Protein AF-A0AAD9ZQZ2-F1 (afdb_monomer_lite)

InterPro domains:
  IPR019378 GDP-fucose protein O-fucosyltransferase [PF10250] (195-555)
  IPR019378 GDP-fucose protein O-fucosyltransferase [PF10250] (705-1054)
  IPR024709 Putative O-fucosyltransferase, plant [cd11299] (195-559)
  IPR024709 Putative O-fucosyltransferase, plant [cd11299] (705-1061)
  IPR052272 GT106 glycosyltransferase [PTHR31933] (65-616)

Structure (mmCIF, N/CA/C/O backbone):
data_AF-A0AAD9ZQZ2-F1
#
_entry.id   AF-A0AAD9ZQZ2-F1
#
loop_
_atom_site.group_PDB
_atom_site.id
_atom_site.type_symbol
_atom_site.label_atom_id
_atom_site.label_alt_id
_atom_site.label_comp_id
_atom_site.label_asym_id
_atom_site.label_entity_id
_atom_site.label_seq_id
_atom_site.pdbx_PDB_ins_code
_atom_site.Cartn_x
_atom_site.Cartn_y
_atom_site.Cartn_z
_atom_site.occupancy
_atom_site.B_iso_or_equiv
_atom_site.auth_seq_id
_atom_site.auth_comp_id
_atom_site.auth_asym_id
_atom_site.auth_atom_id
_atom_site.pdbx_PDB_model_num
ATOM 1 N N . MET A 1 1 ? 61.329 -40.066 44.832 1.00 34.12 1 MET A N 1
ATOM 2 C CA . MET A 1 1 ? 60.398 -40.749 43.909 1.00 34.12 1 MET A CA 1
ATOM 3 C C . MET A 1 1 ? 59.632 -39.647 43.185 1.00 34.12 1 MET A C 1
ATOM 5 O O . MET A 1 1 ? 58.594 -39.233 43.673 1.00 34.12 1 MET A O 1
ATOM 9 N N . SER A 1 2 ? 60.208 -38.944 42.203 1.00 28.30 2 SER A N 1
ATOM 10 C CA . SER A 1 2 ? 60.973 -39.410 41.018 1.00 28.30 2 SER A CA 1
ATOM 11 C C . SER A 1 2 ? 60.037 -40.097 40.006 1.00 28.30 2 SER A C 1
ATOM 13 O O . SER A 1 2 ? 59.220 -40.906 40.431 1.00 28.30 2 SER A O 1
ATOM 15 N N . SER A 1 3 ? 60.076 -39.819 38.698 1.00 29.39 3 SER A N 1
ATOM 16 C CA . SER A 1 3 ? 61.114 -39.132 37.895 1.00 29.39 3 SER A CA 1
ATOM 17 C C . SER A 1 3 ? 60.445 -38.390 36.709 1.00 29.39 3 SER A C 1
ATOM 19 O O . SER A 1 3 ? 59.543 -38.956 36.106 1.00 29.39 3 SER A O 1
ATOM 21 N N . ASN A 1 4 ? 60.742 -37.106 36.445 1.00 32.22 4 ASN A N 1
ATOM 22 C CA . ASN A 1 4 ? 61.741 -36.606 35.461 1.00 32.22 4 ASN A CA 1
ATOM 23 C C . ASN A 1 4 ? 61.178 -36.503 34.022 1.00 32.22 4 ASN A C 1
ATOM 25 O O . ASN A 1 4 ? 60.430 -37.379 33.616 1.00 32.22 4 ASN A O 1
ATOM 29 N N . HIS A 1 5 ? 61.478 -35.517 33.164 1.00 34.75 5 HIS A N 1
ATOM 30 C CA . HIS A 1 5 ? 62.334 -34.301 33.133 1.00 34.75 5 HIS A CA 1
ATOM 31 C C . HIS A 1 5 ? 61.826 -33.436 31.925 1.00 34.75 5 HIS A C 1
ATOM 33 O O . HIS A 1 5 ? 61.109 -33.998 31.101 1.00 34.75 5 HIS A O 1
ATOM 39 N N . LEU A 1 6 ? 62.124 -32.156 31.623 1.00 33.81 6 LEU A N 1
ATOM 40 C CA . LEU A 1 6 ? 62.736 -30.920 32.192 1.00 33.81 6 LEU A CA 1
ATOM 41 C C . LEU A 1 6 ? 62.444 -29.778 31.130 1.00 33.81 6 LEU A C 1
ATOM 43 O O . LEU A 1 6 ? 62.037 -30.127 30.021 1.00 33.81 6 LEU A O 1
ATOM 47 N N . PRO A 1 7 ? 62.725 -28.463 31.325 1.00 47.75 7 PRO A N 1
ATOM 48 C CA . PRO A 1 7 ? 62.319 -27.621 32.467 1.00 47.75 7 PRO A CA 1
ATOM 49 C C . PRO A 1 7 ? 62.131 -26.096 32.152 1.00 47.75 7 PRO A C 1
ATOM 51 O O . PRO A 1 7 ? 62.176 -25.694 30.996 1.00 47.75 7 PRO A O 1
ATOM 54 N N . LEU A 1 8 ? 62.062 -25.283 33.228 1.00 26.80 8 LEU A N 1
ATOM 55 C CA . LEU A 1 8 ? 62.346 -23.828 33.361 1.00 26.80 8 LEU A CA 1
ATOM 56 C C . LEU A 1 8 ? 61.416 -22.853 32.586 1.00 26.80 8 LEU A C 1
ATOM 58 O O . LEU A 1 8 ? 61.123 -23.049 31.415 1.00 26.80 8 LEU A O 1
ATOM 62 N N . GLU A 1 9 ? 60.766 -21.854 33.203 1.00 25.69 9 GLU A N 1
ATOM 63 C CA . GLU A 1 9 ? 61.244 -20.732 34.058 1.00 25.69 9 GLU A CA 1
ATOM 64 C C . GLU A 1 9 ? 61.963 -19.620 33.253 1.00 25.69 9 GLU A C 1
ATOM 66 O O . GLU A 1 9 ? 62.616 -19.907 32.257 1.00 25.69 9 GLU A O 1
ATOM 71 N N . SER A 1 10 ? 61.855 -18.325 33.591 1.00 25.22 10 SER A N 1
ATOM 72 C CA . SER A 1 10 ? 61.369 -17.704 34.838 1.00 25.22 10 SER A CA 1
ATOM 73 C C . SER A 1 10 ? 60.560 -16.399 34.637 1.00 25.22 10 SER A C 1
ATOM 75 O O . SER A 1 10 ? 60.456 -15.828 33.554 1.00 25.22 10 SER A O 1
ATOM 77 N N . SER A 1 11 ? 59.969 -15.931 35.737 1.00 27.77 11 SER A N 1
ATOM 78 C CA . SER A 1 11 ? 59.621 -14.531 36.058 1.00 27.77 11 SER A CA 1
ATOM 79 C C . SER A 1 11 ? 60.379 -14.182 37.364 1.00 27.77 11 SER A C 1
ATOM 81 O O . SER A 1 11 ? 60.859 -15.136 37.986 1.00 27.77 11 SER A O 1
ATOM 83 N N . PRO A 1 12 ? 60.491 -12.921 37.845 1.00 47.12 12 PRO A N 1
ATOM 84 C CA . PRO A 1 12 ? 59.706 -11.719 37.520 1.00 47.12 12 PRO A CA 1
ATOM 85 C C . PRO A 1 12 ? 60.603 -10.498 37.150 1.00 47.12 12 PRO A C 1
ATOM 87 O O . PRO A 1 12 ? 61.749 -10.695 36.771 1.00 47.12 12 PRO A O 1
ATOM 90 N N . ASP A 1 13 ? 60.128 -9.245 37.082 1.00 26.45 13 ASP A N 1
ATOM 91 C CA . ASP A 1 13 ? 60.013 -8.392 38.280 1.00 26.45 13 ASP A CA 1
ATOM 92 C C . ASP A 1 13 ? 59.158 -7.103 38.127 1.00 26.45 13 ASP A C 1
ATOM 94 O O . ASP A 1 13 ? 58.831 -6.668 37.026 1.00 26.45 13 ASP A O 1
ATOM 98 N N . GLN A 1 14 ? 58.800 -6.562 39.300 1.00 26.56 14 GLN A N 1
ATOM 99 C CA . GLN A 1 14 ? 58.614 -5.161 39.758 1.00 26.56 14 GLN A CA 1
ATOM 100 C C . GLN A 1 14 ? 58.779 -3.946 38.794 1.00 26.56 14 GLN A C 1
ATOM 102 O O . GLN A 1 14 ? 59.517 -4.007 37.821 1.00 26.56 14 GLN A O 1
ATOM 107 N N . SER A 1 15 ? 58.265 -2.734 39.084 1.00 24.12 15 SER A N 1
ATOM 108 C CA . SER A 1 15 ? 57.199 -2.217 39.984 1.00 24.12 15 SER A CA 1
ATOM 109 C C . SER A 1 15 ? 57.035 -0.687 39.758 1.00 24.12 15 SER A C 1
ATOM 111 O O . SER A 1 15 ? 57.898 -0.076 39.136 1.00 24.12 15 SER A O 1
ATOM 113 N N . HIS A 1 16 ? 55.961 -0.074 40.292 1.00 27.14 16 HIS A N 1
ATOM 114 C CA . HIS A 1 16 ? 55.648 1.380 40.289 1.00 27.14 16 HIS A CA 1
ATOM 115 C C . HIS A 1 16 ? 55.463 2.050 38.895 1.00 27.14 16 HIS A C 1
ATOM 117 O O . HIS A 1 16 ? 56.051 1.646 37.904 1.00 27.14 16 HIS A O 1
ATOM 123 N N . GLU A 1 17 ? 54.543 2.987 38.621 1.00 25.11 17 GLU A N 1
ATOM 124 C CA . GLU A 1 17 ? 53.794 4.022 39.369 1.00 25.11 17 GLU A CA 1
ATOM 125 C C . GLU A 1 17 ? 54.383 5.440 39.210 1.00 25.11 17 GLU A C 1
ATOM 127 O O . GLU A 1 17 ? 55.496 5.705 39.644 1.00 25.11 17 GLU A O 1
ATOM 132 N N . LYS A 1 18 ? 53.534 6.361 38.707 1.00 23.91 18 LYS A N 1
ATOM 133 C CA . LYS A 1 18 ? 53.696 7.835 38.671 1.00 23.91 18 LYS A CA 1
ATOM 134 C C . LYS A 1 18 ? 54.887 8.381 37.846 1.00 23.91 18 LYS A C 1
ATOM 136 O O . LYS A 1 18 ? 55.774 7.644 37.455 1.00 23.91 18 LYS A O 1
ATOM 141 N N . GLN A 1 19 ? 54.982 9.679 37.533 1.00 23.23 19 GLN A N 1
ATOM 142 C CA . GLN A 1 19 ? 53.982 10.698 37.143 1.00 23.23 19 GLN A CA 1
ATOM 143 C C . GLN A 1 19 ? 54.762 11.957 36.704 1.00 23.23 19 GLN A C 1
ATOM 145 O O . GLN A 1 19 ? 55.605 12.419 37.458 1.00 23.23 19 GLN A O 1
ATOM 150 N N . THR A 1 20 ? 54.408 12.555 35.558 1.00 22.75 20 THR A N 1
ATOM 151 C CA . THR A 1 20 ? 54.687 13.962 35.154 1.00 22.75 20 THR A CA 1
ATOM 152 C C . THR A 1 20 ? 56.120 14.527 35.039 1.00 22.75 20 THR A C 1
ATOM 154 O O . THR A 1 20 ? 56.933 14.428 35.942 1.00 22.75 20 THR A O 1
ATOM 157 N N . LEU A 1 21 ? 56.269 15.338 33.979 1.00 23.25 21 LEU A N 1
ATOM 158 C CA . LEU A 1 21 ? 57.196 16.464 33.762 1.00 23.25 21 LEU A CA 1
ATOM 159 C C . LEU A 1 21 ? 58.704 16.200 33.553 1.00 23.25 21 LEU A C 1
ATOM 161 O O . LEU A 1 21 ? 59.443 15.807 34.443 1.00 23.25 21 LEU A O 1
ATOM 165 N N . ASP A 1 22 ? 59.133 16.588 32.349 1.00 23.69 22 ASP A N 1
ATOM 166 C CA . ASP A 1 22 ? 60.203 17.549 32.059 1.00 23.69 22 ASP A CA 1
ATOM 167 C C . ASP A 1 22 ? 61.509 17.506 32.877 1.00 23.69 22 ASP A C 1
ATOM 169 O O . ASP A 1 22 ? 61.558 17.960 34.020 1.00 23.69 22 ASP A O 1
ATOM 173 N N . ARG A 1 23 ? 62.633 17.308 32.167 1.00 22.66 23 ARG A N 1
ATOM 174 C CA . ARG A 1 23 ? 63.454 18.470 31.761 1.00 22.66 23 ARG A CA 1
ATOM 175 C C . ARG A 1 23 ? 64.512 18.183 30.685 1.00 22.66 23 ARG A C 1
ATOM 177 O O . ARG A 1 23 ? 65.115 17.125 30.651 1.00 22.66 23 ARG A O 1
ATOM 184 N N . CYS A 1 24 ? 64.715 19.224 29.875 1.00 20.33 24 CYS A N 1
ATOM 185 C CA . CYS A 1 24 ? 65.956 19.758 29.300 1.00 20.33 24 CYS A CA 1
ATOM 186 C C . CYS A 1 24 ? 67.068 18.871 28.693 1.00 20.33 24 CYS A C 1
ATOM 188 O O . CYS A 1 24 ? 67.605 17.965 29.311 1.00 20.33 24 CYS A O 1
ATOM 190 N N . SER A 1 25 ? 67.583 19.431 27.590 1.00 22.70 25 SER A N 1
ATOM 191 C CA . SER A 1 25 ? 69.012 19.592 27.270 1.00 22.70 25 SER A CA 1
ATOM 192 C C . SER A 1 25 ? 69.789 18.483 26.548 1.00 22.70 25 SER A C 1
ATOM 194 O O . SER A 1 25 ? 70.311 17.556 27.151 1.00 22.70 25 SER A O 1
ATOM 196 N N . SER A 1 26 ? 70.048 18.813 25.276 1.00 25.28 26 SER A N 1
ATOM 197 C CA . SER A 1 26 ? 71.403 19.072 24.753 1.00 25.28 26 SER A CA 1
ATOM 198 C C . SER A 1 26 ? 72.218 17.916 24.157 1.00 25.28 26 SER A C 1
ATOM 200 O O . SER A 1 26 ? 72.540 16.952 24.832 1.00 25.28 26 SER A O 1
ATOM 202 N N . ASP A 1 27 ? 72.674 18.187 22.923 1.00 25.98 27 ASP A N 1
ATOM 203 C CA . ASP A 1 27 ? 74.031 17.927 22.412 1.00 25.98 27 ASP A CA 1
ATOM 204 C C . ASP A 1 27 ? 74.423 16.444 22.115 1.00 25.98 27 ASP A C 1
ATOM 206 O O . ASP A 1 27 ? 74.100 15.534 22.861 1.00 25.98 27 ASP A O 1
ATOM 210 N N . ASN A 1 28 ? 75.144 16.089 21.032 1.00 27.09 28 ASN A N 1
ATOM 211 C CA . ASN A 1 28 ? 75.878 16.913 20.059 1.00 27.09 28 ASN A CA 1
ATOM 212 C C . ASN A 1 28 ? 76.267 16.168 18.740 1.00 27.09 28 ASN A C 1
ATOM 214 O O . ASN A 1 28 ? 76.233 14.945 18.679 1.00 27.09 28 ASN A O 1
ATOM 218 N N . PHE A 1 29 ? 76.769 16.942 17.758 1.00 25.50 29 PHE A N 1
ATOM 219 C CA . PHE A 1 29 ? 77.785 16.605 16.718 1.00 25.50 29 PHE A CA 1
ATOM 220 C C . PHE A 1 29 ? 77.509 15.764 15.428 1.00 25.50 29 PHE A C 1
ATOM 222 O O . PHE A 1 29 ? 77.285 14.564 15.474 1.00 25.50 29 PHE A O 1
ATOM 229 N N . SER A 1 30 ? 77.759 16.432 14.273 1.00 26.67 30 SER A N 1
ATOM 230 C CA . SER A 1 30 ? 78.495 16.014 13.031 1.00 26.67 30 SER A CA 1
ATOM 231 C C . SER A 1 30 ? 78.144 14.725 12.244 1.00 26.67 30 SER A C 1
ATOM 233 O O . SER A 1 30 ? 77.916 13.689 12.846 1.00 26.67 30 SER A O 1
ATOM 235 N N . SER A 1 31 ? 78.234 14.635 10.901 1.00 28.33 31 SER A N 1
ATOM 236 C CA . SER A 1 31 ? 78.484 15.562 9.753 1.00 28.33 31 SER A CA 1
ATOM 237 C C . SER A 1 31 ? 78.291 14.766 8.420 1.00 28.33 31 SER A C 1
ATOM 239 O O . SER A 1 31 ? 78.042 13.568 8.480 1.00 28.33 31 SER A O 1
ATOM 241 N N . GLY A 1 32 ? 78.373 15.283 7.177 1.00 26.11 32 GLY A N 1
ATOM 242 C CA . GLY A 1 32 ? 78.420 16.652 6.625 1.00 26.11 32 GLY A CA 1
ATOM 243 C C . GLY A 1 32 ? 78.948 16.696 5.162 1.00 26.11 32 GLY A C 1
ATOM 244 O O . GLY A 1 32 ? 79.725 15.833 4.774 1.00 26.11 32 GLY A O 1
ATOM 245 N N . SER A 1 33 ? 78.613 17.754 4.395 1.00 30.22 33 SER A N 1
ATOM 246 C CA . SER A 1 33 ? 79.147 18.096 3.040 1.00 30.22 33 SER A CA 1
ATOM 247 C C . SER A 1 33 ? 78.666 17.241 1.831 1.00 30.22 33 SER A C 1
ATOM 249 O O . SER A 1 33 ? 78.209 16.123 2.024 1.00 30.22 33 SER A O 1
ATOM 251 N N . LEU A 1 34 ? 78.668 17.697 0.559 1.00 28.38 34 LEU A N 1
ATOM 252 C CA . LEU A 1 34 ? 79.242 18.904 -0.087 1.00 28.38 34 LEU A CA 1
ATOM 253 C C . LEU A 1 34 ? 78.231 19.614 -1.043 1.00 28.38 34 LEU A C 1
ATOM 255 O O . LEU A 1 34 ? 77.578 18.934 -1.822 1.00 28.38 34 LEU A O 1
ATOM 259 N N . THR A 1 35 ? 78.187 20.965 -1.004 1.00 29.59 35 THR A N 1
ATOM 260 C CA . THR A 1 35 ? 78.058 21.974 -2.118 1.00 29.59 35 THR A CA 1
ATOM 261 C C . THR A 1 35 ? 77.042 21.829 -3.283 1.00 29.59 35 THR A C 1
ATOM 263 O O . THR A 1 35 ? 76.790 20.728 -3.741 1.00 29.59 35 THR A O 1
ATOM 266 N N . THR A 1 36 ? 76.515 22.858 -3.977 1.00 31.66 36 THR A N 1
ATOM 267 C CA . THR A 1 36 ? 76.368 24.353 -3.933 1.00 31.66 36 THR A CA 1
ATOM 268 C C . THR A 1 36 ? 75.446 24.714 -5.130 1.00 31.66 36 THR A C 1
ATOM 270 O O . THR A 1 36 ? 75.250 23.878 -6.005 1.00 31.66 36 THR A O 1
ATOM 273 N N . ALA A 1 37 ? 74.876 25.903 -5.359 1.00 32.19 37 ALA A N 1
ATOM 274 C CA . ALA A 1 37 ? 74.403 27.069 -4.589 1.00 32.19 37 ALA A CA 1
ATOM 275 C C . ALA A 1 37 ? 73.347 27.734 -5.524 1.00 32.19 37 ALA A C 1
ATOM 277 O O . ALA A 1 37 ? 73.442 27.579 -6.735 1.00 32.19 37 ALA A O 1
ATOM 278 N N . GLY A 1 38 ? 72.263 28.383 -5.095 1.00 29.00 38 GLY A N 1
ATOM 279 C CA . GLY A 1 38 ? 72.160 29.595 -4.270 1.00 29.00 38 GLY A CA 1
ATOM 280 C C . GLY A 1 38 ? 71.277 30.605 -5.047 1.00 29.00 38 GLY A C 1
ATOM 281 O O . GLY A 1 38 ? 71.149 30.476 -6.256 1.00 29.00 38 GLY A O 1
ATOM 282 N N . SER A 1 39 ? 70.603 31.593 -4.459 1.00 28.22 39 SER A N 1
ATOM 283 C CA . SER A 1 39 ? 70.467 32.008 -3.056 1.00 28.22 39 SER A CA 1
ATOM 284 C C . SER A 1 39 ? 69.000 32.474 -2.816 1.00 28.22 39 SER A C 1
ATOM 286 O O . SER A 1 39 ? 68.289 32.777 -3.767 1.00 28.22 39 SER A O 1
ATOM 288 N N . ARG A 1 40 ? 68.398 32.205 -1.643 1.00 30.41 40 ARG A N 1
ATOM 289 C CA . ARG A 1 40 ? 68.158 33.134 -0.500 1.00 30.41 40 ARG A CA 1
ATOM 290 C C . ARG A 1 40 ? 67.336 34.401 -0.828 1.00 30.41 40 ARG A C 1
ATOM 292 O O . ARG A 1 40 ? 67.550 34.995 -1.867 1.00 30.41 40 ARG A O 1
ATOM 299 N N . GLN A 1 41 ? 66.478 34.959 0.036 1.00 30.78 41 GLN A N 1
ATOM 300 C CA . GLN A 1 41 ? 65.790 34.586 1.301 1.00 30.78 41 GLN A CA 1
ATOM 301 C C . GLN A 1 41 ? 64.754 35.721 1.561 1.00 30.78 41 GLN A C 1
ATOM 303 O O . GLN A 1 41 ? 64.980 36.836 1.109 1.00 30.78 41 GLN A O 1
ATOM 308 N N . GLY A 1 42 ? 63.634 35.563 2.274 1.00 24.70 42 GLY A N 1
ATOM 309 C CA . GLY A 1 42 ? 63.008 34.368 2.842 1.00 24.70 42 GLY A CA 1
ATOM 310 C C . GLY A 1 42 ? 61.681 34.701 3.565 1.00 24.70 42 GLY A C 1
ATOM 311 O O . GLY A 1 42 ? 61.499 35.812 4.042 1.00 24.70 42 GLY A O 1
ATOM 312 N N . SER A 1 43 ? 60.755 33.734 3.576 1.00 24.77 43 SER A N 1
ATOM 313 C CA . SER A 1 43 ? 60.195 33.037 4.760 1.00 24.77 43 SER A CA 1
ATOM 314 C C . SER A 1 43 ? 60.037 33.750 6.128 1.00 24.77 43 SER A C 1
ATOM 316 O O . SER A 1 43 ? 60.903 34.533 6.501 1.00 24.77 43 SER A O 1
ATOM 318 N N . PRO A 1 44 ? 59.176 33.228 7.042 1.00 60.84 44 PRO A N 1
ATOM 319 C CA . PRO A 1 44 ? 57.849 32.595 6.853 1.00 60.84 44 PRO A CA 1
ATOM 320 C C . PRO A 1 44 ? 56.820 32.949 7.976 1.00 60.84 44 PRO A C 1
ATOM 322 O O . PRO A 1 44 ? 57.174 33.570 8.974 1.00 60.84 44 PRO A O 1
ATOM 325 N N . GLY A 1 45 ? 55.563 32.460 7.917 1.00 25.47 45 GLY A N 1
ATOM 326 C CA . GLY A 1 45 ? 54.655 32.579 9.080 1.00 25.47 45 GLY A CA 1
ATOM 327 C C . GLY A 1 45 ? 53.274 31.889 9.049 1.00 25.47 45 GLY A C 1
ATOM 328 O O . GLY A 1 45 ? 52.350 32.381 8.422 1.00 25.47 45 GLY A O 1
ATOM 329 N N . ARG A 1 46 ? 53.132 30.822 9.858 1.00 26.16 46 ARG A N 1
ATOM 330 C CA . ARG A 1 46 ? 51.936 30.387 10.635 1.00 26.16 46 ARG A CA 1
ATOM 331 C C . ARG A 1 46 ? 50.573 30.095 9.943 1.00 26.16 46 ARG A C 1
ATOM 333 O O . ARG A 1 46 ? 49.698 30.940 9.852 1.00 26.16 46 ARG A O 1
ATOM 340 N N . LEU A 1 47 ? 50.382 28.805 9.641 1.00 24.56 47 LEU A N 1
ATOM 341 C CA . LEU A 1 47 ? 49.270 27.899 10.034 1.00 24.56 47 LEU A CA 1
ATOM 342 C C . LEU A 1 47 ? 47.870 28.414 10.485 1.00 24.56 47 LEU A C 1
ATOM 344 O O . LEU A 1 47 ? 47.754 29.191 11.426 1.00 24.56 47 LEU A O 1
ATOM 348 N N . LEU A 1 48 ? 46.870 27.642 10.012 1.00 25.17 48 LEU A N 1
ATOM 349 C CA . LEU A 1 48 ? 45.579 27.239 10.623 1.00 25.17 48 LEU A CA 1
ATOM 350 C C . LEU A 1 48 ? 44.318 28.133 10.534 1.00 25.17 48 LEU A C 1
ATOM 352 O O . LEU A 1 48 ? 44.351 29.343 10.695 1.00 25.17 48 LEU A O 1
ATOM 356 N N . ASN A 1 49 ? 43.200 27.422 10.309 1.00 26.14 49 ASN A N 1
ATOM 357 C CA . ASN A 1 49 ? 41.770 27.728 10.482 1.00 26.14 49 ASN A CA 1
ATOM 358 C C . ASN A 1 49 ? 41.318 29.174 10.765 1.00 26.14 49 ASN A C 1
ATOM 360 O O . ASN A 1 49 ? 41.601 29.727 11.823 1.00 26.14 49 ASN A O 1
ATOM 364 N N . ILE A 1 50 ? 40.359 29.643 9.957 1.00 24.97 50 ILE A N 1
ATOM 365 C CA . ILE A 1 50 ? 39.294 30.544 10.425 1.00 24.97 50 ILE A CA 1
ATOM 366 C C . ILE A 1 50 ? 37.938 29.860 10.214 1.00 24.97 50 ILE A C 1
ATOM 368 O O . ILE A 1 50 ? 37.720 29.171 9.217 1.00 24.97 50 ILE A O 1
ATOM 372 N N . ASN A 1 51 ? 37.060 30.012 11.205 1.00 24.12 51 ASN A N 1
ATOM 373 C CA . ASN A 1 51 ? 35.726 29.421 11.270 1.00 24.12 51 ASN A CA 1
ATOM 374 C C . ASN A 1 51 ? 34.644 30.485 10.983 1.00 24.12 51 ASN A C 1
ATOM 376 O O . ASN A 1 51 ? 34.933 31.675 10.891 1.00 24.12 51 ASN A O 1
ATOM 380 N N . VAL A 1 52 ? 33.397 30.040 10.847 1.00 31.58 52 VAL A N 1
ATOM 381 C CA . VAL A 1 52 ? 32.192 30.849 10.607 1.00 31.58 52 VAL A CA 1
ATOM 382 C C . VAL A 1 52 ? 32.028 31.993 11.620 1.00 31.58 52 VAL A C 1
ATOM 384 O O . VAL A 1 52 ? 31.932 31.709 12.808 1.00 31.58 52 VAL A O 1
ATOM 387 N N . GLU A 1 53 ? 31.854 33.239 11.148 1.00 24.27 53 GLU A N 1
ATOM 388 C CA . GLU A 1 53 ? 30.700 34.083 11.526 1.00 24.27 53 GLU A CA 1
ATOM 389 C C . GLU A 1 53 ? 30.533 35.379 10.694 1.00 24.27 53 GLU A C 1
ATOM 391 O O . GLU A 1 53 ? 31.406 35.761 9.920 1.00 24.27 53 GLU A O 1
ATOM 396 N N . LYS A 1 54 ? 29.379 36.045 10.886 1.00 24.05 54 LYS A N 1
ATOM 397 C CA . LYS A 1 54 ? 28.998 37.403 10.429 1.00 24.05 54 LYS A CA 1
ATOM 398 C C . LYS A 1 54 ? 29.054 37.699 8.921 1.00 24.05 54 LYS A C 1
ATOM 400 O O . LYS A 1 54 ? 29.885 38.466 8.446 1.00 24.05 54 LYS A O 1
ATOM 405 N N . LEU A 1 55 ? 28.009 37.257 8.213 1.00 26.78 55 LEU A N 1
ATOM 406 C CA . LEU A 1 55 ? 27.537 37.921 6.990 1.00 26.78 55 LEU A CA 1
ATOM 407 C C . LEU A 1 55 ? 26.299 38.792 7.297 1.00 26.78 55 LEU A C 1
ATOM 409 O O . LEU A 1 55 ? 25.161 38.396 7.064 1.00 26.78 55 LEU A O 1
ATOM 413 N N . MET A 1 56 ? 26.549 39.981 7.847 1.00 24.53 56 MET A N 1
ATOM 414 C CA . MET A 1 56 ? 25.601 41.097 8.001 1.00 24.53 56 MET A CA 1
ATOM 415 C C . MET A 1 56 ? 26.267 42.330 7.359 1.00 24.53 56 MET A C 1
ATOM 417 O O . MET A 1 56 ? 27.482 42.458 7.447 1.00 24.53 56 MET A O 1
ATOM 421 N N . GLY A 1 57 ? 25.589 43.269 6.700 1.00 25.95 57 GLY A N 1
ATOM 422 C CA . GLY A 1 57 ? 24.146 43.453 6.544 1.00 25.95 57 GLY A CA 1
ATOM 423 C C . GLY A 1 57 ? 23.712 44.833 7.054 1.00 25.95 57 GLY A C 1
ATOM 424 O O . GLY A 1 57 ? 24.050 45.185 8.175 1.00 25.95 57 GLY A O 1
ATOM 425 N N . PHE A 1 58 ? 22.902 45.533 6.247 1.00 25.02 58 PHE A N 1
ATOM 426 C CA . PHE A 1 58 ? 22.120 46.752 6.545 1.00 25.02 58 PHE A CA 1
ATOM 427 C C . PHE A 1 58 ? 22.761 48.167 6.422 1.00 25.02 58 PHE A C 1
ATOM 429 O O . PHE A 1 58 ? 23.517 48.614 7.271 1.00 25.02 58 PHE A O 1
ATOM 436 N N . PHE A 1 59 ? 22.216 48.899 5.431 1.00 23.69 59 PHE A N 1
ATOM 437 C CA . PHE A 1 59 ? 21.659 50.274 5.487 1.00 23.69 59 PHE A CA 1
ATOM 438 C C . PHE A 1 59 ? 22.487 51.563 5.256 1.00 23.69 59 PHE A C 1
ATOM 440 O O . PHE A 1 59 ? 23.699 51.609 5.409 1.00 23.69 59 PHE A O 1
ATOM 447 N N . TRP A 1 60 ? 21.708 52.570 4.808 1.00 21.64 60 TRP A N 1
ATOM 448 C CA . TRP A 1 60 ? 21.899 54.019 4.575 1.00 21.64 60 TRP A CA 1
ATOM 449 C C . TRP A 1 60 ? 23.284 54.661 4.801 1.00 21.64 60 TRP A C 1
ATOM 451 O O . TRP A 1 60 ? 23.908 54.499 5.838 1.00 21.64 60 TRP A O 1
ATOM 461 N N . GLU A 1 61 ? 23.843 55.408 3.839 1.00 26.80 61 GLU A N 1
ATOM 462 C CA . GLU A 1 61 ? 23.363 56.682 3.244 1.00 26.80 61 GLU A CA 1
ATOM 463 C C . GLU A 1 61 ? 23.451 57.889 4.196 1.00 26.80 61 GLU A C 1
ATOM 465 O O . GLU A 1 61 ? 22.579 58.118 5.033 1.00 26.80 61 GLU A O 1
ATOM 470 N N . THR A 1 62 ? 24.447 58.757 3.978 1.00 23.03 62 THR A N 1
ATOM 471 C CA . THR A 1 62 ? 24.287 60.202 4.212 1.00 23.03 62 THR A CA 1
ATOM 472 C C . THR A 1 62 ? 25.292 61.046 3.414 1.00 23.03 62 THR A C 1
ATOM 474 O O . THR A 1 62 ? 26.295 60.559 2.900 1.00 23.03 62 THR A O 1
ATOM 477 N N . LYS A 1 63 ? 24.961 62.337 3.301 1.00 25.02 63 LYS A N 1
ATOM 478 C CA . LYS A 1 63 ? 25.720 63.471 2.729 1.00 25.02 63 LYS A CA 1
ATOM 479 C C . LYS A 1 63 ? 27.146 63.584 3.349 1.00 25.02 63 LYS A C 1
ATOM 481 O O . LYS A 1 63 ? 27.376 63.026 4.412 1.00 25.02 63 LYS A O 1
ATOM 486 N N . ARG A 1 64 ? 28.109 64.361 2.816 1.00 23.03 64 ARG A N 1
ATOM 487 C CA . ARG A 1 64 ? 27.969 65.781 2.409 1.00 23.03 64 ARG A CA 1
ATOM 488 C C . ARG A 1 64 ? 29.225 66.368 1.712 1.00 23.03 64 ARG A C 1
ATOM 490 O O . ARG A 1 64 ? 30.311 65.886 1.974 1.00 23.03 64 ARG A O 1
ATOM 497 N N . GLU A 1 65 ? 29.024 67.437 0.917 1.00 24.89 65 GLU A N 1
ATOM 498 C CA . GLU A 1 65 ? 29.977 68.486 0.435 1.00 24.89 65 GLU A CA 1
ATOM 499 C C . GLU A 1 65 ? 31.325 68.072 -0.236 1.00 24.89 65 GLU A C 1
ATOM 501 O O . GLU A 1 65 ? 32.065 67.231 0.240 1.00 24.89 65 GLU A O 1
ATOM 506 N N . SER A 1 66 ? 31.640 68.526 -1.464 1.00 25.34 66 SER A N 1
ATOM 507 C CA . SER A 1 66 ? 32.238 69.834 -1.860 1.00 25.34 66 SER A CA 1
ATOM 508 C C . SER A 1 66 ? 33.685 70.031 -1.348 1.00 25.34 66 SER A C 1
ATOM 510 O O . SER A 1 66 ? 33.924 69.861 -0.163 1.00 25.34 66 SER A O 1
ATOM 512 N N . LYS A 1 67 ? 34.689 70.448 -2.145 1.00 28.86 67 LYS A N 1
ATOM 513 C CA . LYS A 1 67 ? 34.692 71.471 -3.226 1.00 28.86 67 LYS A CA 1
ATOM 514 C C . LYS A 1 67 ? 35.997 71.409 -4.069 1.00 28.86 67 LYS A C 1
ATOM 516 O O . LYS A 1 67 ? 36.961 70.805 -3.626 1.00 28.86 67 LYS A O 1
ATOM 521 N N . SER A 1 68 ? 36.073 72.218 -5.146 1.00 26.83 68 SER A N 1
ATOM 522 C CA . SER A 1 68 ? 37.321 72.796 -5.736 1.00 26.83 68 SER A CA 1
ATOM 523 C C . SER A 1 68 ? 38.247 71.887 -6.594 1.00 26.83 68 SER A C 1
ATOM 525 O O . SER A 1 68 ? 38.448 70.736 -6.245 1.00 26.83 68 SER A O 1
ATOM 527 N N . LEU A 1 69 ? 38.946 72.334 -7.662 1.00 32.75 69 LEU A N 1
ATOM 528 C CA . LEU A 1 69 ? 38.616 73.239 -8.797 1.00 32.75 69 LEU A CA 1
ATOM 529 C C . LEU A 1 69 ? 39.752 73.253 -9.864 1.00 32.75 69 LEU A C 1
ATOM 531 O O . LEU A 1 69 ? 40.893 72.931 -9.554 1.00 32.75 69 LEU A O 1
ATOM 535 N N . LYS A 1 70 ? 39.436 73.821 -11.049 1.00 27.66 70 LYS A N 1
ATOM 536 C CA . LYS A 1 70 ? 40.265 74.176 -12.245 1.00 27.66 70 LYS A CA 1
ATOM 537 C C . LYS A 1 70 ? 40.239 73.115 -13.372 1.00 27.66 70 LYS A C 1
ATOM 539 O O . LYS A 1 70 ? 40.411 71.941 -13.096 1.00 27.66 70 LYS A O 1
ATOM 544 N N . ARG A 1 71 ? 39.834 73.409 -14.629 1.00 30.88 71 ARG A N 1
ATOM 545 C CA . ARG A 1 71 ? 40.147 74.496 -15.619 1.00 30.88 71 ARG A CA 1
ATOM 546 C C . ARG A 1 71 ? 41.512 74.285 -16.295 1.00 30.88 71 ARG A C 1
ATOM 548 O O . ARG A 1 71 ? 42.462 74.020 -15.578 1.00 30.88 71 ARG A O 1
ATOM 555 N N . LYS A 1 72 ? 41.699 74.450 -17.617 1.00 32.59 72 LYS A N 1
ATOM 556 C CA . LYS A 1 72 ? 40.870 74.901 -18.782 1.00 32.59 72 LYS A CA 1
ATOM 557 C C . LYS A 1 72 ? 41.330 74.066 -20.013 1.00 32.59 72 LYS A C 1
ATOM 559 O O . LYS A 1 72 ? 42.463 73.620 -20.002 1.00 32.59 72 LYS A O 1
ATOM 564 N N . GLY A 1 73 ? 40.500 73.730 -21.010 1.00 27.48 73 GLY A N 1
ATOM 565 C CA . GLY A 1 73 ? 40.197 74.561 -22.200 1.00 27.48 73 GLY A CA 1
ATOM 566 C C . GLY A 1 73 ? 41.144 74.235 -23.386 1.00 27.48 73 GLY A C 1
ATOM 567 O O . GLY A 1 73 ? 42.270 73.840 -23.143 1.00 27.48 73 GLY A O 1
ATOM 568 N N . GLY A 1 74 ? 40.777 74.355 -24.670 1.00 27.80 74 GLY A N 1
ATOM 569 C CA . GLY A 1 74 ? 39.466 74.637 -25.268 1.00 27.80 74 GLY A CA 1
ATOM 570 C C . GLY A 1 74 ? 39.528 74.831 -26.801 1.00 27.80 74 GLY A C 1
ATOM 571 O O . GLY A 1 74 ? 40.566 75.204 -27.335 1.00 27.80 74 GLY A O 1
ATOM 572 N N . GLY A 1 75 ? 38.393 74.637 -27.491 1.00 29.55 75 GLY A N 1
ATOM 573 C CA . GLY A 1 75 ? 38.228 74.869 -28.941 1.00 29.55 75 GLY A CA 1
ATOM 574 C C . GLY A 1 75 ? 38.756 73.749 -29.860 1.00 29.55 75 GLY A C 1
ATOM 575 O O . GLY A 1 75 ? 39.460 72.858 -29.405 1.00 29.55 75 GLY A O 1
ATOM 576 N N . LYS A 1 76 ? 38.450 73.726 -31.167 1.00 28.55 76 LYS A N 1
ATOM 577 C CA . LYS A 1 76 ? 37.337 74.314 -31.957 1.00 28.55 76 LYS A CA 1
ATOM 578 C C . LYS A 1 76 ? 37.452 73.736 -33.390 1.00 28.55 76 LYS A C 1
ATOM 580 O O . LYS A 1 76 ? 38.577 73.553 -33.833 1.00 28.55 76 LYS A O 1
ATOM 585 N N . VAL A 1 77 ? 36.344 73.569 -34.139 1.00 34.69 77 VAL A N 1
ATOM 586 C CA . VAL A 1 77 ? 36.340 73.181 -35.588 1.00 34.69 77 VAL A CA 1
ATOM 587 C C . VAL A 1 77 ? 36.793 71.696 -35.796 1.00 34.69 77 VAL A C 1
ATOM 589 O O . VAL A 1 77 ? 37.556 71.168 -35.004 1.00 34.69 77 VAL A O 1
ATOM 592 N N . TRP A 1 78 ? 36.291 70.859 -36.720 1.00 31.38 78 TRP A N 1
ATOM 593 C CA . TRP A 1 78 ? 35.702 71.081 -38.049 1.00 31.38 78 TRP A CA 1
ATOM 594 C C . TRP A 1 78 ? 34.540 70.123 -38.407 1.00 31.38 78 TRP A C 1
ATOM 596 O O . TRP A 1 78 ? 34.469 68.979 -37.955 1.00 31.38 78 TRP A O 1
ATOM 606 N N . TYR A 1 79 ? 33.643 70.579 -39.284 1.00 38.91 79 TYR A N 1
ATOM 607 C CA . TYR A 1 79 ? 32.367 69.941 -39.635 1.00 38.91 79 TYR A CA 1
ATOM 608 C C . TYR A 1 79 ? 32.414 69.282 -41.033 1.00 38.91 79 TYR A C 1
ATOM 610 O O . TYR A 1 79 ? 31.810 69.785 -41.969 1.00 38.91 79 TYR A O 1
ATOM 618 N N . GLN A 1 80 ? 33.120 68.149 -41.204 1.00 41.22 80 GLN A N 1
ATOM 619 C CA . GLN A 1 80 ? 33.057 67.386 -42.479 1.00 41.22 80 GLN A CA 1
ATOM 620 C C . GLN A 1 80 ? 33.091 65.838 -42.411 1.00 41.22 80 GLN A C 1
ATOM 622 O O . GLN A 1 80 ? 32.739 65.190 -43.392 1.00 41.22 80 GLN A O 1
ATOM 627 N N . LYS A 1 81 ? 33.398 65.180 -41.280 1.00 42.56 81 LYS A N 1
ATOM 628 C CA . LYS A 1 81 ? 33.532 63.696 -41.223 1.00 42.56 81 LYS A CA 1
ATOM 629 C C . LYS A 1 81 ? 32.278 62.902 -40.779 1.00 42.56 81 LYS A C 1
ATOM 631 O O . LYS A 1 81 ? 32.409 61.806 -40.237 1.00 42.56 81 LYS A O 1
ATOM 636 N N . LYS A 1 82 ? 31.051 63.412 -41.004 1.00 44.62 82 LYS A N 1
ATOM 637 C CA . LYS A 1 82 ? 29.790 62.762 -40.541 1.00 44.62 82 LYS A CA 1
ATOM 638 C C . LYS A 1 82 ? 28.811 62.229 -41.606 1.00 44.62 82 LYS A C 1
ATOM 640 O O . LYS A 1 82 ? 27.928 61.464 -41.225 1.00 44.62 82 LYS A O 1
ATOM 645 N N . LYS A 1 83 ? 28.949 62.542 -42.905 1.00 47.59 83 LYS A N 1
ATOM 646 C CA . LYS A 1 83 ? 28.018 62.026 -43.943 1.00 47.59 83 LYS A CA 1
ATOM 647 C C . LYS A 1 83 ? 28.356 60.588 -44.379 1.00 47.59 83 LYS A C 1
ATOM 649 O O . LYS A 1 83 ? 27.498 59.711 -44.307 1.00 47.59 83 LYS A O 1
ATOM 654 N N . THR A 1 84 ? 29.619 60.305 -44.712 1.00 52.12 84 THR A N 1
ATOM 655 C CA . THR A 1 84 ? 30.069 59.007 -45.262 1.00 52.12 84 THR A CA 1
ATOM 656 C C . THR A 1 84 ? 29.801 57.819 -44.331 1.00 52.12 84 THR A C 1
ATOM 658 O O . THR A 1 84 ? 29.304 56.787 -44.775 1.00 52.12 84 THR A O 1
ATOM 661 N N . LYS A 1 85 ? 30.044 57.969 -43.017 1.00 52.34 85 LYS A N 1
ATOM 662 C CA . LYS A 1 85 ? 29.812 56.887 -42.038 1.00 52.34 85 LYS A CA 1
ATOM 663 C C . LYS A 1 85 ? 28.333 56.512 -41.861 1.00 52.34 85 LYS A C 1
ATOM 665 O O . LYS A 1 85 ? 28.062 55.376 -41.493 1.00 52.34 85 LYS A O 1
ATOM 670 N N . ARG A 1 86 ? 27.378 57.415 -42.139 1.00 53.38 86 ARG A N 1
ATOM 671 C CA . ARG A 1 86 ? 25.942 57.072 -42.120 1.00 53.38 86 ARG A CA 1
ATOM 672 C C . ARG A 1 86 ? 25.518 56.308 -43.374 1.00 53.38 86 ARG A C 1
ATOM 674 O O . ARG A 1 86 ? 24.786 55.337 -43.242 1.00 53.38 86 ARG A O 1
ATOM 681 N N . VAL A 1 87 ? 26.016 56.688 -44.554 1.00 62.69 87 VAL A N 1
ATOM 682 C CA . VAL A 1 87 ? 25.703 55.978 -45.810 1.00 62.69 87 VAL A CA 1
ATOM 683 C C . VAL A 1 87 ? 26.223 54.539 -45.767 1.00 62.69 87 VAL A C 1
ATOM 685 O O . VAL A 1 87 ? 25.448 53.618 -45.991 1.00 62.69 87 VAL A O 1
ATOM 688 N N . VAL A 1 88 ? 27.486 54.325 -45.377 1.00 67.38 88 VAL A N 1
ATOM 689 C CA . VAL A 1 88 ? 28.066 52.970 -45.259 1.00 67.38 88 VAL A CA 1
ATOM 690 C C . VAL A 1 88 ? 27.305 52.103 -44.244 1.00 67.38 88 VAL A C 1
ATOM 692 O O . VAL A 1 88 ? 27.080 50.924 -44.498 1.00 67.38 88 VAL A O 1
ATOM 695 N N . PHE A 1 89 ? 26.848 52.678 -43.126 1.00 69.88 89 PHE A N 1
ATOM 696 C CA . PHE A 1 89 ? 26.059 51.951 -42.125 1.00 69.88 89 PHE A CA 1
ATOM 697 C C . PHE A 1 89 ? 24.660 51.560 -42.636 1.00 69.88 89 PHE A C 1
ATOM 699 O O . PHE A 1 89 ? 24.220 50.435 -42.415 1.00 69.88 89 PHE A O 1
ATOM 706 N N . VAL A 1 90 ? 23.978 52.452 -43.364 1.00 74.38 90 VAL A N 1
ATOM 707 C CA . VAL A 1 90 ? 22.658 52.168 -43.958 1.00 74.38 90 VAL A CA 1
ATOM 708 C C . VAL A 1 90 ? 22.764 51.160 -45.107 1.00 74.38 90 VAL A C 1
ATOM 710 O O . VAL A 1 90 ? 21.980 50.218 -45.148 1.00 74.38 90 VAL A O 1
ATOM 713 N N . VAL A 1 91 ? 23.763 51.285 -45.987 1.00 76.38 91 VAL A N 1
ATOM 714 C CA . VAL A 1 91 ? 24.029 50.294 -47.048 1.00 76.38 91 VAL A CA 1
ATOM 715 C C . VAL A 1 91 ? 24.388 48.931 -46.446 1.00 76.38 91 VAL A C 1
ATOM 717 O O . VAL A 1 91 ? 23.892 47.913 -46.919 1.00 76.38 91 VAL A O 1
ATOM 720 N N . GLY A 1 92 ? 25.164 48.898 -45.356 1.00 78.44 92 GLY A N 1
ATOM 721 C CA . GLY A 1 92 ? 25.451 47.671 -44.607 1.00 78.44 92 GLY A CA 1
ATOM 722 C C . GLY A 1 92 ? 24.199 47.017 -44.011 1.00 78.44 92 GLY A C 1
ATOM 723 O O . GLY A 1 92 ? 24.028 45.808 -44.139 1.00 78.44 92 GLY A O 1
ATOM 724 N N . LEU A 1 93 ? 23.291 47.801 -43.418 1.00 75.44 93 LEU A N 1
ATOM 725 C CA . LEU A 1 93 ? 22.013 47.299 -42.892 1.00 75.44 93 LEU A CA 1
ATOM 726 C C . LEU A 1 93 ? 21.073 46.792 -43.995 1.00 75.44 93 LEU A C 1
ATOM 728 O O . LEU A 1 93 ? 20.450 45.749 -43.821 1.00 75.44 93 LEU A O 1
ATOM 732 N N . ILE A 1 94 ? 20.994 47.487 -45.133 1.00 78.19 94 ILE A N 1
ATOM 733 C CA . ILE A 1 94 ? 20.183 47.065 -46.284 1.00 78.19 94 ILE A CA 1
ATOM 734 C C . ILE A 1 94 ? 20.762 45.784 -46.905 1.00 78.19 94 ILE A C 1
ATOM 736 O O . ILE A 1 94 ? 20.021 44.833 -47.147 1.00 78.19 94 ILE A O 1
ATOM 740 N N . GLY A 1 95 ? 22.084 45.708 -47.086 1.00 81.62 95 GLY A N 1
ATOM 741 C CA . GLY A 1 95 ? 22.767 44.498 -47.548 1.00 81.62 95 GLY A CA 1
ATOM 742 C C . GLY A 1 95 ? 22.570 43.313 -46.599 1.00 81.62 95 GLY A C 1
ATOM 743 O O . GLY A 1 95 ? 22.283 42.208 -47.052 1.00 81.62 95 GLY A O 1
ATOM 744 N N . PHE A 1 96 ? 22.635 43.541 -45.283 1.00 78.50 96 PHE A N 1
ATOM 745 C CA . PHE A 1 96 ? 22.332 42.523 -44.275 1.00 78.50 96 PHE A CA 1
ATOM 746 C C . PHE A 1 96 ? 20.865 42.071 -44.332 1.00 78.50 96 PHE A C 1
ATOM 748 O O . PHE A 1 96 ? 20.600 40.873 -44.292 1.00 78.50 96 PHE A O 1
ATOM 755 N N . PHE A 1 97 ? 19.914 42.998 -44.491 1.00 78.31 97 PHE A N 1
ATOM 756 C CA . PHE A 1 97 ? 18.489 42.681 -44.629 1.00 78.31 97 PHE A CA 1
ATOM 757 C C . PHE A 1 97 ? 18.204 41.831 -45.875 1.00 78.31 97 PHE A C 1
ATOM 759 O O . PHE A 1 97 ? 17.498 40.827 -45.778 1.00 78.31 97 PHE A O 1
ATOM 766 N N . PHE A 1 98 ? 18.792 42.169 -47.028 1.00 75.56 98 PHE A N 1
ATOM 767 C CA . PHE A 1 98 ? 18.639 41.375 -48.250 1.00 75.56 98 PHE A CA 1
ATOM 768 C C . PHE A 1 98 ? 19.370 40.030 -48.191 1.00 75.56 98 PHE A C 1
ATOM 770 O O . PHE A 1 98 ? 18.795 39.038 -48.624 1.00 75.56 98 PHE A O 1
ATOM 777 N N . LEU A 1 99 ? 2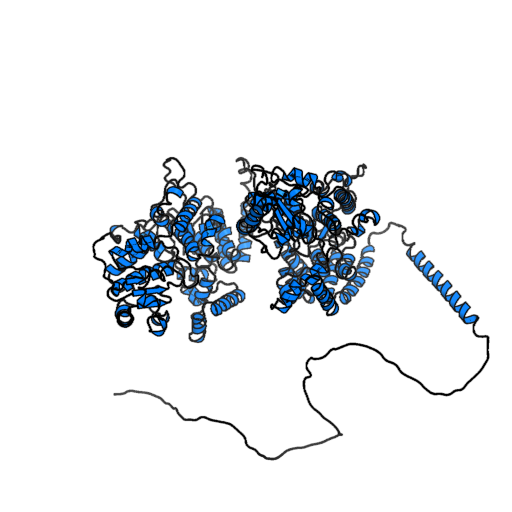0.568 39.943 -47.600 1.00 72.88 99 LEU A N 1
ATOM 778 C CA . LEU A 1 99 ? 21.242 38.657 -47.365 1.00 72.88 99 LEU A CA 1
ATOM 779 C C . LEU A 1 99 ? 20.442 37.753 -46.417 1.00 72.88 99 LEU A C 1
ATOM 781 O O . LEU A 1 99 ? 20.336 36.553 -46.660 1.00 72.88 99 LEU A O 1
ATOM 785 N N . PHE A 1 100 ? 19.846 38.320 -45.365 1.00 73.00 100 PHE A N 1
ATOM 786 C CA . PHE A 1 100 ? 19.016 37.573 -44.423 1.00 73.00 100 PHE A CA 1
ATOM 787 C C . PHE A 1 100 ? 17.708 37.099 -45.075 1.00 73.00 100 PHE A C 1
ATOM 789 O O . PHE A 1 100 ? 17.360 35.928 -44.946 1.00 73.00 100 PHE A O 1
ATOM 796 N N . ASN A 1 101 ? 17.023 37.950 -45.849 1.00 62.88 101 ASN A N 1
ATOM 797 C CA . ASN A 1 101 ? 15.839 37.537 -46.612 1.00 62.88 101 ASN A CA 1
ATOM 798 C C . ASN A 1 101 ? 16.170 36.515 -47.709 1.00 62.88 101 ASN A C 1
ATOM 800 O O . ASN A 1 101 ? 15.436 35.546 -47.863 1.00 62.88 101 ASN A O 1
ATOM 804 N N . TRP A 1 102 ? 17.286 36.668 -48.427 1.00 64.06 102 TRP A N 1
ATOM 805 C CA . TRP A 1 102 ? 17.748 35.679 -49.406 1.00 64.06 102 TRP A CA 1
ATOM 806 C C . TRP A 1 102 ? 18.005 34.322 -48.743 1.00 64.06 102 TRP A C 1
ATOM 808 O O . TRP A 1 102 ? 17.507 33.301 -49.210 1.00 64.06 102 TRP A O 1
ATOM 818 N N . PHE A 1 103 ? 18.698 34.306 -47.600 1.00 56.53 103 PHE A N 1
ATOM 819 C CA . PHE A 1 103 ? 18.916 33.090 -46.816 1.00 56.53 103 PHE A CA 1
ATOM 820 C C . PHE A 1 103 ? 17.599 32.458 -46.333 1.00 56.53 103 PHE A C 1
ATOM 822 O O . PHE A 1 103 ? 17.446 31.239 -46.407 1.00 56.53 103 PHE A O 1
ATOM 829 N N . MET A 1 104 ? 16.626 33.264 -45.896 1.00 63.03 104 MET A N 1
ATOM 830 C CA . MET A 1 104 ? 15.292 32.789 -45.505 1.00 63.03 104 MET A CA 1
ATOM 831 C C . MET A 1 104 ? 14.486 32.231 -46.692 1.00 63.03 104 MET A C 1
ATOM 833 O O . MET A 1 104 ? 13.829 31.208 -46.533 1.00 63.03 104 MET A O 1
ATOM 837 N N . ILE A 1 105 ? 14.564 32.840 -47.880 1.00 52.16 105 ILE A N 1
ATOM 838 C CA . ILE A 1 105 ? 13.862 32.380 -49.094 1.00 52.16 105 ILE A CA 1
ATOM 839 C C . ILE A 1 105 ? 14.479 31.081 -49.630 1.00 52.16 105 ILE A C 1
ATOM 841 O O . ILE A 1 105 ? 13.750 30.130 -49.909 1.00 52.16 105 ILE A O 1
ATOM 845 N N . VAL A 1 106 ? 15.812 30.987 -49.690 1.00 47.06 106 VAL A N 1
ATOM 846 C CA . VAL A 1 106 ? 16.516 29.740 -50.047 1.00 47.06 106 VAL A CA 1
ATOM 847 C C . VAL A 1 106 ? 16.211 28.630 -49.030 1.00 47.06 106 VAL A C 1
ATOM 849 O O . VAL A 1 106 ? 16.016 27.480 -49.414 1.00 47.06 106 VAL A O 1
ATOM 852 N N . SER A 1 107 ? 16.050 28.972 -47.746 1.00 46.78 107 SER A N 1
ATOM 853 C CA . SER A 1 107 ? 15.617 28.033 -46.695 1.00 46.78 107 SER A CA 1
ATOM 854 C C . SER A 1 107 ? 14.142 27.595 -46.794 1.00 46.78 107 SER A C 1
ATOM 856 O O . SER A 1 107 ? 13.699 26.801 -45.964 1.00 46.78 107 SER A O 1
ATOM 858 N N . LEU A 1 108 ? 13.372 28.097 -47.769 1.00 45.09 108 LEU A N 1
ATOM 859 C CA . LEU A 1 108 ? 11.938 27.820 -47.941 1.00 45.09 108 LEU A CA 1
ATOM 860 C C . LEU A 1 108 ? 11.569 27.156 -49.283 1.00 45.09 108 LEU A C 1
ATOM 862 O O . LEU A 1 108 ? 10.390 26.868 -49.485 1.00 45.09 108 LEU A O 1
ATOM 866 N N . GLN A 1 109 ? 12.525 26.885 -50.185 1.00 39.62 109 GLN A N 1
ATOM 867 C CA . GLN A 1 109 ? 12.230 26.317 -51.517 1.00 39.62 109 GLN A CA 1
ATOM 868 C C . GLN A 1 109 ? 12.661 24.856 -51.752 1.00 39.62 109 GLN A C 1
ATOM 870 O O . GLN A 1 109 ? 12.150 24.239 -52.687 1.00 39.62 109 GLN A O 1
ATOM 875 N N . ASP A 1 110 ? 13.480 24.246 -50.887 1.00 36.00 110 ASP A N 1
ATOM 876 C CA . ASP A 1 110 ? 13.788 22.801 -50.948 1.00 36.00 110 ASP A CA 1
ATOM 877 C C . ASP A 1 110 ? 12.626 21.951 -50.379 1.00 36.00 110 ASP A C 1
ATOM 879 O O . ASP A 1 110 ? 12.694 21.355 -49.301 1.00 36.00 110 ASP A O 1
ATOM 883 N N . GLY A 1 111 ? 11.510 21.936 -51.116 1.00 34.12 111 GLY A N 1
ATOM 884 C CA . GLY A 1 111 ? 10.253 21.277 -50.738 1.00 34.12 111 GLY A CA 1
ATOM 885 C C . GLY A 1 111 ? 9.478 20.624 -51.892 1.00 34.12 111 GLY A C 1
ATOM 886 O O . GLY A 1 111 ? 8.322 20.254 -51.703 1.00 34.12 111 GLY A O 1
ATOM 887 N N . GLY A 1 112 ? 10.079 20.490 -53.079 1.00 30.31 112 GLY A N 1
ATOM 888 C CA . GLY A 1 112 ? 9.467 19.827 -54.237 1.00 30.31 112 GLY A CA 1
ATOM 889 C C . GLY A 1 112 ? 9.814 18.337 -54.320 1.00 30.31 112 GLY A C 1
ATOM 890 O O . GLY A 1 112 ? 10.988 17.973 -54.352 1.00 30.31 112 GLY A O 1
ATOM 891 N N . GLU A 1 113 ? 8.811 17.458 -54.395 1.00 34.53 113 GLU A N 1
ATOM 892 C CA . GLU A 1 113 ? 9.047 16.021 -54.581 1.00 34.53 113 GLU A CA 1
ATOM 893 C C . GLU A 1 113 ? 9.522 15.695 -56.010 1.00 34.53 113 GLU A C 1
ATOM 895 O O . GLU A 1 113 ? 8.817 15.938 -56.989 1.00 34.53 113 GLU A O 1
ATOM 900 N N . LYS A 1 114 ? 10.673 15.021 -56.125 1.00 27.98 114 LYS A N 1
ATOM 901 C CA . LYS A 1 114 ? 10.952 14.089 -57.228 1.00 27.98 114 LYS A CA 1
ATOM 902 C C . LYS A 1 114 ? 11.283 12.712 -56.661 1.00 27.98 114 LYS A C 1
ATOM 904 O O . LYS A 1 114 ? 12.122 12.574 -55.774 1.00 27.98 114 LYS A O 1
ATOM 909 N N . ILE A 1 115 ? 10.591 11.696 -57.167 1.00 39.41 115 ILE A N 1
ATOM 910 C CA . ILE A 1 115 ? 10.699 10.310 -56.708 1.00 39.41 115 ILE A CA 1
ATOM 911 C C . ILE A 1 115 ? 11.793 9.600 -57.510 1.00 39.41 115 ILE A C 1
ATOM 913 O O . ILE A 1 115 ? 11.532 9.225 -58.646 1.00 39.41 115 ILE A O 1
ATOM 917 N N . GLU A 1 116 ? 12.970 9.339 -56.923 1.00 26.66 116 GLU A N 1
ATOM 918 C CA . GLU A 1 116 ? 13.859 8.285 -57.445 1.00 26.66 116 GLU A CA 1
ATOM 919 C C . GLU A 1 116 ? 14.908 7.741 -56.448 1.00 26.66 116 GLU A C 1
ATOM 921 O O . GLU A 1 116 ? 15.568 8.474 -55.715 1.00 26.66 116 GLU A O 1
ATOM 926 N N . SER A 1 117 ? 15.098 6.415 -56.476 1.00 26.03 117 SER A N 1
ATOM 927 C CA . SER A 1 117 ? 16.097 5.608 -55.740 1.00 26.03 117 SER A CA 1
ATOM 928 C C . SER A 1 117 ? 16.052 5.608 -54.187 1.00 26.03 117 SER A C 1
ATOM 930 O O . SER A 1 117 ? 16.304 6.584 -53.484 1.00 26.03 117 SER A O 1
ATOM 932 N N . PHE A 1 118 ? 15.820 4.429 -53.598 1.00 30.77 118 PHE A N 1
ATOM 933 C CA . PHE A 1 118 ? 15.561 4.249 -52.154 1.00 30.77 118 PHE A CA 1
ATOM 934 C C . PHE A 1 118 ? 16.815 4.142 -51.243 1.00 30.77 118 PHE A C 1
ATOM 936 O O . PHE A 1 118 ? 16.737 3.605 -50.136 1.00 30.77 118 PHE A O 1
ATOM 943 N N . ALA A 1 119 ? 17.986 4.623 -51.680 1.00 32.53 119 ALA A N 1
ATOM 944 C CA . ALA A 1 119 ? 19.279 4.281 -51.062 1.00 32.53 119 ALA A CA 1
ATOM 945 C C . ALA A 1 119 ? 19.841 5.310 -50.048 1.00 32.53 119 ALA A C 1
ATOM 947 O O . ALA A 1 119 ? 20.314 4.936 -48.968 1.00 32.53 119 ALA A O 1
ATOM 948 N N . ASN A 1 120 ? 19.825 6.610 -50.370 1.00 32.19 120 ASN A N 1
ATOM 949 C CA . ASN A 1 120 ? 20.710 7.587 -49.705 1.00 32.19 120 ASN A CA 1
ATOM 950 C C . ASN A 1 120 ? 20.182 8.220 -48.399 1.00 32.19 120 ASN A C 1
ATOM 952 O O . ASN A 1 120 ? 20.983 8.743 -47.622 1.00 32.19 120 ASN A O 1
ATOM 956 N N . SER A 1 121 ? 18.881 8.117 -48.092 1.00 32.47 121 SER A N 1
ATOM 957 C CA . SER A 1 121 ? 18.259 8.708 -46.883 1.00 32.47 121 SER A CA 1
ATOM 958 C C . SER A 1 121 ? 18.942 8.296 -45.560 1.00 32.47 121 SER A C 1
ATOM 960 O O . SER A 1 121 ? 19.001 9.066 -44.598 1.00 32.47 121 SER A O 1
ATOM 962 N N . SER A 1 122 ? 19.530 7.096 -45.524 1.00 42.44 122 SER A N 1
ATOM 963 C CA . SER A 1 122 ? 20.247 6.551 -44.364 1.00 42.44 122 SER A CA 1
ATOM 964 C C . SER A 1 122 ? 21.470 7.381 -43.936 1.00 42.44 122 SER A C 1
ATOM 966 O O . SER A 1 122 ? 21.702 7.555 -42.737 1.00 42.44 122 SER A O 1
ATOM 968 N N . LYS A 1 123 ? 22.243 7.923 -44.889 1.00 37.03 123 LYS A N 1
ATOM 969 C CA . LYS A 1 123 ? 23.514 8.620 -44.615 1.00 37.03 123 LYS A CA 1
ATOM 970 C C . LYS A 1 123 ? 23.294 9.971 -43.930 1.00 37.03 123 LYS A C 1
ATOM 972 O O . LYS A 1 123 ? 23.940 10.253 -42.920 1.00 37.03 123 LYS A O 1
ATOM 977 N N . ILE A 1 124 ? 22.343 10.762 -44.433 1.00 40.53 124 ILE A N 1
ATOM 978 C CA . ILE A 1 124 ? 22.011 12.099 -43.908 1.00 40.53 124 ILE A CA 1
ATOM 979 C C . ILE A 1 124 ? 21.532 11.991 -42.454 1.00 40.53 124 ILE A C 1
ATOM 981 O O . ILE A 1 124 ? 22.056 12.673 -41.572 1.00 40.53 124 ILE A O 1
ATOM 985 N N . ALA A 1 125 ? 20.621 11.050 -42.176 1.00 47.12 125 ALA A N 1
ATOM 986 C CA . ALA A 1 125 ? 20.152 10.780 -40.820 1.00 47.12 125 ALA A CA 1
ATOM 987 C C . ALA A 1 125 ? 21.307 10.403 -39.872 1.00 47.12 125 ALA A C 1
ATOM 989 O O . ALA A 1 125 ? 21.411 10.953 -38.778 1.00 47.12 125 ALA A O 1
ATOM 990 N N . VAL A 1 126 ? 22.217 9.511 -40.281 1.00 49.91 126 VAL A N 1
ATOM 991 C CA . VAL A 1 126 ? 23.380 9.122 -39.457 1.00 49.91 126 VAL A CA 1
ATOM 992 C C . VAL A 1 126 ? 24.303 10.312 -39.154 1.00 49.91 126 VAL A C 1
ATOM 994 O O . VAL A 1 126 ? 24.868 10.380 -38.060 1.00 49.91 126 VAL A O 1
ATOM 997 N N . GLN A 1 127 ? 24.450 11.269 -40.072 1.00 47.88 127 GLN A N 1
ATOM 998 C CA . GLN A 1 127 ? 25.293 12.453 -39.872 1.00 47.88 127 GLN A CA 1
ATOM 999 C C . GLN A 1 127 ? 24.660 13.461 -38.892 1.00 47.88 127 GLN A C 1
ATOM 1001 O O . GLN A 1 127 ? 25.345 13.942 -37.985 1.00 47.88 127 GLN A O 1
ATOM 1006 N N . GLU A 1 128 ? 23.348 13.687 -38.990 1.00 55.16 128 GLU A N 1
ATOM 1007 C CA . GLU A 1 128 ? 22.532 14.393 -37.987 1.00 55.16 128 GLU A CA 1
ATOM 1008 C C . GLU A 1 128 ? 22.633 13.733 -36.598 1.00 55.16 128 GLU A C 1
ATOM 1010 O O . GLU A 1 128 ? 22.968 14.382 -35.602 1.00 55.16 128 GLU A O 1
ATOM 1015 N N . PHE A 1 129 ? 22.442 12.411 -36.516 1.00 56.91 129 PHE A N 1
ATOM 1016 C CA . PHE A 1 129 ? 22.540 11.670 -35.254 1.00 56.91 129 PHE A CA 1
ATOM 1017 C C . PHE A 1 129 ? 23.948 11.703 -34.641 1.00 56.91 129 PHE A C 1
ATOM 1019 O O . PHE A 1 129 ? 24.069 11.739 -33.415 1.00 56.91 129 PHE A O 1
ATOM 1026 N N . LYS A 1 130 ? 25.018 11.763 -35.448 1.00 59.12 130 LYS A N 1
ATOM 1027 C CA . LYS A 1 130 ? 26.389 11.985 -34.949 1.00 59.12 130 LYS A CA 1
ATOM 1028 C C . LYS A 1 130 ? 26.545 13.372 -34.307 1.00 59.12 130 LYS A C 1
ATOM 1030 O O . LYS A 1 130 ? 27.118 13.452 -33.217 1.00 59.12 130 LYS A O 1
ATOM 1035 N N . LYS A 1 131 ? 25.992 14.438 -34.908 1.00 63.22 131 LYS A N 1
ATOM 1036 C CA . LYS A 1 131 ? 25.956 15.786 -34.297 1.00 63.22 131 LYS A CA 1
ATOM 1037 C C . LYS A 1 131 ? 25.172 15.774 -32.977 1.00 63.22 131 LYS A C 1
ATOM 1039 O O . LYS A 1 131 ? 25.686 16.236 -31.957 1.00 63.22 131 LYS A O 1
ATOM 1044 N N . LEU A 1 132 ? 23.977 15.175 -32.965 1.00 61.69 132 LEU A N 1
ATOM 1045 C CA . LEU A 1 132 ? 23.128 15.070 -31.771 1.00 61.69 132 LEU A CA 1
ATOM 1046 C C . LEU A 1 132 ? 23.807 14.279 -30.639 1.00 61.69 132 LEU A C 1
ATOM 1048 O O . LEU A 1 132 ? 23.811 14.724 -29.494 1.00 61.69 132 LEU A O 1
ATOM 1052 N N . SER A 1 133 ? 24.453 13.154 -30.964 1.00 58.06 133 SER A N 1
ATOM 1053 C CA . SER A 1 133 ? 25.266 12.360 -30.030 1.00 58.06 133 SER A CA 1
ATOM 1054 C C . SER A 1 133 ? 26.418 13.176 -29.430 1.00 58.06 133 SER A C 1
ATOM 1056 O O . SER A 1 133 ? 26.673 13.070 -28.231 1.00 58.06 133 SER A O 1
ATOM 1058 N N . LYS A 1 134 ? 27.103 14.017 -30.224 1.00 60.16 134 LYS A N 1
ATOM 1059 C CA . LYS A 1 134 ? 28.165 14.900 -29.710 1.00 60.16 134 LYS A CA 1
ATOM 1060 C C . LYS A 1 134 ? 27.596 15.944 -28.737 1.00 60.16 134 LYS A C 1
ATOM 1062 O O . LYS A 1 134 ? 28.138 16.081 -27.645 1.00 60.16 134 LYS A O 1
ATOM 1067 N N . ARG A 1 135 ? 26.467 16.589 -29.073 1.00 60.75 135 ARG A N 1
ATOM 1068 C CA . ARG A 1 135 ? 25.767 17.551 -28.191 1.00 60.75 135 ARG A CA 1
ATOM 1069 C C . ARG A 1 135 ? 25.290 16.911 -26.882 1.00 60.75 135 ARG A C 1
ATOM 1071 O O . ARG A 1 135 ? 25.477 17.479 -25.812 1.00 60.75 135 ARG A O 1
ATOM 1078 N N . MET A 1 136 ? 24.735 15.699 -26.941 1.00 59.78 136 MET A N 1
ATOM 1079 C CA . MET A 1 136 ? 24.265 14.983 -25.747 1.00 59.78 136 MET A CA 1
ATOM 1080 C C . MET A 1 136 ? 25.387 14.645 -24.756 1.00 59.78 136 MET A C 1
ATOM 1082 O O . MET A 1 136 ? 25.118 14.555 -23.561 1.00 59.78 136 MET A O 1
ATOM 1086 N N . ARG A 1 137 ? 26.640 14.489 -25.203 1.00 58.75 137 ARG A N 1
ATOM 1087 C CA . ARG A 1 137 ? 27.764 14.210 -24.293 1.00 58.75 137 ARG A CA 1
ATOM 1088 C C . ARG A 1 137 ? 28.196 15.420 -23.464 1.00 58.75 137 ARG A C 1
ATOM 1090 O O . ARG A 1 137 ? 28.598 15.210 -22.328 1.00 58.75 137 ARG A O 1
ATOM 1097 N N . SER A 1 138 ? 28.105 16.642 -23.993 1.00 55.66 138 SER A N 1
ATOM 1098 C CA . SER A 1 138 ? 28.465 17.857 -23.245 1.00 55.66 138 SER A CA 1
ATOM 1099 C C . SER A 1 138 ? 27.309 18.427 -22.416 1.00 55.66 138 SER A C 1
ATOM 1101 O O . SER A 1 138 ? 27.556 19.037 -21.385 1.00 55.66 138 SER A O 1
ATOM 1103 N N . GLN A 1 139 ? 26.056 18.232 -22.842 1.00 60.16 139 GLN A N 1
ATOM 1104 C CA . GLN A 1 139 ? 24.907 18.953 -22.277 1.00 60.16 139 GLN A CA 1
ATOM 1105 C C . GLN A 1 139 ? 24.282 18.325 -21.013 1.00 60.16 139 GLN A C 1
ATOM 1107 O O . GLN A 1 139 ? 23.703 19.052 -20.215 1.00 60.16 139 GLN A O 1
ATOM 1112 N N . TYR A 1 140 ? 24.370 17.003 -20.812 1.00 63.31 140 TYR A N 1
ATOM 1113 C CA . TYR A 1 140 ? 23.617 16.298 -19.749 1.00 63.31 140 TYR A CA 1
ATOM 1114 C C . TYR A 1 140 ? 24.504 15.605 -18.700 1.00 63.31 140 TYR A C 1
ATOM 1116 O O . TYR A 1 140 ? 24.075 14.630 -18.074 1.00 63.31 140 TYR A O 1
ATOM 1124 N N . GLY A 1 141 ? 25.754 16.061 -18.552 1.00 70.94 141 GLY A N 1
ATOM 1125 C CA . GLY A 1 141 ? 26.716 15.589 -17.548 1.00 70.94 141 GLY A CA 1
ATOM 1126 C C . GLY A 1 141 ? 26.723 14.066 -17.371 1.00 70.94 141 GLY A C 1
ATOM 1127 O O . GLY A 1 141 ? 26.984 13.312 -18.311 1.00 70.94 141 GLY A O 1
ATOM 1128 N N . VAL A 1 142 ? 26.359 13.621 -16.165 1.00 70.62 142 VAL A N 1
ATOM 1129 C CA . VAL A 1 142 ? 26.274 12.210 -15.742 1.00 70.62 142 VAL A CA 1
ATOM 1130 C C . VAL A 1 142 ? 25.507 11.315 -16.733 1.00 70.62 142 VAL A C 1
ATOM 1132 O O . VAL A 1 142 ? 25.900 10.168 -16.940 1.00 70.62 142 VAL A O 1
ATOM 1135 N N . TYR A 1 143 ? 24.451 11.802 -17.395 1.00 83.62 143 TYR A N 1
ATOM 1136 C CA . TYR A 1 143 ? 23.654 10.997 -18.334 1.00 83.62 143 TYR A CA 1
ATOM 1137 C C . TYR A 1 143 ? 24.133 11.049 -19.791 1.00 83.62 143 TYR A C 1
ATOM 1139 O O . TYR A 1 143 ? 23.705 10.213 -20.594 1.00 83.62 143 TYR A O 1
ATOM 1147 N N . GLY A 1 144 ? 25.031 11.971 -20.154 1.00 84.19 144 GLY A N 1
ATOM 1148 C CA . GLY A 1 144 ? 25.348 12.288 -21.552 1.00 84.19 144 GLY A CA 1
ATOM 1149 C C . GLY A 1 144 ? 25.837 11.099 -22.390 1.00 84.19 144 GLY A C 1
ATOM 1150 O O . GLY A 1 144 ? 25.405 10.916 -23.532 1.00 84.19 144 GLY A O 1
ATOM 1151 N N . ARG A 1 145 ? 26.661 10.214 -21.805 1.00 86.44 145 ARG A N 1
ATOM 1152 C CA . ARG A 1 145 ? 27.100 8.955 -22.446 1.00 86.44 145 ARG A CA 1
ATOM 1153 C C . ARG A 1 145 ? 25.921 8.035 -22.778 1.00 86.44 145 ARG A C 1
ATOM 1155 O O . ARG A 1 145 ? 25.846 7.510 -23.886 1.00 86.44 145 ARG A O 1
ATOM 1162 N N . MET A 1 146 ? 25.006 7.834 -21.830 1.00 89.19 146 MET A N 1
ATOM 1163 C CA . MET A 1 146 ? 23.869 6.928 -22.011 1.00 89.19 146 MET A CA 1
ATOM 1164 C C . MET A 1 146 ? 22.800 7.508 -22.935 1.00 89.19 146 MET A C 1
ATOM 1166 O O . MET A 1 146 ? 22.191 6.750 -23.685 1.00 89.19 146 MET A O 1
ATOM 1170 N N . LEU A 1 147 ? 22.604 8.830 -22.937 1.00 89.69 147 LEU A N 1
ATOM 1171 C CA . LEU A 1 147 ? 21.706 9.505 -23.879 1.00 89.69 147 LEU A CA 1
ATOM 1172 C C . LEU A 1 147 ? 22.227 9.402 -25.319 1.00 89.69 147 LEU A C 1
ATOM 1174 O O . LEU A 1 147 ? 21.456 9.081 -26.220 1.00 89.69 147 LEU A O 1
ATOM 1178 N N . ALA A 1 148 ? 23.539 9.548 -25.534 1.00 88.44 148 ALA A N 1
ATOM 1179 C CA . ALA A 1 148 ? 24.158 9.303 -26.839 1.00 88.44 148 ALA A CA 1
ATOM 1180 C C . ALA A 1 148 ? 24.014 7.835 -27.302 1.00 88.44 148 ALA A C 1
ATOM 1182 O O . ALA A 1 148 ? 23.738 7.583 -28.476 1.00 88.44 148 ALA A O 1
ATOM 1183 N N . LEU A 1 149 ? 24.137 6.860 -26.390 1.00 90.19 149 LEU A N 1
ATOM 1184 C CA . LEU A 1 149 ? 23.880 5.444 -26.692 1.00 90.19 149 LEU A CA 1
ATOM 1185 C C . LEU A 1 149 ? 22.396 5.169 -27.006 1.00 90.19 149 LEU A C 1
ATOM 1187 O O . LEU A 1 149 ? 22.101 4.423 -27.938 1.00 90.19 149 LEU A O 1
ATOM 1191 N N . ALA A 1 150 ? 21.466 5.808 -26.290 1.00 91.38 150 ALA A N 1
ATOM 1192 C CA . ALA A 1 150 ? 20.035 5.732 -26.580 1.00 91.38 150 ALA A CA 1
ATOM 1193 C C . ALA A 1 150 ? 19.695 6.342 -27.951 1.00 91.38 150 ALA A C 1
ATOM 1195 O O . ALA A 1 150 ? 18.908 5.761 -28.696 1.00 91.38 150 ALA A O 1
ATOM 1196 N N . ALA A 1 151 ? 20.319 7.470 -28.313 1.00 90.88 151 ALA A N 1
ATOM 1197 C CA . ALA A 1 151 ? 20.180 8.090 -29.630 1.00 90.88 151 ALA A CA 1
ATOM 1198 C C . ALA A 1 151 ? 20.611 7.137 -30.755 1.00 90.88 151 ALA A C 1
ATOM 1200 O O . ALA A 1 151 ? 19.869 6.951 -31.719 1.00 90.88 151 ALA A O 1
ATOM 1201 N N . HIS A 1 152 ? 21.768 6.482 -30.597 1.00 88.94 152 HIS A N 1
ATOM 1202 C CA . HIS A 1 152 ? 22.273 5.491 -31.549 1.00 88.94 152 HIS A CA 1
ATOM 1203 C C . HIS A 1 152 ? 21.308 4.306 -31.699 1.00 88.94 152 HIS A C 1
ATOM 1205 O O . HIS A 1 152 ? 20.868 3.994 -32.805 1.00 88.94 152 HIS A O 1
ATOM 1211 N N . ALA A 1 153 ? 20.893 3.706 -30.579 1.00 89.25 153 ALA A N 1
ATOM 1212 C CA . ALA A 1 153 ? 19.988 2.560 -30.573 1.00 89.25 153 ALA A CA 1
ATOM 1213 C C . ALA A 1 153 ? 18.590 2.883 -31.139 1.00 89.25 153 ALA A C 1
ATOM 1215 O O . ALA A 1 153 ? 17.959 2.020 -31.752 1.00 89.25 153 ALA A O 1
ATOM 1216 N N . LEU A 1 154 ? 18.103 4.119 -30.969 1.00 89.06 154 LEU A N 1
ATOM 1217 C CA . LEU A 1 154 ? 16.852 4.595 -31.568 1.00 89.06 154 LEU A CA 1
ATOM 1218 C C . LEU A 1 154 ? 16.980 4.860 -33.076 1.00 89.06 154 LEU A C 1
ATOM 1220 O O . LEU A 1 154 ? 16.017 4.604 -33.799 1.00 89.06 154 LEU A O 1
ATOM 1224 N N . ALA A 1 155 ? 18.145 5.305 -33.560 1.00 86.88 155 ALA A N 1
ATOM 1225 C CA . ALA A 1 155 ? 18.431 5.455 -34.989 1.00 86.88 155 ALA A CA 1
ATOM 1226 C C . ALA A 1 155 ? 18.535 4.081 -35.681 1.00 86.88 155 ALA A C 1
ATOM 1228 O O . ALA A 1 155 ? 17.763 3.783 -36.592 1.00 86.88 155 ALA A O 1
ATOM 1229 N N . GLU A 1 156 ? 19.374 3.175 -35.163 1.00 82.06 156 GLU A N 1
ATOM 1230 C CA . GLU A 1 156 ? 19.431 1.763 -35.587 1.00 82.06 156 GLU A CA 1
ATOM 1231 C C . GLU A 1 156 ? 18.087 1.033 -35.406 1.00 82.06 156 GLU A C 1
ATOM 1233 O O . GLU A 1 156 ? 17.845 -0.031 -35.986 1.00 82.06 156 GLU A O 1
ATOM 1238 N N . GLY A 1 157 ? 17.231 1.545 -34.522 1.00 75.81 157 GLY A N 1
ATOM 1239 C CA . GLY A 1 157 ? 15.911 1.024 -34.190 1.00 75.81 157 GLY A CA 1
ATOM 1240 C C . GLY A 1 157 ? 14.757 1.620 -34.996 1.00 75.81 157 GLY A C 1
ATOM 1241 O O . GLY A 1 157 ? 13.643 1.115 -34.886 1.00 75.81 157 GLY A O 1
ATOM 1242 N N . GLN A 1 158 ? 14.981 2.643 -35.827 1.00 76.31 158 GLN A N 1
ATOM 1243 C CA . GLN A 1 158 ? 13.918 3.480 -36.411 1.00 76.31 158 GLN A CA 1
ATOM 1244 C C . GLN A 1 158 ? 12.921 2.727 -37.317 1.00 76.31 158 GLN A C 1
ATOM 1246 O O . GLN A 1 158 ? 11.780 3.170 -37.498 1.00 76.31 158 GLN A O 1
ATOM 1251 N N . ASN A 1 159 ? 13.331 1.579 -37.865 1.00 78.50 159 ASN A N 1
ATOM 1252 C CA . ASN A 1 159 ? 12.487 0.675 -38.656 1.00 78.50 159 ASN A CA 1
ATOM 1253 C C . ASN A 1 159 ? 12.239 -0.687 -37.972 1.00 78.50 159 ASN A C 1
ATOM 1255 O O . ASN A 1 159 ? 11.540 -1.537 -38.524 1.00 78.50 159 ASN A O 1
ATOM 1259 N N . LYS A 1 160 ? 12.761 -0.909 -36.756 1.00 81.69 160 LYS A N 1
ATOM 1260 C CA . LYS A 1 160 ? 12.495 -2.128 -35.979 1.00 81.69 160 LYS A CA 1
ATOM 1261 C C . LYS A 1 160 ? 11.083 -2.052 -35.383 1.00 81.69 160 LYS A C 1
ATOM 1263 O O . LYS A 1 160 ? 10.677 -1.040 -34.809 1.00 81.69 160 LYS A O 1
ATOM 1268 N N . ARG A 1 161 ? 10.316 -3.140 -35.521 1.00 84.44 161 ARG A N 1
ATOM 1269 C CA . ARG A 1 161 ? 8.984 -3.268 -34.907 1.00 84.44 161 ARG A CA 1
ATOM 1270 C C . ARG A 1 161 ? 9.128 -3.344 -33.388 1.00 84.44 161 ARG A C 1
ATOM 1272 O O . ARG A 1 161 ? 9.940 -4.113 -32.879 1.00 84.44 161 ARG A O 1
ATOM 1279 N N . GLU A 1 162 ? 8.316 -2.570 -32.682 1.00 90.31 162 GLU A N 1
ATOM 1280 C CA . GLU A 1 162 ? 8.365 -2.477 -31.223 1.00 90.31 162 GLU A CA 1
ATOM 1281 C C . GLU A 1 162 ? 7.953 -3.799 -30.549 1.00 90.31 162 GLU A C 1
ATOM 1283 O O . GLU A 1 162 ? 7.131 -4.547 -31.102 1.00 90.31 162 GLU A O 1
ATOM 1288 N N . PRO A 1 163 ? 8.472 -4.110 -29.345 1.00 89.00 163 PRO A N 1
ATOM 1289 C CA . PRO A 1 163 ? 8.100 -5.325 -28.633 1.00 89.00 163 PRO A CA 1
ATOM 1290 C C . PRO A 1 163 ? 6.590 -5.389 -28.364 1.00 89.00 163 PRO A C 1
ATOM 1292 O O . PRO A 1 163 ? 5.994 -4.497 -27.756 1.00 89.00 163 PRO A O 1
ATOM 1295 N N . LYS A 1 164 ? 5.953 -6.488 -28.791 1.00 84.44 164 LYS A N 1
ATOM 1296 C CA . LYS A 1 164 ? 4.501 -6.707 -28.632 1.00 84.44 164 LYS A CA 1
ATOM 1297 C C . LYS A 1 164 ? 4.050 -6.684 -27.163 1.00 84.44 164 LYS A C 1
ATOM 1299 O O . LYS A 1 164 ? 2.877 -6.425 -26.909 1.00 84.44 164 LYS A O 1
ATOM 1304 N N . ASP A 1 165 ? 4.958 -6.945 -26.220 1.00 82.19 165 ASP A N 1
ATOM 1305 C CA . ASP A 1 165 ? 4.726 -6.885 -24.775 1.00 82.19 165 ASP A CA 1
ATOM 1306 C C . ASP A 1 165 ? 4.822 -5.470 -24.177 1.00 82.19 165 ASP A C 1
ATOM 1308 O O . ASP A 1 165 ? 4.586 -5.319 -22.982 1.00 82.19 165 ASP A O 1
ATOM 1312 N N . LEU A 1 166 ? 5.089 -4.419 -24.965 1.00 86.38 166 LEU A N 1
ATOM 1313 C CA . LEU A 1 166 ? 4.804 -3.035 -24.555 1.00 86.38 166 LEU A CA 1
ATOM 1314 C C . LEU A 1 166 ? 3.297 -2.763 -24.664 1.00 86.38 166 LEU A C 1
ATOM 1316 O O . LEU A 1 166 ? 2.643 -2.480 -23.660 1.00 86.38 166 LEU A O 1
ATOM 1320 N N . TRP A 1 167 ? 2.749 -2.961 -25.866 1.00 88.38 167 TRP A N 1
ATOM 1321 C CA . TRP A 1 167 ? 1.382 -2.606 -26.278 1.00 88.38 167 TRP A CA 1
ATOM 1322 C C . TRP A 1 167 ? 0.288 -3.634 -25.950 1.00 88.38 167 TRP A C 1
ATOM 1324 O O . TRP A 1 167 ? -0.855 -3.474 -26.383 1.00 88.38 167 TRP A O 1
ATOM 1334 N N . LYS A 1 168 ? 0.623 -4.709 -25.231 1.00 82.44 168 LYS A N 1
ATOM 1335 C CA . LYS A 1 168 ? -0.321 -5.711 -24.718 1.00 82.44 168 LYS A CA 1
ATOM 1336 C C . LYS A 1 168 ? 0.105 -6.152 -23.323 1.00 82.44 168 LYS A C 1
ATOM 1338 O O . LYS A 1 168 ? 1.301 -6.295 -23.067 1.00 82.44 168 LYS A O 1
ATOM 1343 N N . GLU A 1 169 ? -0.857 -6.407 -22.443 1.00 71.38 169 GLU A N 1
ATOM 1344 C CA . GLU A 1 169 ? -0.585 -7.114 -21.190 1.00 71.38 169 GLU A CA 1
ATOM 1345 C C . GLU A 1 169 ? -0.466 -8.632 -21.462 1.00 71.38 169 GLU A C 1
ATOM 1347 O O . GLU A 1 169 ? -1.289 -9.177 -22.208 1.00 71.38 169 GLU A O 1
ATOM 1352 N N . PRO A 1 170 ? 0.549 -9.343 -20.926 1.00 59.19 170 PRO A N 1
ATOM 1353 C CA . PRO A 1 170 ? 0.661 -10.797 -21.053 1.00 59.19 170 PRO A CA 1
ATOM 1354 C C . PRO A 1 170 ? -0.511 -11.530 -20.377 1.00 59.19 170 PRO A C 1
ATOM 1356 O O . PRO A 1 170 ? -0.545 -11.734 -19.164 1.00 59.19 170 PRO A O 1
ATOM 1359 N N . VAL A 1 171 ? -1.465 -11.955 -21.205 1.00 52.31 171 VAL A N 1
ATOM 1360 C CA . VAL A 1 171 ? -2.642 -12.751 -20.831 1.00 52.31 171 VAL A CA 1
ATOM 1361 C C . VAL A 1 171 ? -2.231 -14.083 -20.190 1.00 52.31 171 VAL A C 1
ATOM 1363 O O . VAL A 1 171 ? -1.331 -14.744 -20.702 1.00 52.31 171 VAL A O 1
ATOM 1366 N N . ILE A 1 172 ? -2.930 -14.479 -19.114 1.00 48.81 172 ILE A N 1
ATOM 1367 C CA . ILE A 1 172 ? -3.406 -15.858 -18.836 1.00 48.81 172 ILE A CA 1
ATOM 1368 C C . ILE A 1 172 ? -4.295 -15.921 -17.569 1.00 48.81 172 ILE A C 1
ATOM 1370 O O . ILE A 1 172 ? -5.331 -16.570 -17.642 1.00 48.81 172 ILE A O 1
ATOM 1374 N N . PRO A 1 173 ? -4.013 -15.203 -16.454 1.00 47.16 173 PRO A N 1
ATOM 1375 C CA . PRO A 1 173 ? -4.933 -15.143 -15.303 1.00 47.16 173 PRO A CA 1
ATOM 1376 C C . PRO A 1 173 ? -5.793 -13.867 -15.260 1.00 47.16 173 PRO A C 1
ATOM 1378 O O . PRO A 1 173 ? -6.853 -13.835 -14.640 1.00 47.16 173 PRO A O 1
ATOM 1381 N N . ALA A 1 174 ? -5.326 -12.777 -15.878 1.00 43.53 174 ALA A N 1
ATOM 1382 C CA . ALA A 1 174 ? -5.859 -11.437 -15.627 1.00 43.53 174 ALA A CA 1
ATOM 1383 C C . ALA A 1 174 ? -7.274 -11.184 -16.183 1.00 43.53 174 ALA A C 1
ATOM 1385 O O . ALA A 1 174 ? -7.913 -10.231 -15.738 1.00 43.53 174 ALA A O 1
ATOM 1386 N N . SER A 1 175 ? -7.747 -12.012 -17.115 1.00 45.97 175 SER A N 1
ATOM 1387 C CA . SER A 1 175 ? -9.011 -11.867 -17.852 1.00 45.97 175 SER A CA 1
ATOM 1388 C C . SER A 1 175 ? -10.239 -12.483 -17.170 1.00 45.97 175 SER A C 1
ATOM 1390 O O . SER A 1 175 ? -11.337 -12.341 -17.696 1.00 45.97 175 SER A O 1
ATOM 1392 N N . VAL A 1 176 ? -10.067 -13.173 -16.036 1.00 51.88 176 VAL A N 1
ATOM 1393 C CA . VAL A 1 176 ? -11.165 -13.840 -15.301 1.00 51.88 176 VAL A CA 1
ATOM 1394 C C . VAL A 1 176 ? -11.776 -12.931 -14.222 1.00 51.88 176 VAL A C 1
ATOM 1396 O O . VAL A 1 176 ? -12.940 -13.089 -13.867 1.00 51.88 176 VAL A O 1
ATOM 1399 N N . TRP A 1 177 ? -11.018 -11.946 -13.723 1.00 65.75 177 TRP A N 1
ATOM 1400 C CA . TRP A 1 177 ? -11.521 -10.954 -12.766 1.00 65.75 177 TRP A CA 1
ATOM 1401 C C . TRP A 1 177 ? -12.499 -9.987 -13.446 1.00 65.75 177 TRP A C 1
ATOM 1403 O O . TRP A 1 177 ? -12.160 -9.394 -14.474 1.00 65.75 177 TRP A O 1
ATOM 1413 N N . ARG A 1 178 ? -13.670 -9.784 -12.835 1.00 68.69 178 ARG A N 1
ATOM 1414 C CA . ARG A 1 178 ? -14.666 -8.782 -13.237 1.00 68.69 178 ARG A CA 1
ATOM 1415 C C . ARG A 1 178 ? -14.734 -7.649 -12.203 1.00 68.69 178 ARG A C 1
ATOM 1417 O O . ARG A 1 178 ? -14.626 -7.933 -11.010 1.00 68.69 178 ARG A O 1
ATOM 1424 N N . PRO A 1 179 ? -14.962 -6.393 -12.623 1.00 78.19 179 PRO A N 1
ATOM 1425 C CA . PRO A 1 179 ? -15.448 -5.351 -11.725 1.00 78.19 179 PRO A CA 1
ATOM 1426 C C . PRO A 1 179 ? -16.759 -5.771 -11.048 1.00 78.19 179 PRO A C 1
ATOM 1428 O O . PRO A 1 179 ? -17.535 -6.528 -11.628 1.00 78.19 179 PRO A O 1
ATOM 1431 N N . CYS A 1 180 ? -16.991 -5.288 -9.827 1.00 75.69 180 CYS A N 1
ATOM 1432 C CA . CYS A 1 180 ? -18.237 -5.528 -9.087 1.00 75.69 180 CYS A CA 1
ATOM 1433 C C . CYS A 1 180 ? -18.539 -4.440 -8.029 1.00 75.69 180 CYS A C 1
ATOM 1435 O O . CYS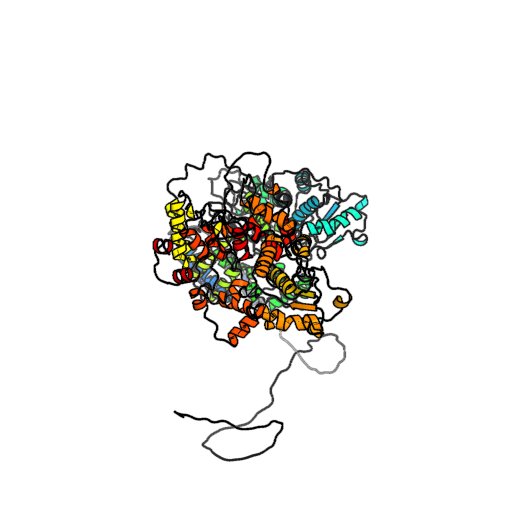 A 1 180 ? -19.143 -4.727 -6.993 1.00 75.69 180 CYS A O 1
ATOM 1437 N N . ALA A 1 181 ? -18.067 -3.197 -8.229 1.00 86.06 181 ALA A N 1
ATOM 1438 C CA . ALA A 1 181 ? -18.422 -2.073 -7.347 1.00 86.06 181 ALA A CA 1
ATOM 1439 C C . ALA A 1 181 ? -19.707 -1.344 -7.782 1.00 86.06 181 ALA A C 1
ATOM 1441 O O . ALA A 1 181 ? -20.288 -0.621 -6.987 1.00 86.06 181 ALA A O 1
ATOM 1442 N N . ASP A 1 182 ? -20.173 -1.577 -9.007 1.00 78.81 182 ASP A N 1
ATOM 1443 C CA . ASP A 1 182 ? -21.546 -1.329 -9.467 1.00 78.81 182 ASP A CA 1
ATOM 1444 C C . ASP A 1 182 ? -22.589 -2.019 -8.566 1.00 78.81 182 ASP A C 1
ATOM 1446 O O . ASP A 1 182 ? -23.511 -1.375 -8.074 1.00 78.81 182 ASP A O 1
ATOM 1450 N N . GLN A 1 183 ? -22.392 -3.306 -8.268 1.00 78.75 183 GLN A N 1
ATOM 1451 C CA . GLN A 1 183 ? -23.258 -4.086 -7.384 1.00 78.75 183 GLN A CA 1
ATOM 1452 C C . GLN A 1 183 ? -23.466 -3.408 -6.012 1.00 78.75 183 GLN A C 1
ATOM 1454 O O . GLN A 1 183 ? -22.500 -3.091 -5.306 1.00 78.75 183 GLN A O 1
ATOM 1459 N N . ARG A 1 184 ? -24.725 -3.286 -5.574 1.00 82.31 184 ARG A N 1
ATOM 1460 C CA . ARG A 1 184 ? -25.128 -2.932 -4.197 1.00 82.31 184 ARG A CA 1
ATOM 1461 C C . ARG A 1 184 ? -25.636 -4.187 -3.463 1.00 82.31 184 ARG A C 1
ATOM 1463 O O . ARG A 1 184 ? -26.047 -5.144 -4.108 1.00 82.31 184 ARG A O 1
ATOM 1470 N N . ASN A 1 185 ? -25.534 -4.234 -2.131 1.00 73.62 185 ASN A N 1
ATOM 1471 C CA . ASN A 1 185 ? -26.090 -5.324 -1.297 1.00 73.62 185 ASN A CA 1
ATOM 1472 C C . ASN A 1 185 ? -26.366 -4.891 0.160 1.00 73.62 185 ASN A C 1
ATOM 1474 O O . ASN A 1 185 ? -26.224 -5.679 1.094 1.00 73.62 185 ASN A O 1
ATOM 1478 N N . TRP A 1 186 ? -26.704 -3.620 0.351 1.00 78.19 186 TRP A N 1
ATOM 1479 C CA . TRP A 1 186 ? -27.101 -3.045 1.632 1.00 78.19 186 TRP A CA 1
ATOM 1480 C C . TRP A 1 186 ? -28.293 -2.114 1.413 1.00 78.19 186 TRP A C 1
ATOM 1482 O O . TRP A 1 186 ? -28.569 -1.722 0.277 1.00 78.19 186 TRP A O 1
ATOM 1492 N N . ASN A 1 187 ? -28.971 -1.739 2.491 1.00 79.69 187 ASN A N 1
ATOM 1493 C CA . ASN A 1 187 ? -30.024 -0.730 2.433 1.00 79.69 187 ASN A CA 1
ATOM 1494 C C . ASN A 1 187 ? -29.386 0.677 2.395 1.00 79.69 187 ASN A C 1
ATOM 1496 O O . ASN A 1 187 ? -28.267 0.837 2.912 1.00 79.69 187 ASN A O 1
ATOM 1500 N N . PRO A 1 188 ? -30.055 1.697 1.822 1.00 80.94 188 PRO A N 1
ATOM 1501 C CA . PRO A 1 188 ? -29.596 3.087 1.865 1.00 80.94 188 PRO A CA 1
ATOM 1502 C C . PRO A 1 188 ? -29.325 3.584 3.293 1.00 80.94 188 PRO A C 1
ATOM 1504 O O . PRO A 1 188 ? -29.861 3.056 4.266 1.00 80.94 188 PRO A O 1
ATOM 1507 N N . SER A 1 189 ? -28.463 4.592 3.424 1.00 83.12 189 SER A N 1
ATOM 1508 C CA . SER A 1 189 ? -28.131 5.232 4.704 1.00 83.12 189 SER A CA 1
ATOM 1509 C C . SER A 1 189 ? -28.844 6.574 4.790 1.00 83.12 189 SER A C 1
ATOM 1511 O O . SER A 1 189 ? -28.428 7.514 4.113 1.00 83.12 189 SER A O 1
ATOM 1513 N N . GLY A 1 190 ? -29.880 6.665 5.633 1.00 76.56 190 GLY A N 1
ATOM 1514 C CA . GLY A 1 190 ? -30.693 7.879 5.800 1.00 76.56 190 GLY A CA 1
ATOM 1515 C C . GLY A 1 190 ? -29.896 9.112 6.240 1.00 76.56 190 GLY A C 1
ATOM 1516 O O . GLY A 1 190 ? -30.288 10.235 5.936 1.00 76.56 190 GLY A O 1
ATOM 1517 N N . GLY A 1 191 ? -28.734 8.912 6.873 1.00 83.31 191 GLY A N 1
ATOM 1518 C CA . GLY A 1 191 ? -27.839 10.003 7.262 1.00 83.31 191 GLY A CA 1
ATOM 1519 C C . GLY A 1 191 ? -28.254 10.695 8.563 1.00 83.31 191 GLY A C 1
ATOM 1520 O O . GLY A 1 191 ? -27.956 11.873 8.750 1.00 83.31 191 GLY A O 1
ATOM 1521 N N . ASN A 1 192 ? -28.965 9.964 9.428 1.00 87.88 192 ASN A N 1
ATOM 1522 C CA . ASN A 1 192 ? -29.665 10.458 10.614 1.00 87.88 192 ASN A CA 1
ATOM 1523 C C . ASN A 1 192 ? -28.735 11.031 11.698 1.00 87.88 192 ASN A C 1
ATOM 1525 O O . ASN A 1 192 ? -29.190 11.817 12.523 1.00 87.88 192 ASN A O 1
ATOM 1529 N N . ASN A 1 193 ? -27.457 10.636 11.729 1.00 93.25 193 ASN A N 1
ATOM 1530 C CA . ASN A 1 193 ? -26.553 10.975 12.832 1.00 93.25 193 ASN A CA 1
ATOM 1531 C C . ASN A 1 193 ? -25.993 12.409 12.756 1.00 93.25 193 ASN A C 1
ATOM 1533 O O . ASN A 1 193 ? -25.321 12.829 13.691 1.00 93.25 193 ASN A O 1
ATOM 1537 N N . GLY A 1 194 ? -26.236 13.142 11.663 1.00 95.44 194 GLY A N 1
ATOM 1538 C CA . GLY A 1 194 ? -25.755 14.512 11.457 1.00 95.44 194 GLY A CA 1
ATOM 1539 C C . GLY A 1 194 ? -25.195 14.752 10.054 1.00 95.44 194 GLY A C 1
ATOM 1540 O O . GLY A 1 194 ? -25.349 13.920 9.157 1.00 95.44 194 GLY A O 1
ATOM 1541 N N . TYR A 1 195 ? -24.526 15.889 9.872 1.00 97.81 195 TYR A N 1
ATOM 1542 C CA . TYR A 1 195 ? -23.935 16.334 8.609 1.00 97.81 195 TYR A CA 1
ATOM 1543 C C . TYR A 1 195 ? -22.407 16.317 8.657 1.00 97.81 195 TYR A C 1
ATOM 1545 O O . TYR A 1 195 ? -21.793 16.898 9.547 1.00 97.81 195 TYR A O 1
ATOM 1553 N N . ILE A 1 196 ? -21.769 15.692 7.671 1.00 98.00 196 ILE A N 1
ATOM 1554 C CA . ILE A 1 196 ? -20.320 15.783 7.484 1.00 98.00 196 ILE A CA 1
ATOM 1555 C C . ILE A 1 196 ? -20.044 16.760 6.349 1.00 98.00 196 ILE A C 1
ATOM 1557 O O . ILE A 1 196 ? -20.376 16.491 5.194 1.00 98.00 196 ILE A O 1
ATOM 1561 N N . MET A 1 197 ? -19.394 17.871 6.682 1.00 97.50 197 MET A N 1
ATOM 1562 C CA . MET A 1 197 ? -18.757 18.758 5.717 1.00 97.50 197 MET A CA 1
ATOM 1563 C C . MET A 1 197 ? -17.305 18.334 5.513 1.00 97.50 197 MET A C 1
ATOM 1565 O O . MET A 1 197 ? -16.608 17.939 6.450 1.00 97.50 197 MET A O 1
ATOM 1569 N N . VAL A 1 198 ? -16.819 18.466 4.283 1.00 96.81 198 VAL A N 1
ATOM 1570 C CA . VAL A 1 198 ? -15.416 18.230 3.941 1.00 96.81 198 VAL A CA 1
ATOM 1571 C C . VAL A 1 198 ? -14.918 19.373 3.078 1.00 96.81 198 VAL A C 1
ATOM 1573 O O . VAL A 1 198 ? -15.446 19.586 1.991 1.00 96.81 198 VAL A O 1
ATOM 1576 N N . THR A 1 199 ? -13.862 20.046 3.532 1.00 95.38 199 THR A N 1
ATOM 1577 C CA . THR A 1 199 ? -13.027 20.892 2.675 1.00 95.38 199 THR A CA 1
ATOM 1578 C C . THR A 1 199 ? -11.759 20.105 2.353 1.00 95.38 199 THR A C 1
ATOM 1580 O O . THR A 1 199 ? -10.862 19.993 3.188 1.00 95.38 199 THR A O 1
ATOM 1583 N N . ALA A 1 200 ? -11.704 19.484 1.174 1.00 93.31 200 ALA A N 1
ATOM 1584 C CA . ALA A 1 200 ? -10.607 18.596 0.784 1.00 93.31 200 ALA A CA 1
ATOM 1585 C C . ALA A 1 200 ? -9.360 19.377 0.333 1.00 93.31 200 ALA A C 1
ATOM 1587 O O . ALA A 1 200 ? -9.486 20.393 -0.351 1.00 93.31 200 ALA A O 1
ATOM 1588 N N . ASN A 1 201 ? -8.161 18.886 0.673 1.00 87.56 201 ASN A N 1
ATOM 1589 C CA . ASN A 1 201 ? -6.888 19.524 0.310 1.00 87.56 201 ASN A CA 1
ATOM 1590 C C . ASN A 1 201 ? -6.097 18.789 -0.794 1.00 87.56 201 ASN A C 1
ATOM 1592 O O . ASN A 1 201 ? -6.442 17.693 -1.250 1.00 87.56 201 ASN A O 1
ATOM 1596 N N . GLY A 1 202 ? -5.022 19.448 -1.244 1.00 86.00 202 GLY A N 1
ATOM 1597 C CA . GLY A 1 202 ? -4.234 19.057 -2.415 1.00 86.00 202 GLY A CA 1
ATOM 1598 C C . GLY A 1 202 ? -4.964 19.330 -3.737 1.00 86.00 202 GLY A C 1
ATOM 1599 O O . GLY A 1 202 ? -6.106 19.770 -3.743 1.00 86.00 202 GLY A O 1
ATOM 1600 N N . GLY A 1 203 ? -4.307 19.074 -4.873 1.00 87.00 203 GLY A N 1
ATOM 1601 C CA . GLY A 1 203 ? -4.942 19.187 -6.196 1.00 87.00 203 GLY A CA 1
ATOM 1602 C C . GLY A 1 203 ? -5.868 18.005 -6.529 1.00 87.00 203 GLY A C 1
ATOM 1603 O O . GLY A 1 203 ? -5.839 16.983 -5.838 1.00 87.00 203 GLY A O 1
ATOM 1604 N N . MET A 1 204 ? -6.624 18.103 -7.632 1.00 91.19 204 MET A N 1
ATOM 1605 C CA . MET A 1 204 ? -7.668 17.163 -8.107 1.00 91.19 204 MET A CA 1
ATOM 1606 C C . MET A 1 204 ? -7.531 15.684 -7.688 1.00 91.19 204 MET A C 1
ATOM 1608 O O . MET A 1 204 ? -8.471 15.069 -7.190 1.00 91.19 204 MET A O 1
ATOM 1612 N N . ASN A 1 205 ? -6.366 15.067 -7.911 1.00 93.00 205 ASN A N 1
ATOM 1613 C CA . ASN A 1 205 ? -6.143 13.637 -7.660 1.00 93.00 205 ASN A CA 1
ATOM 1614 C C . ASN A 1 205 ? -6.049 13.272 -6.163 1.00 93.00 205 ASN A C 1
ATOM 1616 O O . ASN A 1 205 ? -6.216 12.108 -5.795 1.00 93.00 205 ASN A O 1
ATOM 1620 N N . GLN A 1 206 ? -5.764 14.245 -5.298 1.00 91.00 206 GLN A N 1
ATOM 1621 C CA . GLN A 1 206 ? -5.821 14.113 -3.841 1.00 91.00 206 GLN A CA 1
ATOM 1622 C C . GLN A 1 206 ? -7.257 14.339 -3.357 1.00 91.00 206 GLN A C 1
ATOM 1624 O O . GLN A 1 206 ? -7.801 13.465 -2.681 1.00 91.00 206 GLN A O 1
ATOM 1629 N N . GLN A 1 207 ? -7.907 15.408 -3.832 1.00 93.38 207 GLN A N 1
ATOM 1630 C CA . GLN A 1 207 ? -9.323 15.713 -3.585 1.00 93.38 207 GLN A CA 1
ATOM 1631 C C . GLN A 1 207 ? -10.238 14.533 -3.951 1.00 93.38 207 GLN A C 1
ATOM 1633 O O . GLN A 1 207 ? -11.036 14.098 -3.128 1.00 93.38 207 GLN A O 1
ATOM 1638 N N . ARG A 1 208 ? -10.061 13.915 -5.132 1.00 94.94 208 ARG A N 1
ATOM 1639 C CA . ARG A 1 208 ? -10.816 12.722 -5.574 1.00 94.94 208 ARG A CA 1
ATOM 1640 C C . ARG A 1 208 ? -10.764 11.585 -4.548 1.00 94.94 208 ARG A C 1
ATOM 1642 O O . ARG A 1 208 ? -11.768 10.925 -4.289 1.00 94.94 208 ARG A O 1
ATOM 1649 N N . VAL A 1 209 ? -9.597 11.369 -3.940 1.00 94.69 209 VAL A N 1
ATOM 1650 C CA . VAL A 1 209 ? -9.382 10.351 -2.902 1.00 94.69 209 VAL A CA 1
ATOM 1651 C C . VAL A 1 209 ? -9.947 10.785 -1.546 1.00 94.69 209 VAL A C 1
ATOM 1653 O O . VAL A 1 209 ? -10.490 9.942 -0.832 1.00 94.69 209 VAL A O 1
ATOM 1656 N N . ALA A 1 210 ? -9.878 12.073 -1.205 1.00 94.69 210 ALA A N 1
ATOM 1657 C CA . ALA A 1 210 ? -10.525 12.629 -0.020 1.00 94.69 210 ALA A CA 1
ATOM 1658 C C . ALA A 1 210 ? -12.055 12.489 -0.091 1.00 94.69 210 ALA A C 1
ATOM 1660 O O . ALA A 1 210 ? -12.636 11.959 0.849 1.00 94.69 210 ALA A O 1
ATOM 1661 N N . ILE A 1 211 ? -12.689 12.827 -1.223 1.00 97.50 211 ILE A N 1
ATOM 1662 C CA . ILE A 1 211 ? -14.127 12.615 -1.481 1.00 97.50 211 ILE A CA 1
ATOM 1663 C C . ILE A 1 211 ? -14.493 11.133 -1.326 1.00 97.50 211 ILE A C 1
ATOM 1665 O O . ILE A 1 211 ? -15.403 10.783 -0.577 1.00 97.50 211 ILE A O 1
ATOM 1669 N N . CYS A 1 212 ? -13.754 10.233 -1.983 1.00 97.06 212 CYS A N 1
ATOM 1670 C CA . CYS A 1 212 ? -14.024 8.794 -1.904 1.00 97.06 212 CYS A CA 1
ATOM 1671 C C . CYS A 1 212 ? -13.821 8.220 -0.490 1.00 97.06 212 CYS A C 1
ATOM 1673 O O . CYS A 1 212 ? -14.461 7.231 -0.130 1.00 97.06 212 CYS A O 1
ATOM 1675 N N . ASN A 1 213 ? -12.956 8.828 0.326 1.00 96.19 213 ASN A N 1
ATOM 1676 C CA . ASN A 1 213 ? -12.845 8.513 1.747 1.00 96.19 213 ASN A CA 1
ATOM 1677 C C . ASN A 1 213 ? -14.007 9.132 2.551 1.00 96.19 213 ASN A C 1
ATOM 1679 O O . ASN A 1 213 ? -14.557 8.447 3.405 1.00 96.19 213 ASN A O 1
ATOM 1683 N N . ALA A 1 214 ? -14.419 10.369 2.259 1.00 97.19 214 ALA A N 1
ATOM 1684 C CA . ALA A 1 214 ? -15.513 11.086 2.920 1.00 97.19 214 ALA A CA 1
ATOM 1685 C C . ALA A 1 214 ? -16.863 10.378 2.757 1.00 97.19 214 ALA A C 1
ATOM 1687 O O . ALA A 1 214 ? -17.540 10.132 3.749 1.00 97.19 214 ALA A O 1
ATOM 1688 N N . VAL A 1 215 ? -17.196 9.933 1.541 1.00 97.62 215 VAL A N 1
ATOM 1689 C CA . VAL A 1 215 ? -18.369 9.087 1.243 1.00 97.62 215 VAL A CA 1
ATOM 1690 C C . VAL A 1 215 ? -18.383 7.816 2.107 1.00 97.62 215 VAL A C 1
ATOM 1692 O O . VAL A 1 215 ? -19.432 7.366 2.568 1.00 97.62 215 VAL A O 1
ATOM 1695 N N . VAL A 1 216 ? -17.207 7.251 2.392 1.00 96.69 216 VAL A N 1
ATOM 1696 C CA . VAL A 1 216 ? -17.067 6.074 3.260 1.00 96.69 216 VAL A CA 1
ATOM 1697 C C . VAL A 1 216 ? -17.143 6.427 4.748 1.00 96.69 216 VAL A C 1
ATOM 1699 O O . VAL A 1 216 ? -17.689 5.629 5.504 1.00 96.69 216 VAL A O 1
ATOM 1702 N N . VAL A 1 217 ? -16.647 7.592 5.180 1.00 97.19 217 VAL A N 1
ATOM 1703 C CA . VAL A 1 217 ? -16.823 8.081 6.561 1.00 97.19 217 VAL A CA 1
ATOM 1704 C C . VAL A 1 217 ? -18.295 8.407 6.829 1.00 97.19 217 VAL A C 1
ATOM 1706 O O . VAL A 1 217 ? -18.824 7.956 7.838 1.00 97.19 217 VAL A O 1
ATOM 1709 N N . ALA A 1 218 ? -18.991 9.077 5.907 1.00 97.44 218 ALA A N 1
ATOM 1710 C CA . ALA A 1 218 ? -20.426 9.342 6.001 1.00 97.44 218 ALA A CA 1
ATOM 1711 C C . ALA A 1 218 ? -21.235 8.042 6.147 1.00 97.44 218 ALA A C 1
ATOM 1713 O O . ALA A 1 218 ? -22.023 7.911 7.082 1.00 97.44 218 ALA A O 1
ATOM 1714 N N . ARG A 1 219 ? -20.956 7.019 5.320 1.00 95.69 219 ARG A N 1
ATOM 1715 C CA . ARG A 1 219 ? -21.586 5.694 5.471 1.00 95.69 219 ARG A CA 1
ATOM 1716 C C . ARG A 1 219 ? -21.218 4.993 6.783 1.00 95.69 219 ARG A C 1
ATOM 1718 O O . ARG A 1 219 ? -22.068 4.326 7.365 1.00 95.69 219 ARG A O 1
ATOM 1725 N N . LEU A 1 220 ? -19.965 5.099 7.228 1.00 95.69 220 LEU A N 1
ATOM 1726 C CA . LEU A 1 220 ? -19.478 4.499 8.477 1.00 95.69 220 LEU A CA 1
ATOM 1727 C C . LEU A 1 220 ? -20.136 5.125 9.716 1.00 95.69 220 LEU A C 1
ATOM 1729 O O . LEU A 1 220 ? -20.361 4.420 10.694 1.00 95.69 220 LEU A O 1
ATOM 1733 N N . LEU A 1 221 ? -20.423 6.428 9.669 1.00 96.25 221 LEU A N 1
ATOM 1734 C CA . LEU A 1 221 ? -20.998 7.199 10.772 1.00 96.25 221 LEU A CA 1
ATOM 1735 C C . LEU A 1 221 ? -22.521 7.405 10.654 1.00 96.25 221 LEU A C 1
ATOM 1737 O O . LEU A 1 221 ? -23.077 8.103 11.493 1.00 96.25 221 LEU A O 1
ATOM 1741 N N . ASN A 1 222 ? -23.189 6.813 9.650 1.00 95.25 222 ASN A N 1
ATOM 1742 C CA . ASN A 1 222 ? -24.611 7.033 9.322 1.00 95.25 222 ASN A CA 1
ATOM 1743 C C . ASN A 1 222 ? -24.976 8.531 9.223 1.00 95.25 222 ASN A C 1
ATOM 1745 O O . ASN A 1 222 ? -25.991 8.985 9.749 1.00 95.25 222 ASN A O 1
ATOM 1749 N N . ALA A 1 223 ? -24.121 9.305 8.558 1.00 97.00 223 ALA A N 1
ATOM 1750 C CA . ALA A 1 223 ? -24.246 10.751 8.408 1.00 97.00 223 ALA A CA 1
ATOM 1751 C C . ALA A 1 223 ? -24.643 11.140 6.977 1.00 97.00 223 ALA A C 1
ATOM 1753 O O . ALA A 1 223 ? -24.333 10.427 6.019 1.00 97.00 223 ALA A O 1
ATOM 1754 N N . SER A 1 224 ? -25.297 12.291 6.836 1.00 97.81 224 SER A N 1
ATOM 1755 C CA . SER A 1 224 ? -25.484 12.957 5.546 1.00 97.81 224 SER A CA 1
ATOM 1756 C C . SER A 1 224 ? -24.160 13.602 5.116 1.00 97.81 224 SER A C 1
ATOM 1758 O O . SER A 1 224 ? -23.506 14.260 5.924 1.00 97.81 224 SER A O 1
ATOM 1760 N N . LEU A 1 225 ? -23.749 13.437 3.858 1.00 98.19 225 LEU A N 1
ATOM 1761 C CA . LEU A 1 225 ? -22.573 14.119 3.305 1.00 98.19 225 LEU A CA 1
ATOM 1762 C C . LEU A 1 225 ? -23.002 15.439 2.654 1.00 98.19 225 LEU A C 1
ATOM 1764 O O . LEU A 1 225 ? -23.830 15.421 1.748 1.00 98.19 225 LEU A O 1
ATOM 1768 N N . VAL A 1 226 ? -22.423 16.565 3.068 1.00 98.12 226 VAL A N 1
ATOM 1769 C CA . VAL A 1 226 ? -22.524 17.822 2.305 1.00 98.12 226 VAL A CA 1
ATOM 1770 C C . VAL A 1 226 ? -21.566 17.740 1.112 1.00 98.12 226 VAL A C 1
ATOM 1772 O O . VAL A 1 226 ? -20.471 17.187 1.265 1.00 98.12 226 VAL A O 1
ATOM 1775 N N . VAL A 1 227 ? -21.951 18.257 -0.063 1.00 98.00 227 VAL A N 1
ATOM 1776 C CA . VAL A 1 227 ? -21.090 18.279 -1.262 1.00 98.00 227 VAL A CA 1
ATOM 1777 C C . VAL A 1 227 ? -19.703 18.842 -0.887 1.00 98.00 227 VAL A C 1
ATOM 1779 O O . VAL A 1 227 ? -19.615 19.955 -0.362 1.00 98.00 227 VAL A O 1
ATOM 1782 N N . PRO A 1 228 ? -18.607 18.076 -1.078 1.00 97.38 228 PRO A N 1
ATOM 1783 C CA . PRO A 1 228 ? -17.295 18.482 -0.577 1.00 97.38 228 PRO A CA 1
ATOM 1784 C C . PRO A 1 228 ? -16.755 19.742 -1.256 1.00 97.38 228 PRO A C 1
ATOM 1786 O O . PRO A 1 228 ? -16.604 19.769 -2.473 1.00 97.38 228 PRO A O 1
ATOM 1789 N N . LYS A 1 229 ? -16.368 20.746 -0.468 1.00 95.56 229 LYS A N 1
ATOM 1790 C CA . LYS A 1 229 ? -15.684 21.953 -0.956 1.00 95.56 229 LYS A CA 1
ATOM 1791 C C . LYS A 1 229 ? -14.186 21.681 -1.137 1.00 95.56 229 LYS A C 1
ATOM 1793 O O . LYS A 1 229 ? -13.638 20.737 -0.556 1.00 95.56 229 LYS A O 1
ATOM 1798 N N . PHE A 1 230 ? -13.500 22.494 -1.935 1.00 94.25 230 PHE A N 1
ATOM 1799 C CA . PHE A 1 230 ? -12.063 22.356 -2.195 1.00 94.25 230 PHE A CA 1
ATOM 1800 C C . PHE A 1 230 ? -11.268 23.514 -1.592 1.00 94.25 230 PHE A C 1
ATOM 1802 O O . PHE A 1 230 ? -11.613 24.684 -1.748 1.00 94.25 230 PHE A O 1
ATOM 1809 N N . MET A 1 231 ? -10.196 23.164 -0.878 1.00 86.38 231 MET A N 1
ATOM 1810 C CA . MET A 1 231 ? -9.294 24.114 -0.233 1.00 86.38 231 MET A CA 1
ATOM 1811 C C . MET A 1 231 ? -8.422 24.814 -1.279 1.00 86.38 231 MET A C 1
ATOM 1813 O O . MET A 1 231 ? -7.677 24.144 -2.001 1.00 86.38 231 MET A O 1
ATOM 1817 N N . TYR A 1 232 ? -8.452 26.149 -1.309 1.00 84.38 232 TYR A N 1
ATOM 1818 C CA . TYR A 1 232 ? -7.474 26.928 -2.069 1.00 84.38 232 TYR A CA 1
ATOM 1819 C C . TYR A 1 232 ? -6.047 26.601 -1.601 1.00 84.38 232 TYR A C 1
ATOM 1821 O O . TYR A 1 232 ? -5.797 26.367 -0.418 1.00 84.38 232 TYR A O 1
ATOM 1829 N N . SER A 1 233 ? -5.087 26.585 -2.525 1.00 75.31 233 SER A N 1
ATOM 1830 C CA . SER A 1 233 ? -3.702 26.216 -2.228 1.00 75.31 233 SER A CA 1
ATOM 1831 C C . SER A 1 233 ? -2.723 27.136 -2.942 1.00 75.31 233 SER A C 1
ATOM 1833 O O . SER A 1 233 ? -2.788 27.282 -4.161 1.00 75.31 233 SER A O 1
ATOM 1835 N N . SER A 1 234 ? -1.753 27.682 -2.204 1.00 70.38 234 SER A N 1
ATOM 1836 C CA . SER A 1 234 ? -0.695 28.555 -2.739 1.00 70.38 234 SER A CA 1
ATOM 1837 C C . SER A 1 234 ? 0.178 27.897 -3.820 1.00 70.38 234 SER A C 1
ATOM 1839 O O . SER A 1 234 ? 0.783 28.607 -4.625 1.00 70.38 234 SER A O 1
ATOM 1841 N N . VAL A 1 235 ? 0.216 26.557 -3.852 1.00 68.62 235 VAL A N 1
ATOM 1842 C CA . VAL A 1 235 ? 0.926 25.736 -4.850 1.00 68.62 235 VAL A CA 1
ATOM 1843 C C . VAL A 1 235 ? 0.121 25.593 -6.146 1.00 68.62 235 VAL A C 1
ATOM 1845 O O . VAL A 1 235 ? 0.676 25.749 -7.228 1.00 68.62 235 VAL A O 1
ATOM 1848 N N . TRP A 1 236 ? -1.181 25.296 -6.050 1.00 73.25 236 TRP A N 1
ATOM 1849 C CA . TRP A 1 236 ? -2.028 24.982 -7.215 1.00 73.25 236 TRP A CA 1
ATOM 1850 C C . TRP A 1 236 ? -2.764 26.198 -7.792 1.00 73.25 236 TRP A C 1
ATOM 1852 O O . TRP A 1 236 ? -3.177 26.146 -8.950 1.00 73.25 236 TRP A O 1
ATOM 1862 N N . ARG A 1 237 ? -2.917 27.259 -6.981 1.00 80.31 237 ARG A N 1
ATOM 1863 C CA . ARG A 1 237 ? -3.569 28.553 -7.274 1.00 80.31 237 ARG A CA 1
ATOM 1864 C C . ARG A 1 237 ? -4.926 28.435 -7.976 1.00 80.31 237 ARG A C 1
ATOM 1866 O O . ARG A 1 237 ? -5.286 29.265 -8.799 1.00 80.31 237 ARG A O 1
ATOM 1873 N N . ASP A 1 238 ? -5.662 27.388 -7.628 1.00 84.38 238 ASP A N 1
ATOM 1874 C CA . ASP A 1 238 ? -6.926 27.007 -8.247 1.00 84.38 238 ASP A CA 1
ATOM 1875 C C . ASP A 1 238 ? -8.084 27.287 -7.288 1.00 84.38 238 ASP A C 1
ATOM 1877 O O . ASP A 1 238 ? -8.007 26.949 -6.104 1.00 84.38 238 ASP A O 1
ATOM 1881 N N . VAL A 1 239 ? -9.139 27.908 -7.811 1.00 89.12 239 VAL A N 1
ATOM 1882 C CA . VAL A 1 239 ? -10.362 28.255 -7.072 1.00 89.12 239 VAL A CA 1
ATOM 1883 C C . VAL A 1 239 ? -11.522 27.291 -7.347 1.00 89.12 239 VAL A C 1
ATOM 1885 O O . VAL A 1 239 ? -12.528 27.362 -6.640 1.00 89.12 239 VAL A O 1
ATOM 1888 N N . SER A 1 240 ? -11.369 26.377 -8.322 1.00 92.75 240 SER A N 1
ATOM 1889 C CA . SER A 1 240 ? -12.383 25.382 -8.710 1.00 92.75 240 SER A CA 1
ATOM 1890 C C . SER A 1 240 ? -12.967 24.669 -7.490 1.00 92.75 240 SER A C 1
ATOM 1892 O O . SER A 1 240 ? -12.218 24.161 -6.652 1.00 92.75 240 SER A O 1
ATOM 1894 N N . GLN A 1 241 ? -14.291 24.579 -7.418 1.00 94.56 241 GLN A N 1
ATOM 1895 C CA . GLN A 1 241 ? -15.031 23.785 -6.440 1.00 94.56 241 GLN A CA 1
ATOM 1896 C C . GLN A 1 241 ? -15.503 22.457 -7.055 1.00 94.56 241 GLN A C 1
ATOM 1898 O O . GLN A 1 241 ? -15.061 22.054 -8.134 1.00 94.56 241 GLN A O 1
ATOM 1903 N N . PHE A 1 242 ? -16.358 21.718 -6.340 1.00 96.44 242 PHE A N 1
ATOM 1904 C CA . PHE A 1 242 ? -16.813 20.390 -6.757 1.00 96.44 242 PHE A CA 1
ATOM 1905 C C . PHE A 1 242 ? -17.469 20.402 -8.140 1.00 96.44 242 PHE A C 1
ATOM 1907 O O . PHE A 1 242 ? -17.062 19.638 -9.015 1.00 96.44 242 PHE A O 1
ATOM 1914 N N . SER A 1 243 ? -18.434 21.301 -8.325 1.00 96.25 243 SER A N 1
ATOM 1915 C CA . SER A 1 243 ? -19.258 21.467 -9.522 1.00 96.25 243 SER A CA 1
ATOM 1916 C C . SER A 1 243 ? -18.509 22.022 -10.740 1.00 96.25 243 SER A C 1
ATOM 1918 O O . SER A 1 243 ? -18.988 21.860 -11.856 1.00 96.25 243 SER A O 1
ATOM 1920 N N . ASP A 1 244 ? -17.308 22.589 -10.573 1.00 95.69 244 ASP A N 1
ATOM 1921 C CA . ASP A 1 244 ? -16.427 22.980 -11.689 1.00 95.69 244 ASP A CA 1
ATOM 1922 C C . ASP A 1 244 ? -15.695 21.784 -12.324 1.00 95.69 244 ASP A C 1
ATOM 1924 O O . ASP A 1 244 ? -15.197 21.859 -13.451 1.00 95.69 244 ASP A O 1
ATOM 1928 N N . ILE A 1 245 ? -15.574 20.678 -11.580 1.00 97.00 245 ILE A N 1
ATOM 1929 C CA . ILE A 1 245 ? -14.781 19.504 -11.965 1.00 97.00 245 ILE A CA 1
ATOM 1930 C C . ILE A 1 245 ? -15.678 18.289 -12.190 1.00 97.00 245 ILE A C 1
ATOM 1932 O O . ILE A 1 245 ? -15.487 17.565 -13.170 1.00 97.00 245 ILE A O 1
ATOM 1936 N N . TYR A 1 246 ? -16.647 18.061 -11.304 1.00 98.06 246 TYR A N 1
ATOM 1937 C CA . TYR A 1 246 ? -17.507 16.884 -11.266 1.00 98.06 246 TYR A CA 1
ATOM 1938 C C . TYR A 1 246 ? -18.988 17.244 -11.417 1.00 98.06 246 TYR A C 1
ATOM 1940 O O . TYR A 1 246 ? -19.439 18.275 -10.933 1.00 98.06 246 TYR A O 1
ATOM 1948 N N . GLN A 1 247 ? -19.756 16.364 -12.061 1.00 97.81 247 GLN A N 1
ATOM 1949 C CA . GLN A 1 247 ? -21.208 16.514 -12.194 1.00 97.81 247 GLN A CA 1
ATOM 1950 C C . GLN A 1 247 ? -21.876 16.306 -10.825 1.00 97.81 247 GLN A C 1
ATOM 1952 O O . GLN A 1 247 ? -21.852 15.195 -10.290 1.00 97.81 247 GLN A O 1
ATOM 1957 N N . GLU A 1 248 ? -22.433 17.370 -10.247 1.00 97.56 248 GLU A N 1
ATOM 1958 C CA . GLU A 1 248 ? -22.926 17.385 -8.865 1.00 97.56 248 GLU A CA 1
ATOM 1959 C C . GLU A 1 248 ? -24.221 16.581 -8.698 1.00 97.56 248 GLU A C 1
ATOM 1961 O O . GLU A 1 248 ? -24.290 15.701 -7.840 1.00 97.56 248 GLU A O 1
ATOM 1966 N N . GLU A 1 249 ? -25.201 16.812 -9.571 1.00 97.69 249 GLU A N 1
ATOM 1967 C CA . GLU A 1 249 ? -26.486 16.105 -9.620 1.00 97.69 249 GLU A CA 1
ATOM 1968 C C . GLU A 1 249 ? -26.250 14.600 -9.769 1.00 97.69 249 GLU A C 1
ATOM 1970 O O . GLU A 1 249 ? -26.655 13.806 -8.924 1.00 97.69 249 GLU A O 1
ATOM 1975 N N . TYR A 1 250 ? -25.468 14.211 -10.780 1.00 97.75 250 TYR A N 1
ATOM 1976 C CA . TYR A 1 250 ? -25.118 12.813 -11.016 1.00 97.75 250 TYR A CA 1
ATOM 1977 C C . TYR A 1 250 ? -24.367 12.188 -9.822 1.00 97.75 250 TYR A C 1
ATOM 1979 O O . TYR A 1 250 ? -24.578 11.014 -9.512 1.00 97.75 250 TYR A O 1
ATOM 1987 N N . PHE A 1 251 ? -23.499 12.934 -9.127 1.00 98.31 251 PHE A N 1
ATOM 1988 C CA . PHE A 1 251 ? -22.817 12.436 -7.927 1.00 98.31 251 PHE A CA 1
ATOM 1989 C C . PHE A 1 251 ? -23.794 12.185 -6.768 1.00 98.31 251 PHE A C 1
ATOM 1991 O O . PHE A 1 251 ? -23.671 11.157 -6.095 1.00 98.31 251 PHE A O 1
ATOM 1998 N N . ILE A 1 252 ? -24.766 13.081 -6.561 1.00 98.06 252 ILE A N 1
ATOM 1999 C CA . ILE A 1 252 ? -25.846 12.919 -5.579 1.00 98.06 252 ILE A CA 1
ATOM 2000 C C . ILE A 1 252 ? -26.705 11.699 -5.947 1.00 98.06 252 ILE A C 1
ATOM 2002 O O . ILE A 1 252 ? -26.791 10.756 -5.158 1.00 98.06 252 ILE A O 1
ATOM 2006 N N . ASP A 1 253 ? -27.256 11.656 -7.160 1.00 97.25 253 ASP A N 1
ATOM 2007 C CA . ASP A 1 253 ? -28.183 10.611 -7.616 1.00 97.25 253 ASP A CA 1
ATOM 2008 C C . ASP A 1 253 ? -27.532 9.220 -7.639 1.00 97.25 253 ASP A C 1
ATOM 2010 O O . ASP A 1 253 ? -28.112 8.224 -7.193 1.00 97.25 253 ASP A O 1
ATOM 2014 N N . HIS A 1 254 ? -26.280 9.130 -8.101 1.00 96.00 254 HIS A N 1
ATOM 2015 C CA . HIS A 1 254 ? -25.543 7.868 -8.129 1.00 96.00 254 HIS A CA 1
ATOM 2016 C C . HIS A 1 254 ? -25.216 7.350 -6.718 1.00 96.00 254 HIS A C 1
ATOM 2018 O O . HIS A 1 254 ? -25.059 6.137 -6.531 1.00 96.00 254 HIS A O 1
ATOM 2024 N N . LEU A 1 255 ? -25.105 8.226 -5.714 1.00 96.00 255 LEU A N 1
ATOM 2025 C CA . LEU A 1 255 ? -24.810 7.834 -4.334 1.00 96.00 255 LEU A CA 1
ATOM 2026 C C . LEU A 1 255 ? -26.037 7.755 -3.422 1.00 96.00 255 LEU A C 1
ATOM 2028 O O . LEU A 1 255 ? -25.926 7.085 -2.399 1.00 96.00 255 LEU A O 1
ATOM 2032 N N . ALA A 1 256 ? -27.196 8.309 -3.785 1.00 94.50 256 ALA A N 1
ATOM 2033 C CA . ALA A 1 256 ? -28.406 8.291 -2.953 1.00 94.50 256 ALA A CA 1
ATOM 2034 C C . ALA A 1 256 ? -28.814 6.888 -2.425 1.00 94.50 256 ALA A C 1
ATOM 2036 O O . ALA A 1 256 ? -29.145 6.772 -1.242 1.00 94.50 256 ALA A O 1
ATOM 2037 N N . PRO A 1 257 ? -28.707 5.778 -3.196 1.00 93.38 257 PRO A N 1
ATOM 2038 C CA . PRO A 1 257 ? -28.991 4.430 -2.682 1.00 93.38 257 PRO A CA 1
ATOM 2039 C C . PRO A 1 257 ? -27.904 3.857 -1.748 1.00 93.38 257 PRO A C 1
ATOM 2041 O O . PRO A 1 257 ? -28.016 2.725 -1.276 1.00 93.38 257 PRO A O 1
ATOM 2044 N N . ASP A 1 258 ? -26.827 4.605 -1.505 1.00 93.81 258 ASP A N 1
ATOM 2045 C CA . ASP A 1 258 ? -25.694 4.243 -0.658 1.00 93.81 258 ASP A CA 1
ATOM 2046 C C . ASP A 1 258 ? -25.550 5.186 0.550 1.00 93.81 258 ASP A C 1
ATOM 2048 O O . ASP A 1 258 ? -25.405 4.695 1.670 1.00 93.81 258 ASP A O 1
ATOM 2052 N N . ILE A 1 259 ? -25.627 6.506 0.356 1.00 95.62 259 ILE A N 1
ATOM 2053 C CA . ILE A 1 259 ? -25.658 7.547 1.398 1.00 95.62 259 ILE A CA 1
ATOM 2054 C C . ILE A 1 259 ? -26.536 8.727 0.971 1.00 95.62 259 ILE A C 1
ATOM 2056 O O . ILE A 1 259 ? -26.583 9.075 -0.205 1.00 95.62 259 ILE A O 1
ATOM 2060 N N . ARG A 1 260 ? -27.153 9.413 1.938 1.00 96.44 260 ARG A N 1
ATOM 2061 C CA . ARG A 1 260 ? -27.719 10.746 1.707 1.00 96.44 260 ARG A CA 1
ATOM 2062 C C . ARG A 1 260 ? -26.596 11.756 1.435 1.00 96.44 260 ARG A C 1
ATOM 2064 O O . ARG A 1 260 ? -25.709 11.936 2.272 1.00 96.44 260 ARG A O 1
ATOM 2071 N N . VAL A 1 261 ? -26.655 12.418 0.282 1.00 97.38 261 VAL A N 1
ATOM 2072 C CA . VAL A 1 261 ? -25.807 13.565 -0.082 1.00 97.38 261 VAL A CA 1
ATOM 2073 C C . VAL A 1 261 ? -26.704 14.799 -0.200 1.00 97.38 261 VAL A C 1
ATOM 2075 O O . VAL A 1 261 ? -27.829 14.686 -0.682 1.00 97.38 261 VAL A O 1
ATOM 2078 N N . VAL A 1 262 ? -26.238 15.958 0.262 1.00 95.88 262 VAL A N 1
ATOM 2079 C CA . VAL A 1 262 ? -26.951 17.246 0.184 1.00 95.88 262 VAL A CA 1
ATOM 2080 C C . VAL A 1 262 ? -26.028 18.326 -0.377 1.00 95.88 262 VAL A C 1
ATOM 2082 O O . VAL A 1 262 ? -24.831 18.306 -0.091 1.00 95.88 262 VAL A O 1
ATOM 2085 N N . LYS A 1 263 ? -26.564 19.269 -1.164 1.00 96.06 263 LYS A N 1
ATOM 2086 C CA . LYS A 1 263 ? -25.779 20.386 -1.724 1.00 96.06 263 LYS A CA 1
ATOM 2087 C C . LYS A 1 263 ? -25.190 21.265 -0.613 1.00 96.06 263 LYS A C 1
ATOM 2089 O O . LYS A 1 263 ? -23.989 21.509 -0.587 1.00 96.06 263 LYS A O 1
ATOM 2094 N N . GLU A 1 264 ? -26.025 21.646 0.352 1.00 94.50 264 GLU A N 1
ATOM 2095 C CA . GLU A 1 264 ? -25.673 22.548 1.454 1.00 94.50 264 GLU A CA 1
ATOM 2096 C C . GLU A 1 264 ? -26.130 22.006 2.819 1.00 94.50 264 GLU A C 1
ATOM 2098 O O . GLU A 1 264 ? -26.810 20.979 2.907 1.00 94.50 264 GLU A O 1
ATOM 2103 N N . LEU A 1 265 ? -25.739 22.692 3.898 1.00 95.12 265 LEU A N 1
ATOM 2104 C CA . LEU A 1 265 ? -26.313 22.465 5.225 1.00 95.12 265 LEU A CA 1
ATOM 2105 C C . LEU A 1 265 ? -27.760 22.995 5.297 1.00 95.12 265 LEU A C 1
ATOM 2107 O O . LEU A 1 265 ? -28.071 23.978 4.623 1.00 95.12 265 LEU A O 1
ATOM 2111 N N . PRO A 1 266 ? -28.615 22.424 6.167 1.00 92.81 266 PRO A N 1
ATOM 2112 C CA . PRO A 1 266 ? -29.852 23.072 6.609 1.00 92.81 266 PRO A CA 1
ATOM 2113 C C . PRO A 1 266 ? -29.588 24.474 7.172 1.00 92.81 266 PRO A C 1
ATOM 2115 O O . PRO A 1 266 ? -28.555 24.690 7.813 1.00 92.81 266 PRO A O 1
ATOM 2118 N N . ASN A 1 267 ? -30.522 25.403 6.957 1.00 92.06 267 ASN A N 1
ATOM 2119 C CA . ASN A 1 267 ? -30.371 26.825 7.286 1.00 92.06 267 ASN A CA 1
ATOM 2120 C C . ASN A 1 267 ? -29.974 27.060 8.754 1.00 92.06 267 ASN A C 1
ATOM 2122 O O . ASN A 1 267 ? -29.144 27.919 9.034 1.00 92.06 267 ASN A O 1
ATOM 2126 N N . GLU A 1 268 ? -30.494 26.249 9.681 1.00 90.69 268 GLU A N 1
ATOM 2127 C CA . GLU A 1 268 ? -30.240 26.358 11.125 1.00 90.69 268 GLU A CA 1
ATOM 2128 C C . GLU A 1 268 ? -28.797 25.992 11.514 1.00 90.69 268 GLU A C 1
ATOM 2130 O O . GLU A 1 268 ? -28.369 26.250 12.637 1.00 90.69 268 GLU A O 1
ATOM 2135 N N . LEU A 1 269 ? -28.048 25.365 10.599 1.00 91.25 269 LEU A N 1
ATOM 2136 C CA . LEU A 1 269 ? -26.637 25.015 10.765 1.00 91.25 269 LEU A CA 1
ATOM 2137 C C . LEU A 1 269 ? -25.701 25.890 9.911 1.00 91.25 269 LEU A C 1
ATOM 2139 O O . LEU A 1 269 ? -24.489 25.815 10.101 1.00 91.25 269 LEU A O 1
ATOM 2143 N N . GLN A 1 270 ? -26.222 26.706 8.981 1.00 89.50 270 GLN A N 1
ATOM 2144 C CA . GLN A 1 270 ? -25.394 27.555 8.109 1.00 89.50 270 GLN A CA 1
ATOM 2145 C C . GLN A 1 270 ? -24.771 28.748 8.849 1.00 89.50 270 GLN A C 1
ATOM 2147 O O . GLN A 1 270 ? -23.659 29.152 8.521 1.00 89.50 270 GLN A O 1
ATOM 2152 N N . SER A 1 271 ? -25.464 29.297 9.851 1.00 87.75 271 SER A N 1
ATOM 2153 C CA . SER A 1 271 ? -25.035 30.479 10.616 1.00 87.75 271 SER A CA 1
ATOM 2154 C C . SER A 1 271 ? -24.229 30.157 11.883 1.00 87.75 271 SER A C 1
ATOM 2156 O O . SER A 1 271 ? -24.039 31.035 12.723 1.00 87.75 271 SER A O 1
ATOM 2158 N N . LEU A 1 272 ? -23.805 28.903 12.075 1.00 89.31 272 LEU A N 1
ATOM 2159 C CA . LEU A 1 272 ? -23.053 28.483 13.259 1.00 89.31 272 LEU A CA 1
ATOM 2160 C C . LEU A 1 272 ? -21.550 28.707 13.078 1.00 89.31 272 LEU A C 1
ATOM 2162 O O . LEU A 1 272 ? -20.964 28.255 12.094 1.00 89.31 272 LEU A O 1
ATOM 2166 N N . ASP A 1 273 ? -20.906 29.297 14.086 1.00 89.94 273 ASP A N 1
ATOM 2167 C CA . ASP A 1 273 ? -19.449 29.247 14.214 1.00 89.94 273 ASP A CA 1
ATOM 2168 C C . ASP A 1 273 ? -19.022 27.811 14.558 1.00 89.94 273 ASP A C 1
ATOM 2170 O O . ASP A 1 273 ? -19.144 27.341 15.694 1.00 89.94 273 ASP A O 1
ATOM 2174 N N . LEU A 1 274 ? -18.552 27.089 13.539 1.00 91.75 274 LEU A N 1
ATOM 2175 C CA . LEU A 1 274 ? -18.124 25.699 13.666 1.00 91.75 274 LEU A CA 1
ATOM 2176 C C . LEU A 1 274 ? -16.803 25.552 14.437 1.00 91.75 274 LEU A C 1
ATOM 2178 O O . LEU A 1 274 ? -16.521 24.460 14.936 1.00 91.75 274 LEU A O 1
ATOM 2182 N N . GLU A 1 275 ? -15.989 26.602 14.540 1.00 89.62 275 GLU A N 1
ATOM 2183 C CA . GLU A 1 275 ? -14.722 26.562 15.270 1.00 89.62 275 GLU A CA 1
ATOM 2184 C C . GLU A 1 275 ? -14.977 26.759 16.769 1.00 89.62 275 GLU A C 1
ATOM 2186 O O . GLU A 1 275 ? -14.598 25.898 17.566 1.00 89.62 275 GLU A O 1
ATOM 2191 N N . ALA A 1 276 ? -15.752 27.782 17.145 1.00 88.69 276 ALA A N 1
ATOM 2192 C CA . ALA A 1 276 ? -16.113 28.067 18.537 1.00 88.69 276 ALA A CA 1
ATOM 2193 C C . ALA A 1 276 ? -16.847 26.905 19.240 1.00 88.69 276 ALA A C 1
ATOM 2195 O O . ALA A 1 276 ? -16.641 26.671 20.431 1.00 88.69 276 ALA A O 1
ATOM 2196 N N . ILE A 1 277 ? -17.671 26.128 18.520 1.00 90.31 277 ILE A N 1
ATOM 2197 C CA . ILE A 1 277 ? -18.362 24.947 19.087 1.00 90.31 277 ILE A CA 1
ATOM 2198 C C . ILE A 1 277 ? -17.514 23.658 19.077 1.00 90.31 277 ILE A C 1
ATOM 2200 O O . ILE A 1 277 ? -17.980 22.610 19.547 1.00 90.31 277 ILE A O 1
ATOM 2204 N N . GLY A 1 278 ? -16.295 23.693 18.526 1.00 90.88 278 GLY A N 1
ATOM 2205 C CA . GLY A 1 278 ? -15.424 22.522 18.367 1.00 90.88 278 GLY A CA 1
ATOM 2206 C C . GLY A 1 278 ? -15.932 21.507 17.332 1.00 90.88 278 GLY A C 1
ATOM 2207 O O . GLY A 1 278 ? -15.818 20.301 17.540 1.00 90.88 278 GLY A O 1
ATOM 2208 N N . SER A 1 279 ? -16.563 21.980 16.251 1.00 95.19 279 SER A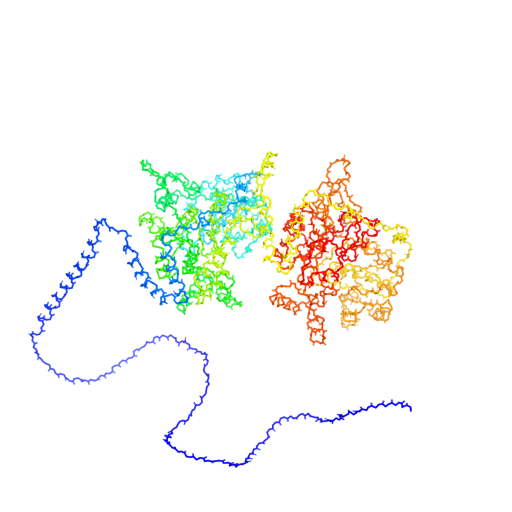 N 1
ATOM 2209 C CA . SER A 1 279 ? -17.040 21.174 15.111 1.00 95.19 279 SER A CA 1
ATOM 2210 C C . SER A 1 279 ? -16.007 21.064 13.975 1.00 95.19 279 SER A C 1
ATOM 2212 O O . SER A 1 279 ? -16.057 20.118 13.181 1.00 95.19 279 SER A O 1
ATOM 2214 N N . VAL A 1 280 ? -15.042 21.986 13.904 1.00 95.69 280 VAL A N 1
ATOM 2215 C CA . VAL A 1 280 ? -13.903 21.893 12.979 1.00 95.69 280 VAL A CA 1
ATOM 2216 C C . VAL A 1 280 ? -12.923 20.813 13.448 1.00 95.69 280 VAL A C 1
ATOM 2218 O O . VAL A 1 280 ? -12.510 20.778 14.603 1.00 95.69 280 VAL A O 1
ATOM 2221 N N . VAL A 1 281 ? -12.532 19.933 12.526 1.00 94.00 281 VAL A N 1
ATOM 2222 C CA . VAL A 1 281 ? -11.508 18.899 12.722 1.00 94.00 281 VAL A CA 1
ATOM 2223 C C . VAL A 1 281 ? -10.482 19.029 11.604 1.00 94.00 281 VAL A C 1
ATOM 2225 O O . VAL A 1 281 ? -10.809 18.858 10.426 1.00 94.00 281 VAL A O 1
ATOM 2228 N N . THR A 1 282 ? -9.236 19.328 11.953 1.00 90.56 282 THR A N 1
ATOM 2229 C CA . THR A 1 282 ? -8.170 19.574 10.979 1.00 90.56 282 THR A CA 1
ATOM 2230 C C . THR A 1 282 ? -7.519 18.279 10.494 1.00 90.56 282 THR A C 1
ATOM 2232 O O . THR A 1 282 ? -7.771 17.169 10.977 1.00 90.56 282 THR A O 1
ATOM 2235 N N . ASP A 1 283 ? -6.610 18.408 9.530 1.00 80.88 283 ASP A N 1
ATOM 2236 C CA . ASP A 1 283 ? -5.764 17.305 9.089 1.00 80.88 283 ASP A CA 1
ATOM 2237 C C . ASP A 1 283 ? -4.557 17.038 10.022 1.00 80.88 283 ASP A C 1
ATOM 2239 O O . ASP A 1 283 ? -3.860 16.035 9.850 1.00 80.88 283 ASP A O 1
ATOM 2243 N N . VAL A 1 284 ? -4.351 17.832 11.076 1.00 81.81 284 VAL A N 1
ATOM 2244 C CA . VAL A 1 284 ? -3.455 17.467 12.189 1.00 81.81 284 VAL A CA 1
ATOM 2245 C C . VAL A 1 284 ? -4.147 16.447 13.100 1.00 81.81 284 VAL A C 1
ATOM 2247 O O . VAL A 1 284 ? -3.559 15.413 13.422 1.00 81.81 284 VAL A O 1
ATOM 2250 N N . ASP A 1 285 ? -5.426 16.678 13.408 1.00 88.31 285 ASP A N 1
ATOM 2251 C CA . ASP A 1 285 ? -6.214 15.907 14.383 1.00 88.31 285 ASP A CA 1
ATOM 2252 C C . ASP A 1 285 ? -6.515 14.468 13.947 1.00 88.31 285 ASP A C 1
ATOM 2254 O O . ASP A 1 285 ? -6.745 13.594 14.783 1.00 88.31 285 ASP A O 1
ATOM 2258 N N . VAL A 1 286 ? -6.514 14.196 12.637 1.00 89.12 286 VAL A N 1
ATOM 2259 C CA . VAL A 1 286 ? -6.796 12.867 12.074 1.00 89.12 286 VAL A CA 1
ATOM 2260 C C . VAL A 1 286 ? -5.497 12.194 11.612 1.00 89.12 286 VAL A C 1
ATOM 2262 O O . VAL A 1 286 ? -4.997 12.523 10.529 1.00 89.12 286 VAL A O 1
ATOM 2265 N N . PRO A 1 287 ? -4.955 11.194 12.337 1.00 87.00 287 PRO A N 1
ATOM 2266 C CA . PRO A 1 287 ? -3.748 10.473 11.938 1.00 87.00 287 PRO A CA 1
ATOM 2267 C C . PRO A 1 287 ? -3.832 9.894 10.518 1.00 87.00 287 PRO A C 1
ATOM 2269 O O . PRO A 1 287 ? -4.897 9.479 10.047 1.00 87.00 287 PRO A O 1
ATOM 2272 N N . LYS A 1 288 ? -2.692 9.843 9.819 1.00 81.81 288 LYS A N 1
ATOM 2273 C CA . LYS A 1 288 ? -2.599 9.246 8.475 1.00 81.81 288 LYS A CA 1
ATOM 2274 C C . LYS A 1 288 ? -2.916 7.746 8.541 1.00 81.81 288 LYS A C 1
ATOM 2276 O O . LYS A 1 288 ? -2.431 7.044 9.420 1.00 81.81 288 LYS A O 1
ATOM 2281 N N . GLU A 1 289 ? -3.729 7.275 7.595 1.00 81.56 289 GLU A N 1
ATOM 2282 C CA . GLU A 1 289 ? -4.288 5.912 7.558 1.00 81.56 289 GLU A CA 1
ATOM 2283 C C . GLU A 1 289 ? -5.041 5.493 8.845 1.00 81.56 289 GLU A C 1
ATOM 2285 O O . GLU A 1 289 ? -4.967 4.348 9.292 1.00 81.56 289 GLU A O 1
ATOM 2290 N N . SER A 1 290 ? -5.832 6.408 9.415 1.00 91.81 290 SER A N 1
ATOM 2291 C CA . SER A 1 290 ? -6.731 6.146 10.545 1.00 91.81 290 SER A CA 1
ATOM 2292 C C . SER A 1 290 ? -7.726 5.017 10.249 1.00 91.81 290 SER A C 1
ATOM 2294 O O . SER A 1 290 ? -8.428 5.028 9.234 1.00 91.81 290 SER A O 1
ATOM 2296 N N . LYS A 1 291 ? -7.823 4.041 11.161 1.00 91.56 291 LYS A N 1
ATOM 2297 C CA . LYS A 1 291 ? -8.813 2.947 11.122 1.00 91.56 291 LYS A CA 1
ATOM 2298 C C . LYS A 1 291 ? -10.253 3.480 11.275 1.00 91.56 291 LYS A C 1
ATOM 2300 O O . LYS A 1 291 ? -10.440 4.520 11.901 1.00 91.56 291 LYS A O 1
ATOM 2305 N N . PRO A 1 292 ? -11.291 2.725 10.857 1.00 92.69 292 PRO A N 1
ATOM 2306 C CA . PRO A 1 292 ? -12.694 3.038 11.162 1.00 92.69 292 PRO A CA 1
ATOM 2307 C C . PRO A 1 292 ? -12.975 3.321 12.648 1.00 92.69 292 PRO A C 1
ATOM 2309 O O . PRO A 1 292 ? -13.778 4.192 12.966 1.00 92.69 292 PRO A O 1
ATOM 2312 N N . SER A 1 293 ? -12.268 2.643 13.559 1.00 92.00 293 SER A N 1
ATOM 2313 C CA . SER A 1 293 ? -12.384 2.857 15.006 1.00 92.00 293 SER A CA 1
ATOM 2314 C C . SER A 1 293 ? -11.950 4.251 15.475 1.00 92.00 293 SER A C 1
ATOM 2316 O O . SER A 1 293 ? -12.457 4.709 16.490 1.00 92.00 293 SER A O 1
ATOM 2318 N N . PHE A 1 294 ? -11.072 4.954 14.746 1.00 95.38 294 PHE A N 1
ATOM 2319 C CA . PHE A 1 294 ? -10.745 6.355 15.043 1.00 95.38 294 PHE A CA 1
ATOM 2320 C C . PHE A 1 294 ? -11.974 7.248 14.831 1.00 95.38 294 PHE A C 1
ATOM 2322 O O . PHE A 1 294 ? -12.346 8.012 15.713 1.00 95.38 294 PHE A O 1
ATOM 2329 N N . TYR A 1 295 ? -12.640 7.105 13.682 1.00 95.44 295 TYR A N 1
ATOM 2330 C CA . TYR A 1 295 ? -13.821 7.899 13.337 1.00 95.44 295 TYR A CA 1
ATOM 2331 C C . TYR A 1 295 ? -14.987 7.607 14.292 1.00 95.44 295 TYR A C 1
ATOM 2333 O O . TYR A 1 295 ? -15.632 8.533 14.775 1.00 95.44 295 TYR A O 1
ATOM 2341 N N . LEU A 1 296 ? -15.202 6.332 14.633 1.00 95.00 296 LEU A N 1
ATOM 2342 C CA . LEU A 1 296 ? -16.220 5.927 15.606 1.00 95.00 296 LEU A CA 1
ATOM 2343 C C . LEU A 1 296 ? -15.926 6.425 17.033 1.00 95.00 296 LEU A C 1
ATOM 2345 O O . LEU A 1 296 ? -16.866 6.760 17.742 1.00 95.00 296 LEU A O 1
ATOM 2349 N N . LYS A 1 297 ? -14.654 6.491 17.459 1.00 95.19 297 LYS A N 1
ATOM 2350 C CA . LYS A 1 297 ? -14.292 6.964 18.807 1.00 95.19 297 LYS A CA 1
ATOM 2351 C C . LYS A 1 297 ? -14.275 8.491 18.922 1.00 95.19 297 LYS A C 1
ATOM 2353 O O . LYS A 1 297 ? -14.732 9.016 19.928 1.00 95.19 297 LYS A O 1
ATOM 2358 N N . ASN A 1 298 ? -13.723 9.187 17.929 1.00 95.00 298 ASN A N 1
ATOM 2359 C CA . ASN A 1 298 ? -13.323 10.591 18.073 1.00 95.00 298 ASN A CA 1
ATOM 2360 C C . ASN A 1 298 ? -14.192 11.568 17.268 1.00 95.00 298 ASN A C 1
ATOM 2362 O O . ASN A 1 298 ? -14.276 12.729 17.635 1.00 95.00 298 ASN A O 1
ATOM 2366 N N . ILE A 1 299 ? -14.837 11.120 16.183 1.00 96.88 299 ILE A N 1
ATOM 2367 C CA . ILE A 1 299 ? -15.638 11.992 15.304 1.00 96.88 299 ILE A CA 1
ATOM 2368 C C . ILE A 1 299 ? -17.133 11.835 15.580 1.00 96.88 299 ILE A C 1
ATOM 2370 O O . ILE A 1 299 ? -17.855 12.826 15.645 1.00 96.88 299 ILE A O 1
ATOM 2374 N N . LEU A 1 300 ? -17.603 10.599 15.777 1.00 96.38 300 LEU A N 1
ATOM 2375 C CA . LEU A 1 300 ? -19.013 10.327 16.060 1.00 96.38 300 LEU A CA 1
ATOM 2376 C C . LEU A 1 300 ? -19.558 11.083 17.296 1.00 96.38 300 LEU A C 1
ATOM 2378 O O . LEU A 1 300 ? -20.680 11.575 17.201 1.00 96.38 300 LEU A O 1
ATOM 2382 N N . PRO A 1 301 ? -18.808 11.266 18.408 1.00 95.81 301 PRO A N 1
ATOM 2383 C CA . PRO A 1 301 ? -19.292 12.071 19.533 1.00 95.81 301 PRO A CA 1
ATOM 2384 C C . PRO A 1 301 ? -19.454 13.558 19.197 1.00 95.81 301 PRO A C 1
ATOM 2386 O O . PRO A 1 301 ? -20.430 14.166 19.625 1.00 95.81 301 PRO A O 1
ATOM 2389 N N . ILE A 1 302 ? -18.543 14.135 18.399 1.00 95.44 302 ILE A N 1
ATOM 2390 C CA . ILE A 1 302 ? -18.652 15.531 17.940 1.00 95.44 302 ILE A CA 1
ATOM 2391 C C . ILE A 1 302 ? -19.892 15.675 17.052 1.00 95.44 302 ILE A C 1
ATOM 2393 O O . ILE A 1 302 ? -20.684 16.593 17.243 1.00 95.44 302 ILE A O 1
ATOM 2397 N N . LEU A 1 303 ? -20.109 14.719 16.141 1.00 95.00 303 LEU A N 1
ATOM 2398 C CA . LEU A 1 303 ? -21.267 14.704 15.250 1.00 95.00 303 LEU A CA 1
ATOM 2399 C C . LEU A 1 303 ? -22.594 14.593 16.018 1.00 95.00 303 LEU A C 1
ATOM 2401 O O . LEU A 1 303 ? -23.536 15.307 15.689 1.00 95.00 303 LEU A O 1
ATOM 2405 N N . PHE A 1 304 ? -22.667 13.763 17.064 1.00 95.00 304 PHE A N 1
ATOM 2406 C CA . PHE A 1 304 ? -23.854 13.695 17.924 1.00 95.00 304 PHE A CA 1
ATOM 2407 C C . PHE A 1 304 ? -24.062 14.967 18.759 1.00 95.00 304 PHE A C 1
ATOM 2409 O O . PHE A 1 304 ? -25.201 15.405 18.895 1.00 95.00 304 PHE A O 1
ATOM 2416 N N . LYS A 1 305 ? -22.993 15.577 19.293 1.00 94.56 305 LYS A N 1
ATOM 2417 C CA . LYS A 1 305 ? -23.081 16.804 20.105 1.00 94.56 305 LYS A CA 1
ATOM 2418 C C . LYS A 1 305 ? -23.498 18.020 19.269 1.00 94.56 305 LYS A C 1
ATOM 2420 O O . LYS A 1 305 ? -24.413 18.742 19.645 1.00 94.56 305 LYS A O 1
ATOM 2425 N N . ASN A 1 306 ? -22.820 18.241 18.144 1.00 94.75 306 ASN A N 1
ATOM 2426 C CA . ASN A 1 306 ? -22.904 19.479 17.367 1.00 94.75 306 ASN A CA 1
ATOM 2427 C C . ASN A 1 306 ? -23.800 19.352 16.118 1.00 94.75 306 ASN A C 1
ATOM 2429 O O . ASN A 1 306 ? -23.976 20.330 15.397 1.00 94.75 306 ASN A O 1
ATOM 2433 N N . ARG A 1 307 ? -24.335 18.157 15.814 1.00 95.12 307 ARG A N 1
ATOM 2434 C CA . ARG A 1 307 ? -25.095 17.780 14.591 1.00 95.12 307 ARG A CA 1
ATOM 2435 C C . ARG A 1 307 ? -24.357 17.947 13.256 1.00 95.12 307 ARG A C 1
ATOM 2437 O O . ARG A 1 307 ? -24.812 17.409 12.245 1.00 95.12 307 ARG A O 1
ATOM 2444 N N . VAL A 1 308 ? -23.220 18.631 13.240 1.00 96.94 308 VAL A N 1
ATOM 2445 C CA . VAL A 1 308 ? -22.303 18.789 12.110 1.00 96.94 308 VAL A CA 1
ATOM 2446 C C . VAL A 1 308 ? -20.865 18.515 12.564 1.00 96.94 308 VAL A C 1
ATOM 2448 O O . VAL A 1 308 ? -20.532 18.718 13.730 1.00 96.94 308 VAL A O 1
ATOM 2451 N N . VAL A 1 309 ? -20.024 18.032 11.645 1.00 97.44 309 VAL A N 1
ATOM 2452 C CA . VAL A 1 309 ? -18.555 18.054 11.750 1.00 97.44 309 VAL A CA 1
ATOM 2453 C C . VAL A 1 309 ? -17.985 18.565 10.434 1.00 97.44 309 VAL A C 1
ATOM 2455 O O . VAL A 1 309 ? -18.374 18.084 9.365 1.00 97.44 309 VAL A O 1
ATOM 2458 N N . HIS A 1 310 ? -17.025 19.486 10.502 1.00 97.38 310 HIS A N 1
ATOM 2459 C CA . HIS A 1 310 ? -16.302 19.985 9.337 1.00 97.38 310 HIS A CA 1
ATOM 2460 C C . HIS A 1 310 ? -14.857 19.493 9.324 1.00 97.38 310 HIS A C 1
ATOM 2462 O O . HIS A 1 310 ? -14.020 19.953 10.094 1.00 97.38 310 HIS A O 1
ATOM 2468 N N . PHE A 1 311 ? -14.537 18.576 8.408 1.00 96.75 311 PHE A N 1
ATOM 2469 C CA . PHE A 1 311 ? -13.146 18.203 8.165 1.00 96.75 311 PHE A CA 1
ATOM 2470 C C . PHE A 1 311 ? -12.451 19.257 7.295 1.00 96.75 311 PHE A C 1
ATOM 2472 O O . PHE A 1 311 ? -12.593 19.258 6.064 1.00 96.75 311 PHE A O 1
ATOM 2479 N N . LEU A 1 312 ? -11.672 20.126 7.933 1.00 93.69 312 LEU A N 1
ATOM 2480 C CA . LEU A 1 312 ? -10.892 21.168 7.279 1.00 93.69 312 LEU A CA 1
ATOM 2481 C C . LEU A 1 312 ? -9.531 20.606 6.840 1.00 93.69 312 LEU A C 1
ATOM 2483 O O . LEU A 1 312 ? -8.693 20.223 7.652 1.00 93.69 312 LEU A O 1
ATOM 2487 N N . GLY A 1 313 ? -9.312 20.529 5.526 1.00 88.56 313 GLY A N 1
ATOM 2488 C CA . GLY A 1 313 ? -8.097 19.958 4.943 1.00 88.56 313 GLY A CA 1
ATOM 2489 C C . GLY A 1 313 ? -8.132 18.432 4.800 1.00 88.56 313 GLY A C 1
ATOM 2490 O O . GLY A 1 313 ? -7.094 17.777 4.861 1.00 88.56 313 GLY A O 1
ATOM 2491 N N . PHE A 1 314 ? -9.308 17.820 4.626 1.00 90.12 314 PHE A N 1
ATOM 2492 C CA . PHE A 1 314 ? -9.403 16.359 4.588 1.00 90.12 314 PHE A CA 1
ATOM 2493 C C . PHE A 1 314 ? -8.608 15.759 3.415 1.00 90.12 314 PHE A C 1
ATOM 2495 O O . PHE A 1 314 ? -8.851 16.071 2.249 1.00 90.12 314 PHE A O 1
ATOM 2502 N N . ALA A 1 315 ? -7.680 14.858 3.741 1.00 87.00 315 ALA A N 1
ATOM 2503 C CA . ALA A 1 315 ? -6.751 14.231 2.800 1.00 87.00 315 ALA A CA 1
ATOM 2504 C C . ALA A 1 315 ? -7.022 12.715 2.648 1.00 87.00 315 ALA A C 1
ATOM 2506 O O . ALA A 1 315 ? -8.096 12.199 2.973 1.00 87.00 315 ALA A O 1
ATOM 2507 N N . ASN A 1 316 ? -6.013 11.934 2.239 1.00 85.69 316 ASN A N 1
ATOM 2508 C CA . ASN A 1 316 ? -6.050 10.470 2.368 1.00 85.69 316 ASN A CA 1
ATOM 2509 C C . ASN A 1 316 ? -5.870 10.018 3.837 1.00 85.69 316 ASN A C 1
ATOM 2511 O O . ASN A 1 316 ? -4.859 9.412 4.194 1.00 85.69 316 ASN A O 1
ATOM 2515 N N . ARG A 1 317 ? -6.833 10.361 4.703 1.00 88.69 317 ARG A N 1
ATOM 2516 C CA . ARG A 1 317 ? -6.767 10.112 6.151 1.00 88.69 317 ARG A CA 1
ATOM 2517 C C . ARG A 1 317 ? -7.367 8.771 6.587 1.00 88.69 317 ARG A C 1
ATOM 2519 O O . ARG A 1 317 ? -6.825 8.160 7.497 1.00 88.69 317 ARG A O 1
ATOM 2526 N N . LEU A 1 318 ? -8.385 8.250 5.898 1.00 92.00 318 LEU A N 1
ATOM 2527 C CA . LEU A 1 318 ? -8.979 6.938 6.198 1.00 92.00 318 LEU A CA 1
ATOM 2528 C C . LEU A 1 318 ? -8.134 5.782 5.621 1.00 92.00 318 LEU A C 1
ATOM 2530 O O . LEU A 1 318 ? -7.794 5.783 4.436 1.00 92.00 318 LEU A O 1
ATOM 2534 N N . ALA A 1 319 ? -7.854 4.765 6.443 1.00 89.94 319 ALA A N 1
ATOM 2535 C CA . ALA A 1 319 ? -7.040 3.586 6.118 1.00 89.94 319 ALA A CA 1
ATOM 2536 C C . ALA A 1 319 ? -7.470 2.831 4.844 1.00 89.94 319 ALA A C 1
ATOM 2538 O O . ALA A 1 319 ? -8.583 2.993 4.332 1.00 89.94 319 ALA A O 1
ATOM 2539 N N . PHE A 1 320 ? -6.615 1.913 4.376 1.00 85.00 320 PHE A N 1
ATOM 2540 C CA . PHE A 1 320 ? -7.006 0.880 3.406 1.00 85.00 320 PHE A CA 1
ATOM 2541 C C . PHE A 1 320 ? -7.348 -0.470 4.054 1.00 85.00 320 PHE A C 1
ATOM 2543 O O . PHE A 1 320 ? -8.254 -1.147 3.573 1.00 85.00 320 PHE A O 1
ATOM 2550 N N . ASP A 1 321 ? -6.703 -0.850 5.161 1.00 81.88 321 ASP A N 1
ATOM 2551 C CA . ASP A 1 321 ? -7.031 -2.062 5.922 1.00 81.88 321 ASP A CA 1
ATOM 2552 C C . ASP A 1 321 ? -6.742 -1.875 7.425 1.00 81.88 321 ASP A C 1
ATOM 2554 O O . ASP A 1 321 ? -5.794 -1.168 7.762 1.00 81.88 321 ASP A O 1
ATOM 2558 N N . PRO A 1 322 ? -7.485 -2.542 8.330 1.00 81.94 322 PRO A N 1
ATOM 2559 C CA . PRO A 1 322 ? -8.706 -3.302 8.069 1.00 81.94 322 PRO A CA 1
ATOM 2560 C C . PRO A 1 322 ? -9.908 -2.366 7.882 1.00 81.94 322 PRO A C 1
ATOM 2562 O O . PRO A 1 322 ? -10.153 -1.486 8.704 1.00 81.94 322 PRO A O 1
ATOM 2565 N N . ILE A 1 323 ? -10.679 -2.577 6.812 1.00 83.06 323 ILE A N 1
ATOM 2566 C CA . ILE A 1 323 ? -11.962 -1.901 6.569 1.00 83.06 323 ILE A CA 1
ATOM 2567 C C . ILE A 1 323 ? -12.968 -2.932 6.037 1.00 83.06 323 ILE A C 1
ATOM 2569 O O . ILE A 1 323 ? -12.588 -3.739 5.184 1.00 83.06 323 ILE A O 1
ATOM 2573 N N . PRO A 1 324 ? -14.235 -2.920 6.503 1.00 86.94 324 PRO A N 1
ATOM 2574 C CA . PRO A 1 324 ? -15.293 -3.783 5.986 1.00 86.94 324 PRO A CA 1
ATOM 2575 C C . PRO A 1 324 ? -15.395 -3.766 4.459 1.00 86.94 324 PRO A C 1
ATOM 2577 O O . PRO A 1 324 ? -15.344 -2.710 3.826 1.00 86.94 324 PRO A O 1
ATOM 2580 N N . PHE A 1 325 ? -15.596 -4.944 3.865 1.00 84.12 325 PHE A N 1
ATOM 2581 C CA . PHE A 1 325 ? -15.587 -5.116 2.412 1.00 84.12 325 PHE A CA 1
ATOM 2582 C C . PHE A 1 325 ? -16.551 -4.163 1.682 1.00 84.12 325 PHE A C 1
ATOM 2584 O O . PHE A 1 325 ? -16.155 -3.539 0.699 1.00 84.12 325 PHE A O 1
ATOM 2591 N N . GLN A 1 326 ? -17.771 -3.970 2.195 1.00 86.62 326 GLN A N 1
ATOM 2592 C CA . GLN A 1 326 ? -18.754 -3.083 1.556 1.00 86.62 326 GLN A CA 1
ATOM 2593 C C . GLN A 1 326 ? -18.341 -1.607 1.578 1.00 86.62 326 GLN A C 1
ATOM 2595 O O . GLN A 1 326 ? -18.565 -0.898 0.603 1.00 86.62 326 GLN A O 1
ATOM 2600 N N . LEU A 1 327 ? -17.641 -1.159 2.624 1.00 91.19 327 LEU A N 1
ATOM 2601 C CA . LEU A 1 327 ? -17.090 0.196 2.694 1.00 91.19 327 LEU A CA 1
ATOM 2602 C C . LEU A 1 327 ? -15.937 0.393 1.691 1.00 91.19 327 LEU A C 1
ATOM 2604 O O . LEU A 1 327 ? -15.849 1.445 1.062 1.00 91.19 327 LEU A O 1
ATOM 2608 N N . GLN A 1 328 ? -15.102 -0.627 1.446 1.00 90.06 328 GLN A N 1
ATOM 2609 C CA . GLN A 1 328 ? -14.127 -0.573 0.343 1.00 90.06 328 GLN A CA 1
ATOM 2610 C C . GLN A 1 328 ? -14.781 -0.667 -1.044 1.00 90.06 328 GLN A C 1
ATOM 2612 O O . GLN A 1 328 ? -14.283 -0.079 -2.006 1.00 90.06 328 GLN A O 1
ATOM 2617 N N . ARG A 1 329 ? -15.916 -1.364 -1.161 1.00 90.50 329 ARG A N 1
ATOM 2618 C CA . ARG A 1 329 ? -16.689 -1.447 -2.405 1.00 90.50 329 ARG A CA 1
ATOM 2619 C C . ARG A 1 329 ? -17.364 -0.116 -2.742 1.00 90.50 329 ARG A C 1
ATOM 2621 O O . ARG A 1 329 ? -17.244 0.334 -3.877 1.00 90.50 329 ARG A O 1
ATOM 2628 N N . LEU A 1 330 ? -17.934 0.573 -1.751 1.00 93.44 330 LEU A N 1
ATOM 2629 C CA . LEU A 1 330 ? -18.414 1.954 -1.871 1.00 93.44 330 LEU A CA 1
ATOM 2630 C C . LEU A 1 330 ? -17.287 2.922 -2.259 1.00 93.44 330 LEU A C 1
ATOM 2632 O O . LEU A 1 330 ? -17.468 3.717 -3.179 1.00 93.44 330 LEU A O 1
ATOM 2636 N N . ARG A 1 331 ? -16.098 2.808 -1.645 1.00 93.25 331 ARG A N 1
ATOM 2637 C CA . ARG A 1 331 ? -14.912 3.598 -2.038 1.00 93.25 331 ARG A CA 1
ATOM 2638 C C . ARG A 1 331 ? -14.588 3.448 -3.526 1.00 93.25 331 ARG A C 1
ATOM 2640 O O . ARG A 1 331 ? -14.274 4.424 -4.204 1.00 93.25 331 ARG A O 1
ATOM 2647 N N . CYS A 1 332 ? -14.685 2.220 -4.037 1.00 92.94 332 CYS A N 1
ATOM 2648 C CA . CYS A 1 332 ? -14.507 1.931 -5.455 1.00 92.94 332 CYS A CA 1
ATOM 2649 C C . CYS A 1 332 ? -15.656 2.499 -6.306 1.00 92.94 332 CYS A C 1
ATOM 2651 O O . CYS A 1 332 ? -15.372 3.102 -7.335 1.00 92.94 332 CYS A O 1
ATOM 2653 N N . ARG A 1 333 ? -16.925 2.374 -5.885 1.00 94.50 333 ARG A N 1
ATOM 2654 C CA . ARG A 1 333 ? -18.083 2.932 -6.614 1.00 94.50 333 ARG A CA 1
ATOM 2655 C C . ARG A 1 333 ? -17.988 4.450 -6.754 1.00 94.50 333 ARG A C 1
ATOM 2657 O O . ARG A 1 333 ? -18.101 4.965 -7.862 1.00 94.50 333 ARG A O 1
ATOM 2664 N N . CYS A 1 334 ? -17.676 5.148 -5.662 1.00 96.38 334 CYS A N 1
ATOM 2665 C CA . CYS A 1 334 ? -17.443 6.590 -5.673 1.00 96.38 334 CYS A CA 1
ATOM 2666 C C . CYS A 1 334 ? -16.348 6.974 -6.686 1.00 96.38 334 CYS A C 1
ATOM 2668 O O . CYS A 1 334 ? -16.540 7.859 -7.516 1.00 96.38 334 CYS A O 1
ATOM 2670 N N . ASN A 1 335 ? -15.215 6.263 -6.671 1.00 95.94 335 ASN A N 1
ATOM 2671 C CA . ASN A 1 335 ? -14.086 6.586 -7.538 1.00 95.94 335 ASN A CA 1
ATOM 2672 C C . ASN A 1 335 ? -14.307 6.259 -9.025 1.00 95.94 335 ASN A C 1
ATOM 2674 O O . ASN A 1 335 ? -13.862 7.027 -9.880 1.00 95.94 335 ASN A O 1
ATOM 2678 N N . PHE A 1 336 ? -14.905 5.104 -9.332 1.00 94.31 336 PHE A N 1
ATOM 2679 C CA . PHE A 1 336 ? -15.003 4.567 -10.697 1.00 94.31 336 PHE A CA 1
ATOM 2680 C C . PHE A 1 336 ? -16.319 4.901 -11.408 1.00 94.31 336 PHE A C 1
ATOM 2682 O O . PHE A 1 336 ? -16.352 4.875 -12.633 1.00 94.31 336 PHE A O 1
ATOM 2689 N N . HIS A 1 337 ? -17.387 5.213 -10.665 1.00 94.38 337 HIS A N 1
ATOM 2690 C CA . HIS A 1 337 ? -18.721 5.403 -11.242 1.00 94.38 337 HIS A CA 1
ATOM 2691 C C . HIS A 1 337 ? -19.369 6.746 -10.897 1.00 94.38 337 HIS A C 1
ATOM 2693 O O . HIS A 1 337 ? -19.932 7.351 -11.805 1.00 94.38 337 HIS A O 1
ATOM 2699 N N . ALA A 1 338 ? -19.282 7.219 -9.644 1.00 96.44 338 ALA A N 1
ATOM 2700 C CA . ALA A 1 338 ? -19.967 8.447 -9.201 1.00 96.44 338 ALA A CA 1
ATOM 2701 C C . ALA A 1 338 ? -19.261 9.748 -9.638 1.00 96.44 338 ALA A C 1
ATOM 2703 O O . ALA A 1 338 ? -19.914 10.711 -10.017 1.00 96.44 338 ALA A O 1
ATOM 2704 N N . LEU A 1 339 ? -17.924 9.790 -9.600 1.00 97.06 339 LEU A N 1
ATOM 2705 C CA . LEU A 1 339 ? -17.146 10.996 -9.921 1.00 97.06 339 LEU A CA 1
ATOM 2706 C C . LEU A 1 339 ? -16.891 11.146 -11.433 1.00 97.06 339 LEU A C 1
ATOM 2708 O O . LEU A 1 339 ? -15.778 10.900 -11.916 1.00 97.06 339 LEU A O 1
ATOM 2712 N N . GLN A 1 340 ? -17.941 11.546 -12.156 1.00 96.19 340 GLN A N 1
ATOM 2713 C CA . GLN A 1 340 ? -17.925 11.921 -13.577 1.00 96.19 340 GLN A CA 1
ATOM 2714 C C . GLN A 1 340 ? -17.505 13.379 -13.761 1.00 96.19 340 GLN A C 1
ATOM 2716 O O . GLN A 1 340 ? -17.964 14.237 -13.014 1.00 96.19 340 GLN A O 1
ATOM 2721 N N . PHE A 1 341 ? -16.661 13.670 -14.755 1.00 97.94 341 PHE A N 1
ATOM 2722 C CA . PHE A 1 341 ? -16.252 15.047 -15.060 1.00 97.94 341 PHE A CA 1
ATOM 2723 C C . PHE A 1 341 ? -17.380 15.866 -15.705 1.00 97.94 341 PHE A C 1
ATOM 2725 O O . PHE A 1 341 ? -18.207 15.306 -16.426 1.00 97.94 341 PHE A O 1
ATOM 2732 N N . VAL A 1 342 ? -17.396 17.186 -15.501 1.00 97.62 342 VAL A N 1
ATOM 2733 C CA . VAL A 1 342 ? -18.372 18.091 -16.146 1.00 97.62 342 VAL A CA 1
ATOM 2734 C C . VAL A 1 342 ? -18.308 18.053 -17.685 1.00 97.62 342 VAL A C 1
ATOM 2736 O O . VAL A 1 342 ? -17.227 17.812 -18.235 1.00 97.62 342 VAL A O 1
ATOM 2739 N N . PRO A 1 343 ? -19.419 18.334 -18.404 1.00 96.69 343 PRO A N 1
ATOM 2740 C CA . PRO A 1 343 ? -19.484 18.259 -19.870 1.00 96.69 343 PRO A CA 1
ATOM 2741 C C . PRO A 1 343 ? -18.349 18.999 -20.593 1.00 96.69 343 PRO A C 1
ATOM 2743 O O . PRO A 1 343 ? -17.680 18.406 -21.430 1.00 96.69 343 PRO A O 1
ATOM 2746 N N . LYS A 1 344 ? -18.033 20.230 -20.174 1.00 96.00 344 LYS A N 1
ATOM 2747 C CA . LYS A 1 344 ? -16.909 21.055 -20.664 1.00 96.00 344 LYS A CA 1
ATOM 2748 C C . LYS A 1 344 ? -15.558 20.310 -20.680 1.00 96.00 344 LYS A C 1
ATOM 2750 O O . LYS A 1 344 ? -14.798 20.393 -21.648 1.00 96.00 344 LYS A O 1
ATOM 2755 N N . ILE A 1 345 ? -15.253 19.559 -19.616 1.00 97.94 345 ILE A N 1
ATOM 2756 C CA . ILE A 1 345 ? -14.027 18.746 -19.504 1.00 97.94 345 ILE A CA 1
ATOM 2757 C C . ILE A 1 345 ? -14.143 17.483 -20.368 1.00 97.94 345 ILE A C 1
ATOM 2759 O O . ILE A 1 345 ? -13.167 17.083 -21.003 1.00 97.94 345 ILE A O 1
ATOM 2763 N N . GLN A 1 346 ? -15.322 16.857 -20.411 1.00 97.69 346 GLN A N 1
ATOM 2764 C CA . GLN A 1 346 ? -15.571 15.657 -21.213 1.00 97.69 346 GLN A CA 1
ATOM 2765 C C . GLN A 1 346 ? -15.442 15.923 -22.722 1.00 97.69 346 GLN A C 1
ATOM 2767 O O . GLN A 1 346 ? -14.755 15.172 -23.410 1.00 97.69 346 GLN A O 1
ATOM 2772 N N . GLU A 1 347 ? -16.039 17.001 -23.227 1.00 96.50 347 GLU A N 1
ATOM 2773 C CA . GLU A 1 347 ? -15.963 17.439 -24.623 1.00 96.50 347 GLU A CA 1
ATOM 2774 C C . GLU A 1 347 ? -14.519 17.762 -25.035 1.00 96.50 347 GLU A C 1
ATOM 2776 O O . GLU A 1 347 ? -13.993 17.192 -25.995 1.00 96.50 347 GLU A O 1
ATOM 2781 N N . THR A 1 348 ? -13.830 18.598 -24.251 1.00 96.94 348 THR A N 1
ATOM 2782 C CA . THR A 1 348 ? -12.415 18.934 -24.480 1.00 96.94 348 THR A CA 1
ATOM 2783 C C . THR A 1 348 ? -11.527 17.684 -24.410 1.00 96.94 348 THR A C 1
ATOM 2785 O O . THR A 1 348 ? -10.605 17.509 -25.212 1.00 96.94 348 THR A O 1
ATOM 2788 N N . GLY A 1 349 ? -11.839 16.754 -23.501 1.00 96.44 349 GLY A N 1
ATOM 2789 C CA . GLY A 1 349 ? -11.218 15.435 -23.426 1.00 96.44 349 GLY A CA 1
ATOM 2790 C C . GLY A 1 349 ? -11.447 14.599 -24.689 1.00 96.44 349 GLY A C 1
ATOM 2791 O O . GLY A 1 349 ? -10.499 14.015 -25.210 1.00 96.44 349 GLY A O 1
ATOM 2792 N N . ALA A 1 350 ? -12.665 14.572 -25.234 1.00 95.06 350 ALA A N 1
ATOM 2793 C CA . ALA A 1 350 ? -12.984 13.860 -26.472 1.00 95.06 350 ALA A CA 1
ATOM 2794 C C . ALA A 1 350 ? -12.218 14.442 -27.673 1.00 95.06 350 ALA A C 1
ATOM 2796 O O . ALA A 1 350 ? -11.616 13.692 -28.449 1.00 95.06 350 ALA A O 1
ATOM 2797 N N . LEU A 1 351 ? -12.147 15.773 -27.780 1.00 94.31 351 LEU A N 1
ATOM 2798 C CA . LEU A 1 351 ? -11.359 16.476 -28.796 1.00 94.31 351 LEU A CA 1
ATOM 2799 C C . LEU A 1 351 ? -9.860 16.139 -28.695 1.00 94.31 351 LEU A C 1
ATOM 2801 O O . LEU A 1 351 ? -9.225 15.803 -29.702 1.00 94.31 351 LEU A O 1
ATOM 2805 N N . LEU A 1 352 ? -9.308 16.140 -27.476 1.00 94.94 352 LEU A N 1
ATOM 2806 C CA . LEU A 1 352 ? -7.933 15.721 -27.200 1.00 94.94 352 LEU A CA 1
ATOM 2807 C C . LEU A 1 352 ? -7.694 14.262 -27.632 1.00 94.94 352 LEU A C 1
ATOM 2809 O O . LEU A 1 352 ? -6.716 13.985 -28.330 1.00 94.94 352 LEU A O 1
ATOM 2813 N N . LEU A 1 353 ? -8.598 13.329 -27.305 1.00 94.06 353 LEU A N 1
ATOM 2814 C CA . LEU A 1 353 ? -8.485 11.917 -27.702 1.00 94.06 353 LEU A CA 1
ATOM 2815 C C . LEU A 1 353 ? -8.585 11.707 -29.225 1.00 94.06 353 LEU A C 1
ATOM 2817 O O . LEU A 1 353 ? -7.796 10.930 -29.778 1.00 94.06 353 LEU A O 1
ATOM 2821 N N . ARG A 1 354 ? -9.486 12.421 -29.918 1.00 90.31 354 ARG A N 1
ATOM 2822 C CA . ARG A 1 354 ? -9.615 12.404 -31.391 1.00 90.31 354 ARG A CA 1
ATOM 2823 C C . ARG A 1 354 ? -8.289 12.754 -32.064 1.00 90.31 354 ARG A C 1
ATOM 2825 O O . ARG A 1 354 ? -7.819 12.030 -32.948 1.00 90.31 354 ARG A O 1
ATOM 2832 N N . ARG A 1 355 ? -7.667 13.853 -31.622 1.00 90.88 355 ARG A N 1
ATOM 2833 C CA . ARG A 1 355 ? -6.399 14.348 -32.172 1.00 90.88 355 ARG A CA 1
ATOM 2834 C C . ARG A 1 355 ? -5.225 13.450 -31.773 1.00 90.88 355 ARG A C 1
ATOM 2836 O O . ARG A 1 355 ? -4.427 13.083 -32.637 1.00 90.88 355 ARG A O 1
ATOM 2843 N N . LEU A 1 356 ? -5.151 12.999 -30.514 1.00 91.19 356 LEU A N 1
ATOM 2844 C CA . LEU A 1 356 ? -4.100 12.086 -30.036 1.00 91.19 356 LEU A CA 1
ATOM 2845 C C . LEU A 1 356 ? -4.047 10.778 -30.832 1.00 91.19 356 LEU A C 1
ATOM 2847 O O . LEU A 1 356 ? -2.955 10.287 -31.124 1.00 91.19 356 LEU A O 1
ATOM 2851 N N . ARG A 1 357 ? -5.196 10.235 -31.250 1.00 88.31 357 ARG A N 1
ATOM 2852 C CA . ARG A 1 357 ? -5.268 9.009 -32.065 1.00 88.31 357 ARG A CA 1
ATOM 2853 C C . ARG A 1 357 ? -5.217 9.250 -33.581 1.00 88.31 357 ARG A C 1
ATOM 2855 O O . ARG A 1 357 ? -5.151 8.273 -34.327 1.00 88.31 357 ARG A O 1
ATOM 2862 N N . LYS A 1 358 ? -5.171 10.514 -34.032 1.00 78.94 358 LYS A N 1
ATOM 2863 C CA . LYS A 1 358 ? -5.329 10.944 -35.437 1.00 78.94 358 LYS A CA 1
ATOM 2864 C C . LYS A 1 358 ? -6.499 10.222 -36.120 1.00 78.94 358 LYS A C 1
ATOM 2866 O O . LYS A 1 358 ? -6.266 9.364 -36.965 1.00 78.94 358 LYS A O 1
ATOM 2871 N N . HIS A 1 359 ? -7.722 10.622 -35.762 1.00 65.88 359 HIS A N 1
ATOM 2872 C CA . HIS A 1 359 ? -8.973 10.227 -36.430 1.00 65.88 359 HIS A CA 1
ATOM 2873 C C . HIS A 1 359 ? -9.233 8.712 -36.325 1.00 65.88 359 HIS A C 1
ATOM 2875 O O . HIS A 1 359 ? -8.852 7.914 -37.180 1.00 65.88 359 HIS A O 1
ATOM 2881 N N . ALA A 1 360 ? -9.841 8.291 -35.213 1.00 66.44 360 ALA A N 1
ATOM 2882 C CA . ALA A 1 360 ? -10.113 6.881 -34.960 1.00 66.44 360 ALA A CA 1
ATOM 2883 C C . ALA A 1 360 ? -11.415 6.430 -35.644 1.00 66.44 360 ALA A C 1
ATOM 2885 O O . ALA A 1 360 ? -12.448 7.080 -35.523 1.00 66.44 360 ALA A O 1
ATOM 2886 N N . ALA A 1 361 ? -11.386 5.268 -36.301 1.00 63.22 361 ALA A N 1
ATOM 2887 C CA . ALA A 1 361 ? -12.572 4.649 -36.906 1.00 63.22 361 ALA A CA 1
ATOM 2888 C C . ALA A 1 361 ? -13.562 4.047 -35.879 1.00 63.22 361 ALA A C 1
ATOM 2890 O O . ALA A 1 361 ? -14.611 3.541 -36.263 1.00 63.22 361 ALA A O 1
ATOM 2891 N N . TYR A 1 362 ? -13.209 4.037 -34.590 1.00 72.88 362 TYR A N 1
ATOM 2892 C CA . TYR A 1 362 ? -14.019 3.517 -33.486 1.00 72.88 362 TYR A CA 1
ATOM 2893 C C . TYR A 1 362 ? -13.530 4.098 -32.141 1.00 72.88 362 TYR A C 1
ATOM 2895 O O . TYR A 1 362 ? -12.336 4.407 -32.026 1.00 72.88 362 TYR A O 1
ATOM 2903 N N . PRO A 1 363 ? -14.389 4.212 -31.108 1.00 82.31 363 PRO A N 1
ATOM 2904 C CA . PRO A 1 363 ? -13.972 4.654 -29.779 1.00 82.31 363 PRO A CA 1
ATOM 2905 C C . PRO A 1 363 ? -13.009 3.675 -29.095 1.00 82.31 363 PRO A C 1
ATOM 2907 O O . PRO A 1 363 ? -13.036 2.461 -29.312 1.00 82.31 363 PRO A O 1
ATOM 2910 N N . GLY A 1 364 ? -12.155 4.198 -28.222 1.00 85.50 364 GLY A N 1
ATOM 2911 C CA . GLY A 1 364 ? -11.311 3.405 -27.336 1.00 85.50 364 GLY A CA 1
ATOM 2912 C C . GLY A 1 364 ? -12.105 2.726 -26.216 1.00 85.50 364 GLY A C 1
ATOM 2913 O O . GLY A 1 364 ? -13.150 3.201 -25.783 1.00 85.50 364 GLY A O 1
ATOM 2914 N N . LEU A 1 365 ? -11.564 1.616 -25.698 1.00 87.06 365 LEU A N 1
ATOM 2915 C CA . LEU A 1 365 ? -12.219 0.728 -24.718 1.00 87.06 365 LEU A CA 1
ATOM 2916 C C . LEU A 1 365 ? -12.719 1.427 -23.435 1.00 87.06 365 LEU A C 1
ATOM 2918 O O . LEU A 1 365 ? -13.575 0.878 -22.747 1.00 87.06 365 LEU A O 1
ATOM 2922 N N . LEU A 1 366 ? -12.155 2.588 -23.084 1.00 91.81 366 LEU A N 1
ATOM 2923 C CA . LEU A 1 366 ? -12.486 3.334 -21.866 1.00 91.81 366 LEU A CA 1
ATOM 2924 C C . LEU A 1 366 ? -13.209 4.659 -22.129 1.00 91.81 366 LEU A C 1
ATOM 2926 O O . LEU A 1 366 ? -13.629 5.288 -21.165 1.00 91.81 366 LEU A O 1
ATOM 2930 N N . ASP A 1 367 ? -13.357 5.082 -23.384 1.00 92.56 367 ASP A N 1
ATOM 2931 C CA . ASP A 1 367 ? -13.730 6.459 -23.722 1.00 92.56 367 ASP A CA 1
ATOM 2932 C C . ASP A 1 367 ? -15.096 6.853 -23.133 1.00 92.56 367 ASP A C 1
ATOM 2934 O O . ASP A 1 367 ? -15.203 7.889 -22.484 1.00 92.56 367 ASP A O 1
ATOM 2938 N N . HIS A 1 368 ? -16.094 5.967 -23.219 1.00 92.44 368 HIS A N 1
ATOM 2939 C CA . HIS A 1 368 ? -17.416 6.150 -22.604 1.00 92.44 368 HIS A CA 1
ATOM 2940 C C . HIS A 1 368 ? -17.358 6.447 -21.092 1.00 92.44 368 HIS A C 1
ATOM 2942 O O . HIS A 1 368 ? -18.142 7.241 -20.585 1.00 92.44 368 HIS A O 1
ATOM 2948 N N . TYR A 1 369 ? -16.403 5.859 -20.361 1.00 92.75 369 TYR A N 1
ATOM 2949 C CA . TYR A 1 369 ? -16.215 6.087 -18.919 1.00 92.75 369 TYR A CA 1
ATOM 2950 C C . TYR A 1 369 ? -15.364 7.330 -18.596 1.00 92.75 369 TYR A C 1
ATOM 2952 O O . TYR A 1 369 ? -15.039 7.559 -17.433 1.00 92.75 369 TYR A O 1
ATOM 2960 N N . LEU A 1 370 ? -14.937 8.086 -19.612 1.00 94.56 370 LEU A N 1
ATOM 2961 C CA . LEU A 1 370 ? -14.073 9.263 -19.483 1.00 94.56 370 LEU A CA 1
ATOM 2962 C C . LEU A 1 370 ? -14.717 10.531 -20.051 1.00 94.56 370 LEU A C 1
ATOM 2964 O O . LEU A 1 370 ? -14.509 11.606 -19.494 1.00 94.56 370 LEU A O 1
ATOM 2968 N N . VAL A 1 371 ? -15.480 10.407 -21.143 1.00 95.44 371 VAL A N 1
ATOM 2969 C CA . VAL A 1 371 ? -16.101 11.535 -21.860 1.00 95.44 371 VAL A CA 1
ATOM 2970 C C . VAL A 1 371 ? -17.625 11.405 -22.033 1.00 95.44 371 VAL A C 1
ATOM 2972 O O . VAL A 1 371 ? -18.257 12.300 -22.592 1.00 95.44 371 VAL A O 1
ATOM 2975 N N . GLY A 1 372 ? -18.231 10.314 -21.549 1.00 91.06 372 GLY A N 1
ATOM 2976 C CA . GLY A 1 372 ? -19.684 10.120 -21.550 1.00 91.06 372 GLY A CA 1
ATOM 2977 C C . GLY A 1 372 ? -20.307 10.268 -22.950 1.00 91.06 372 GLY A C 1
ATOM 2978 O O . GLY A 1 372 ? -19.837 9.606 -23.884 1.00 91.06 372 GLY A O 1
ATOM 2979 N N . PRO A 1 373 ? -21.327 11.132 -23.136 1.00 90.69 373 PRO A N 1
ATOM 2980 C CA . PRO A 1 373 ? -22.010 11.297 -24.424 1.00 90.69 373 PRO A CA 1
ATOM 2981 C C . PRO A 1 373 ? -21.090 11.842 -25.531 1.00 90.69 373 PRO A C 1
ATOM 2983 O O . PRO A 1 373 ? -21.301 11.558 -26.706 1.00 90.69 373 PRO A O 1
ATOM 2986 N N . HIS A 1 374 ? -20.003 12.535 -25.177 1.00 92.50 374 HIS A N 1
ATOM 2987 C CA . HIS A 1 374 ? -19.035 13.093 -26.128 1.00 92.50 374 HIS A CA 1
ATOM 2988 C C . HIS A 1 374 ? -18.152 12.027 -26.808 1.00 92.50 374 HIS A C 1
ATOM 2990 O O . HIS A 1 374 ? -17.292 12.361 -27.622 1.00 92.50 374 HIS A O 1
ATOM 2996 N N . THR A 1 375 ? -18.360 10.737 -26.511 1.00 87.69 375 THR A N 1
ATOM 2997 C CA . THR A 1 375 ? -17.637 9.609 -27.129 1.00 87.69 375 THR A CA 1
ATOM 2998 C C . THR A 1 375 ? -17.730 9.627 -28.659 1.00 87.69 375 THR A C 1
ATOM 3000 O O . THR A 1 375 ? -16.742 9.340 -29.336 1.00 87.69 375 THR A O 1
ATOM 3003 N N . ASP A 1 376 ? -18.872 10.034 -29.215 1.00 83.62 376 ASP A N 1
ATOM 3004 C CA . ASP A 1 376 ? -19.084 10.106 -30.665 1.00 83.62 376 ASP A CA 1
ATOM 3005 C C . ASP A 1 376 ? -18.227 11.181 -31.353 1.00 83.62 376 ASP A C 1
ATOM 3007 O O . ASP A 1 376 ? -17.876 11.023 -32.523 1.00 83.62 376 ASP A O 1
ATOM 3011 N N . LEU A 1 377 ? -17.802 12.229 -30.633 1.00 82.81 377 LEU A N 1
ATOM 3012 C CA . LEU A 1 377 ? -16.921 13.278 -31.171 1.00 82.81 377 LEU A CA 1
ATOM 3013 C C . LEU A 1 377 ? -15.508 12.759 -31.498 1.00 82.81 377 LEU A C 1
ATOM 3015 O O . LEU A 1 377 ? -14.751 13.431 -32.202 1.00 82.81 377 LEU A O 1
ATOM 3019 N N . ILE A 1 378 ? -15.146 11.571 -30.998 1.00 79.75 378 ILE A N 1
ATOM 3020 C CA . ILE A 1 378 ? -13.853 10.906 -31.229 1.00 79.75 378 ILE A CA 1
ATOM 3021 C C . ILE A 1 378 ? -13.801 10.232 -32.614 1.00 79.75 378 ILE A C 1
ATOM 3023 O O . ILE A 1 378 ? -12.710 10.043 -33.164 1.00 79.75 378 ILE A O 1
ATOM 3027 N N . VAL A 1 379 ? -14.962 9.879 -33.180 1.00 78.19 379 VAL A N 1
ATOM 3028 C CA . VAL A 1 379 ? -15.099 9.087 -34.412 1.00 78.19 379 VAL A CA 1
ATOM 3029 C C . VAL A 1 379 ? -15.398 9.986 -35.608 1.00 78.19 379 VAL A C 1
ATOM 3031 O O . VAL A 1 379 ? -16.159 10.946 -35.514 1.00 78.19 379 VAL A O 1
ATOM 3034 N N . GLU A 1 380 ? -14.828 9.668 -36.771 1.00 65.50 380 GLU A N 1
ATOM 3035 C CA . GLU A 1 380 ? -15.039 10.460 -37.983 1.00 65.50 380 GLU A CA 1
ATOM 3036 C C . GLU A 1 380 ? -16.006 9.775 -38.963 1.00 65.50 380 GLU A C 1
ATOM 3038 O O . GLU A 1 380 ? -15.781 8.652 -39.404 1.00 65.50 380 GLU A O 1
ATOM 3043 N N . ARG A 1 381 ? -17.101 10.465 -39.316 1.00 56.31 381 ARG A N 1
ATOM 3044 C CA . ARG A 1 381 ? -18.238 9.902 -40.077 1.00 56.31 381 ARG A CA 1
ATOM 3045 C C . ARG A 1 381 ? -18.016 9.769 -41.601 1.00 56.31 381 ARG A C 1
ATOM 3047 O O . ARG A 1 381 ? -18.949 9.412 -42.315 1.00 56.31 381 ARG A O 1
ATOM 3054 N N . LYS A 1 382 ? -16.824 10.069 -42.140 1.00 55.06 382 LYS A N 1
ATOM 3055 C CA . LYS A 1 382 ? -16.547 9.996 -43.596 1.00 55.06 382 LYS A CA 1
ATOM 3056 C C . LYS A 1 382 ? -16.037 8.609 -44.017 1.00 55.06 382 LYS A C 1
ATOM 3058 O O . LYS A 1 382 ? -15.205 8.021 -43.335 1.00 55.06 382 LYS A O 1
ATOM 3063 N N . LYS A 1 383 ? -16.492 8.119 -45.182 1.00 47.59 383 LYS A N 1
ATOM 3064 C CA . LYS A 1 383 ? -16.156 6.806 -45.788 1.00 47.59 383 LYS A CA 1
ATOM 3065 C C . LYS A 1 383 ? -14.696 6.700 -46.287 1.00 47.59 383 LYS A C 1
ATOM 3067 O O . LYS A 1 383 ? -14.450 6.422 -47.457 1.00 47.59 383 LYS A O 1
ATOM 3072 N N . VAL A 1 384 ? -13.710 6.920 -45.421 1.00 50.97 384 VAL A N 1
ATOM 3073 C CA . VAL A 1 384 ? -12.290 6.674 -45.730 1.00 50.97 384 VAL A CA 1
ATOM 3074 C C . VAL A 1 384 ? -11.965 5.196 -45.469 1.00 50.97 384 VAL A C 1
ATOM 3076 O O . VAL A 1 384 ? -12.471 4.612 -44.511 1.00 50.97 384 VAL A O 1
ATOM 3079 N N . ARG A 1 385 ? -11.123 4.573 -46.315 1.00 50.56 385 ARG A N 1
ATOM 3080 C CA . ARG A 1 385 ? -10.613 3.197 -46.109 1.00 50.56 385 ARG A CA 1
ATOM 3081 C C . ARG A 1 385 ? -10.143 3.024 -44.661 1.00 50.56 385 ARG A C 1
ATOM 3083 O O . ARG A 1 385 ? -9.408 3.874 -44.171 1.00 50.56 385 ARG A O 1
ATOM 3090 N N . SER A 1 386 ? -10.526 1.922 -44.009 1.00 50.94 386 SER A N 1
ATOM 3091 C CA . SER A 1 386 ? -10.371 1.711 -42.560 1.00 50.94 386 SER A CA 1
ATOM 3092 C C . SER A 1 386 ? -8.906 1.684 -42.092 1.00 50.94 386 SER A C 1
ATOM 3094 O O . SER A 1 386 ? -8.301 0.622 -41.901 1.00 50.94 386 SER A O 1
ATOM 3096 N N . THR A 1 387 ? -8.324 2.862 -41.890 1.00 54.19 387 THR A N 1
ATOM 3097 C CA . THR A 1 387 ? -7.001 3.036 -41.303 1.00 54.19 387 THR A CA 1
ATOM 3098 C C . THR A 1 387 ? -7.058 2.688 -39.821 1.00 54.19 387 THR A C 1
ATOM 3100 O O . THR A 1 387 ? -7.968 3.049 -39.074 1.00 54.19 387 THR A O 1
ATOM 3103 N N . LYS A 1 388 ? -6.070 1.916 -39.374 1.00 57.09 388 LYS A N 1
ATOM 3104 C CA . LYS A 1 388 ? -5.992 1.482 -37.982 1.00 57.09 388 LYS A CA 1
ATOM 3105 C C . LYS A 1 388 ? -5.557 2.666 -37.121 1.00 57.09 388 LYS A C 1
ATOM 3107 O O . LYS A 1 388 ? -4.454 3.168 -37.326 1.00 57.09 388 LYS A O 1
ATOM 3112 N N . ALA A 1 389 ? -6.406 3.075 -36.174 1.00 63.97 389 ALA A N 1
ATOM 3113 C CA . ALA A 1 389 ? -6.184 4.232 -35.302 1.00 63.97 389 ALA A CA 1
ATOM 3114 C C . ALA A 1 389 ? -4.746 4.288 -34.746 1.00 63.97 389 ALA A C 1
ATOM 3116 O O . ALA A 1 389 ? -4.188 3.261 -34.337 1.00 63.97 389 ALA A O 1
ATOM 3117 N N . SER A 1 390 ? -4.143 5.485 -34.731 1.00 77.06 390 SER A N 1
ATOM 3118 C CA . SER A 1 390 ? -2.755 5.645 -34.283 1.00 77.06 390 SER A CA 1
ATOM 3119 C C . SER A 1 390 ? -2.642 5.315 -32.800 1.00 77.06 390 SER A C 1
ATOM 3121 O O . SER A 1 390 ? -3.281 5.964 -31.970 1.00 77.06 390 SER A O 1
ATOM 3123 N N . LYS A 1 391 ? -1.769 4.363 -32.462 1.00 88.94 391 LYS A N 1
ATOM 3124 C CA . LYS A 1 391 ? -1.415 4.100 -31.066 1.00 88.94 391 LYS A CA 1
ATOM 3125 C C . LYS A 1 391 ? -0.640 5.271 -30.472 1.00 88.94 391 LYS A C 1
ATOM 3127 O O . LYS A 1 391 ? 0.204 5.853 -31.156 1.00 88.94 391 LYS A O 1
ATOM 3132 N N . TYR A 1 392 ? -0.854 5.541 -29.188 1.00 94.00 392 TYR A N 1
ATOM 3133 C CA . TYR A 1 392 ? 0.006 6.445 -28.424 1.00 94.00 392 TYR A CA 1
ATOM 3134 C C . TYR A 1 392 ? 0.337 5.896 -27.031 1.00 94.00 392 TYR A C 1
ATOM 3136 O O . TYR A 1 392 ? -0.445 5.177 -26.402 1.00 94.00 392 TYR A O 1
ATOM 3144 N N . LEU A 1 393 ? 1.537 6.232 -26.564 1.00 96.31 393 LEU A N 1
ATOM 3145 C CA . LEU A 1 393 ? 1.974 6.055 -25.185 1.00 96.31 393 LEU A CA 1
ATOM 3146 C C . LEU A 1 393 ? 1.594 7.319 -24.413 1.00 96.31 393 LEU A C 1
ATOM 3148 O O . LEU A 1 393 ? 1.925 8.412 -24.857 1.00 96.31 393 LEU A O 1
ATOM 3152 N N . ALA A 1 394 ? 0.968 7.195 -23.249 1.00 97.75 394 ALA A N 1
ATOM 3153 C CA . ALA A 1 394 ? 0.931 8.289 -22.285 1.00 97.75 394 ALA A CA 1
ATOM 3154 C C . ALA A 1 394 ? 2.090 8.160 -21.289 1.00 97.75 394 ALA A C 1
ATOM 3156 O O . ALA A 1 394 ? 2.348 7.067 -20.784 1.00 97.75 394 ALA A O 1
ATOM 3157 N N . LEU A 1 395 ? 2.763 9.267 -20.986 1.00 97.19 395 LEU A N 1
ATOM 3158 C CA . LEU A 1 395 ? 3.872 9.370 -20.044 1.00 97.19 395 LEU A CA 1
ATOM 3159 C C . LEU A 1 395 ? 3.560 10.463 -19.017 1.00 97.19 395 LEU A C 1
ATOM 3161 O O . LEU A 1 395 ? 3.662 11.649 -19.309 1.00 97.19 395 LEU A O 1
ATOM 3165 N N . HIS A 1 396 ? 3.209 10.060 -17.800 1.00 96.50 396 HIS A N 1
ATOM 3166 C CA . HIS A 1 396 ? 3.065 10.987 -16.680 1.00 96.50 396 HIS A CA 1
ATOM 3167 C C . HIS A 1 396 ? 4.446 11.296 -16.082 1.00 96.50 396 HIS A C 1
ATOM 3169 O O . HIS A 1 396 ? 5.067 10.431 -15.447 1.00 96.50 396 HIS A O 1
ATOM 3175 N N . LEU A 1 397 ? 4.913 12.525 -16.311 1.00 92.44 397 LEU A N 1
ATOM 3176 C CA . LEU A 1 397 ? 6.160 13.079 -15.791 1.00 92.44 397 LEU A CA 1
ATOM 3177 C C . LEU A 1 397 ? 5.867 13.865 -14.507 1.00 92.44 397 LEU A C 1
ATOM 3179 O O . LEU A 1 397 ? 5.713 15.080 -14.550 1.00 92.44 397 LEU A O 1
ATOM 3183 N N . ARG A 1 398 ? 5.828 13.190 -13.350 1.00 91.75 398 ARG A N 1
ATOM 3184 C CA . ARG A 1 398 ? 5.761 13.893 -12.057 1.00 91.75 398 ARG A CA 1
ATOM 3185 C C . ARG A 1 398 ? 7.132 14.487 -11.720 1.00 91.75 398 ARG A C 1
ATOM 3187 O O . ARG A 1 398 ? 7.928 13.851 -11.028 1.00 91.75 398 ARG A O 1
ATOM 3194 N N . PHE A 1 399 ? 7.417 15.644 -12.303 1.00 92.31 399 PHE A N 1
ATOM 3195 C CA . PHE A 1 399 ? 8.677 16.383 -12.198 1.00 92.31 399 PHE A CA 1
ATOM 3196 C C . PHE A 1 399 ? 8.437 17.904 -12.190 1.00 92.31 399 PHE A C 1
ATOM 3198 O O . PHE A 1 399 ? 9.236 18.692 -12.680 1.00 92.31 399 PHE A O 1
ATOM 3205 N N . GLU A 1 400 ? 7.289 18.322 -11.671 1.00 90.31 400 GLU A N 1
ATOM 3206 C CA . GLU A 1 400 ? 6.959 19.712 -11.375 1.00 90.31 400 GLU A CA 1
ATOM 3207 C C . GLU A 1 400 ? 7.645 20.154 -10.069 1.00 90.31 400 GLU A C 1
ATOM 3209 O O . GLU A 1 400 ? 7.953 19.317 -9.211 1.00 90.31 400 GLU A O 1
ATOM 3214 N N . ILE A 1 401 ? 7.890 21.461 -9.916 1.00 90.12 401 ILE A N 1
ATOM 3215 C CA . ILE A 1 401 ? 8.727 22.020 -8.837 1.00 90.12 401 ILE A CA 1
ATOM 3216 C C . ILE A 1 401 ? 8.283 21.593 -7.427 1.00 90.12 401 ILE A C 1
ATOM 3218 O O . ILE A 1 401 ? 9.131 21.303 -6.587 1.00 90.12 401 ILE A O 1
ATOM 3222 N N . ASP A 1 402 ? 6.978 21.437 -7.185 1.00 87.12 402 ASP A N 1
ATOM 3223 C CA . ASP A 1 402 ? 6.440 21.006 -5.890 1.00 87.12 402 ASP A CA 1
ATOM 3224 C C . ASP A 1 402 ? 6.911 19.590 -5.498 1.00 87.12 402 ASP A C 1
ATOM 3226 O O . ASP A 1 402 ? 7.292 19.352 -4.353 1.00 87.12 402 ASP A O 1
ATOM 3230 N N . MET A 1 403 ? 6.954 18.654 -6.454 1.00 90.19 403 MET A N 1
ATOM 3231 C CA . MET A 1 403 ? 7.441 17.288 -6.237 1.00 90.19 403 MET A CA 1
ATOM 3232 C C . MET A 1 403 ? 8.961 17.249 -6.137 1.00 90.19 403 MET A C 1
ATOM 3234 O O . MET A 1 403 ? 9.499 16.517 -5.307 1.00 90.19 403 MET A O 1
ATOM 3238 N N . VAL A 1 404 ? 9.652 18.022 -6.977 1.00 91.75 404 VAL A N 1
ATOM 3239 C CA . VAL A 1 404 ? 11.115 18.127 -6.956 1.00 91.75 404 VAL A CA 1
ATOM 3240 C C . VAL A 1 404 ? 11.562 18.638 -5.578 1.00 91.75 404 VAL A C 1
ATOM 3242 O O . VAL A 1 404 ? 12.322 17.950 -4.892 1.00 91.75 404 VAL A O 1
ATOM 3245 N N . ALA A 1 405 ? 10.977 19.738 -5.097 1.00 90.88 405 ALA A N 1
ATOM 3246 C CA . ALA A 1 405 ? 11.223 20.304 -3.773 1.00 90.88 405 ALA A CA 1
ATOM 3247 C C . ALA A 1 405 ? 10.858 19.329 -2.636 1.00 90.88 405 ALA A C 1
ATOM 3249 O O . ALA A 1 405 ? 11.729 18.993 -1.826 1.00 90.88 405 ALA A O 1
ATOM 3250 N N . HIS A 1 406 ? 9.618 18.818 -2.600 1.00 89.81 406 HIS A N 1
ATOM 3251 C CA . HIS A 1 406 ? 9.141 17.889 -1.563 1.00 89.81 406 HIS A CA 1
ATOM 3252 C C . HIS A 1 406 ? 9.949 16.580 -1.513 1.00 89.81 406 HIS A C 1
ATOM 3254 O O . HIS A 1 406 ? 10.044 15.950 -0.461 1.00 89.81 406 HIS A O 1
ATOM 3260 N N . SER A 1 407 ? 10.529 16.126 -2.629 1.00 91.06 407 SER A N 1
ATOM 3261 C CA . SER A 1 407 ? 11.264 14.854 -2.663 1.00 91.06 407 SER A CA 1
ATOM 3262 C C . SER A 1 407 ? 12.550 14.840 -1.829 1.00 91.06 407 SER A C 1
ATOM 3264 O O . SER A 1 407 ? 13.043 13.751 -1.548 1.00 91.06 407 SER A O 1
ATOM 3266 N N . LEU A 1 408 ? 13.083 16.015 -1.454 1.00 92.00 408 LEU A N 1
ATOM 3267 C CA . LEU A 1 408 ? 14.411 16.200 -0.841 1.00 92.00 408 LEU A CA 1
ATOM 3268 C C . LEU A 1 408 ? 15.569 15.578 -1.653 1.00 92.00 408 LEU A C 1
ATOM 3270 O O . LEU A 1 408 ? 16.646 15.326 -1.119 1.00 92.00 408 LEU A O 1
ATOM 3274 N N . CYS A 1 409 ? 15.357 15.333 -2.947 1.00 91.06 409 CYS A N 1
ATOM 3275 C CA . CYS A 1 409 ? 16.351 14.759 -3.846 1.00 91.06 409 CYS A CA 1
ATOM 3276 C C . CYS A 1 409 ? 17.026 15.825 -4.715 1.00 91.06 409 CYS A C 1
ATOM 3278 O O . CYS A 1 409 ? 16.453 16.877 -4.990 1.00 91.06 409 CYS A O 1
ATOM 3280 N N . GLU A 1 410 ? 18.224 15.500 -5.193 1.00 89.81 410 GLU A N 1
ATOM 3281 C CA . GLU A 1 410 ? 19.009 16.305 -6.133 1.00 89.81 410 GLU A CA 1
ATOM 3282 C C . GLU A 1 410 ? 18.928 15.695 -7.541 1.00 89.81 410 GLU A C 1
ATOM 3284 O O . GLU A 1 410 ? 18.909 14.466 -7.699 1.00 89.81 410 GLU A O 1
ATOM 3289 N N . PHE A 1 411 ? 18.895 16.541 -8.574 1.00 88.62 411 PHE A N 1
ATOM 3290 C CA . PHE A 1 411 ? 18.714 16.131 -9.973 1.00 88.62 411 PHE A CA 1
ATOM 3291 C C . PHE A 1 411 ? 19.815 16.666 -10.903 1.00 88.62 411 PHE A C 1
ATOM 3293 O O . PHE A 1 411 ? 19.705 16.581 -12.132 1.00 88.62 411 PHE A O 1
ATOM 3300 N N . GLY A 1 412 ? 20.912 17.154 -10.322 1.00 82.19 412 GLY A N 1
ATOM 3301 C CA . GLY A 1 412 ? 22.136 17.536 -11.023 1.00 82.19 412 GLY A CA 1
ATOM 3302 C C . GLY A 1 412 ? 22.196 18.992 -11.484 1.00 82.19 412 GLY A C 1
ATOM 3303 O O . GLY A 1 412 ? 23.060 19.302 -12.296 1.00 82.19 412 GLY A O 1
ATOM 3304 N N . GLY A 1 413 ? 21.317 19.869 -10.988 1.00 81.50 413 GLY A N 1
ATOM 3305 C CA . GLY A 1 413 ? 21.391 21.318 -11.222 1.00 81.50 413 GLY A CA 1
ATOM 3306 C C . GLY A 1 413 ? 22.356 22.071 -10.290 1.00 81.50 413 GLY A C 1
ATOM 3307 O O . GLY A 1 413 ? 22.481 23.285 -10.393 1.00 81.50 413 GLY A O 1
ATOM 3308 N N . GLY A 1 414 ? 23.059 21.368 -9.395 1.00 85.62 414 GLY A N 1
ATOM 3309 C CA . GLY A 1 414 ? 24.083 21.955 -8.526 1.00 85.62 414 GLY A CA 1
ATOM 3310 C C . GLY A 1 414 ? 23.516 22.852 -7.423 1.00 85.62 414 GLY A C 1
ATOM 3311 O O . GLY A 1 414 ? 22.415 22.623 -6.925 1.00 85.62 414 GLY A O 1
ATOM 3312 N N . GLU A 1 415 ? 24.294 23.859 -7.021 1.00 86.44 415 GLU A N 1
ATOM 3313 C CA . GLU A 1 415 ? 23.945 24.748 -5.906 1.00 86.44 415 GLU A CA 1
ATOM 3314 C C . GLU A 1 415 ? 22.720 25.626 -6.205 1.00 86.44 415 GLU A C 1
ATOM 3316 O O . GLU A 1 415 ? 21.906 25.863 -5.321 1.00 86.44 415 GLU A O 1
ATOM 3321 N N . GLU A 1 416 ? 22.543 26.050 -7.459 1.00 86.88 416 GLU A N 1
ATOM 3322 C CA . GLU A 1 416 ? 21.400 26.857 -7.905 1.00 86.88 416 GLU A CA 1
ATOM 3323 C C . GLU A 1 416 ? 20.074 26.095 -7.722 1.00 86.88 416 GLU A C 1
ATOM 3325 O O . GLU A 1 416 ? 19.172 26.575 -7.036 1.00 86.88 416 GLU A O 1
ATOM 3330 N N . GLU A 1 417 ? 20.005 24.849 -8.213 1.00 90.19 417 GLU A N 1
ATOM 3331 C CA . GLU A 1 417 ? 18.881 23.926 -7.971 1.00 90.19 417 GLU A CA 1
ATOM 3332 C C . GLU A 1 417 ? 18.688 23.656 -6.468 1.00 90.19 417 GLU A C 1
ATOM 3334 O O . GLU A 1 417 ? 17.557 23.551 -5.994 1.00 90.19 417 GLU A O 1
ATOM 3339 N N . ARG A 1 418 ? 19.769 23.581 -5.679 1.00 89.88 418 ARG A N 1
ATOM 3340 C CA . ARG A 1 418 ? 19.666 23.372 -4.228 1.00 89.88 418 ARG A CA 1
ATOM 3341 C C . ARG A 1 418 ? 19.009 24.561 -3.523 1.00 89.88 418 ARG A C 1
ATOM 3343 O O . ARG A 1 418 ? 18.087 24.337 -2.737 1.00 89.88 418 ARG A O 1
ATOM 3350 N N . LEU A 1 419 ? 19.453 25.784 -3.818 1.00 91.88 419 LEU A N 1
ATOM 3351 C CA . LEU A 1 419 ? 18.970 27.029 -3.213 1.00 91.88 419 LEU A CA 1
ATOM 3352 C C . LEU A 1 419 ? 17.539 27.374 -3.649 1.00 91.88 419 LEU A C 1
ATOM 3354 O O . LEU A 1 419 ? 16.711 27.690 -2.795 1.00 91.88 419 LEU A O 1
ATOM 3358 N N . GLU A 1 420 ? 17.210 27.244 -4.939 1.00 93.00 420 GLU A N 1
ATOM 3359 C CA . GLU A 1 420 ? 15.847 27.469 -5.449 1.00 93.00 420 GLU A CA 1
ATOM 3360 C C . GLU A 1 420 ? 14.838 26.540 -4.753 1.00 93.00 420 GLU A C 1
ATOM 3362 O O . GLU A 1 420 ? 13.795 26.974 -4.256 1.00 93.00 420 GLU A O 1
ATOM 3367 N N . LEU A 1 421 ? 15.174 25.249 -4.650 1.00 93.50 421 LEU A N 1
ATOM 3368 C CA . LEU A 1 421 ? 14.317 24.261 -4.002 1.00 93.50 421 LEU A CA 1
ATOM 3369 C C . LEU A 1 421 ? 14.300 24.398 -2.470 1.00 93.50 421 LEU A C 1
ATOM 3371 O O . LEU A 1 421 ? 13.340 23.951 -1.847 1.00 93.50 421 LEU A O 1
ATOM 3375 N N . GLU A 1 422 ? 15.329 24.974 -1.840 1.00 90.44 422 GLU A N 1
ATOM 3376 C CA . GLU A 1 422 ? 15.325 25.334 -0.412 1.00 90.44 422 GLU A CA 1
ATOM 3377 C C . GLU A 1 422 ? 14.317 26.467 -0.164 1.00 90.44 422 GLU A C 1
ATOM 3379 O O . GLU A 1 422 ? 13.365 26.269 0.592 1.00 90.44 422 GLU A O 1
ATOM 3384 N N . ALA A 1 423 ? 14.426 27.582 -0.895 1.00 90.75 423 ALA A N 1
ATOM 3385 C CA . ALA A 1 423 ? 13.494 28.709 -0.801 1.00 90.75 423 ALA A CA 1
ATOM 3386 C C . ALA A 1 423 ? 12.036 28.289 -1.081 1.00 90.75 423 ALA A C 1
ATOM 3388 O O . ALA A 1 423 ? 11.116 28.673 -0.354 1.00 90.75 423 ALA A O 1
ATOM 3389 N N . TYR A 1 424 ? 11.812 27.418 -2.075 1.00 91.69 424 TYR A N 1
ATOM 3390 C CA . TYR A 1 424 ? 10.482 26.865 -2.349 1.00 91.69 424 TYR A CA 1
ATOM 3391 C C . TYR A 1 424 ? 9.926 26.044 -1.168 1.00 91.69 424 TYR A C 1
ATOM 3393 O O . TYR A 1 424 ? 8.725 26.097 -0.891 1.00 91.69 424 TYR A O 1
ATOM 3401 N N . ARG A 1 425 ? 10.770 25.293 -0.438 1.00 91.12 425 ARG A N 1
ATOM 3402 C CA . ARG A 1 425 ? 10.346 24.533 0.757 1.00 91.12 425 ARG A CA 1
ATOM 3403 C C . ARG A 1 425 ? 9.987 25.442 1.921 1.00 91.12 425 ARG A C 1
ATOM 3405 O O . ARG A 1 425 ? 9.021 25.140 2.613 1.00 91.12 425 ARG A O 1
ATOM 3412 N N . GLU A 1 426 ? 10.720 26.530 2.141 1.00 88.12 426 GLU A N 1
ATOM 3413 C CA . GLU A 1 426 ? 10.410 27.457 3.236 1.00 88.12 426 GLU A CA 1
ATOM 3414 C C . GLU A 1 426 ? 9.047 28.138 3.038 1.00 88.12 426 GLU A C 1
ATOM 3416 O O . GLU A 1 426 ? 8.276 28.230 3.991 1.00 88.12 426 GLU A O 1
ATOM 3421 N N . ILE A 1 427 ? 8.693 28.494 1.796 1.00 86.56 427 ILE A N 1
ATOM 3422 C CA . ILE A 1 427 ? 7.395 29.105 1.460 1.00 86.56 427 ILE A CA 1
ATOM 3423 C C . ILE A 1 427 ? 6.251 28.072 1.424 1.00 86.56 427 ILE A C 1
ATOM 3425 O O . ILE A 1 427 ? 5.175 28.320 1.968 1.00 86.56 427 ILE A O 1
ATOM 3429 N N . HIS A 1 428 ? 6.441 26.921 0.766 1.00 82.50 428 HIS A N 1
ATOM 3430 C CA . HIS A 1 428 ? 5.340 25.994 0.449 1.00 82.50 428 HIS A CA 1
ATOM 3431 C C . HIS A 1 428 ? 5.300 24.707 1.290 1.00 82.50 428 HIS A C 1
ATOM 3433 O O . HIS A 1 428 ? 4.278 24.019 1.295 1.00 82.50 428 HIS A O 1
ATOM 3439 N N . PHE A 1 429 ? 6.370 24.370 2.014 1.00 85.12 429 PHE A N 1
ATOM 3440 C CA . PHE A 1 429 ? 6.473 23.154 2.831 1.00 85.12 429 PHE A CA 1
ATOM 3441 C C . PHE A 1 429 ? 7.074 23.407 4.237 1.00 85.12 429 PHE A C 1
ATOM 3443 O O . PHE A 1 429 ? 7.947 22.644 4.663 1.00 85.12 429 PHE A O 1
ATOM 3450 N N . PRO A 1 430 ? 6.606 24.405 5.018 1.00 81.50 430 PRO A N 1
ATOM 3451 C CA . PRO A 1 430 ? 7.239 24.797 6.287 1.00 81.50 430 PRO A CA 1
ATOM 3452 C C . PRO A 1 430 ? 7.352 23.653 7.311 1.00 81.50 430 PRO A C 1
ATOM 3454 O O . PRO A 1 430 ? 8.359 23.543 8.007 1.00 81.50 430 PRO A O 1
ATOM 3457 N N . ALA A 1 431 ? 6.385 22.729 7.354 1.00 79.31 431 ALA A N 1
ATOM 3458 C CA . ALA A 1 431 ? 6.458 21.535 8.204 1.00 79.31 431 ALA A CA 1
ATOM 3459 C C . ALA A 1 431 ? 7.595 20.565 7.807 1.00 79.31 431 ALA A C 1
ATOM 3461 O O . ALA A 1 431 ? 8.162 19.894 8.668 1.00 79.31 431 ALA A O 1
ATOM 3462 N N . LEU A 1 432 ? 7.963 20.499 6.521 1.00 81.31 432 LEU A N 1
ATOM 3463 C CA . LEU A 1 432 ? 9.107 19.714 6.041 1.00 81.31 432 LEU A CA 1
ATOM 3464 C C . LEU A 1 432 ? 10.431 20.395 6.414 1.00 81.31 432 LEU A C 1
ATOM 3466 O O . LEU A 1 432 ? 11.364 19.718 6.841 1.00 81.31 432 LEU A O 1
ATOM 3470 N N . THR A 1 433 ? 10.488 21.727 6.326 1.00 82.00 433 THR A N 1
ATOM 3471 C CA . THR A 1 433 ? 11.624 22.534 6.798 1.00 82.00 433 THR A CA 1
ATOM 3472 C C . THR A 1 433 ? 11.828 22.390 8.309 1.00 82.00 433 THR A C 1
ATOM 3474 O O . THR A 1 433 ? 12.962 22.222 8.756 1.00 82.00 433 THR A O 1
ATOM 3477 N N . LEU A 1 434 ? 10.750 22.370 9.101 1.00 81.50 434 LEU A N 1
ATOM 3478 C CA . LEU A 1 434 ? 10.817 22.108 10.541 1.00 81.50 434 LEU A CA 1
ATOM 3479 C C . LEU A 1 434 ? 11.340 20.692 10.835 1.00 81.50 434 LEU A C 1
ATOM 3481 O O . LEU A 1 434 ? 12.258 20.543 11.635 1.00 81.50 434 LEU A O 1
ATOM 3485 N N . LEU A 1 435 ? 10.836 19.664 10.141 1.00 81.25 435 LEU A N 1
ATOM 3486 C CA . LEU A 1 435 ? 11.329 18.284 10.278 1.00 81.25 435 LEU A CA 1
ATOM 3487 C C . LEU A 1 435 ? 12.810 18.136 9.887 1.00 81.25 435 LEU A C 1
ATOM 3489 O O . LEU A 1 435 ? 13.535 17.406 10.557 1.00 81.25 435 LEU A O 1
ATOM 3493 N N . LYS A 1 436 ? 13.278 18.851 8.853 1.00 79.94 436 LYS A N 1
ATOM 3494 C CA . LYS A 1 436 ? 14.701 18.912 8.463 1.00 79.94 436 LYS A CA 1
ATOM 3495 C C . LYS A 1 436 ? 15.578 19.551 9.552 1.00 79.94 436 LYS A C 1
ATOM 3497 O O . LYS A 1 436 ? 16.742 19.182 9.668 1.00 79.94 436 LYS A O 1
ATOM 3502 N N . LYS A 1 437 ? 15.033 20.488 10.339 1.00 78.62 437 LYS A N 1
ATOM 3503 C CA . LYS A 1 437 ? 15.732 21.165 11.448 1.00 78.62 437 LYS A CA 1
ATOM 3504 C C . LYS A 1 437 ? 15.711 20.352 12.756 1.00 78.62 437 LYS A C 1
ATOM 3506 O O . LYS A 1 437 ? 16.666 20.440 13.517 1.00 78.62 437 LYS A O 1
ATOM 3511 N N . THR A 1 438 ? 14.672 19.550 13.018 1.00 76.19 438 THR A N 1
ATOM 3512 C CA . THR A 1 438 ? 14.508 18.806 14.290 1.00 76.19 438 THR A CA 1
ATOM 3513 C C . THR A 1 438 ? 14.886 17.324 14.238 1.00 76.19 438 THR A C 1
ATOM 3515 O O . THR A 1 438 ? 15.107 16.721 15.285 1.00 76.19 438 THR A O 1
ATOM 3518 N N . THR A 1 439 ? 14.941 16.705 13.055 1.00 78.88 439 THR A N 1
ATOM 3519 C CA . THR A 1 439 ? 15.159 15.257 12.893 1.00 78.88 439 THR A CA 1
ATOM 3520 C C . THR A 1 439 ? 16.250 14.982 11.859 1.00 78.88 439 THR A C 1
ATOM 3522 O O . THR A 1 439 ? 16.268 15.588 10.790 1.00 78.88 439 THR A O 1
ATOM 3525 N N . LYS A 1 440 ? 17.133 14.008 12.121 1.00 77.50 440 LYS A N 1
ATOM 3526 C CA . LYS A 1 440 ? 18.128 13.554 11.136 1.00 77.50 440 LYS A CA 1
ATOM 3527 C C . LYS A 1 440 ? 17.445 12.792 9.991 1.00 77.50 440 LYS A C 1
ATOM 3529 O O . LYS A 1 440 ? 17.205 11.590 10.089 1.00 77.50 440 LYS A O 1
ATOM 3534 N N . LEU A 1 441 ? 17.112 13.506 8.917 1.00 81.62 441 LEU A N 1
ATOM 3535 C CA . LEU A 1 441 ? 16.534 12.935 7.697 1.00 81.62 441 LEU A CA 1
ATOM 3536 C C . LEU A 1 441 ? 17.597 12.195 6.851 1.00 81.62 441 LEU A C 1
ATOM 3538 O O . LEU A 1 441 ? 18.780 12.533 6.942 1.00 81.62 441 LEU A O 1
ATOM 3542 N N . PRO A 1 442 ? 17.205 11.220 6.003 1.00 87.31 442 PRO A N 1
ATOM 3543 C CA . PRO A 1 442 ? 18.120 10.577 5.059 1.00 87.31 442 PRO A CA 1
ATOM 3544 C C . PRO A 1 442 ? 18.647 11.560 4.007 1.00 87.31 442 PRO A C 1
ATOM 3546 O O . PRO A 1 442 ? 17.928 12.457 3.563 1.00 87.31 442 PRO A O 1
ATOM 3549 N N . SER A 1 443 ? 19.883 11.350 3.560 1.00 89.69 443 SER A N 1
ATOM 3550 C CA . SER A 1 443 ? 20.521 12.147 2.508 1.00 89.69 443 SER A CA 1
ATOM 3551 C C . SER A 1 443 ? 19.855 11.961 1.131 1.00 89.69 443 SER A C 1
ATOM 3553 O O . SER A 1 443 ? 19.259 10.909 0.868 1.00 89.69 443 SER A O 1
ATOM 3555 N N . PRO A 1 444 ? 20.020 12.911 0.186 1.00 89.25 444 PRO A N 1
ATOM 3556 C CA . PRO A 1 444 ? 19.534 12.767 -1.191 1.00 89.25 444 PRO A CA 1
ATOM 3557 C C . PRO A 1 444 ? 19.992 11.464 -1.869 1.00 89.25 444 PRO A C 1
ATOM 3559 O O . PRO A 1 444 ? 19.237 10.853 -2.629 1.00 89.25 444 PRO A O 1
ATOM 3562 N N . ALA A 1 445 ? 21.202 10.987 -1.554 1.00 86.69 445 ALA A N 1
ATOM 3563 C CA . ALA A 1 445 ? 21.741 9.724 -2.053 1.00 86.69 445 ALA A CA 1
ATOM 3564 C C . ALA A 1 445 ? 21.017 8.492 -1.474 1.00 86.69 445 ALA A C 1
ATOM 3566 O O . ALA A 1 445 ? 20.711 7.554 -2.216 1.00 86.69 445 ALA A O 1
ATOM 3567 N N . GLU A 1 446 ? 20.681 8.488 -0.182 1.00 88.81 446 GLU A N 1
ATOM 3568 C CA . GLU A 1 446 ? 19.899 7.420 0.463 1.00 88.81 446 GLU A CA 1
ATOM 3569 C C . GLU A 1 446 ? 18.457 7.400 -0.062 1.00 88.81 446 GLU A C 1
ATOM 3571 O O . GLU A 1 446 ? 17.964 6.359 -0.502 1.00 88.81 446 GLU A O 1
ATOM 3576 N N . LEU A 1 447 ? 17.809 8.568 -0.152 1.00 90.56 447 LEU A N 1
ATOM 3577 C CA . LEU A 1 447 ? 16.485 8.718 -0.769 1.00 90.56 447 LEU A CA 1
ATOM 3578 C C . LEU A 1 447 ? 16.471 8.206 -2.221 1.00 90.56 447 LEU A C 1
ATOM 3580 O O . LEU A 1 447 ? 15.500 7.583 -2.666 1.00 90.56 447 LEU A O 1
ATOM 3584 N N . ARG A 1 448 ? 17.557 8.421 -2.971 1.00 87.94 448 ARG A N 1
ATOM 3585 C CA . ARG A 1 448 ? 17.688 7.981 -4.365 1.00 87.94 448 ARG A CA 1
ATOM 3586 C C . ARG A 1 448 ? 18.033 6.500 -4.504 1.00 87.94 448 ARG A C 1
ATOM 3588 O O . ARG A 1 448 ? 17.541 5.861 -5.436 1.00 87.94 448 ARG A O 1
ATOM 3595 N N . THR A 1 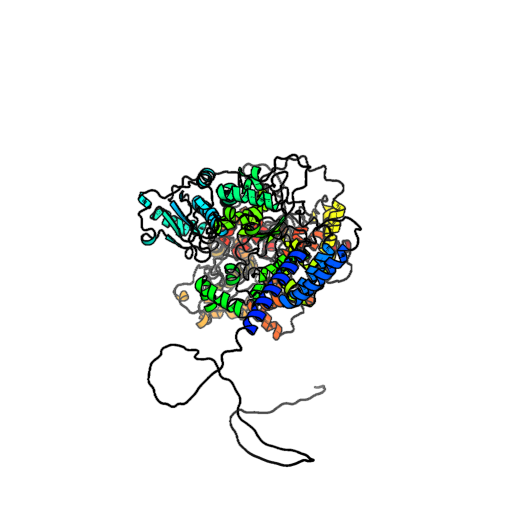449 ? 18.811 5.922 -3.593 1.00 85.88 449 THR A N 1
ATOM 3596 C CA . THR A 1 449 ? 19.153 4.485 -3.592 1.00 85.88 449 THR A CA 1
ATOM 3597 C C . THR A 1 449 ? 18.021 3.607 -3.062 1.00 85.88 449 THR A C 1
ATOM 3599 O O . THR A 1 449 ? 17.788 2.539 -3.627 1.00 85.88 449 THR A O 1
ATOM 3602 N N . GLU A 1 450 ? 17.224 4.073 -2.097 1.00 87.88 450 GLU A N 1
ATOM 3603 C CA . GLU A 1 450 ? 15.946 3.440 -1.732 1.00 87.88 450 GLU A CA 1
ATOM 3604 C C . GLU A 1 450 ? 14.842 3.657 -2.782 1.00 87.88 450 GLU A C 1
ATOM 3606 O O . GLU A 1 450 ? 13.829 2.955 -2.803 1.00 87.88 450 GLU A O 1
ATOM 3611 N N . GLY A 1 451 ? 15.051 4.580 -3.725 1.00 87.25 451 GLY A N 1
ATOM 3612 C CA . GLY A 1 451 ? 14.117 4.838 -4.815 1.00 87.25 451 GLY A CA 1
ATOM 3613 C C . GLY A 1 451 ? 12.858 5.570 -4.358 1.00 87.25 451 GLY A C 1
ATOM 3614 O O . GLY A 1 451 ? 11.761 5.251 -4.823 1.00 87.25 451 GLY A O 1
ATOM 3615 N N . LEU A 1 452 ? 13.014 6.543 -3.462 1.00 89.75 452 LEU A N 1
ATOM 3616 C CA . LEU A 1 452 ? 11.969 7.468 -3.032 1.00 89.75 452 LEU A CA 1
ATOM 3617 C C . LEU A 1 452 ? 11.836 8.648 -4.011 1.00 89.75 452 LEU A C 1
ATOM 3619 O O . LEU A 1 452 ? 10.708 8.994 -4.367 1.00 89.75 452 LEU A O 1
ATOM 3623 N N . CYS A 1 453 ? 12.945 9.156 -4.564 1.00 91.06 453 CYS A N 1
ATOM 3624 C CA . CYS A 1 453 ? 12.961 10.217 -5.587 1.00 91.06 453 CYS A CA 1
ATOM 3625 C C . CYS A 1 453 ? 12.114 9.882 -6.833 1.00 91.06 453 CYS A C 1
ATOM 3627 O O . CYS A 1 453 ? 12.074 8.714 -7.240 1.00 91.06 453 CYS A O 1
ATOM 3629 N N . PRO A 1 454 ? 11.439 10.850 -7.486 1.00 91.44 454 PRO A N 1
ATOM 3630 C CA . PRO A 1 454 ? 10.924 10.672 -8.849 1.00 91.44 454 PRO A CA 1
ATOM 3631 C C . PRO A 1 454 ? 12.064 10.382 -9.846 1.00 91.44 454 PRO A C 1
ATOM 3633 O O . PRO A 1 454 ? 13.233 10.618 -9.547 1.00 91.44 454 PRO A O 1
ATOM 3636 N N . LEU A 1 455 ? 11.724 9.866 -11.032 1.00 92.75 455 LEU A N 1
ATOM 3637 C CA . LEU A 1 455 ? 12.668 9.808 -12.155 1.00 92.75 455 LEU A CA 1
ATOM 3638 C C . LEU A 1 455 ? 12.671 11.148 -12.900 1.00 92.75 455 LEU A C 1
ATOM 3640 O O . LEU A 1 455 ? 11.596 11.635 -13.261 1.00 92.75 455 LEU A O 1
ATOM 3644 N N . ALA A 1 456 ? 13.856 11.693 -13.172 1.00 91.94 456 ALA A N 1
ATOM 3645 C CA . ALA A 1 456 ? 14.017 12.895 -13.992 1.00 91.94 456 ALA A CA 1
ATOM 3646 C C . ALA A 1 456 ? 13.644 12.645 -15.478 1.00 91.94 456 ALA A C 1
ATOM 3648 O O . ALA A 1 456 ? 13.621 11.488 -15.918 1.00 91.94 456 ALA A O 1
ATOM 3649 N N . PRO A 1 457 ? 13.366 13.684 -16.290 1.00 91.81 457 PRO A N 1
ATOM 3650 C CA . PRO A 1 457 ? 13.053 13.540 -17.720 1.00 91.81 457 PRO A CA 1
ATOM 3651 C C . PRO A 1 457 ? 14.114 12.766 -18.528 1.00 91.81 457 PRO A C 1
ATOM 3653 O O . PRO A 1 457 ? 13.780 11.969 -19.410 1.00 91.81 457 PRO A O 1
ATOM 3656 N N . GLU A 1 458 ? 15.390 12.927 -18.180 1.00 90.62 458 GLU A N 1
ATOM 3657 C CA . GLU A 1 458 ? 16.538 12.221 -18.752 1.00 90.62 458 GLU A CA 1
ATOM 3658 C C . GLU A 1 458 ? 16.532 10.725 -18.378 1.00 90.62 458 GLU A C 1
ATOM 3660 O O . GLU A 1 458 ? 16.827 9.858 -19.203 1.00 90.62 458 GLU A O 1
ATOM 3665 N N . GLU A 1 459 ? 16.116 10.385 -17.157 1.00 93.31 459 GLU A N 1
ATOM 3666 C CA . GLU A 1 459 ? 15.911 8.995 -16.730 1.00 93.31 459 GLU A CA 1
ATOM 3667 C C . GLU A 1 459 ? 14.689 8.371 -17.420 1.00 93.31 459 GLU A C 1
ATOM 3669 O O . GLU A 1 459 ? 14.711 7.200 -17.813 1.00 93.31 459 GLU A O 1
ATOM 3674 N N . ALA A 1 460 ? 13.625 9.157 -17.610 1.00 94.12 460 ALA A N 1
ATOM 3675 C CA . ALA A 1 460 ? 12.408 8.733 -18.290 1.00 94.12 460 ALA A CA 1
ATOM 3676 C C . ALA A 1 460 ? 12.683 8.369 -19.757 1.00 94.12 460 ALA A C 1
ATOM 3678 O O . ALA A 1 460 ? 12.280 7.291 -20.205 1.00 94.12 460 ALA A O 1
ATOM 3679 N N . VAL A 1 461 ? 13.419 9.208 -20.498 1.00 93.56 461 VAL A N 1
ATOM 3680 C CA . VAL A 1 461 ? 13.740 8.930 -21.908 1.00 93.56 461 VAL A CA 1
ATOM 3681 C C . VAL A 1 461 ? 14.640 7.702 -22.061 1.00 93.56 461 VAL A C 1
ATOM 3683 O O . VAL A 1 461 ? 14.392 6.862 -22.932 1.00 93.56 461 VAL A O 1
ATOM 3686 N N . LEU A 1 462 ? 15.619 7.534 -21.162 1.00 94.31 462 LEU A N 1
ATOM 3687 C CA . LEU A 1 462 ? 16.468 6.343 -21.102 1.00 94.31 462 LEU A CA 1
ATOM 3688 C C . LEU A 1 462 ? 15.656 5.076 -20.797 1.00 94.31 462 LEU A C 1
ATOM 3690 O O . LEU A 1 462 ? 15.876 4.047 -21.438 1.00 94.31 462 LEU A O 1
ATOM 3694 N N . MET A 1 463 ? 14.689 5.144 -19.873 1.00 95.25 463 MET A N 1
ATOM 3695 C CA . MET A 1 463 ? 13.786 4.027 -19.583 1.00 95.25 463 MET A CA 1
ATOM 3696 C C . MET A 1 463 ? 12.956 3.640 -20.815 1.00 95.25 463 MET A C 1
ATOM 3698 O O . MET A 1 463 ? 12.871 2.455 -21.134 1.00 95.25 463 MET A O 1
ATOM 3702 N N . LEU A 1 464 ? 12.360 4.603 -21.525 1.00 95.88 464 LEU A N 1
ATOM 3703 C CA . LEU A 1 464 ? 11.529 4.315 -22.701 1.00 95.88 464 LEU A CA 1
ATOM 3704 C C . LEU A 1 464 ? 12.344 3.735 -23.866 1.00 95.88 464 LEU A C 1
ATOM 3706 O O . LEU A 1 464 ? 11.929 2.737 -24.463 1.00 95.88 464 LEU A O 1
ATOM 3710 N N . ALA A 1 465 ? 13.528 4.292 -24.138 1.00 94.56 465 ALA A N 1
ATOM 3711 C CA . ALA A 1 465 ? 14.425 3.785 -25.177 1.00 94.56 465 ALA A CA 1
ATOM 3712 C C . ALA A 1 465 ? 14.896 2.353 -24.864 1.00 94.56 465 ALA A C 1
ATOM 3714 O O . ALA A 1 465 ? 14.850 1.477 -25.726 1.00 94.56 465 ALA A O 1
ATOM 3715 N N . ALA A 1 466 ? 15.253 2.071 -23.607 1.00 94.50 466 ALA A N 1
ATOM 3716 C CA . ALA A 1 466 ? 15.612 0.726 -23.156 1.00 94.50 466 ALA A CA 1
ATOM 3717 C C . ALA A 1 466 ? 14.426 -0.257 -23.152 1.00 94.50 466 ALA A C 1
ATOM 3719 O O . ALA A 1 466 ? 14.601 -1.455 -23.372 1.00 94.50 466 ALA A O 1
ATOM 3720 N N . LEU A 1 467 ? 13.191 0.209 -22.949 1.00 93.75 467 LEU A N 1
ATOM 3721 C CA . LEU A 1 467 ? 12.003 -0.623 -23.155 1.00 93.75 467 LEU A CA 1
ATOM 3722 C C . LEU A 1 467 ? 11.804 -0.974 -24.637 1.00 93.75 467 LEU A C 1
ATOM 3724 O O . LEU A 1 467 ? 11.341 -2.075 -24.941 1.00 93.75 467 LEU A O 1
ATOM 3728 N N . GLY A 1 468 ? 12.273 -0.133 -25.558 1.00 92.75 468 GLY A N 1
ATOM 3729 C CA . GLY A 1 468 ? 12.207 -0.349 -27.005 1.00 92.75 468 GLY A CA 1
ATOM 3730 C C . GLY A 1 468 ? 10.958 0.230 -27.655 1.00 92.75 468 GLY A C 1
ATOM 3731 O O . GLY A 1 468 ? 10.492 -0.322 -28.652 1.00 92.75 468 GLY A O 1
ATOM 3732 N N . PHE A 1 469 ? 10.430 1.318 -27.089 1.00 93.50 469 PHE A N 1
ATOM 3733 C CA . PHE A 1 469 ? 9.656 2.274 -27.875 1.00 93.50 469 PHE A CA 1
ATOM 3734 C C . PHE A 1 469 ? 10.573 2.875 -28.946 1.00 93.50 469 PHE A C 1
ATOM 3736 O O . PHE A 1 469 ? 11.752 3.112 -28.678 1.00 93.50 469 PHE A O 1
ATOM 3743 N N . ASN A 1 470 ? 10.074 3.083 -30.163 1.00 91.56 470 ASN A N 1
ATOM 3744 C CA . ASN A 1 470 ? 10.896 3.609 -31.261 1.00 91.56 470 ASN A CA 1
ATOM 3745 C C . ASN A 1 470 ? 10.688 5.121 -31.472 1.00 91.56 470 ASN A C 1
ATOM 3747 O O . ASN A 1 470 ? 9.741 5.714 -30.959 1.00 91.56 470 ASN A O 1
ATOM 3751 N N . ARG A 1 471 ? 11.546 5.760 -32.278 1.00 91.19 471 ARG A N 1
ATOM 3752 C CA . ARG A 1 471 ? 11.478 7.208 -32.573 1.00 91.19 471 ARG A CA 1
ATOM 3753 C C . ARG A 1 471 ? 10.136 7.677 -33.170 1.00 91.19 471 ARG A C 1
ATOM 3755 O O . ARG A 1 471 ? 9.828 8.861 -33.108 1.00 91.19 471 ARG A O 1
ATOM 3762 N N . LYS A 1 472 ? 9.338 6.772 -33.747 1.00 90.31 472 LYS A N 1
ATOM 3763 C CA . LYS A 1 472 ? 8.019 7.050 -34.346 1.00 90.31 472 LYS A CA 1
ATOM 3764 C C . LYS A 1 472 ? 6.861 6.891 -33.340 1.00 90.31 472 LYS A C 1
ATOM 3766 O O . LYS A 1 472 ? 5.711 7.111 -33.711 1.00 90.31 472 LYS A O 1
ATOM 3771 N N . THR A 1 473 ? 7.142 6.539 -32.080 1.00 91.44 473 THR A N 1
ATOM 3772 C CA . THR A 1 473 ? 6.150 6.506 -30.989 1.00 91.44 473 THR A CA 1
ATOM 3773 C C . THR A 1 473 ? 5.564 7.896 -30.772 1.00 91.44 473 THR A C 1
ATOM 3775 O O . THR A 1 473 ? 6.311 8.827 -30.473 1.00 91.44 473 THR A O 1
ATOM 3778 N N . ARG A 1 474 ? 4.235 8.035 -30.835 1.00 93.50 474 ARG A N 1
ATOM 3779 C CA . ARG A 1 474 ? 3.560 9.225 -30.302 1.00 93.50 474 ARG A CA 1
ATOM 3780 C C . ARG A 1 474 ? 3.503 9.128 -28.784 1.00 93.50 474 ARG A C 1
ATOM 3782 O O . ARG A 1 474 ? 2.975 8.142 -28.262 1.00 93.50 474 ARG A O 1
ATOM 3789 N N . ILE A 1 475 ? 4.036 10.133 -28.097 1.00 95.56 475 ILE A N 1
ATOM 3790 C CA . ILE A 1 475 ? 4.063 10.189 -26.633 1.00 95.56 475 ILE A CA 1
ATOM 3791 C C . ILE A 1 475 ? 3.238 11.388 -26.176 1.00 95.56 475 ILE A C 1
ATOM 3793 O O . ILE A 1 475 ? 3.648 12.522 -26.388 1.00 95.56 475 ILE A O 1
ATOM 3797 N N . PHE A 1 476 ? 2.100 11.136 -25.534 1.00 96.69 476 PHE A N 1
ATOM 3798 C CA . PHE A 1 476 ? 1.378 12.154 -24.776 1.00 96.69 476 PHE A CA 1
ATOM 3799 C C . PHE A 1 476 ? 2.060 12.331 -23.418 1.00 96.69 476 PHE A C 1
ATOM 3801 O O . PHE A 1 476 ? 2.061 11.399 -22.613 1.00 96.69 476 PHE A O 1
ATOM 3808 N N . VAL A 1 477 ? 2.659 13.490 -23.165 1.00 95.31 477 VAL A N 1
ATOM 3809 C CA . VAL A 1 477 ? 3.212 13.846 -21.856 1.00 95.31 477 VAL A CA 1
ATOM 3810 C C . VAL A 1 477 ? 2.145 14.552 -21.027 1.00 95.31 477 VAL A C 1
ATOM 3812 O O . VAL A 1 477 ? 1.520 15.499 -21.494 1.00 95.31 477 VAL A O 1
ATOM 3815 N N . ALA A 1 478 ? 1.973 14.067 -19.798 1.00 93.12 478 ALA A N 1
ATOM 3816 C CA . ALA A 1 478 ? 1.032 14.578 -18.809 1.00 93.12 478 ALA A CA 1
ATOM 3817 C C . ALA A 1 478 ? 1.767 15.020 -17.537 1.00 93.12 478 ALA A C 1
ATOM 3819 O O . ALA A 1 478 ? 2.737 14.373 -17.118 1.00 93.12 478 ALA A O 1
ATOM 3820 N N . GLY A 1 479 ? 1.269 16.089 -16.924 1.00 81.50 479 GLY A N 1
ATOM 3821 C CA . GLY A 1 479 ? 1.927 16.879 -15.888 1.00 81.50 479 GLY A CA 1
ATOM 3822 C C . GLY A 1 479 ? 1.630 18.369 -16.089 1.00 81.50 479 GLY A C 1
ATOM 3823 O O . GLY A 1 479 ? 1.161 18.787 -17.154 1.00 81.50 479 GLY A O 1
ATOM 3824 N N . ALA A 1 480 ? 1.903 19.176 -15.066 1.00 76.12 480 ALA A N 1
ATOM 3825 C CA . ALA A 1 480 ? 1.900 20.634 -15.206 1.00 76.12 480 ALA A CA 1
ATOM 3826 C C . ALA A 1 480 ? 3.282 21.130 -15.690 1.00 76.12 480 ALA A C 1
ATOM 3828 O O . ALA A 1 480 ? 3.991 20.421 -16.409 1.00 76.12 480 ALA A O 1
ATOM 3829 N N . GLN A 1 481 ? 3.677 22.351 -15.322 1.00 83.94 481 GLN A N 1
ATOM 3830 C CA . GLN A 1 481 ? 4.975 22.913 -15.695 1.00 83.94 481 GLN A CA 1
ATOM 3831 C C . GLN A 1 481 ? 6.126 22.071 -15.118 1.00 83.94 481 GLN A C 1
ATOM 3833 O O . GLN A 1 481 ? 6.405 22.086 -13.918 1.00 83.94 481 GLN A O 1
ATOM 3838 N N . ILE A 1 482 ? 6.800 21.328 -15.998 1.00 89.00 482 ILE A N 1
ATOM 3839 C CA . ILE A 1 482 ? 7.979 20.524 -15.668 1.00 89.00 482 ILE A CA 1
ATOM 3840 C C . ILE A 1 482 ? 9.106 21.454 -15.206 1.00 89.00 482 ILE A C 1
ATOM 3842 O O . ILE A 1 482 ? 9.408 22.447 -15.869 1.00 89.00 482 ILE A O 1
ATOM 3846 N N . TYR A 1 483 ? 9.740 21.121 -14.083 1.00 89.56 483 TYR A N 1
ATOM 3847 C CA . TYR A 1 483 ? 10.867 21.867 -13.531 1.00 89.56 483 TYR A CA 1
ATOM 3848 C C . TYR A 1 483 ? 12.036 21.921 -14.532 1.00 89.56 483 TYR A C 1
ATOM 3850 O O . TYR A 1 483 ? 12.326 20.936 -15.215 1.00 89.56 483 TYR A O 1
ATOM 3858 N N . GLY A 1 484 ? 12.655 23.096 -14.692 1.00 85.38 484 GLY A N 1
ATOM 3859 C CA . GLY A 1 484 ? 13.614 23.395 -15.768 1.00 85.38 484 GLY A CA 1
ATOM 3860 C C . GLY A 1 484 ? 13.023 23.458 -17.193 1.00 85.38 484 GLY A C 1
ATOM 3861 O O . GLY A 1 484 ? 13.735 23.771 -18.146 1.00 85.38 484 GLY A O 1
ATOM 3862 N N . GLY A 1 485 ? 11.728 23.181 -17.376 1.00 86.69 485 GLY A N 1
ATOM 3863 C CA . GLY A 1 485 ? 10.997 23.385 -18.627 1.00 86.69 485 GLY A CA 1
ATOM 3864 C C . GLY A 1 485 ? 11.632 22.729 -19.858 1.00 86.69 485 GLY A C 1
ATOM 3865 O O . GLY A 1 485 ? 11.878 21.519 -19.906 1.00 86.69 485 GLY A O 1
ATOM 3866 N N . SER A 1 486 ? 11.877 23.538 -20.891 1.00 83.44 486 SER A N 1
ATOM 3867 C CA . SER A 1 486 ? 12.400 23.082 -22.183 1.00 83.44 486 SER A CA 1
ATOM 3868 C C . SER A 1 486 ? 13.818 22.508 -22.102 1.00 83.44 486 SER A C 1
ATOM 3870 O O . SER A 1 486 ? 14.146 21.624 -22.896 1.00 83.44 486 SER A O 1
ATOM 3872 N N . THR A 1 487 ? 14.649 22.932 -21.140 1.00 84.50 487 THR A N 1
ATOM 3873 C CA . THR A 1 487 ? 16.025 22.425 -20.999 1.00 84.50 487 THR A CA 1
ATOM 3874 C C . THR A 1 487 ? 16.015 20.980 -20.502 1.00 84.50 487 THR A C 1
ATOM 3876 O O . THR A 1 487 ? 16.640 20.123 -21.128 1.00 84.50 487 THR A O 1
ATOM 3879 N N . ARG A 1 488 ? 15.211 20.660 -19.480 1.00 85.56 488 ARG A N 1
ATOM 3880 C CA . ARG A 1 488 ? 15.024 19.288 -18.975 1.00 85.56 488 ARG A CA 1
ATOM 3881 C C . ARG A 1 488 ? 14.253 18.401 -19.964 1.00 85.56 488 ARG A C 1
ATOM 3883 O O . ARG A 1 488 ? 14.624 17.248 -20.177 1.00 85.56 488 ARG A O 1
ATOM 3890 N N . LEU A 1 489 ? 13.241 18.931 -20.660 1.00 87.50 489 LEU A N 1
ATOM 3891 C CA . LEU A 1 489 ? 12.509 18.188 -21.703 1.00 87.50 489 LEU A CA 1
ATOM 3892 C C . LEU A 1 489 ? 13.299 17.989 -23.012 1.00 87.50 489 LEU A C 1
ATOM 3894 O O . LEU A 1 489 ? 12.924 17.148 -23.834 1.00 87.50 489 LEU A O 1
ATOM 3898 N N . SER A 1 490 ? 14.406 18.706 -23.222 1.00 87.25 490 SER A N 1
ATOM 3899 C CA . SER A 1 490 ? 15.164 18.676 -24.482 1.00 87.25 490 SER A CA 1
ATOM 3900 C C . SER A 1 490 ? 15.654 17.278 -24.886 1.00 87.25 490 SER A C 1
ATOM 3902 O O . SER A 1 490 ? 15.673 16.966 -26.080 1.00 87.25 490 SER A O 1
ATOM 3904 N N . ALA A 1 491 ? 15.993 16.407 -23.926 1.00 86.25 491 ALA A N 1
ATOM 3905 C CA . ALA A 1 491 ? 16.411 15.031 -24.200 1.00 86.25 491 ALA A CA 1
ATOM 3906 C C . ALA A 1 491 ? 15.240 14.153 -24.685 1.00 86.25 491 ALA A C 1
ATOM 3908 O O . ALA A 1 491 ? 15.398 13.368 -25.622 1.00 86.25 491 ALA A O 1
ATOM 3909 N N . LEU A 1 492 ? 14.054 14.332 -24.091 1.00 89.81 492 LEU A N 1
ATOM 3910 C CA . LEU A 1 492 ? 12.805 13.687 -24.505 1.00 89.81 492 LEU A CA 1
ATOM 3911 C C . LEU A 1 492 ? 12.426 14.097 -25.933 1.00 89.81 492 LEU A C 1
ATOM 3913 O O . LEU A 1 492 ? 12.303 13.231 -26.799 1.00 89.81 492 LEU A O 1
ATOM 3917 N N . ASN A 1 493 ? 12.348 15.405 -26.193 1.00 89.81 493 ASN A N 1
ATOM 3918 C CA . ASN A 1 493 ? 11.996 15.964 -27.503 1.00 89.81 493 ASN A CA 1
ATOM 3919 C C . ASN A 1 493 ? 13.006 15.554 -28.592 1.00 89.81 493 ASN A C 1
ATOM 3921 O O . ASN A 1 493 ? 12.622 15.168 -29.695 1.00 89.81 493 ASN A O 1
ATOM 3925 N N . SER A 1 494 ? 14.307 15.564 -28.271 1.00 88.56 494 SER A N 1
ATOM 3926 C CA . SER A 1 494 ? 15.367 15.168 -29.210 1.00 88.56 494 SER A CA 1
ATOM 3927 C C . SER A 1 494 ? 15.286 13.695 -29.623 1.00 88.56 494 SER A C 1
ATOM 3929 O O . SER A 1 494 ? 15.645 13.361 -30.755 1.00 88.56 494 SER A O 1
ATOM 3931 N N . LEU A 1 495 ? 14.843 12.799 -28.731 1.00 90.38 495 LEU A N 1
ATOM 3932 C CA . LEU A 1 495 ? 14.776 11.352 -28.981 1.00 90.38 495 LEU A CA 1
ATOM 3933 C C . LEU A 1 495 ? 13.412 10.881 -29.512 1.00 90.38 495 LEU A C 1
ATOM 3935 O O . LEU A 1 495 ? 13.385 9.974 -30.349 1.00 90.38 495 LEU A O 1
ATOM 3939 N N . TYR A 1 496 ? 12.319 11.538 -29.119 1.00 93.06 496 TYR A N 1
ATOM 3940 C CA . TYR A 1 496 ? 10.949 11.251 -29.550 1.00 93.06 496 TYR A CA 1
ATOM 3941 C C . TYR A 1 496 ? 10.290 12.513 -30.146 1.00 93.06 496 TYR A C 1
ATOM 3943 O O . TYR A 1 496 ? 9.582 13.225 -29.440 1.00 93.06 496 TYR A O 1
ATOM 3951 N N . PRO A 1 497 ? 10.468 12.792 -31.452 1.00 90.81 497 PRO A N 1
ATOM 3952 C CA . PRO A 1 497 ? 9.947 14.002 -32.101 1.00 90.81 497 PRO A CA 1
ATOM 3953 C C . PRO A 1 497 ? 8.414 14.037 -32.245 1.00 90.81 497 PRO A C 1
ATOM 3955 O O . PRO A 1 497 ? 7.866 15.055 -32.645 1.00 90.81 497 PRO A O 1
ATOM 3958 N N . TYR A 1 498 ? 7.711 12.946 -31.917 1.00 92.06 498 TYR A N 1
ATOM 3959 C CA . TYR A 1 498 ? 6.244 12.893 -31.835 1.00 92.06 498 TYR A CA 1
ATOM 3960 C C . TYR A 1 498 ? 5.743 12.970 -30.381 1.00 92.06 498 TYR A C 1
ATOM 3962 O O . TYR A 1 498 ? 4.709 12.389 -30.035 1.00 92.06 498 TYR A O 1
ATOM 3970 N N . LEU A 1 499 ? 6.503 13.647 -29.518 1.00 92.56 499 LEU A N 1
ATOM 3971 C CA . LEU A 1 499 ? 6.074 14.030 -28.179 1.00 92.56 499 LEU A CA 1
ATOM 3972 C C . LEU A 1 499 ? 5.092 15.201 -28.272 1.00 92.56 499 LEU A C 1
ATOM 3974 O O . LEU A 1 499 ? 5.336 16.180 -28.972 1.00 92.56 499 LEU A O 1
ATOM 3978 N N . VAL A 1 500 ? 3.973 15.080 -27.568 1.00 93.06 500 VAL A N 1
ATOM 3979 C CA . VAL A 1 500 ? 2.891 16.064 -27.533 1.00 93.06 500 VAL A CA 1
ATOM 3980 C C . VAL A 1 500 ? 2.371 16.215 -26.106 1.00 93.06 500 VAL A C 1
ATOM 3982 O O . VAL A 1 500 ? 2.371 15.255 -25.340 1.00 93.06 500 VAL A O 1
ATOM 3985 N N . THR A 1 501 ? 1.908 17.403 -25.748 1.00 92.69 501 THR A N 1
ATOM 3986 C CA . THR A 1 501 ? 1.244 17.705 -24.469 1.00 92.69 501 THR A CA 1
ATOM 3987 C C . THR A 1 501 ? -0.174 18.215 -24.752 1.00 92.69 501 THR A C 1
ATOM 3989 O O . THR A 1 501 ? -0.525 18.400 -25.919 1.00 92.69 501 THR A O 1
ATOM 3992 N N . LYS A 1 502 ? -1.017 18.457 -23.739 1.00 93.06 502 LYS A N 1
ATOM 3993 C CA . LYS A 1 502 ? -2.361 19.037 -23.970 1.00 93.06 502 LYS A CA 1
ATOM 3994 C C . LYS A 1 502 ? -2.273 20.425 -24.622 1.00 93.06 502 LYS A C 1
ATOM 3996 O O . LYS A 1 502 ? -3.032 20.707 -25.541 1.00 93.06 502 LYS A O 1
ATOM 4001 N N . GLU A 1 503 ? -1.266 21.208 -24.244 1.00 90.56 503 GLU A N 1
ATOM 4002 C CA . GLU A 1 503 ? -0.941 22.549 -24.750 1.00 90.56 503 GLU A CA 1
ATOM 4003 C C . GLU A 1 503 ? -0.518 22.549 -26.230 1.00 90.56 503 GLU A C 1
ATOM 4005 O O . GLU A 1 503 ? -0.792 23.505 -26.945 1.00 90.56 503 GLU A O 1
ATOM 4010 N N . ASN A 1 504 ? 0.080 21.454 -26.717 1.00 89.62 504 ASN A N 1
ATOM 4011 C CA . ASN A 1 504 ? 0.435 21.282 -28.134 1.00 89.62 504 ASN A CA 1
ATOM 4012 C C . ASN A 1 504 ? -0.676 20.604 -28.966 1.00 89.62 504 ASN A C 1
ATOM 4014 O O . ASN A 1 504 ? -0.538 20.473 -30.182 1.00 89.62 504 ASN A O 1
ATOM 4018 N N . MET A 1 505 ? -1.732 20.092 -28.324 1.00 91.75 505 MET A N 1
ATOM 4019 C CA . MET A 1 505 ? -2.794 19.289 -28.954 1.00 91.75 505 MET A CA 1
ATOM 4020 C C . MET A 1 505 ? -4.152 20.002 -29.004 1.00 91.75 505 MET A C 1
ATOM 4022 O O . MET A 1 505 ? -5.028 19.591 -29.773 1.00 91.75 505 MET A O 1
ATOM 4026 N N . LEU A 1 506 ? -4.327 21.042 -28.192 1.00 93.62 506 LEU A N 1
ATOM 4027 C CA . LEU A 1 506 ? -5.508 21.894 -28.104 1.00 93.62 506 LEU A CA 1
ATOM 4028 C C . LEU A 1 506 ? -5.111 23.340 -28.427 1.00 93.62 506 LEU A C 1
ATOM 4030 O O . LEU A 1 506 ? -3.981 23.750 -28.173 1.00 93.62 506 LEU A O 1
ATOM 4034 N N . SER A 1 507 ? -6.018 24.103 -29.030 1.00 94.00 507 SER A N 1
ATOM 4035 C CA . SER A 1 507 ? -5.747 25.488 -29.421 1.00 94.00 507 SER A CA 1
ATOM 4036 C C . SER A 1 507 ? -5.701 26.423 -28.207 1.00 94.00 507 SER A C 1
ATOM 4038 O O . SER A 1 507 ? -6.248 26.131 -27.142 1.00 94.00 507 SER A O 1
ATOM 4040 N N . ALA A 1 508 ? -5.095 27.602 -28.376 1.00 92.56 508 ALA A N 1
ATOM 4041 C CA . ALA A 1 508 ? -5.035 28.619 -27.325 1.00 92.56 508 ALA A CA 1
ATOM 4042 C C . ALA A 1 508 ? -6.421 29.132 -26.873 1.00 92.56 508 ALA A C 1
ATOM 4044 O O . ALA A 1 508 ? -6.505 29.710 -25.787 1.00 92.56 508 ALA A O 1
ATOM 4045 N N . ALA A 1 509 ? -7.465 28.915 -27.688 1.00 93.69 509 ALA A N 1
ATOM 4046 C CA . ALA A 1 509 ? -8.869 29.196 -27.387 1.00 93.69 509 ALA A CA 1
ATOM 4047 C C . ALA A 1 509 ? -9.579 27.992 -26.738 1.00 93.69 509 ALA A C 1
ATOM 4049 O O . ALA A 1 509 ? -10.290 28.168 -25.762 1.00 93.69 509 ALA A O 1
ATOM 4050 N N . GLU A 1 510 ? -9.326 26.760 -27.193 1.00 94.25 510 GLU A N 1
ATOM 4051 C CA . GLU A 1 510 ? -9.864 25.537 -26.561 1.00 94.25 510 GLU A CA 1
ATOM 4052 C C . GLU A 1 510 ? -9.330 25.327 -25.135 1.00 94.25 510 GLU A C 1
ATOM 4054 O O . GLU A 1 510 ? -10.005 24.743 -24.291 1.00 94.25 510 GLU A O 1
ATOM 4059 N N . LEU A 1 511 ? -8.114 25.807 -24.854 1.00 93.50 511 LEU A N 1
ATOM 4060 C CA . LEU A 1 511 ? -7.523 25.796 -23.515 1.00 93.50 511 LEU A CA 1
ATOM 4061 C C . LEU A 1 511 ? -7.828 27.042 -22.686 1.00 93.50 511 LEU A C 1
ATOM 4063 O O . LEU A 1 511 ? -7.587 27.012 -21.481 1.00 93.50 511 LEU A O 1
ATOM 4067 N N . GLU A 1 512 ? -8.332 28.122 -23.293 1.00 92.56 512 GLU A N 1
ATOM 4068 C CA . GLU A 1 512 ? -8.635 29.376 -22.590 1.00 92.56 512 GLU A CA 1
ATOM 4069 C C . GLU A 1 512 ? -9.506 29.150 -21.343 1.00 92.56 512 GLU A C 1
ATOM 4071 O O . GLU A 1 512 ? -9.018 29.492 -20.259 1.00 92.56 512 GLU A O 1
ATOM 4076 N N . PRO A 1 513 ? -10.635 28.409 -21.414 1.00 92.88 513 PRO A N 1
ATOM 4077 C CA . PRO A 1 513 ? -11.531 28.213 -20.275 1.00 92.88 513 PRO A CA 1
ATOM 4078 C C . PRO A 1 513 ? -10.943 27.382 -19.125 1.00 92.88 513 PRO A C 1
ATOM 4080 O O . PRO A 1 513 ? -11.647 27.101 -18.153 1.00 92.88 513 PRO A O 1
ATOM 4083 N N . PHE A 1 514 ? -9.692 26.929 -19.240 1.00 92.62 514 PHE A N 1
ATOM 4084 C CA . PHE A 1 514 ? -8.994 26.091 -18.268 1.00 92.62 514 PHE A CA 1
ATOM 4085 C C . PHE A 1 514 ? -7.684 26.708 -17.751 1.00 92.62 514 PHE A C 1
ATOM 4087 O O . PHE A 1 514 ? -7.125 26.179 -16.793 1.00 92.62 514 PHE A O 1
ATOM 4094 N N . LYS A 1 515 ? -7.178 27.808 -18.340 1.00 84.44 515 LYS A N 1
ATOM 4095 C CA . LYS A 1 515 ? -5.828 28.355 -18.053 1.00 84.44 515 LYS A CA 1
ATOM 4096 C C . LYS A 1 515 ? -5.567 28.619 -16.566 1.00 84.44 515 LYS A C 1
ATOM 4098 O O . LYS A 1 515 ? -4.476 28.327 -16.087 1.00 84.44 515 LYS A O 1
ATOM 4103 N N . ASN A 1 516 ? -6.576 29.107 -15.845 1.00 86.00 516 ASN A N 1
ATOM 4104 C CA . ASN A 1 516 ? -6.480 29.462 -14.424 1.00 86.00 516 ASN A CA 1
ATOM 4105 C C . ASN A 1 516 ? -6.927 28.326 -13.476 1.00 86.00 516 ASN A C 1
ATOM 4107 O O . ASN A 1 516 ? -6.916 28.497 -12.261 1.00 86.00 516 ASN A O 1
ATOM 4111 N N . PHE A 1 517 ? -7.310 27.164 -14.015 1.00 90.62 517 PHE A N 1
ATOM 4112 C CA . PHE A 1 517 ? -7.943 26.068 -13.277 1.00 90.62 517 PHE A CA 1
ATOM 4113 C C . PHE A 1 517 ? -7.096 24.792 -13.379 1.00 90.62 517 PHE A C 1
ATOM 4115 O O . PHE A 1 517 ? -7.377 23.876 -14.162 1.00 90.62 517 PHE A O 1
ATOM 4122 N N . SER A 1 518 ? -6.011 24.734 -12.600 1.00 89.94 518 SER A N 1
ATOM 4123 C CA . SER A 1 518 ? -4.996 23.674 -12.706 1.00 89.94 518 SER A CA 1
ATOM 4124 C C . SER A 1 518 ? -5.548 22.257 -12.466 1.00 89.94 518 SER A C 1
ATOM 4126 O O . SER A 1 518 ? -5.049 21.293 -13.052 1.00 89.94 518 SER A O 1
ATOM 4128 N N . SER A 1 519 ? -6.634 22.114 -11.704 1.00 91.88 519 SER A N 1
ATOM 4129 C CA . SER A 1 519 ? -7.355 20.852 -11.505 1.00 91.88 519 SER A CA 1
ATOM 4130 C C . SER A 1 519 ? -8.181 20.434 -12.724 1.00 91.88 519 SER A C 1
ATOM 4132 O O . SER A 1 519 ? -8.212 19.246 -13.044 1.00 91.88 519 SER A O 1
ATOM 4134 N N . GLN A 1 520 ? -8.789 21.378 -13.452 1.00 94.56 520 GLN A N 1
ATOM 4135 C CA . GLN A 1 520 ? -9.490 21.083 -14.710 1.00 94.56 520 GLN A CA 1
ATOM 4136 C C . GLN A 1 520 ? -8.481 20.686 -15.808 1.00 94.56 520 GLN A C 1
ATOM 4138 O O . GLN A 1 520 ? -8.689 19.702 -16.519 1.00 94.56 520 GLN A O 1
ATOM 4143 N N . LEU A 1 521 ? -7.316 21.347 -15.872 1.00 93.38 521 LEU A N 1
ATOM 4144 C CA . LEU A 1 521 ? -6.194 20.921 -16.726 1.00 93.38 521 LEU A CA 1
ATOM 4145 C C . LEU A 1 521 ? -5.672 19.519 -16.352 1.00 93.38 521 LEU A C 1
ATOM 4147 O O . LEU A 1 521 ? -5.378 18.707 -17.234 1.00 93.38 521 LEU A O 1
ATOM 4151 N N . ALA A 1 522 ? -5.608 19.194 -15.056 1.00 93.19 522 ALA A N 1
ATOM 4152 C CA . ALA A 1 522 ? -5.238 17.862 -14.575 1.00 93.19 522 ALA A CA 1
ATOM 4153 C C . ALA A 1 522 ? -6.288 16.776 -14.902 1.00 93.19 522 ALA A C 1
ATOM 4155 O O . ALA A 1 522 ? -5.940 15.591 -14.956 1.00 93.19 522 ALA A O 1
ATOM 4156 N N . ALA A 1 523 ? -7.550 17.147 -15.150 1.00 96.25 523 ALA A N 1
ATOM 4157 C CA . ALA A 1 523 ? -8.580 16.230 -15.639 1.00 96.25 523 ALA A CA 1
ATOM 4158 C C . ALA A 1 523 ? -8.337 15.830 -17.106 1.00 96.25 523 ALA A C 1
ATOM 4160 O O . ALA A 1 523 ? -8.446 14.649 -17.443 1.00 96.25 523 ALA A O 1
ATOM 4161 N N . LEU A 1 524 ? -7.910 16.769 -17.960 1.00 96.94 524 LEU A N 1
ATOM 4162 C CA . LEU A 1 524 ? -7.521 16.475 -19.348 1.00 96.94 524 LEU A CA 1
ATOM 4163 C C . LEU A 1 524 ? -6.310 15.527 -19.403 1.00 96.94 524 LEU A C 1
ATOM 4165 O O . LEU A 1 524 ? -6.325 14.539 -20.141 1.00 96.94 524 LEU A O 1
ATOM 4169 N N . ASP A 1 525 ? -5.304 15.761 -18.554 1.00 96.31 525 ASP A N 1
ATOM 4170 C CA . ASP A 1 525 ? -4.165 14.849 -18.376 1.00 96.31 525 ASP A CA 1
ATOM 4171 C C . ASP A 1 525 ? -4.610 13.458 -17.880 1.00 96.31 525 ASP A C 1
ATOM 4173 O O . ASP A 1 525 ? -4.131 12.434 -18.375 1.00 96.31 525 ASP A O 1
ATOM 4177 N N . PHE A 1 526 ? -5.568 13.389 -16.948 1.00 97.56 526 PHE A N 1
ATOM 4178 C CA . PHE A 1 526 ? -6.135 12.125 -16.469 1.00 97.56 526 PHE A CA 1
ATOM 4179 C C . PHE A 1 526 ? -6.855 11.343 -17.581 1.00 97.56 526 PHE A C 1
ATOM 4181 O O . PHE A 1 526 ? -6.639 10.131 -17.708 1.00 97.56 526 PHE A O 1
ATOM 4188 N N . ILE A 1 527 ? -7.670 12.012 -18.404 1.00 97.62 527 ILE A N 1
ATOM 4189 C CA . ILE A 1 527 ? -8.360 11.414 -19.559 1.00 97.62 527 ILE A CA 1
ATOM 4190 C C . ILE A 1 527 ? -7.326 10.900 -20.572 1.00 97.62 527 ILE A C 1
ATOM 4192 O O . ILE A 1 527 ? -7.330 9.712 -20.914 1.00 97.62 527 ILE A O 1
ATOM 4196 N N . GLY A 1 528 ? -6.380 11.755 -20.978 1.00 96.44 528 GLY A N 1
ATOM 4197 C CA . GLY A 1 528 ? -5.325 11.423 -21.937 1.00 96.44 528 GLY A CA 1
ATOM 4198 C C . GLY A 1 528 ? -4.433 10.262 -21.485 1.00 96.44 528 GLY A C 1
ATOM 4199 O O . GLY A 1 528 ? -4.103 9.389 -22.294 1.00 96.44 528 GLY A O 1
ATOM 4200 N N . CYS A 1 529 ? -4.099 10.178 -20.191 1.00 97.50 529 CYS A N 1
ATOM 4201 C CA . CYS A 1 529 ? -3.373 9.042 -19.616 1.00 97.50 529 CYS A CA 1
ATOM 4202 C C . CYS A 1 529 ? -4.202 7.756 -19.535 1.00 97.50 529 CYS A C 1
ATOM 4204 O O . CYS A 1 529 ? -3.691 6.664 -19.807 1.00 97.50 529 CYS A O 1
ATOM 4206 N N . THR A 1 530 ? -5.473 7.857 -19.147 1.00 96.75 530 THR A N 1
ATOM 4207 C CA . THR A 1 530 ? -6.321 6.682 -18.920 1.00 96.75 530 THR A CA 1
ATOM 4208 C C . THR A 1 530 ? -6.696 5.995 -20.230 1.00 96.75 530 THR A C 1
ATOM 4210 O O . THR A 1 530 ? -6.640 4.766 -20.302 1.00 96.75 530 THR A O 1
ATOM 4213 N N . ALA A 1 531 ? -6.961 6.763 -21.288 1.00 95.06 531 ALA A N 1
ATOM 4214 C CA . ALA A 1 531 ? -7.406 6.278 -22.596 1.00 95.06 531 ALA A CA 1
ATOM 4215 C C . ALA A 1 531 ? -6.293 5.717 -23.520 1.00 95.06 531 ALA A C 1
ATOM 4217 O O . ALA A 1 531 ? -6.593 5.219 -24.611 1.00 95.06 531 ALA A O 1
ATOM 4218 N N . ALA A 1 532 ? -5.019 5.794 -23.110 1.00 95.19 532 ALA A N 1
ATOM 4219 C CA . ALA A 1 532 ? -3.855 5.482 -23.949 1.00 95.19 532 ALA A CA 1
ATOM 4220 C C . ALA A 1 532 ? -3.608 3.977 -24.177 1.00 95.19 532 ALA A C 1
ATOM 4222 O O . ALA A 1 532 ? -3.833 3.155 -23.285 1.00 95.19 532 ALA A O 1
ATOM 4223 N N . ASP A 1 533 ? -3.036 3.589 -25.321 1.00 93.12 533 ASP A N 1
ATOM 4224 C CA . ASP A 1 533 ? -2.695 2.185 -25.613 1.00 93.12 533 ASP A CA 1
ATOM 4225 C C . ASP A 1 533 ? -1.697 1.589 -24.616 1.00 93.12 533 ASP A C 1
ATOM 4227 O O . ASP A 1 533 ? -1.784 0.411 -24.270 1.00 93.12 533 ASP A O 1
ATOM 4231 N N . ALA A 1 534 ? -0.771 2.412 -24.130 1.00 93.81 534 ALA A N 1
ATOM 4232 C CA . ALA A 1 534 ? 0.095 2.123 -22.998 1.00 93.81 534 ALA A CA 1
ATOM 4233 C C . ALA A 1 534 ? 0.208 3.372 -22.118 1.00 93.81 534 ALA A C 1
ATOM 4235 O O . ALA A 1 534 ? 0.162 4.492 -22.619 1.00 93.81 534 ALA A O 1
ATOM 4236 N N . PHE A 1 535 ? 0.376 3.175 -20.813 1.00 95.81 535 PHE A N 1
ATOM 4237 C CA . PHE A 1 535 ? 0.619 4.251 -19.851 1.00 95.81 535 PHE A CA 1
ATOM 4238 C C . PHE A 1 535 ? 1.934 3.989 -19.121 1.00 95.81 535 PHE A C 1
ATOM 4240 O O . PHE A 1 535 ? 2.151 2.873 -18.656 1.00 95.81 535 PHE A O 1
ATOM 4247 N N . ALA A 1 536 ? 2.793 4.995 -19.008 1.00 95.50 536 ALA A N 1
ATOM 4248 C CA . ALA A 1 536 ? 4.030 4.992 -18.242 1.00 95.50 536 ALA A CA 1
ATOM 4249 C C . ALA A 1 536 ? 4.040 6.150 -17.234 1.00 95.50 536 ALA A C 1
ATOM 4251 O O . ALA A 1 536 ? 3.391 7.176 -17.429 1.00 95.50 536 ALA A O 1
ATOM 4252 N N . MET A 1 537 ? 4.795 5.987 -16.151 1.00 94.06 537 MET A N 1
ATOM 4253 C CA . MET A 1 537 ? 4.918 6.972 -15.071 1.00 94.06 537 MET A CA 1
ATOM 4254 C C . MET A 1 537 ? 6.388 7.123 -14.659 1.00 94.06 537 MET A C 1
ATOM 4256 O O . MET A 1 537 ? 7.099 6.121 -14.608 1.00 94.06 537 MET A O 1
ATOM 4260 N N . THR A 1 538 ? 6.842 8.330 -14.316 1.00 91.62 538 THR A N 1
ATOM 4261 C CA . THR A 1 538 ? 8.139 8.520 -13.628 1.00 91.62 538 THR A CA 1
ATOM 4262 C C . THR A 1 538 ? 8.047 8.171 -12.150 1.00 91.62 538 THR A C 1
ATOM 4264 O O . THR A 1 538 ? 8.961 7.562 -11.594 1.00 91.62 538 THR A O 1
ATOM 4267 N N . ASP A 1 539 ? 6.915 8.493 -11.523 1.00 89.06 539 ASP A N 1
ATOM 4268 C CA . ASP A 1 539 ? 6.656 8.187 -10.126 1.00 89.06 539 ASP A CA 1
ATOM 4269 C C . ASP A 1 539 ? 5.419 7.301 -9.900 1.00 89.06 539 ASP A C 1
ATOM 4271 O O . ASP A 1 539 ? 4.356 7.463 -10.506 1.00 89.06 539 ASP A O 1
ATOM 4275 N N . SER A 1 540 ? 5.577 6.361 -8.963 1.00 81.75 540 SER A N 1
ATOM 4276 C CA . SER A 1 540 ? 4.528 5.465 -8.473 1.00 81.75 540 SER A CA 1
ATOM 4277 C C . SER A 1 540 ? 4.166 5.682 -6.997 1.00 81.75 540 SER A C 1
ATOM 4279 O O . SER A 1 540 ? 3.465 4.851 -6.419 1.00 81.75 540 SER A O 1
ATOM 4281 N N . GLY A 1 541 ? 4.604 6.788 -6.390 1.00 81.44 541 GLY A N 1
ATOM 4282 C CA . GLY A 1 541 ? 3.925 7.399 -5.250 1.00 81.44 541 GLY A CA 1
ATOM 4283 C C . GLY A 1 541 ? 2.635 8.084 -5.711 1.00 81.44 541 GLY A C 1
ATOM 4284 O O . GLY A 1 541 ? 1.554 7.653 -5.313 1.00 81.44 541 GLY A O 1
ATOM 4285 N N . SER A 1 542 ? 2.766 9.049 -6.630 1.00 88.50 542 SER A N 1
ATOM 4286 C CA . SER A 1 542 ? 1.753 9.981 -7.148 1.00 88.50 542 SER A CA 1
ATOM 4287 C C . SER A 1 542 ? 0.336 9.419 -7.293 1.00 88.50 542 SER A C 1
ATOM 4289 O O . SER A 1 542 ? 0.105 8.306 -7.776 1.00 88.50 542 SER A O 1
ATOM 4291 N N . GLN A 1 543 ? -0.633 10.259 -6.928 1.00 89.56 543 GLN A N 1
ATOM 4292 C CA . GLN A 1 543 ? -2.055 9.937 -6.954 1.00 89.56 543 GLN A CA 1
ATOM 4293 C C . GLN A 1 543 ? -2.614 9.825 -8.379 1.00 89.56 543 GLN A C 1
ATOM 4295 O O . GLN A 1 543 ? -3.422 8.929 -8.609 1.00 89.56 543 GLN A O 1
ATOM 4300 N N . LEU A 1 544 ? -2.126 10.605 -9.358 1.00 92.56 544 LEU A N 1
ATOM 4301 C CA . LEU A 1 544 ? -2.521 10.421 -10.766 1.00 92.56 544 LEU A CA 1
ATOM 4302 C C . LEU A 1 544 ? -2.131 9.012 -11.242 1.00 92.56 544 LEU A C 1
ATOM 4304 O O . LEU A 1 544 ? -2.974 8.250 -11.711 1.00 92.56 544 LEU A O 1
ATOM 4308 N N . SER A 1 545 ? -0.874 8.599 -11.033 1.00 93.12 545 SER A N 1
ATOM 4309 C CA . SER A 1 545 ? -0.425 7.253 -11.422 1.00 93.12 545 SER A CA 1
ATOM 4310 C C . SER A 1 545 ? -1.046 6.137 -10.569 1.00 93.12 545 SER A C 1
ATOM 4312 O O . SER A 1 545 ? -1.027 4.970 -10.962 1.00 93.12 545 SER A O 1
ATOM 4314 N N . SER A 1 546 ? -1.617 6.472 -9.408 1.00 92.44 546 SER A N 1
ATOM 4315 C CA . SER A 1 546 ? -2.483 5.602 -8.604 1.00 92.44 546 SER A CA 1
ATOM 4316 C C . SER A 1 546 ? -3.810 5.368 -9.329 1.00 92.44 546 SER A C 1
ATOM 4318 O O . SER A 1 546 ? -4.065 4.255 -9.789 1.00 92.44 546 SER A O 1
ATOM 4320 N N . LEU A 1 547 ? -4.583 6.439 -9.522 1.00 94.94 547 LEU A N 1
ATOM 4321 C CA . LEU A 1 547 ? -5.947 6.432 -10.049 1.00 94.94 547 LEU A CA 1
ATOM 4322 C C . LEU A 1 547 ? -6.020 5.953 -11.505 1.00 94.94 547 LEU A C 1
ATOM 4324 O O . LEU A 1 547 ? -6.838 5.087 -11.815 1.00 94.94 547 LEU A O 1
ATOM 4328 N N . VAL A 1 548 ? -5.122 6.432 -12.374 1.00 96.00 548 VAL A N 1
ATOM 4329 C CA . VAL A 1 548 ? -5.021 5.991 -13.778 1.00 96.00 548 VAL A CA 1
ATOM 4330 C C . VAL A 1 548 ? -4.724 4.489 -13.855 1.00 96.00 548 VAL A C 1
ATOM 4332 O O . VAL A 1 548 ? -5.325 3.776 -14.660 1.00 96.00 548 VAL A O 1
ATOM 4335 N N . SER A 1 549 ? -3.841 3.965 -12.991 1.00 92.75 549 SER A N 1
ATOM 4336 C CA . SER A 1 549 ? -3.575 2.518 -12.940 1.00 92.75 549 SER A CA 1
ATOM 4337 C C . SER A 1 549 ? -4.827 1.737 -12.537 1.00 92.75 549 SER A C 1
ATOM 4339 O O . SER A 1 549 ? -5.135 0.725 -13.166 1.00 92.75 549 SER A O 1
ATOM 4341 N N . GLY A 1 550 ? -5.573 2.216 -11.535 1.00 92.06 550 GLY A N 1
ATOM 4342 C CA . GLY A 1 550 ? -6.837 1.613 -11.120 1.00 92.06 550 GLY A CA 1
ATOM 4343 C C . GLY A 1 550 ? -7.879 1.595 -12.230 1.00 92.06 550 GLY A C 1
ATOM 4344 O O . GLY A 1 550 ? -8.401 0.528 -12.537 1.00 92.06 550 GLY A O 1
ATOM 4345 N N . TYR A 1 551 ? -8.133 2.733 -12.881 1.00 93.94 551 TYR A N 1
ATOM 4346 C CA . TYR A 1 551 ? -9.124 2.851 -13.960 1.00 93.94 551 TYR A CA 1
ATOM 4347 C C . TYR A 1 551 ? -8.823 1.895 -15.124 1.00 93.94 551 TYR A C 1
ATOM 4349 O O . TYR A 1 551 ? -9.704 1.159 -15.578 1.00 93.94 551 TYR A O 1
ATOM 4357 N N . ARG A 1 552 ? -7.553 1.827 -15.547 1.00 92.62 552 ARG A N 1
ATOM 4358 C CA . ARG A 1 552 ? -7.069 0.916 -16.603 1.00 92.62 552 ARG A CA 1
ATOM 4359 C C . ARG A 1 552 ? -7.192 -0.566 -16.225 1.00 92.62 552 ARG A C 1
ATOM 4361 O O . ARG A 1 552 ? -7.401 -1.407 -17.099 1.00 92.62 552 ARG A O 1
ATOM 4368 N N . ILE A 1 553 ? -7.092 -0.905 -14.937 1.00 88.00 553 ILE A N 1
ATOM 4369 C CA . ILE A 1 553 ? -7.309 -2.273 -14.435 1.00 88.00 553 ILE A CA 1
ATOM 4370 C C . ILE A 1 553 ? -8.808 -2.593 -14.307 1.00 88.00 553 ILE A C 1
ATOM 4372 O O . ILE A 1 553 ? -9.198 -3.720 -14.624 1.00 88.00 553 ILE A O 1
ATOM 4376 N N . TYR A 1 554 ? -9.617 -1.626 -13.861 1.00 89.81 554 TYR A N 1
ATOM 4377 C CA . TYR A 1 554 ? -11.055 -1.744 -13.606 1.00 89.81 554 TYR A CA 1
ATOM 4378 C C . TYR A 1 554 ? -11.841 -1.838 -14.923 1.00 89.81 554 TYR A C 1
ATOM 4380 O O . TYR A 1 554 ? -12.211 -2.938 -15.333 1.00 89.81 554 TYR A O 1
ATOM 4388 N N . HIS A 1 555 ? -12.011 -0.726 -15.644 1.00 90.06 555 HIS A N 1
ATOM 4389 C CA . HIS A 1 555 ? -12.782 -0.680 -16.896 1.00 90.06 555 HIS A CA 1
ATOM 4390 C C . HIS A 1 555 ? -12.062 -1.420 -18.035 1.00 90.06 555 HIS A C 1
ATOM 4392 O O . HIS A 1 555 ? -12.685 -2.107 -18.839 1.00 90.06 555 HIS A O 1
ATOM 4398 N N . GLY A 1 556 ? -10.725 -1.371 -18.064 1.00 86.19 556 GLY A N 1
ATOM 4399 C CA . GLY A 1 556 ? -9.916 -2.060 -19.076 1.00 86.19 556 GLY A CA 1
ATOM 4400 C C . GLY A 1 556 ? -9.788 -3.576 -18.892 1.00 86.19 556 GLY A C 1
ATOM 4401 O O . GLY A 1 556 ? -9.018 -4.204 -19.622 1.00 86.19 556 GLY A O 1
ATOM 4402 N N . ALA A 1 557 ? -10.480 -4.177 -17.913 1.00 73.44 557 ALA A N 1
ATOM 4403 C CA . ALA A 1 557 ? -10.443 -5.608 -17.583 1.00 73.44 557 ALA A CA 1
ATOM 4404 C C . ALA A 1 557 ? -9.018 -6.187 -17.394 1.00 73.44 557 ALA A C 1
ATOM 4406 O O . ALA A 1 557 ? -8.773 -7.374 -17.619 1.00 73.44 557 ALA A O 1
ATOM 4407 N N . GLY A 1 558 ? -8.046 -5.351 -17.005 1.00 68.94 558 GLY A N 1
ATOM 4408 C CA . GLY A 1 558 ? -6.623 -5.711 -16.933 1.00 68.94 558 GLY A CA 1
ATOM 4409 C C . GLY A 1 558 ? -5.960 -6.040 -18.280 1.00 68.94 558 GLY A C 1
ATOM 4410 O O . GLY A 1 558 ? -4.902 -6.661 -18.290 1.00 68.94 558 GLY A O 1
ATOM 4411 N N . LYS A 1 559 ? -6.567 -5.656 -19.413 1.00 78.38 559 LYS A N 1
ATOM 4412 C CA . LYS A 1 559 ? -6.006 -5.815 -20.770 1.00 78.38 559 LYS A CA 1
ATOM 4413 C C . LYS A 1 559 ? -5.082 -4.654 -21.162 1.00 78.38 559 LYS A C 1
ATOM 4415 O O . LYS A 1 559 ? -4.235 -4.817 -22.040 1.00 78.38 559 LYS A O 1
ATOM 4420 N N . MET A 1 560 ? -5.264 -3.488 -20.535 1.00 86.25 560 MET A N 1
ATOM 4421 C CA . MET A 1 560 ? -4.503 -2.270 -20.814 1.00 86.25 560 MET A CA 1
ATOM 4422 C C . MET A 1 560 ? -3.146 -2.288 -20.093 1.00 86.25 560 MET A C 1
ATOM 4424 O O . MET A 1 560 ? -3.122 -2.313 -18.861 1.00 86.25 560 MET A O 1
ATOM 4428 N N . PRO A 1 561 ? -2.014 -2.246 -20.815 1.00 88.50 561 PRO A N 1
ATOM 4429 C CA . PRO A 1 561 ? -0.697 -2.289 -20.197 1.00 88.50 561 PRO A CA 1
ATOM 4430 C C . PRO A 1 561 ? -0.370 -0.989 -19.452 1.00 88.50 561 PRO A C 1
ATOM 4432 O O . PRO A 1 561 ? -0.587 0.115 -19.966 1.00 88.50 561 PRO A O 1
ATOM 4435 N N . THR A 1 562 ? 0.235 -1.139 -18.274 1.00 90.81 562 THR A N 1
ATOM 4436 C CA . THR A 1 562 ? 0.742 -0.034 -17.451 1.00 90.81 562 THR A CA 1
ATOM 4437 C C . THR A 1 562 ? 2.194 -0.307 -17.052 1.00 90.81 562 THR A C 1
ATOM 4439 O O . THR A 1 562 ? 2.541 -1.367 -16.536 1.00 90.81 562 THR A O 1
ATOM 4442 N N . ILE A 1 563 ? 3.067 0.651 -17.345 1.00 92.12 563 ILE A N 1
ATOM 4443 C CA . ILE A 1 563 ? 4.520 0.593 -17.211 1.00 92.12 563 ILE A CA 1
ATOM 4444 C C . ILE A 1 563 ? 4.902 1.349 -15.942 1.00 92.12 563 ILE A C 1
ATOM 4446 O O . ILE A 1 563 ? 4.879 2.579 -15.887 1.00 92.12 563 ILE A O 1
ATOM 4450 N N . ARG A 1 564 ? 5.238 0.589 -14.899 1.00 89.69 564 ARG A N 1
ATOM 4451 C CA . ARG A 1 564 ? 5.633 1.122 -13.597 1.00 89.69 564 ARG A CA 1
ATOM 4452 C C . ARG A 1 564 ? 7.149 0.990 -13.393 1.00 89.69 564 ARG A C 1
ATOM 4454 O O . ARG A 1 564 ? 7.651 -0.133 -13.477 1.00 89.69 564 ARG A O 1
ATOM 4461 N N . PRO A 1 565 ? 7.878 2.064 -13.049 1.00 89.50 565 PRO A N 1
ATOM 4462 C CA . PRO A 1 565 ? 9.293 1.984 -12.719 1.00 89.50 565 PRO A CA 1
ATOM 4463 C C . PRO A 1 565 ? 9.498 1.297 -11.364 1.00 89.50 565 PRO A C 1
ATOM 4465 O O . PRO A 1 565 ? 8.823 1.603 -10.379 1.00 89.50 565 PRO A O 1
ATOM 4468 N N . ASN A 1 566 ? 10.479 0.398 -11.287 1.00 88.69 566 ASN A N 1
ATOM 4469 C CA . ASN A 1 566 ? 11.048 -0.023 -10.010 1.00 88.69 566 ASN A CA 1
ATOM 4470 C C . ASN A 1 566 ? 12.166 0.968 -9.657 1.00 88.69 566 ASN A C 1
ATOM 4472 O O . ASN A 1 566 ? 13.315 0.740 -10.027 1.00 88.69 566 ASN A O 1
ATOM 4476 N N . LYS A 1 567 ? 11.817 2.097 -9.024 1.00 89.75 567 LYS A N 1
ATOM 4477 C CA . LYS A 1 567 ? 12.729 3.246 -8.856 1.00 89.75 567 LYS A CA 1
ATOM 4478 C C . LYS A 1 567 ? 14.045 2.860 -8.160 1.00 89.75 567 LYS A C 1
ATOM 4480 O O . LYS A 1 567 ? 15.099 3.182 -8.691 1.00 89.75 567 LYS A O 1
ATOM 4485 N N . ARG A 1 568 ? 14.001 2.045 -7.094 1.00 89.12 568 ARG A N 1
ATOM 4486 C CA . ARG A 1 568 ? 15.185 1.472 -6.411 1.00 89.12 568 ARG A CA 1
ATOM 4487 C C . ARG A 1 568 ? 16.112 0.711 -7.367 1.00 89.12 568 ARG A C 1
ATOM 4489 O O . ARG A 1 568 ? 17.311 0.970 -7.426 1.00 89.12 568 ARG A O 1
ATOM 4496 N N . ARG A 1 569 ? 15.563 -0.203 -8.179 1.00 89.44 569 ARG A N 1
ATOM 4497 C CA . ARG A 1 569 ? 16.359 -0.961 -9.167 1.00 89.44 569 ARG A CA 1
ATOM 4498 C C . ARG A 1 569 ? 16.844 -0.110 -10.333 1.00 89.44 569 ARG A C 1
ATOM 4500 O O . ARG A 1 569 ? 17.938 -0.361 -10.821 1.00 89.44 569 ARG A O 1
ATOM 4507 N N . LEU A 1 570 ? 16.046 0.850 -10.794 1.00 90.38 570 LEU A N 1
ATOM 4508 C CA . LEU A 1 570 ? 16.424 1.738 -11.891 1.00 90.38 570 LEU A CA 1
ATOM 4509 C C . LEU A 1 570 ? 17.526 2.709 -11.460 1.00 90.38 570 LEU A C 1
ATOM 4511 O O . LEU A 1 570 ? 18.512 2.813 -12.175 1.00 90.38 570 LEU A O 1
ATOM 4515 N N . SER A 1 571 ? 17.441 3.295 -10.265 1.00 87.94 571 SER A N 1
ATOM 4516 C CA . SER A 1 571 ? 18.503 4.101 -9.648 1.00 87.94 571 SER A CA 1
ATOM 4517 C C . SER A 1 571 ? 19.850 3.362 -9.641 1.00 87.94 571 SER A C 1
ATOM 4519 O O . SER A 1 571 ? 20.822 3.834 -10.229 1.00 87.94 571 SER A O 1
ATOM 4521 N N . ALA A 1 572 ? 19.884 2.119 -9.147 1.00 86.69 572 ALA A N 1
ATOM 4522 C CA . ALA A 1 572 ? 21.086 1.274 -9.159 1.00 86.69 572 ALA A CA 1
ATOM 4523 C C . ALA A 1 572 ? 21.590 0.860 -10.567 1.00 86.69 572 ALA A C 1
ATOM 4525 O O . ALA A 1 572 ? 22.708 0.353 -10.699 1.00 86.69 572 ALA A O 1
ATOM 4526 N N . ILE A 1 573 ? 20.788 1.050 -11.623 1.00 89.12 573 ILE A N 1
ATOM 4527 C CA . ILE A 1 573 ? 21.197 0.887 -13.029 1.00 89.12 573 ILE A CA 1
ATOM 4528 C C . ILE A 1 573 ? 21.708 2.225 -13.588 1.00 89.12 573 ILE A C 1
ATOM 4530 O O . ILE A 1 573 ? 22.758 2.253 -14.228 1.00 89.12 573 ILE A O 1
ATOM 4534 N N . PHE A 1 574 ? 21.003 3.327 -13.318 1.00 85.56 574 PHE A N 1
ATOM 4535 C CA . PHE A 1 574 ? 21.354 4.681 -13.739 1.00 85.56 574 PHE A CA 1
ATOM 4536 C C . PHE A 1 574 ? 22.659 5.172 -13.101 1.00 85.56 574 PHE A C 1
ATOM 4538 O O . PHE A 1 574 ? 23.472 5.756 -13.801 1.00 85.56 574 PHE A O 1
ATOM 4545 N N . MET A 1 575 ? 22.935 4.861 -11.831 1.00 77.00 575 MET A N 1
ATOM 4546 C CA . MET A 1 575 ? 24.206 5.208 -11.171 1.00 77.00 575 MET A CA 1
ATOM 4547 C C . MET A 1 575 ? 25.413 4.383 -11.664 1.00 77.00 575 MET A C 1
ATOM 4549 O O . MET A 1 575 ? 26.540 4.645 -11.260 1.00 77.00 575 MET A O 1
ATOM 4553 N N . LYS A 1 576 ? 25.210 3.390 -12.544 1.00 71.31 576 LYS A N 1
ATOM 4554 C CA . LYS A 1 576 ? 26.285 2.611 -13.196 1.00 71.31 576 LYS A CA 1
ATOM 4555 C C . LYS A 1 576 ? 26.354 2.885 -14.710 1.00 71.31 576 LYS A C 1
ATOM 4557 O O . LYS A 1 576 ? 26.746 2.024 -15.494 1.00 71.31 576 LYS A O 1
ATOM 4562 N N . ASN A 1 577 ? 25.944 4.088 -15.117 1.00 65.25 577 ASN A N 1
ATOM 4563 C CA . ASN A 1 577 ? 25.835 4.550 -16.506 1.00 65.25 577 ASN A CA 1
ATOM 4564 C C . ASN A 1 577 ? 27.175 4.787 -17.233 1.00 65.25 577 ASN A C 1
ATOM 4566 O O . ASN A 1 577 ? 27.211 4.739 -18.465 1.00 65.25 577 ASN A O 1
ATOM 4570 N N . SER A 1 578 ? 28.266 5.028 -16.507 1.00 62.41 578 SER A N 1
ATOM 4571 C CA . SER A 1 578 ? 29.591 5.311 -17.070 1.00 62.41 578 SER A CA 1
ATOM 4572 C C . SER A 1 578 ? 30.229 4.078 -17.718 1.00 62.41 578 SER A C 1
ATOM 4574 O O . SER A 1 578 ? 30.810 4.186 -18.795 1.00 62.41 578 SER A O 1
ATOM 4576 N N . THR A 1 579 ? 30.060 2.899 -17.115 1.00 70.56 579 THR A N 1
ATOM 4577 C CA . THR A 1 579 ? 30.706 1.645 -17.544 1.00 70.56 579 THR A CA 1
ATOM 4578 C C . THR A 1 579 ? 29.783 0.681 -18.293 1.00 70.56 579 THR A C 1
ATOM 4580 O O . THR A 1 579 ? 30.262 -0.162 -19.045 1.00 70.56 579 THR A O 1
ATOM 4583 N N . ILE A 1 580 ? 28.460 0.781 -18.134 1.00 83.50 580 ILE A N 1
ATOM 4584 C CA . ILE A 1 580 ? 27.519 -0.184 -18.725 1.00 83.50 580 ILE A CA 1
ATOM 4585 C C . ILE A 1 580 ? 27.395 -0.048 -20.255 1.00 83.50 580 ILE A C 1
ATOM 4587 O O . ILE A 1 580 ? 27.341 1.055 -20.800 1.00 83.50 580 ILE A O 1
ATOM 4591 N N . GLU A 1 581 ? 27.309 -1.168 -20.973 1.00 89.38 581 GLU A N 1
ATOM 4592 C CA . GLU A 1 581 ? 26.929 -1.182 -22.394 1.00 89.38 581 GLU A CA 1
ATOM 4593 C C . GLU A 1 581 ? 25.424 -0.958 -22.586 1.00 89.38 581 GLU A C 1
ATOM 4595 O O . GLU A 1 581 ? 24.617 -1.410 -21.768 1.00 89.38 581 GLU A O 1
ATOM 4600 N N . TRP A 1 582 ? 25.019 -0.394 -23.731 1.00 91.56 582 TRP A N 1
ATOM 4601 C CA . TRP A 1 582 ? 23.598 -0.226 -24.065 1.00 91.56 582 TRP A CA 1
ATOM 4602 C C . TRP A 1 582 ? 22.803 -1.538 -23.981 1.00 91.56 582 TRP A C 1
ATOM 4604 O O . TRP A 1 582 ? 21.750 -1.587 -23.351 1.00 91.56 582 TRP A O 1
ATOM 4614 N N . LYS A 1 583 ? 23.328 -2.631 -24.547 1.00 90.88 583 LYS A N 1
ATOM 4615 C CA . LYS A 1 583 ? 22.672 -3.950 -24.573 1.00 90.88 583 LYS A CA 1
ATOM 4616 C C . LYS A 1 583 ? 22.447 -4.524 -23.166 1.00 90.88 583 LYS A C 1
ATOM 4618 O O . LYS A 1 583 ? 21.416 -5.143 -22.905 1.00 90.88 583 LYS A O 1
ATOM 4623 N N . ILE A 1 584 ? 23.384 -4.291 -22.244 1.00 91.50 584 ILE A N 1
ATOM 4624 C CA . ILE A 1 584 ? 23.285 -4.724 -20.842 1.00 91.50 584 ILE A CA 1
ATOM 4625 C C . ILE A 1 584 ? 22.312 -3.815 -20.074 1.00 91.50 584 ILE A C 1
ATOM 4627 O O . ILE A 1 584 ? 21.486 -4.306 -19.301 1.00 91.50 584 ILE A O 1
ATOM 4631 N N . PHE A 1 585 ? 22.365 -2.502 -20.311 1.00 92.25 585 PHE A N 1
ATOM 4632 C CA . PHE A 1 585 ? 21.435 -1.518 -19.754 1.00 92.25 585 PHE A CA 1
ATOM 4633 C C . PHE A 1 585 ? 19.983 -1.823 -20.152 1.00 92.25 585 PHE A C 1
ATOM 4635 O O . PHE A 1 585 ? 19.123 -1.972 -19.283 1.00 92.25 585 PHE A O 1
ATOM 4642 N N . GLU A 1 586 ? 19.738 -2.033 -21.447 1.00 92.81 586 GLU A N 1
ATOM 4643 C CA . GLU A 1 586 ? 18.450 -2.414 -22.029 1.00 92.81 586 GLU A CA 1
ATOM 4644 C C . GLU A 1 586 ? 17.862 -3.653 -21.333 1.00 92.81 586 GLU A C 1
ATOM 4646 O O . GLU A 1 586 ? 16.736 -3.627 -20.827 1.00 92.81 586 GLU A O 1
ATOM 4651 N N . GLN A 1 587 ? 18.655 -4.723 -21.211 1.00 91.88 587 GLN A N 1
ATOM 4652 C CA . GLN A 1 587 ? 18.247 -5.946 -20.518 1.00 91.88 587 GLN A CA 1
ATOM 4653 C C . GLN A 1 587 ? 17.927 -5.710 -19.035 1.00 91.88 587 GLN A C 1
ATOM 4655 O O . GLN A 1 587 ? 16.945 -6.265 -18.530 1.00 91.88 587 GLN A O 1
ATOM 4660 N N . ARG A 1 588 ? 18.718 -4.893 -18.324 1.00 92.00 588 ARG A N 1
ATOM 4661 C CA . ARG A 1 588 ? 18.489 -4.589 -16.901 1.00 92.00 588 ARG A CA 1
ATOM 4662 C C . ARG A 1 588 ? 17.217 -3.763 -16.690 1.00 92.00 588 ARG A C 1
ATOM 4664 O O . ARG A 1 588 ? 16.415 -4.133 -15.832 1.00 92.00 588 ARG A O 1
ATOM 4671 N N . VAL A 1 589 ? 16.973 -2.728 -17.498 1.00 92.06 589 VAL A N 1
ATOM 4672 C CA . VAL A 1 589 ? 15.737 -1.921 -17.447 1.00 92.06 589 VAL A CA 1
ATOM 4673 C C . VAL A 1 589 ? 14.515 -2.775 -17.798 1.00 92.06 589 VAL A C 1
ATOM 4675 O O . VAL A 1 589 ? 13.553 -2.816 -17.027 1.00 92.06 589 VAL A O 1
ATOM 4678 N N . ARG A 1 590 ? 14.565 -3.549 -18.894 1.00 91.38 590 ARG A N 1
ATOM 4679 C CA . ARG A 1 590 ? 13.491 -4.486 -19.279 1.00 91.38 590 ARG A CA 1
ATOM 4680 C C . ARG A 1 590 ? 13.194 -5.502 -18.175 1.00 91.38 590 ARG A C 1
ATOM 4682 O O . ARG A 1 590 ? 12.028 -5.792 -17.911 1.00 91.38 590 ARG A O 1
ATOM 4689 N N . LYS A 1 591 ? 14.221 -6.021 -17.490 1.00 87.06 591 LYS A N 1
ATOM 4690 C CA . LYS A 1 591 ? 14.073 -6.933 -16.342 1.00 87.06 591 LYS A CA 1
ATOM 4691 C C . LYS A 1 591 ? 13.451 -6.240 -15.124 1.00 87.06 591 LYS A C 1
ATOM 4693 O O . LYS A 1 591 ? 12.604 -6.848 -14.477 1.00 87.06 591 LYS A O 1
ATOM 4698 N N . ALA A 1 592 ? 13.827 -4.994 -14.829 1.00 84.88 592 ALA A N 1
ATOM 4699 C CA . ALA A 1 592 ? 13.270 -4.222 -13.716 1.00 84.88 592 ALA A CA 1
ATOM 4700 C C . ALA A 1 592 ? 11.781 -3.886 -13.924 1.00 84.88 592 ALA A C 1
ATOM 4702 O O . ALA A 1 592 ? 10.983 -4.073 -13.008 1.00 84.88 592 ALA A O 1
ATOM 4703 N N . VAL A 1 593 ? 11.398 -3.459 -15.133 1.00 83.25 593 VAL A N 1
ATOM 4704 C CA . VAL A 1 593 ? 10.020 -3.051 -15.469 1.00 83.25 593 VAL A CA 1
ATOM 4705 C C . VAL A 1 593 ? 9.079 -4.244 -15.685 1.00 83.25 593 VAL A C 1
ATOM 4707 O O . VAL A 1 593 ? 7.917 -4.192 -15.286 1.00 83.25 593 VAL A O 1
ATOM 4710 N N . ARG A 1 594 ? 9.545 -5.363 -16.264 1.00 79.12 594 ARG A N 1
ATOM 4711 C CA . ARG A 1 594 ? 8.691 -6.559 -16.435 1.00 79.12 594 ARG A CA 1
ATOM 4712 C C . ARG A 1 594 ? 8.193 -7.128 -15.099 1.00 79.12 594 ARG A C 1
ATOM 4714 O O . ARG A 1 594 ? 7.093 -7.664 -15.053 1.00 79.12 594 ARG A O 1
ATOM 4721 N N . GLN A 1 595 ? 8.949 -6.970 -14.009 1.00 65.62 595 GLN A N 1
ATOM 4722 C CA . GLN A 1 595 ? 8.519 -7.393 -12.668 1.00 65.62 595 GLN A CA 1
ATOM 4723 C C . GLN A 1 595 ? 7.365 -6.551 -12.101 1.00 65.62 595 GLN A C 1
ATOM 4725 O O . GLN A 1 595 ? 6.557 -7.068 -11.334 1.00 65.62 595 GLN A O 1
ATOM 4730 N N . THR A 1 596 ? 7.294 -5.267 -12.458 1.00 66.56 596 THR A N 1
ATOM 4731 C CA . THR A 1 596 ? 6.318 -4.294 -11.939 1.00 66.56 596 THR A CA 1
ATOM 4732 C C . THR A 1 596 ? 5.116 -4.070 -12.857 1.00 66.56 596 THR A C 1
ATOM 4734 O O . THR A 1 596 ? 4.155 -3.439 -12.424 1.00 66.56 596 THR A O 1
ATOM 4737 N N . LYS A 1 597 ? 5.148 -4.588 -14.093 1.00 63.69 597 LYS A N 1
ATOM 4738 C CA . LYS A 1 597 ? 4.044 -4.504 -15.063 1.00 63.69 597 LYS A CA 1
ATOM 4739 C C . LYS A 1 597 ? 2.839 -5.389 -14.710 1.00 63.69 597 LYS A C 1
ATOM 4741 O O . LYS A 1 597 ? 1.703 -4.977 -14.911 1.00 63.69 597 LYS A O 1
ATOM 4746 N N . HIS A 1 598 ? 3.080 -6.585 -14.171 1.00 62.28 598 HIS A N 1
ATOM 4747 C CA . HIS A 1 598 ? 2.027 -7.578 -13.944 1.00 62.28 598 HIS A CA 1
ATOM 4748 C C . HIS A 1 598 ? 0.940 -7.108 -12.966 1.00 62.28 598 HIS A C 1
ATOM 4750 O O . HIS A 1 598 ? 1.230 -6.758 -11.820 1.00 62.28 598 HIS A O 1
ATOM 4756 N N . VAL A 1 599 ? -0.323 -7.211 -13.388 1.00 61.09 599 VAL A N 1
ATOM 4757 C CA . VAL A 1 599 ? -1.497 -6.954 -12.540 1.00 61.09 599 VAL A CA 1
ATOM 4758 C C . VAL A 1 599 ? -1.616 -8.028 -11.449 1.00 61.09 599 VAL A C 1
ATOM 4760 O O . VAL A 1 599 ? -1.740 -9.216 -11.744 1.00 61.09 599 VAL A O 1
ATOM 4763 N N . GLN A 1 600 ? -1.611 -7.606 -10.183 1.00 63.50 600 GLN A N 1
ATOM 4764 C CA . GLN A 1 600 ? -1.683 -8.471 -8.995 1.00 63.50 600 GLN A CA 1
ATOM 4765 C C . GLN A 1 600 ? -2.953 -8.194 -8.175 1.00 63.50 600 GLN A C 1
ATOM 4767 O O . GLN A 1 600 ? -3.585 -7.147 -8.320 1.00 63.50 600 GLN A O 1
ATOM 4772 N N . THR A 1 601 ? -3.319 -9.119 -7.284 1.00 65.81 601 THR A N 1
ATOM 4773 C CA . THR A 1 601 ? -4.322 -8.860 -6.237 1.00 65.81 601 THR A CA 1
ATOM 4774 C C . THR A 1 601 ? -3.789 -7.859 -5.212 1.00 65.81 601 THR A C 1
ATOM 4776 O O . THR A 1 601 ? -2.628 -7.958 -4.815 1.00 65.81 601 THR A O 1
ATOM 4779 N N . ARG A 1 602 ? -4.648 -6.951 -4.739 1.00 75.00 602 ARG A N 1
ATOM 4780 C CA . ARG A 1 602 ? -4.372 -5.935 -3.715 1.00 75.00 602 ARG A CA 1
ATOM 4781 C C . ARG A 1 602 ? -3.710 -6.554 -2.471 1.00 75.00 602 ARG A C 1
ATOM 4783 O O . ARG A 1 602 ? -4.347 -7.370 -1.803 1.00 75.00 602 ARG A O 1
ATOM 4790 N N . PRO A 1 603 ? -2.464 -6.178 -2.130 1.00 70.25 603 PRO A N 1
ATOM 4791 C CA . PRO A 1 603 ? -1.871 -6.537 -0.844 1.00 70.25 603 PRO A CA 1
ATOM 4792 C C . PRO A 1 603 ? -2.586 -5.815 0.312 1.00 70.25 603 PRO A C 1
ATOM 4794 O O . PRO A 1 603 ? -3.126 -4.725 0.109 1.00 70.25 603 PRO A O 1
ATOM 4797 N N . LYS A 1 604 ? -2.546 -6.382 1.528 1.00 74.31 604 LYS A N 1
ATOM 4798 C CA . LYS A 1 604 ? -3.022 -5.693 2.746 1.00 74.31 604 LYS A CA 1
ATOM 4799 C C . LYS A 1 604 ? -2.300 -4.338 2.903 1.00 74.31 604 LYS A C 1
ATOM 4801 O O . LYS A 1 604 ? -1.127 -4.219 2.548 1.00 74.31 604 LYS A O 1
ATOM 4806 N N . ALA A 1 605 ? -3.019 -3.337 3.408 1.00 75.38 605 ALA A N 1
ATOM 4807 C CA . ALA A 1 605 ? -2.610 -1.938 3.557 1.00 75.38 605 ALA A CA 1
ATOM 4808 C C . ALA A 1 605 ? -2.168 -1.247 2.248 1.00 75.38 605 ALA A C 1
ATOM 4810 O O . ALA A 1 605 ? -1.340 -0.339 2.259 1.00 75.38 605 ALA A O 1
ATOM 4811 N N . ARG A 1 606 ? -2.694 -1.662 1.083 1.00 82.00 606 ARG A N 1
ATOM 4812 C CA . ARG A 1 606 ? -2.428 -0.988 -0.203 1.00 82.00 606 ARG A CA 1
ATOM 4813 C C . ARG A 1 606 ? -3.696 -0.444 -0.850 1.00 82.00 606 ARG A C 1
ATOM 4815 O O . ARG A 1 606 ? -4.746 -1.085 -0.836 1.00 82.00 606 ARG A O 1
ATOM 4822 N N . SER A 1 607 ? -3.545 0.732 -1.459 1.00 85.94 607 SER A N 1
ATOM 4823 C CA . SER A 1 607 ? -4.613 1.518 -2.081 1.00 85.94 607 SER A CA 1
ATOM 4824 C C . SER A 1 607 ? -5.482 0.724 -3.063 1.00 85.94 607 SER A C 1
ATOM 4826 O O . SER A 1 607 ? -4.981 0.194 -4.061 1.00 85.94 607 SER A O 1
ATOM 4828 N N . VAL A 1 608 ? -6.798 0.718 -2.816 1.00 86.31 608 VAL A N 1
ATOM 4829 C CA . VAL A 1 608 ? -7.811 0.210 -3.762 1.00 86.31 608 VAL A CA 1
ATOM 4830 C C . VAL A 1 608 ? -7.814 1.002 -5.072 1.00 86.31 608 VAL A C 1
ATOM 4832 O O . VAL A 1 608 ? -8.033 0.425 -6.132 1.00 86.31 608 VAL A O 1
ATOM 4835 N N . TYR A 1 609 ? -7.468 2.293 -5.020 1.00 89.12 609 TYR A N 1
ATOM 4836 C CA . TYR A 1 609 ? -7.414 3.179 -6.185 1.00 89.12 609 TYR A CA 1
ATOM 4837 C C . TYR A 1 609 ? -6.313 2.795 -7.185 1.00 89.12 609 TYR A C 1
ATOM 4839 O O . TYR A 1 609 ? -6.438 3.124 -8.357 1.00 89.12 609 TYR A O 1
ATOM 4847 N N . ARG A 1 610 ? -5.260 2.081 -6.750 1.00 88.88 610 ARG A N 1
ATOM 4848 C CA . ARG A 1 610 ? -4.222 1.502 -7.632 1.00 88.88 610 ARG A CA 1
ATOM 4849 C C . ARG A 1 610 ? -4.432 0.010 -7.895 1.00 88.88 610 ARG A C 1
ATOM 4851 O O . ARG A 1 610 ? -4.080 -0.474 -8.966 1.00 88.88 610 ARG A O 1
ATOM 4858 N N . TYR A 1 611 ? -4.988 -0.717 -6.927 1.00 86.44 611 TYR A N 1
ATOM 4859 C CA . TYR A 1 611 ? -5.226 -2.158 -7.009 1.00 86.44 611 TYR A CA 1
ATOM 4860 C C . TYR A 1 611 ? -6.701 -2.487 -6.722 1.00 86.44 611 TYR A C 1
ATOM 4862 O O . TYR A 1 611 ? -7.014 -3.004 -5.648 1.00 86.44 611 TYR A O 1
ATOM 4870 N N . PRO A 1 612 ? -7.623 -2.262 -7.674 1.00 84.00 612 PRO A N 1
ATOM 4871 C CA . PRO A 1 612 ? -9.048 -2.541 -7.475 1.00 84.00 612 PRO A CA 1
ATOM 4872 C C . PRO A 1 612 ? -9.394 -4.043 -7.461 1.00 84.00 612 PRO A C 1
ATOM 4874 O O . PRO A 1 612 ? -10.561 -4.409 -7.415 1.00 84.00 612 PRO A O 1
ATOM 4877 N N . ARG A 1 613 ? -8.400 -4.941 -7.507 1.00 76.00 613 ARG A N 1
ATOM 4878 C CA . ARG A 1 613 ? -8.590 -6.398 -7.480 1.00 76.00 613 ARG A CA 1
ATOM 4879 C C . ARG A 1 613 ? -8.330 -6.963 -6.087 1.00 76.00 613 ARG A C 1
ATOM 4881 O O . ARG A 1 613 ? -7.189 -7.302 -5.785 1.00 76.00 613 ARG A O 1
ATOM 4888 N N . CYS A 1 614 ? -9.348 -7.121 -5.248 1.00 60.97 614 CYS A N 1
ATOM 4889 C CA . CYS A 1 614 ? -9.249 -7.972 -4.052 1.00 60.97 614 CYS A CA 1
ATOM 4890 C C . CYS A 1 614 ? -10.019 -9.292 -4.243 1.00 60.97 614 CYS A C 1
ATOM 4892 O O . CYS A 1 614 ? -10.683 -9.484 -5.264 1.00 60.97 614 CYS A O 1
ATOM 4894 N N . LYS A 1 615 ? -9.860 -10.253 -3.323 1.00 56.16 615 LYS A N 1
ATOM 4895 C CA . LYS A 1 615 ? -10.415 -11.613 -3.484 1.00 56.16 615 LYS A CA 1
ATOM 4896 C C . LYS A 1 615 ? -11.943 -11.603 -3.432 1.00 56.16 615 LYS A C 1
ATOM 4898 O O . LYS A 1 615 ? -12.592 -12.360 -4.140 1.00 56.16 615 LYS A O 1
ATOM 4903 N N . GLU A 1 616 ? -12.466 -10.692 -2.629 1.00 46.78 616 GLU A N 1
ATOM 4904 C CA . GLU A 1 616 ? -13.866 -10.427 -2.326 1.00 46.78 616 GLU A CA 1
ATOM 4905 C C . GLU A 1 616 ? -14.577 -9.748 -3.514 1.00 46.78 616 GLU A C 1
ATOM 4907 O O . GLU A 1 616 ? -15.779 -9.917 -3.694 1.00 46.78 616 GLU A O 1
ATOM 4912 N N . LEU A 1 617 ? -13.817 -9.060 -4.382 1.00 44.94 617 LEU A N 1
ATOM 4913 C CA . LEU A 1 617 ? -14.284 -8.498 -5.657 1.00 44.94 617 LEU A CA 1
ATOM 4914 C C . LEU A 1 617 ? -14.239 -9.514 -6.826 1.00 44.94 617 LEU A C 1
ATOM 4916 O O . LEU A 1 617 ? -14.188 -9.107 -7.983 1.00 44.94 617 LEU A O 1
ATOM 4920 N N . ASN A 1 618 ? -14.212 -10.828 -6.565 1.00 38.75 618 ASN A N 1
ATOM 4921 C CA . ASN A 1 618 ? -14.411 -11.860 -7.594 1.00 38.75 618 ASN A CA 1
ATOM 4922 C C . ASN A 1 618 ? -15.794 -12.503 -7.441 1.00 38.75 618 ASN A C 1
ATOM 4924 O O . ASN A 1 618 ? -15.925 -13.556 -6.818 1.00 38.75 618 ASN A O 1
ATOM 4928 N N . GLN A 1 619 ? -16.816 -11.905 -8.054 1.00 31.73 619 GLN A N 1
ATOM 4929 C CA . GLN A 1 619 ? -18.100 -12.577 -8.254 1.00 31.73 619 GLN A CA 1
ATOM 4930 C C . GLN A 1 619 ? -18.213 -13.079 -9.698 1.00 31.73 619 GLN A C 1
ATOM 4932 O O . GLN A 1 619 ? -18.265 -12.305 -10.651 1.00 31.73 619 GLN A O 1
ATOM 4937 N N . GLY A 1 620 ? -18.212 -14.403 -9.845 1.00 27.25 620 GLY A N 1
ATOM 4938 C CA . GLY A 1 620 ? -18.310 -15.108 -11.120 1.00 27.25 620 GLY A CA 1
ATOM 4939 C C . GLY A 1 620 ? -18.333 -16.612 -10.868 1.00 27.25 620 GLY A C 1
ATOM 4940 O O . GLY A 1 620 ? -17.289 -17.219 -10.638 1.00 27.25 620 GLY A O 1
ATOM 4941 N N . GLY A 1 621 ? -19.531 -17.199 -10.839 1.00 26.22 621 GLY A N 1
ATOM 4942 C CA . GLY A 1 621 ? -19.712 -18.623 -10.556 1.00 26.22 621 GLY A CA 1
ATOM 4943 C C . GLY A 1 621 ? -19.186 -19.506 -11.689 1.00 26.22 621 GLY A C 1
ATOM 4944 O O . GLY A 1 621 ? -19.490 -19.267 -12.853 1.00 26.22 621 GLY A O 1
ATOM 4945 N N . TYR A 1 622 ? -18.427 -20.548 -11.345 1.00 24.56 622 TYR A N 1
ATOM 4946 C CA . TYR A 1 622 ? -18.014 -21.585 -12.294 1.00 24.56 622 TYR A CA 1
ATOM 4947 C C . TYR A 1 622 ? -19.060 -22.701 -12.347 1.00 24.56 622 TYR A C 1
ATOM 4949 O O . TYR A 1 622 ? -19.191 -23.484 -11.405 1.00 24.56 622 TYR A O 1
ATOM 4957 N N . THR A 1 623 ? -19.775 -22.810 -13.466 1.00 25.25 623 THR A N 1
ATOM 4958 C CA . THR A 1 623 ? -20.605 -23.981 -13.772 1.00 25.25 623 THR A CA 1
ATOM 4959 C C . THR A 1 623 ? -19.737 -25.150 -14.256 1.00 25.25 623 THR A C 1
ATOM 4961 O O . THR A 1 623 ? -18.665 -24.994 -14.841 1.00 25.25 623 THR A O 1
ATOM 4964 N N . LYS A 1 624 ? -20.174 -26.372 -13.948 1.00 30.47 624 LYS A N 1
ATOM 4965 C CA . LYS A 1 624 ? -19.318 -27.570 -13.843 1.00 30.47 624 LYS A CA 1
ATOM 4966 C C . LYS A 1 624 ? -18.978 -28.259 -15.188 1.00 30.47 624 LYS A C 1
ATOM 4968 O O . LYS A 1 624 ? -18.793 -29.470 -15.187 1.00 30.47 624 LYS A O 1
ATOM 4973 N N . LYS A 1 625 ? -18.934 -27.544 -16.326 1.00 26.53 625 LYS A N 1
ATOM 4974 C CA . LYS A 1 625 ? -18.850 -28.161 -17.678 1.00 26.53 625 LYS A CA 1
ATOM 4975 C C . LYS A 1 625 ? -17.594 -27.872 -18.525 1.00 26.53 625 LYS A C 1
ATOM 4977 O O . LYS A 1 625 ? -17.341 -28.629 -19.452 1.00 26.53 625 LYS A O 1
ATOM 4982 N N . GLU A 1 626 ? -16.760 -26.877 -18.212 1.00 26.16 626 GLU A N 1
ATOM 4983 C CA . GLU A 1 626 ? -15.547 -26.581 -19.020 1.00 26.16 626 GLU A CA 1
ATOM 4984 C C . GLU A 1 626 ? -14.249 -27.264 -18.528 1.00 26.16 626 GLU A C 1
ATOM 4986 O O . GLU A 1 626 ? -13.178 -27.093 -19.107 1.00 26.16 626 GLU A O 1
ATOM 4991 N N . SER A 1 627 ? -14.303 -28.062 -17.459 1.00 30.44 627 SER A N 1
ATOM 4992 C CA . SER A 1 627 ? -13.110 -28.595 -16.775 1.00 30.44 627 SER A CA 1
ATOM 4993 C C . SER A 1 627 ? -12.464 -29.834 -17.424 1.00 30.44 627 SER A C 1
ATOM 4995 O O . SER A 1 627 ? -11.471 -30.354 -16.896 1.00 30.44 627 SER A O 1
ATOM 4997 N N . GLU A 1 628 ? -12.996 -30.320 -18.550 1.00 28.70 628 GLU A N 1
ATOM 4998 C CA . GLU A 1 628 ? -12.609 -31.617 -19.132 1.00 28.70 628 GLU A CA 1
ATOM 4999 C C . GLU A 1 628 ? -11.923 -31.522 -20.505 1.00 28.70 628 GLU A C 1
ATOM 5001 O O . GLU A 1 628 ? -11.039 -32.331 -20.790 1.00 28.70 628 GLU A O 1
ATOM 5006 N N . SER A 1 629 ? -12.194 -30.484 -21.305 1.00 25.00 629 SER A N 1
ATOM 5007 C CA . SER A 1 629 ? -11.596 -30.303 -22.643 1.00 25.00 629 SER A CA 1
ATOM 5008 C C . SER A 1 629 ? -10.089 -29.990 -22.621 1.00 25.00 629 SER A C 1
ATOM 5010 O O . SER A 1 629 ? -9.353 -30.367 -23.531 1.00 25.00 629 SER A O 1
ATOM 5012 N N . VAL A 1 630 ? -9.587 -29.344 -21.562 1.00 29.66 630 VAL A N 1
ATOM 5013 C CA . VAL A 1 630 ? -8.181 -28.891 -21.463 1.00 29.66 630 VAL A CA 1
ATOM 5014 C C . VAL A 1 630 ? -7.211 -30.028 -21.066 1.00 29.66 630 VAL A C 1
ATOM 5016 O O . VAL A 1 630 ? -5.988 -29.896 -21.185 1.00 29.66 630 VAL A O 1
ATOM 5019 N N . LYS A 1 631 ? -7.714 -31.192 -20.628 1.00 31.39 631 LYS A N 1
ATOM 5020 C CA . LYS A 1 631 ? -6.913 -32.291 -20.045 1.00 31.39 631 LYS A CA 1
ATOM 5021 C C . LYS A 1 631 ? -6.180 -33.199 -21.055 1.00 31.39 631 LYS A C 1
ATOM 5023 O O . LYS A 1 631 ? -6.088 -34.403 -20.831 1.00 31.39 631 LYS A O 1
ATOM 5028 N N . ARG A 1 632 ? -5.569 -32.670 -22.126 1.00 37.00 632 ARG A N 1
ATOM 5029 C CA . ARG A 1 632 ? -4.572 -33.420 -22.939 1.00 37.00 632 ARG A CA 1
ATOM 5030 C C . ARG A 1 632 ? -3.678 -32.494 -23.787 1.00 37.00 632 ARG A C 1
ATOM 5032 O O . ARG A 1 632 ? -4.072 -32.098 -24.875 1.00 37.00 632 ARG A O 1
ATOM 5039 N N . LYS A 1 633 ? -2.458 -32.209 -23.279 1.00 30.28 633 LYS A N 1
ATOM 5040 C CA . LYS A 1 633 ? -1.170 -31.863 -23.973 1.00 30.28 633 LYS A CA 1
ATOM 5041 C C . LYS A 1 633 ? -0.275 -30.837 -23.235 1.00 30.28 633 LYS A C 1
ATOM 5043 O O . LYS A 1 633 ? 0.923 -30.800 -23.501 1.00 30.28 633 LYS A O 1
ATOM 5048 N N . GLY A 1 634 ? -0.783 -30.052 -22.275 1.00 30.72 634 GLY A N 1
ATOM 5049 C CA . GLY A 1 634 ? -0.011 -28.957 -21.640 1.00 30.72 634 GLY A CA 1
ATOM 5050 C C . GLY A 1 634 ? 1.098 -29.356 -20.639 1.00 30.72 634 GLY A C 1
ATOM 5051 O O . GLY A 1 634 ? 2.215 -28.833 -20.697 1.00 30.72 634 GLY A O 1
ATOM 5052 N N . GLY A 1 635 ? 0.818 -30.291 -19.721 1.00 32.66 635 GLY A N 1
ATOM 5053 C CA . GLY A 1 635 ? 1.568 -30.437 -18.456 1.00 32.66 635 GLY A CA 1
ATOM 5054 C C . GLY A 1 635 ? 3.087 -30.664 -18.556 1.00 32.66 635 GLY A C 1
ATOM 5055 O O . GLY A 1 635 ? 3.846 -30.122 -17.749 1.00 32.66 635 GLY A O 1
ATOM 5056 N N . LYS A 1 636 ? 3.574 -31.396 -19.573 1.00 32.34 636 LYS A N 1
ATOM 5057 C CA . LYS A 1 636 ? 5.017 -31.691 -19.724 1.00 32.34 636 LYS A CA 1
ATOM 5058 C C . LYS A 1 636 ? 5.876 -30.452 -20.046 1.00 32.34 636 LYS A C 1
ATOM 5060 O O . LYS A 1 636 ? 7.081 -30.489 -19.793 1.00 32.34 636 LYS A O 1
ATOM 5065 N N . LYS A 1 637 ? 5.305 -29.351 -20.566 1.00 38.78 637 LYS A N 1
ATOM 5066 C CA . LYS A 1 637 ? 6.057 -28.102 -20.827 1.00 38.78 637 LYS A CA 1
ATOM 5067 C C . LYS A 1 637 ? 6.136 -27.185 -19.603 1.00 38.78 637 LYS A C 1
ATOM 5069 O O . LYS A 1 637 ? 7.198 -26.609 -19.361 1.00 38.78 637 LYS A O 1
ATOM 5074 N N . GLU A 1 638 ? 5.079 -27.084 -18.798 1.00 38.56 638 GLU A N 1
ATOM 5075 C CA . GLU A 1 638 ? 5.114 -26.267 -17.576 1.00 38.56 638 GLU A CA 1
ATOM 5076 C C . GLU A 1 638 ? 5.995 -26.878 -16.489 1.00 38.56 638 GLU A C 1
ATOM 5078 O O . GLU A 1 638 ? 6.806 -26.149 -15.919 1.00 38.56 638 GLU A O 1
ATOM 5083 N N . SER A 1 639 ? 5.941 -28.202 -16.275 1.00 36.97 639 SER A N 1
ATOM 5084 C CA . SER A 1 639 ? 6.831 -28.860 -15.302 1.00 36.97 639 SER A CA 1
ATOM 5085 C C . SER A 1 639 ? 8.308 -28.589 -15.621 1.00 36.97 639 SER A C 1
ATOM 5087 O O . SER A 1 639 ? 9.059 -28.136 -14.760 1.00 36.97 639 SER A O 1
ATOM 5089 N N . LYS A 1 640 ? 8.718 -28.703 -16.897 1.00 42.72 640 LYS A N 1
ATOM 5090 C CA . LYS A 1 640 ? 10.088 -28.368 -17.333 1.00 42.72 640 LYS A CA 1
ATOM 5091 C C . LYS A 1 640 ? 10.441 -26.885 -17.113 1.00 42.72 640 LYS A C 1
ATOM 5093 O O . LYS A 1 640 ? 11.571 -26.577 -16.734 1.00 42.72 640 LYS A O 1
ATOM 5098 N N . LYS A 1 641 ? 9.493 -25.959 -17.305 1.00 50.97 641 LYS A N 1
ATOM 5099 C CA . LYS A 1 641 ? 9.692 -24.512 -17.084 1.00 50.97 641 LYS A CA 1
ATOM 5100 C C . LYS A 1 641 ? 9.825 -24.169 -15.592 1.00 50.97 641 LYS A C 1
ATOM 5102 O O . LYS A 1 641 ? 10.686 -23.372 -15.227 1.00 50.97 641 LYS A O 1
ATOM 5107 N N . PHE A 1 642 ? 9.035 -24.815 -14.735 1.00 44.50 642 PHE A N 1
ATOM 5108 C CA . PHE A 1 642 ? 9.122 -24.711 -13.276 1.00 44.50 642 PHE A CA 1
ATOM 5109 C C . PHE A 1 642 ? 10.418 -25.350 -12.741 1.00 44.50 642 PHE A C 1
ATOM 5111 O O . PHE A 1 642 ? 11.181 -24.703 -12.032 1.00 44.50 642 PHE A O 1
ATOM 5118 N N . SER A 1 643 ? 10.751 -26.558 -13.197 1.00 46.25 643 SER A N 1
ATOM 5119 C CA . SER A 1 643 ? 12.004 -27.280 -12.921 1.00 46.25 643 SER A CA 1
ATOM 5120 C C . SER A 1 643 ? 13.268 -26.486 -13.304 1.00 46.25 643 SER A C 1
ATOM 5122 O O . SER A 1 643 ? 14.286 -26.560 -12.611 1.00 46.25 643 SER A O 1
ATOM 5124 N N . LYS A 1 644 ? 13.220 -25.674 -14.374 1.00 56.47 644 LYS A N 1
ATOM 5125 C CA . LYS A 1 644 ? 14.307 -24.738 -14.725 1.00 56.47 644 LYS A CA 1
ATOM 5126 C C . LYS A 1 644 ? 14.339 -23.501 -13.813 1.00 56.47 644 LYS A C 1
ATOM 5128 O O . LYS A 1 644 ? 15.424 -23.011 -13.515 1.00 56.47 644 LYS A O 1
ATOM 5133 N N . ARG A 1 645 ? 13.184 -23.029 -13.323 1.00 57.72 645 ARG A N 1
ATOM 5134 C CA . ARG A 1 645 ? 13.088 -21.923 -12.353 1.00 57.72 645 ARG A CA 1
ATOM 5135 C C . ARG A 1 645 ? 13.653 -22.309 -10.984 1.00 57.72 645 ARG A C 1
ATOM 5137 O O . ARG A 1 645 ? 14.505 -21.574 -10.493 1.00 57.72 645 ARG A O 1
ATOM 5144 N N . MET A 1 646 ? 13.256 -23.449 -10.404 1.00 52.38 646 MET A N 1
ATOM 5145 C CA . MET A 1 646 ? 13.745 -23.882 -9.079 1.00 52.38 646 MET A CA 1
ATOM 5146 C C . MET A 1 646 ? 15.279 -23.980 -9.059 1.00 52.38 646 MET A C 1
ATOM 5148 O O . MET A 1 646 ? 15.924 -23.395 -8.189 1.00 52.38 646 MET A O 1
ATOM 5152 N N . ARG A 1 647 ? 15.867 -24.592 -10.099 1.00 56.84 647 ARG A N 1
ATOM 5153 C CA . ARG A 1 647 ? 17.326 -24.685 -10.297 1.00 56.84 647 ARG A CA 1
ATOM 5154 C C . ARG A 1 647 ? 18.052 -23.339 -10.352 1.00 56.84 647 ARG A C 1
ATOM 5156 O O . ARG A 1 647 ? 19.221 -23.288 -10.002 1.00 56.84 647 ARG A O 1
ATOM 5163 N N . SER A 1 648 ? 17.376 -22.267 -10.762 1.00 54.28 648 SER A N 1
ATOM 5164 C CA . SER A 1 648 ? 17.950 -20.913 -10.832 1.00 54.28 648 SER A CA 1
ATOM 5165 C C . SER A 1 648 ? 17.688 -20.035 -9.602 1.00 54.28 648 SER A C 1
ATOM 5167 O O . SER A 1 648 ? 18.258 -18.953 -9.515 1.00 54.28 648 SER A O 1
ATOM 5169 N N . GLN A 1 649 ? 16.797 -20.449 -8.691 1.00 53.31 649 GLN A N 1
ATOM 5170 C CA . GLN A 1 649 ? 16.255 -19.572 -7.641 1.00 53.31 649 GLN A CA 1
ATOM 5171 C C . GLN A 1 649 ? 16.748 -19.920 -6.222 1.00 53.31 649 GLN A C 1
ATOM 5173 O O . GLN A 1 649 ? 16.791 -19.026 -5.384 1.00 53.31 649 GLN A O 1
ATOM 5178 N N . TYR A 1 650 ? 17.139 -21.173 -5.954 1.00 57.28 650 TYR A N 1
ATOM 5179 C CA . TYR A 1 650 ? 17.430 -21.665 -4.590 1.00 57.28 650 TYR A CA 1
ATOM 5180 C C . TYR A 1 650 ? 18.837 -22.274 -4.422 1.00 57.28 650 TYR A C 1
ATOM 5182 O O . TYR A 1 650 ? 19.043 -23.139 -3.571 1.00 57.28 650 TYR A O 1
ATOM 5190 N N . GLY A 1 651 ? 19.802 -21.865 -5.254 1.00 66.38 651 GLY A N 1
ATOM 5191 C CA . GLY A 1 651 ? 21.204 -22.290 -5.149 1.00 66.38 651 GLY A CA 1
ATOM 5192 C C . GLY A 1 651 ? 21.370 -23.814 -5.078 1.00 66.38 651 GLY A C 1
ATOM 5193 O O . GLY A 1 651 ? 20.873 -24.536 -5.944 1.00 66.38 651 GLY A O 1
ATOM 5194 N N . VAL A 1 652 ? 22.034 -24.291 -4.019 1.00 59.28 652 VAL A N 1
ATOM 5195 C CA . VAL A 1 652 ? 22.306 -25.717 -3.742 1.00 59.28 652 VAL A CA 1
ATOM 5196 C C . VAL A 1 652 ? 21.028 -26.570 -3.809 1.00 59.28 652 VAL A C 1
ATOM 5198 O O . VAL A 1 652 ? 20.984 -27.563 -4.539 1.00 59.28 652 VAL A O 1
ATOM 5201 N N . TYR A 1 653 ? 19.951 -26.134 -3.147 1.00 68.75 653 TYR A N 1
ATOM 5202 C CA . TYR A 1 653 ? 18.669 -26.850 -3.085 1.00 68.75 653 TYR A CA 1
ATOM 5203 C C . TYR A 1 653 ? 17.896 -26.848 -4.412 1.00 68.75 653 TYR A C 1
ATOM 5205 O O . TYR A 1 653 ? 16.983 -27.652 -4.609 1.00 68.75 653 TYR A O 1
ATOM 5213 N N . GLY A 1 654 ? 18.254 -25.974 -5.359 1.00 70.75 654 GLY A N 1
ATOM 5214 C CA . GLY A 1 654 ? 17.516 -25.781 -6.608 1.00 70.75 654 GLY A CA 1
ATOM 5215 C C . GLY A 1 654 ? 17.397 -27.040 -7.479 1.00 70.75 654 GLY A C 1
ATOM 5216 O O . GLY A 1 654 ? 16.415 -27.176 -8.212 1.00 70.75 654 GLY A O 1
ATOM 5217 N N . ARG A 1 655 ? 18.357 -27.977 -7.393 1.00 71.81 655 ARG A N 1
ATOM 5218 C CA . ARG A 1 655 ? 18.289 -29.284 -8.079 1.00 71.81 655 ARG A CA 1
ATOM 5219 C C . ARG A 1 655 ? 17.280 -30.226 -7.417 1.00 71.81 655 ARG A C 1
ATOM 5221 O O . ARG A 1 655 ? 16.397 -30.727 -8.109 1.00 71.81 655 ARG A O 1
ATOM 5228 N N . MET A 1 656 ? 17.345 -30.394 -6.097 1.00 74.00 656 MET A N 1
ATOM 5229 C CA . MET A 1 656 ? 16.403 -31.231 -5.341 1.00 74.00 656 MET A CA 1
ATOM 5230 C C . MET A 1 656 ? 14.963 -30.703 -5.450 1.00 74.00 656 MET A C 1
ATOM 5232 O O . MET A 1 656 ? 14.044 -31.469 -5.719 1.00 74.00 656 MET A O 1
ATOM 5236 N N . LEU A 1 657 ? 14.758 -29.381 -5.369 1.00 77.56 657 LEU A N 1
ATOM 5237 C CA . LEU A 1 657 ? 13.430 -28.755 -5.484 1.00 77.56 657 LEU A CA 1
ATOM 5238 C C . LEU A 1 657 ? 12.784 -28.958 -6.865 1.00 77.56 657 LEU A C 1
ATOM 5240 O O . LEU A 1 657 ? 11.558 -28.995 -6.993 1.00 77.56 657 LEU A O 1
ATOM 5244 N N . ALA A 1 658 ? 13.603 -29.105 -7.908 1.00 75.38 658 ALA A N 1
ATOM 5245 C CA . ALA A 1 658 ? 13.136 -29.441 -9.246 1.00 75.38 658 ALA A CA 1
ATOM 5246 C C . ALA A 1 658 ? 12.712 -30.917 -9.374 1.00 75.38 658 ALA A C 1
ATOM 5248 O O . ALA A 1 658 ? 11.770 -31.199 -10.115 1.00 75.38 658 ALA A O 1
ATOM 5249 N N . LEU A 1 659 ? 13.374 -31.831 -8.653 1.00 75.12 659 LEU A N 1
ATOM 5250 C CA . LEU A 1 659 ? 13.035 -33.258 -8.593 1.00 75.12 659 LEU A CA 1
ATOM 5251 C C . LEU A 1 659 ? 11.764 -33.492 -7.761 1.00 75.12 659 LEU A C 1
ATOM 5253 O O . LEU A 1 659 ? 10.807 -34.071 -8.272 1.00 75.12 659 LEU A O 1
ATOM 5257 N N . ALA A 1 660 ? 11.691 -32.911 -6.558 1.00 76.44 660 ALA A N 1
ATOM 5258 C CA . ALA A 1 660 ? 10.503 -32.920 -5.700 1.00 76.44 660 ALA A CA 1
ATOM 5259 C C . ALA A 1 660 ? 9.242 -32.454 -6.450 1.00 76.44 660 ALA A C 1
ATOM 5261 O O . ALA A 1 660 ? 8.188 -33.083 -6.389 1.00 76.44 660 ALA A O 1
ATOM 5262 N N . SER A 1 661 ? 9.350 -31.372 -7.231 1.00 78.69 661 SER A N 1
ATOM 5263 C CA . SER A 1 661 ? 8.230 -30.876 -8.036 1.00 78.69 661 SER A CA 1
ATOM 5264 C C . SER A 1 661 ? 7.817 -31.805 -9.185 1.00 78.69 661 SER A C 1
ATOM 5266 O O . SER A 1 661 ? 6.683 -31.682 -9.653 1.00 78.69 661 SER A O 1
ATOM 5268 N N . HIS A 1 662 ? 8.706 -32.671 -9.676 1.00 75.12 662 HIS A N 1
ATOM 5269 C CA . HIS A 1 662 ? 8.377 -33.685 -10.677 1.00 75.12 662 HIS A CA 1
ATOM 5270 C C . HIS A 1 662 ? 7.673 -34.881 -10.027 1.00 75.12 662 HIS A C 1
ATOM 5272 O O . HIS A 1 662 ? 6.569 -35.219 -10.453 1.00 75.12 662 HIS A O 1
ATOM 5278 N N . ALA A 1 663 ? 8.215 -35.415 -8.927 1.00 71.56 663 ALA A N 1
ATOM 5279 C CA . ALA A 1 663 ? 7.574 -36.471 -8.139 1.00 71.56 663 ALA A CA 1
ATOM 5280 C C . ALA A 1 663 ? 6.149 -36.069 -7.700 1.00 71.56 663 ALA A C 1
ATOM 5282 O O . ALA A 1 663 ? 5.182 -36.793 -7.937 1.00 71.56 663 ALA A O 1
ATOM 5283 N N . LEU A 1 664 ? 5.978 -34.844 -7.188 1.00 75.12 664 LEU A N 1
ATOM 5284 C CA . LEU A 1 664 ? 4.675 -34.276 -6.814 1.00 75.12 664 LEU A CA 1
ATOM 5285 C C . LEU A 1 664 ? 3.748 -33.937 -8.001 1.00 75.12 664 LEU A C 1
ATOM 5287 O O . LEU A 1 664 ? 2.564 -33.655 -7.793 1.00 75.12 664 LEU A O 1
ATOM 5291 N N . ALA A 1 665 ? 4.251 -33.908 -9.239 1.00 68.75 665 ALA A N 1
ATOM 5292 C CA . ALA A 1 665 ? 3.430 -33.762 -10.445 1.00 68.75 665 ALA A CA 1
ATOM 5293 C C . ALA A 1 665 ? 2.960 -35.125 -10.977 1.00 68.75 665 ALA A C 1
ATOM 5295 O O . ALA A 1 665 ? 1.809 -35.260 -11.385 1.00 68.75 665 ALA A O 1
ATOM 5296 N N . GLU A 1 666 ? 3.822 -36.137 -10.920 1.00 66.50 666 GLU A N 1
ATOM 5297 C CA . GLU A 1 666 ? 3.525 -37.512 -11.333 1.00 66.50 666 GLU A CA 1
ATOM 5298 C C . GLU A 1 666 ? 2.656 -38.238 -10.282 1.00 66.50 666 GLU A C 1
ATOM 5300 O O . GLU A 1 666 ? 1.784 -39.035 -10.624 1.00 66.50 666 GLU A O 1
ATOM 5305 N N . GLY A 1 667 ? 2.789 -37.876 -9.002 1.00 58.72 667 GLY A N 1
ATOM 5306 C CA . GLY A 1 667 ? 1.997 -38.395 -7.884 1.00 58.72 667 GLY A CA 1
ATOM 5307 C C . GLY A 1 667 ? 0.603 -37.779 -7.671 1.00 58.72 667 GLY A C 1
ATOM 5308 O O . GLY A 1 667 ? -0.060 -38.163 -6.715 1.00 58.72 667 GLY A O 1
ATOM 5309 N N . GLN A 1 668 ? 0.107 -36.854 -8.510 1.00 53.66 668 GLN A N 1
ATOM 5310 C CA . GLN A 1 668 ? -1.127 -36.076 -8.221 1.00 53.66 668 GLN A CA 1
ATOM 5311 C C . GLN A 1 668 ? -2.421 -36.891 -8.003 1.00 53.66 668 GLN A C 1
ATOM 5313 O O . GLN A 1 668 ? -3.383 -36.368 -7.421 1.00 53.66 668 GLN A O 1
ATOM 5318 N N . ASN A 1 669 ? -2.443 -38.146 -8.465 1.00 54.91 669 ASN A N 1
ATOM 5319 C CA . ASN A 1 669 ? -3.546 -39.096 -8.290 1.00 54.91 669 ASN A CA 1
ATOM 5320 C C . ASN A 1 669 ? -3.204 -40.279 -7.361 1.00 54.91 669 ASN A C 1
ATOM 5322 O O . ASN A 1 669 ? -4.083 -41.096 -7.092 1.00 54.91 669 ASN A O 1
ATOM 5326 N N . LYS A 1 670 ? -1.965 -40.385 -6.856 1.00 61.81 670 LYS A N 1
ATOM 5327 C CA . LYS A 1 670 ? -1.627 -41.371 -5.820 1.00 61.81 670 LYS A CA 1
ATOM 5328 C C . LYS A 1 670 ? -2.301 -40.965 -4.504 1.00 61.81 670 LYS A C 1
ATOM 5330 O O . LYS A 1 670 ? -2.416 -39.778 -4.195 1.00 61.81 670 LYS A O 1
ATOM 5335 N N . ARG A 1 671 ? -2.757 -41.952 -3.729 1.00 67.38 671 ARG A N 1
ATOM 5336 C CA . ARG A 1 671 ? -3.159 -41.735 -2.330 1.00 67.38 671 ARG A CA 1
ATOM 5337 C C . ARG A 1 671 ? -1.889 -41.512 -1.501 1.00 67.38 671 ARG A C 1
ATOM 5339 O O . ARG A 1 671 ? -0.864 -42.112 -1.811 1.00 67.38 671 ARG A O 1
ATOM 5346 N N . GLU A 1 672 ? -1.963 -40.664 -0.479 1.00 76.06 672 GLU A N 1
ATOM 5347 C CA . GLU A 1 672 ? -0.889 -40.557 0.521 1.00 76.06 672 GLU A CA 1
ATOM 5348 C C . GLU A 1 672 ? -0.659 -41.924 1.194 1.00 76.06 672 GLU A C 1
ATOM 5350 O O . GLU A 1 672 ? -1.634 -42.675 1.363 1.00 76.06 672 GLU A O 1
ATOM 5355 N N . PRO A 1 673 ? 0.586 -42.254 1.587 1.00 74.50 673 PRO A N 1
ATOM 5356 C CA . PRO A 1 673 ? 0.864 -43.447 2.377 1.00 74.50 673 PRO A CA 1
ATOM 5357 C C . PRO A 1 673 ? -0.003 -43.461 3.643 1.00 74.50 673 PRO A C 1
ATOM 5359 O O . PRO A 1 673 ? -0.180 -42.439 4.313 1.00 74.50 673 PRO A O 1
ATOM 5362 N N . LYS A 1 674 ? -0.607 -44.613 3.963 1.00 67.81 674 LYS A N 1
ATOM 5363 C CA . LYS A 1 674 ? -1.513 -44.724 5.126 1.00 67.81 674 LYS A CA 1
ATOM 5364 C C . LYS A 1 674 ? -0.748 -44.543 6.440 1.00 67.81 674 LYS A C 1
ATOM 5366 O O . LYS A 1 674 ? -1.333 -44.095 7.412 1.00 67.81 674 LYS A O 1
ATOM 5371 N N . ASP A 1 675 ? 0.526 -44.897 6.403 1.00 63.69 675 ASP A N 1
ATOM 5372 C CA . ASP A 1 675 ? 1.638 -44.802 7.353 1.00 63.69 675 ASP A CA 1
ATOM 5373 C C . ASP A 1 675 ? 2.171 -43.378 7.603 1.00 63.69 675 ASP A C 1
ATOM 5375 O O . ASP A 1 675 ? 2.774 -43.156 8.642 1.00 63.69 675 ASP A O 1
ATOM 5379 N N . LEU A 1 676 ? 1.853 -42.374 6.772 1.00 66.88 676 LEU A N 1
ATOM 5380 C CA . LEU A 1 676 ? 1.979 -40.961 7.196 1.00 66.88 676 LEU A CA 1
ATOM 5381 C C . LEU A 1 676 ? 0.867 -40.531 8.162 1.00 66.88 676 LEU A C 1
ATOM 5383 O O . LEU A 1 676 ? 0.947 -39.476 8.788 1.00 66.88 676 LEU A O 1
ATOM 5387 N N . TRP A 1 677 ? -0.209 -41.318 8.211 1.00 66.38 677 TRP A N 1
ATOM 5388 C CA . TRP A 1 677 ? -1.413 -41.048 8.986 1.00 66.38 677 TRP A CA 1
ATOM 5389 C C . TRP A 1 677 ? -1.817 -42.231 9.894 1.00 66.38 677 TRP A C 1
ATOM 5391 O O . TRP A 1 677 ? -2.973 -42.298 10.337 1.00 66.38 677 TRP A O 1
ATOM 5401 N N . LYS A 1 678 ? -0.875 -43.162 10.106 1.00 59.16 678 LYS A N 1
ATOM 5402 C CA . LYS A 1 678 ? -0.854 -44.322 11.014 1.00 59.16 678 LYS A CA 1
ATOM 5403 C C . LYS A 1 678 ? 0.497 -44.286 11.732 1.00 59.16 678 LYS A C 1
ATOM 5405 O O . LYS A 1 678 ? 1.471 -43.857 11.133 1.00 59.16 678 LYS A O 1
ATOM 5410 N N . GLY A 1 679 ? 0.568 -44.753 12.970 1.00 52.78 679 GLY A N 1
ATOM 5411 C CA . GLY A 1 679 ? 1.720 -44.467 13.812 1.00 52.78 679 GLY A CA 1
ATOM 5412 C C . GLY A 1 679 ? 2.058 -45.556 14.811 1.00 52.78 679 GLY A C 1
ATOM 5413 O O . GLY A 1 679 ? 1.401 -46.595 14.896 1.00 52.78 679 GLY A O 1
ATOM 5414 N N . ALA A 1 680 ? 3.131 -45.300 15.556 1.00 46.97 680 ALA A N 1
ATOM 5415 C CA . ALA A 1 680 ? 3.619 -46.144 16.632 1.00 46.97 680 ALA A CA 1
ATOM 5416 C C . ALA A 1 680 ? 2.547 -46.322 17.719 1.00 46.97 680 ALA A C 1
ATOM 5418 O O . ALA A 1 680 ? 2.388 -45.486 18.610 1.00 46.97 680 ALA A O 1
ATOM 5419 N N . VAL A 1 681 ? 1.836 -47.451 17.659 1.00 45.97 681 VAL A N 1
ATOM 5420 C CA . VAL A 1 681 ? 0.940 -47.917 18.721 1.00 45.97 681 VAL A CA 1
ATOM 5421 C C . VAL A 1 681 ? 1.797 -48.337 19.915 1.00 45.97 681 VAL A C 1
ATOM 5423 O O . VAL A 1 681 ? 2.138 -49.505 20.076 1.00 45.97 681 VAL A O 1
ATOM 5426 N N . ILE A 1 682 ? 2.169 -47.365 20.748 1.00 44.69 682 ILE A N 1
ATOM 5427 C CA . ILE A 1 682 ? 2.784 -47.636 22.047 1.00 44.69 682 ILE A CA 1
ATOM 5428 C C . ILE A 1 682 ? 1.737 -48.383 22.893 1.00 44.69 682 ILE A C 1
ATOM 5430 O O . ILE A 1 682 ? 0.630 -47.857 23.060 1.00 44.69 682 ILE A O 1
ATOM 5434 N N . PRO A 1 683 ? 2.027 -49.590 23.417 1.00 43.53 683 PRO A N 1
ATOM 5435 C CA . PRO A 1 683 ? 1.054 -50.339 24.203 1.00 43.53 683 PRO A CA 1
ATOM 5436 C C . PRO A 1 683 ? 0.626 -49.559 25.450 1.00 43.53 683 PRO A C 1
ATOM 5438 O O . PRO A 1 683 ? 1.464 -49.026 26.179 1.00 43.53 683 PRO A O 1
ATOM 5441 N N . ALA A 1 684 ? -0.680 -49.525 25.729 1.00 40.56 684 ALA A N 1
ATOM 5442 C CA . ALA A 1 684 ? -1.234 -48.791 26.873 1.00 40.56 684 ALA A CA 1
ATOM 5443 C C . ALA A 1 684 ? -0.712 -49.303 28.234 1.00 40.56 684 ALA A C 1
ATOM 5445 O O . ALA A 1 684 ? -0.709 -48.564 29.213 1.00 40.56 684 ALA A O 1
ATOM 5446 N N . SER A 1 685 ? -0.206 -50.539 28.285 1.00 43.22 685 SER A N 1
ATOM 5447 C CA . SER A 1 685 ? 0.491 -51.117 29.440 1.00 43.22 685 SER A CA 1
ATOM 5448 C C . SER A 1 685 ? 1.790 -50.388 29.817 1.00 43.22 685 SER A C 1
ATOM 5450 O O . SER A 1 685 ? 2.174 -50.416 30.983 1.00 43.22 685 SER A O 1
ATOM 5452 N N . VAL A 1 686 ? 2.449 -49.712 28.867 1.00 44.34 686 VAL A N 1
ATOM 5453 C CA . VAL A 1 686 ? 3.721 -48.994 29.087 1.00 44.34 686 VAL A CA 1
ATOM 5454 C C . VAL A 1 686 ? 3.500 -47.613 29.721 1.00 44.34 686 VAL A C 1
ATOM 5456 O O . VAL A 1 686 ? 4.367 -47.115 30.435 1.00 44.34 686 VAL A O 1
ATOM 5459 N N . TRP A 1 687 ? 2.331 -46.996 29.512 1.00 46.34 687 TRP A N 1
ATOM 5460 C CA . TRP A 1 687 ? 2.024 -45.644 29.990 1.00 46.34 687 TRP A CA 1
ATOM 5461 C C . TRP A 1 687 ? 0.785 -45.622 30.881 1.00 46.34 687 TRP A C 1
ATOM 5463 O O . TRP A 1 687 ? -0.342 -45.499 30.405 1.00 46.34 687 TRP A O 1
ATOM 5473 N N . ARG A 1 688 ? 0.993 -45.620 32.203 1.00 48.78 688 ARG A N 1
ATOM 5474 C CA . ARG A 1 688 ? -0.048 -45.150 33.130 1.00 48.78 688 ARG A CA 1
ATOM 5475 C C . ARG A 1 688 ? -0.134 -43.618 33.028 1.00 48.78 688 ARG A C 1
ATOM 5477 O O . ARG A 1 688 ? 0.882 -42.965 33.284 1.00 48.78 688 ARG A O 1
ATOM 5484 N N . PRO A 1 689 ? -1.307 -43.019 32.740 1.00 48.75 689 PRO A N 1
ATOM 5485 C CA . PRO A 1 689 ? -1.506 -41.578 32.898 1.00 48.75 689 PRO A CA 1
ATOM 5486 C C . PRO A 1 689 ? -1.143 -41.122 34.320 1.00 48.75 689 PRO A C 1
ATOM 5488 O O . PRO A 1 689 ? -1.116 -41.932 35.256 1.00 48.75 689 PRO A O 1
ATOM 5491 N N . CYS A 1 690 ? -0.905 -39.824 34.538 1.00 51.88 690 CYS A N 1
ATOM 5492 C CA . CYS A 1 690 ? -0.708 -39.287 35.895 1.00 51.88 690 CYS A CA 1
ATOM 5493 C C . CYS A 1 690 ? -2.048 -39.191 36.646 1.00 51.88 690 CYS A C 1
ATOM 5495 O O . CYS A 1 690 ? -2.539 -38.092 36.906 1.00 51.88 690 CYS A O 1
ATOM 5497 N N . ALA A 1 691 ? -2.610 -40.368 36.942 1.00 45.31 691 ALA A N 1
ATOM 5498 C CA . ALA A 1 691 ? -3.968 -40.630 37.402 1.00 45.31 691 ALA A CA 1
ATOM 5499 C C . ALA A 1 691 ? -4.421 -39.724 38.550 1.00 45.31 691 ALA A C 1
ATOM 5501 O O . ALA A 1 691 ? -3.619 -39.327 39.402 1.00 45.31 691 ALA A O 1
ATOM 5502 N N . ASP A 1 692 ? -5.718 -39.427 38.573 1.00 46.31 692 ASP A N 1
ATOM 5503 C CA . ASP A 1 692 ? -6.345 -38.418 39.426 1.00 46.31 692 ASP A CA 1
ATOM 5504 C C . ASP A 1 692 ? -6.564 -38.883 40.879 1.00 46.31 692 ASP A C 1
ATOM 5506 O O . ASP A 1 692 ? -7.676 -38.978 41.388 1.00 46.31 692 ASP A O 1
ATOM 5510 N N . GLN A 1 693 ? -5.469 -39.174 41.583 1.00 47.59 693 GLN A N 1
ATOM 5511 C CA . GLN A 1 693 ? -5.480 -39.149 43.043 1.00 47.59 693 GLN A CA 1
ATOM 5512 C C . GLN A 1 693 ? -5.526 -37.688 43.516 1.00 47.59 693 GLN A C 1
ATOM 5514 O O . GLN A 1 693 ? -4.538 -36.955 43.374 1.00 47.59 693 GLN A O 1
ATOM 5519 N N . ARG A 1 694 ? -6.673 -37.286 44.076 1.00 50.41 694 ARG A N 1
ATOM 5520 C CA . ARG A 1 694 ? -6.942 -35.949 44.645 1.00 50.41 694 ARG A CA 1
ATOM 5521 C C . ARG A 1 694 ? -6.492 -35.796 46.106 1.00 50.41 694 ARG A C 1
ATOM 5523 O O . ARG A 1 694 ? -6.586 -34.714 46.670 1.00 50.41 694 ARG A O 1
ATOM 5530 N N . ASN A 1 695 ? -5.969 -36.862 46.715 1.00 45.59 695 ASN A N 1
ATOM 5531 C CA . ASN A 1 695 ? -5.741 -36.925 48.158 1.00 45.59 695 ASN A CA 1
ATOM 5532 C C . ASN A 1 695 ? -4.301 -36.561 48.548 1.00 45.59 695 ASN A C 1
ATOM 5534 O O . ASN A 1 695 ? -3.408 -37.410 48.513 1.00 45.59 695 ASN A O 1
ATOM 5538 N N . ARG A 1 696 ? -4.102 -35.309 48.979 1.00 54.69 696 ARG A N 1
ATOM 5539 C CA . ARG A 1 696 ? -3.095 -34.852 49.963 1.00 54.69 696 ARG A CA 1
ATOM 5540 C C . ARG A 1 696 ? -3.452 -33.424 50.380 1.00 54.69 696 ARG A C 1
ATOM 5542 O O . ARG A 1 696 ? -3.753 -32.618 49.509 1.00 54.69 696 ARG A O 1
ATOM 5549 N N . LYS A 1 697 ? -3.409 -33.116 51.683 1.00 55.03 697 LYS A N 1
ATOM 5550 C CA . LYS A 1 697 ? -3.610 -31.744 52.192 1.00 55.03 697 LYS A CA 1
ATOM 5551 C C . LYS A 1 697 ? -2.579 -30.784 51.558 1.00 55.03 697 LYS A C 1
ATOM 5553 O O . LYS A 1 697 ? -1.453 -31.225 51.288 1.00 55.03 697 LYS A O 1
ATOM 5558 N N . PRO A 1 698 ? -2.920 -29.501 51.334 1.00 54.44 698 PRO A N 1
ATOM 5559 C CA . PRO A 1 698 ? -1.970 -28.524 50.814 1.00 54.44 698 PRO A CA 1
ATOM 5560 C C . PRO A 1 698 ? -0.797 -28.331 51.784 1.00 54.44 698 PRO A C 1
ATOM 5562 O O . PRO A 1 698 ? -0.965 -28.335 53.003 1.00 54.44 698 PRO A O 1
ATOM 5565 N N . SER A 1 699 ? 0.403 -28.143 51.235 1.00 57.94 699 SER A N 1
ATOM 5566 C CA . SER A 1 699 ? 1.569 -27.687 51.997 1.00 57.94 699 SER A CA 1
ATOM 5567 C C . SER A 1 699 ? 1.342 -26.233 52.426 1.00 57.94 699 SER A C 1
ATOM 5569 O O . SER A 1 699 ? 1.062 -25.397 51.565 1.00 57.94 699 SER A O 1
ATOM 5571 N N . GLY A 1 700 ? 1.442 -25.935 53.728 1.00 58.75 700 GLY A N 1
ATOM 5572 C CA . GLY A 1 700 ? 0.950 -24.680 54.326 1.00 58.75 700 GLY A CA 1
ATOM 5573 C C . GLY A 1 700 ? 1.576 -23.379 53.799 1.00 58.75 700 GLY A C 1
ATOM 5574 O O . GLY A 1 700 ? 1.000 -22.301 53.978 1.00 58.75 700 GLY A O 1
ATOM 5575 N N . GLY A 1 701 ? 2.717 -23.470 53.106 1.00 61.94 701 GLY A N 1
ATOM 5576 C CA . GLY A 1 701 ? 3.420 -22.311 52.552 1.00 61.94 701 GLY A CA 1
ATOM 5577 C C . GLY A 1 701 ? 4.199 -21.527 53.611 1.00 61.94 701 GLY A C 1
ATOM 5578 O O . GLY A 1 701 ? 4.452 -20.338 53.428 1.00 61.94 701 GLY A O 1
ATOM 5579 N N . ASN A 1 702 ? 4.531 -22.179 54.731 1.00 68.62 702 ASN A N 1
ATOM 5580 C CA . ASN A 1 702 ? 5.083 -21.563 55.941 1.00 68.62 702 ASN A CA 1
ATOM 5581 C C . ASN A 1 702 ? 6.448 -20.896 55.715 1.00 68.62 702 ASN A C 1
ATOM 5583 O O . ASN A 1 702 ? 6.804 -19.986 56.458 1.00 68.62 702 ASN A O 1
ATOM 5587 N N . ASN A 1 703 ? 7.198 -21.326 54.696 1.00 79.88 703 ASN A N 1
ATOM 5588 C CA . ASN A 1 703 ? 8.568 -20.874 54.460 1.00 79.88 703 ASN A CA 1
ATOM 5589 C C . ASN A 1 703 ? 8.643 -19.558 53.656 1.00 79.88 703 ASN A C 1
ATOM 5591 O O . ASN A 1 703 ? 9.730 -19.156 53.262 1.00 79.88 703 ASN A O 1
ATOM 5595 N N . GLY A 1 704 ? 7.518 -18.885 53.390 1.00 86.69 704 GLY A N 1
ATOM 5596 C CA . GLY A 1 704 ? 7.477 -17.604 52.673 1.00 86.69 704 GLY A CA 1
ATOM 5597 C C . GLY A 1 704 ? 6.923 -17.711 51.251 1.00 86.69 704 GLY A C 1
ATOM 5598 O O . GLY A 1 704 ? 6.112 -18.590 50.951 1.00 86.69 704 GLY A O 1
ATOM 5599 N N . TYR A 1 705 ? 7.333 -16.787 50.383 1.00 89.06 705 TYR A N 1
ATOM 5600 C CA . TYR A 1 705 ? 6.721 -16.536 49.077 1.00 89.06 705 TYR A CA 1
ATOM 5601 C C . TYR A 1 705 ? 7.721 -16.656 47.923 1.00 89.06 705 TYR A C 1
ATOM 5603 O O . TYR A 1 705 ? 8.801 -16.072 47.957 1.00 89.06 705 TYR A O 1
ATOM 5611 N N . ILE A 1 706 ? 7.335 -17.360 46.859 1.00 86.81 706 ILE A N 1
ATOM 5612 C CA . ILE A 1 706 ? 8.090 -17.407 45.604 1.00 86.81 706 ILE A CA 1
ATOM 5613 C C . ILE A 1 706 ? 7.371 -16.590 44.537 1.00 86.81 706 ILE A C 1
ATOM 5615 O O . ILE A 1 706 ? 6.204 -16.827 44.222 1.00 86.81 706 ILE A O 1
ATOM 5619 N N . MET A 1 707 ? 8.118 -15.665 43.945 1.00 83.44 707 MET A N 1
ATOM 5620 C CA . MET A 1 707 ? 7.745 -14.897 42.765 1.00 83.44 707 MET A CA 1
ATOM 5621 C C . MET A 1 707 ? 8.630 -15.322 41.596 1.00 83.44 707 MET A C 1
ATOM 5623 O O . MET A 1 707 ? 9.830 -15.545 41.758 1.00 83.44 707 MET A O 1
ATOM 5627 N N . VAL A 1 708 ? 8.062 -15.401 40.397 1.00 76.81 708 VAL A N 1
ATOM 5628 C CA . VAL A 1 708 ? 8.810 -15.705 39.174 1.00 76.81 708 VAL A CA 1
ATOM 5629 C C . VAL A 1 708 ? 8.389 -14.742 38.077 1.00 76.81 708 VAL A C 1
ATOM 5631 O O . VAL A 1 708 ? 7.205 -14.625 37.797 1.00 76.81 708 VAL A O 1
ATOM 5634 N N . THR A 1 709 ? 9.349 -14.095 37.421 1.00 74.19 709 THR A N 1
ATOM 5635 C CA . THR A 1 709 ? 9.124 -13.363 36.168 1.00 74.19 709 THR A CA 1
ATOM 5636 C C . THR A 1 709 ? 9.474 -14.286 35.002 1.00 74.19 709 THR A C 1
ATOM 5638 O O . THR A 1 709 ? 10.650 -14.515 34.709 1.00 74.19 709 THR A O 1
ATOM 5641 N N . ALA A 1 710 ? 8.454 -14.840 34.343 1.00 68.75 710 ALA A N 1
ATOM 5642 C CA . ALA A 1 710 ? 8.621 -15.811 33.264 1.00 68.75 710 ALA A CA 1
ATOM 5643 C C . ALA A 1 710 ? 8.998 -15.134 31.928 1.00 68.75 710 ALA A C 1
ATOM 5645 O O . ALA A 1 710 ? 8.140 -14.620 31.204 1.00 68.75 710 ALA A O 1
ATOM 5646 N N . ASN A 1 711 ? 10.288 -15.161 31.580 1.00 62.69 711 ASN A N 1
ATOM 5647 C CA . ASN A 1 711 ? 10.796 -14.633 30.311 1.00 62.69 711 ASN A CA 1
ATOM 5648 C C . ASN A 1 711 ? 10.705 -15.669 29.164 1.00 62.69 711 ASN A C 1
ATOM 5650 O O . ASN A 1 711 ? 10.520 -16.869 29.371 1.00 62.69 711 ASN A O 1
ATOM 5654 N N . GLY A 1 712 ? 10.844 -15.195 27.922 1.00 61.62 712 GLY A N 1
ATOM 5655 C CA . GLY A 1 712 ? 10.718 -16.016 26.711 1.00 61.62 712 GLY A CA 1
ATOM 5656 C C . GLY A 1 712 ? 9.279 -16.148 26.196 1.00 61.62 712 GLY A C 1
ATOM 5657 O O . GLY A 1 712 ? 8.364 -15.479 26.673 1.00 61.62 712 GLY A O 1
ATOM 5658 N N . GLY A 1 713 ? 9.082 -16.986 25.175 1.00 65.81 713 GLY A N 1
ATOM 5659 C CA . GLY A 1 713 ? 7.779 -17.192 24.530 1.00 65.81 713 GLY A CA 1
ATOM 5660 C C . GLY A 1 713 ? 6.873 -18.186 25.266 1.00 65.81 713 GLY A C 1
ATOM 5661 O O . GLY A 1 713 ? 7.310 -18.889 26.173 1.00 65.81 713 GLY A O 1
ATOM 5662 N N . LEU A 1 714 ? 5.615 -18.305 24.822 1.00 72.31 714 LEU A N 1
ATOM 5663 C CA . LEU A 1 714 ? 4.546 -19.102 25.455 1.00 72.31 714 LEU A CA 1
ATOM 5664 C C . LEU A 1 714 ? 4.981 -20.467 26.032 1.00 72.31 714 LEU A C 1
ATOM 5666 O O . LEU A 1 714 ? 4.647 -20.791 27.167 1.00 72.31 714 LEU A O 1
ATOM 5670 N N . ASN A 1 715 ? 5.725 -21.281 25.279 1.00 71.31 715 ASN A N 1
ATOM 5671 C CA . ASN A 1 715 ? 6.113 -22.624 25.736 1.00 71.31 715 ASN A CA 1
ATOM 5672 C C . ASN A 1 715 ? 7.256 -22.618 26.768 1.00 71.31 715 ASN A C 1
ATOM 5674 O O . ASN A 1 715 ? 7.379 -23.575 27.527 1.00 71.31 715 ASN A O 1
ATOM 5678 N N . GLN A 1 716 ? 8.062 -21.553 26.820 1.00 71.31 716 GLN A N 1
ATOM 5679 C CA . GLN A 1 716 ? 9.019 -21.308 27.905 1.00 71.31 716 GLN A CA 1
ATOM 5680 C C . GLN A 1 716 ? 8.260 -20.807 29.139 1.00 71.31 716 GLN A C 1
ATOM 5682 O O . GLN A 1 716 ? 8.406 -21.391 30.204 1.00 71.31 716 GLN A O 1
ATOM 5687 N N . GLN A 1 717 ? 7.339 -19.849 28.970 1.00 73.88 717 GLN A N 1
ATOM 5688 C CA . GLN A 1 717 ? 6.464 -19.344 30.038 1.00 73.88 717 GLN A CA 1
ATOM 5689 C C . GLN A 1 717 ? 5.692 -20.474 30.748 1.00 73.88 717 GLN A C 1
ATOM 5691 O O . GLN A 1 717 ? 5.735 -20.576 31.971 1.00 73.88 717 GLN A O 1
ATOM 5696 N N . ARG A 1 718 ? 5.048 -21.384 29.999 1.00 77.31 718 ARG A N 1
ATOM 5697 C CA . ARG A 1 718 ? 4.314 -22.534 30.572 1.00 77.31 718 ARG A CA 1
ATOM 5698 C C . ARG A 1 718 ? 5.206 -23.451 31.420 1.00 77.31 718 ARG A C 1
ATOM 5700 O O . ARG A 1 718 ? 4.803 -23.859 32.508 1.00 77.31 718 ARG A O 1
ATOM 5707 N N . VAL A 1 719 ? 6.417 -23.761 30.948 1.00 74.88 719 VAL A N 1
ATOM 5708 C CA . VAL A 1 719 ? 7.356 -24.624 31.687 1.00 74.88 719 VAL A CA 1
ATOM 5709 C C . VAL A 1 719 ? 7.966 -23.887 32.877 1.00 74.88 719 VAL A C 1
ATOM 5711 O O . VAL A 1 719 ? 8.058 -24.483 33.943 1.00 74.88 719 VAL A O 1
ATOM 5714 N N . ALA A 1 720 ? 8.300 -22.602 32.745 1.00 75.31 720 ALA A N 1
ATOM 5715 C CA . ALA A 1 720 ? 8.758 -21.755 33.845 1.00 75.31 720 ALA A CA 1
ATOM 5716 C C . ALA A 1 720 ? 7.736 -21.722 34.993 1.00 75.31 720 ALA A C 1
ATOM 5718 O O . ALA A 1 720 ? 8.096 -22.004 36.134 1.00 75.31 720 ALA A O 1
ATOM 5719 N N . ILE A 1 721 ? 6.452 -21.494 34.689 1.00 79.44 721 ILE A N 1
ATOM 5720 C CA . ILE A 1 721 ? 5.361 -21.498 35.678 1.00 79.44 721 ILE A CA 1
ATOM 5721 C C . ILE A 1 721 ? 5.237 -22.872 36.357 1.00 79.44 721 ILE A C 1
ATOM 5723 O O . ILE A 1 721 ? 5.183 -22.951 37.583 1.00 79.44 721 ILE A O 1
ATOM 5727 N N . CYS A 1 722 ? 5.252 -23.979 35.607 1.00 80.94 722 CYS A N 1
ATOM 5728 C CA . CYS A 1 722 ? 5.160 -25.307 36.226 1.00 80.94 722 CYS A CA 1
ATOM 5729 C C . CYS A 1 722 ? 6.431 -25.750 36.964 1.00 80.94 722 CYS A C 1
ATOM 5731 O O . CYS A 1 722 ? 6.340 -26.518 37.921 1.00 80.94 722 CYS A O 1
ATOM 5733 N N . ASN A 1 723 ? 7.603 -25.243 36.584 1.00 80.94 723 ASN A N 1
ATOM 5734 C CA . ASN A 1 723 ? 8.830 -25.392 37.359 1.00 80.94 723 ASN A CA 1
ATOM 5735 C C . ASN A 1 723 ? 8.744 -24.578 38.661 1.00 80.94 723 ASN A C 1
ATOM 5737 O O . ASN A 1 723 ? 9.124 -25.090 39.709 1.00 80.94 723 ASN A O 1
ATOM 5741 N N . ALA A 1 724 ? 8.174 -23.369 38.634 1.00 81.81 724 ALA A N 1
ATOM 5742 C CA . ALA A 1 724 ? 7.942 -22.547 39.823 1.00 81.81 724 ALA A CA 1
ATOM 5743 C C . ALA A 1 724 ? 6.984 -23.237 40.809 1.00 81.81 724 ALA A C 1
ATOM 5745 O O . ALA A 1 724 ? 7.271 -23.305 41.999 1.00 81.81 724 ALA A O 1
ATOM 5746 N N . VAL A 1 725 ? 5.904 -23.846 40.305 1.00 83.12 725 VAL A N 1
ATOM 5747 C CA . VAL A 1 725 ? 4.985 -24.706 41.076 1.00 83.12 725 VAL A CA 1
ATOM 5748 C C . VAL A 1 725 ? 5.716 -25.887 41.738 1.00 83.12 725 VAL A C 1
ATOM 5750 O O . VAL A 1 725 ? 5.411 -26.238 42.878 1.00 83.12 725 VAL A O 1
ATOM 5753 N N . VAL A 1 726 ? 6.702 -26.494 41.064 1.00 83.62 726 VAL A N 1
ATOM 5754 C CA . VAL A 1 726 ? 7.533 -27.567 41.643 1.00 83.62 726 VAL A CA 1
ATOM 5755 C C . VAL A 1 726 ? 8.508 -27.033 42.695 1.00 83.62 726 VAL A C 1
ATOM 5757 O O . VAL A 1 726 ? 8.610 -27.639 43.759 1.00 83.62 726 VAL A O 1
ATOM 5760 N N . VAL A 1 727 ? 9.192 -25.909 42.448 1.00 82.69 727 VAL A N 1
ATOM 5761 C CA . VAL A 1 727 ? 10.134 -25.304 43.411 1.00 82.69 727 VAL A CA 1
ATOM 5762 C C . VAL A 1 727 ? 9.403 -24.802 44.658 1.00 82.69 727 VAL A C 1
ATOM 5764 O O . VAL A 1 727 ? 9.831 -25.098 45.768 1.00 82.69 727 VAL A O 1
ATOM 5767 N N . ALA A 1 728 ? 8.259 -24.132 44.513 1.00 85.00 728 ALA A N 1
ATOM 5768 C CA . ALA A 1 728 ? 7.448 -23.686 45.645 1.00 85.00 728 ALA A CA 1
ATOM 5769 C C . ALA A 1 728 ? 6.942 -24.872 46.487 1.00 85.00 728 ALA A C 1
ATOM 5771 O O . ALA A 1 728 ? 7.015 -24.831 47.715 1.00 85.00 728 ALA A O 1
ATOM 5772 N N . ARG A 1 729 ? 6.552 -25.987 45.846 1.00 84.81 729 ARG A N 1
ATOM 5773 C CA . ARG A 1 729 ? 6.226 -27.233 46.560 1.00 84.81 729 ARG A CA 1
ATOM 5774 C C . ARG A 1 729 ? 7.439 -27.834 47.278 1.00 84.81 729 ARG A C 1
ATOM 5776 O O . ARG A 1 729 ? 7.304 -28.274 48.415 1.00 84.81 729 ARG A O 1
ATOM 5783 N N . LEU A 1 730 ? 8.596 -27.877 46.616 1.00 83.94 730 LEU A N 1
ATOM 5784 C CA . LEU A 1 730 ? 9.852 -28.413 47.154 1.00 83.94 730 LEU A CA 1
ATOM 5785 C C . LEU A 1 730 ? 10.332 -27.629 48.385 1.00 83.94 730 LEU A C 1
ATOM 5787 O O . LEU A 1 730 ? 10.870 -28.227 49.311 1.00 83.94 730 LEU A O 1
ATOM 5791 N N . LEU A 1 731 ? 10.121 -26.311 48.395 1.00 86.06 731 LEU A N 1
ATOM 5792 C CA . LEU A 1 731 ? 10.566 -25.400 49.452 1.00 86.06 731 LEU A CA 1
ATOM 5793 C C . LEU A 1 731 ? 9.490 -25.100 50.514 1.00 86.06 731 LEU A C 1
ATOM 5795 O O . LEU A 1 731 ? 9.755 -24.299 51.404 1.00 86.06 731 LEU A O 1
ATOM 5799 N N . ASN A 1 732 ? 8.298 -25.718 50.446 1.00 86.44 732 ASN A N 1
ATOM 5800 C CA . ASN A 1 732 ? 7.128 -25.413 51.295 1.00 86.44 732 ASN A CA 1
ATOM 5801 C C . ASN A 1 732 ? 6.794 -23.903 51.347 1.00 86.44 732 ASN A C 1
ATOM 5803 O O . ASN A 1 732 ? 6.503 -23.336 52.403 1.00 86.44 732 ASN A O 1
ATOM 5807 N N . ALA A 1 733 ? 6.849 -23.257 50.185 1.00 87.31 733 ALA A N 1
ATOM 5808 C CA . ALA A 1 733 ? 6.579 -21.838 49.991 1.00 87.31 733 ALA A CA 1
ATOM 5809 C C . ALA A 1 733 ? 5.269 -21.620 49.215 1.00 87.31 733 ALA A C 1
ATOM 5811 O O . ALA A 1 733 ? 4.820 -22.479 48.453 1.00 87.31 733 ALA A O 1
ATOM 5812 N N . SER A 1 734 ? 4.663 -20.451 49.404 1.00 88.69 734 SER A N 1
ATOM 5813 C CA . SER A 1 734 ? 3.482 -20.006 48.661 1.00 88.69 734 SER A CA 1
ATOM 5814 C C . SER A 1 734 ? 3.890 -19.439 47.297 1.00 88.69 734 SER A C 1
ATOM 5816 O O . SER A 1 734 ? 4.848 -18.672 47.217 1.00 88.69 734 SER A O 1
ATOM 5818 N N . LEU A 1 735 ? 3.171 -19.767 46.222 1.00 87.19 735 LEU A N 1
ATOM 5819 C CA . LEU A 1 735 ? 3.441 -19.206 44.887 1.00 87.19 735 LEU A CA 1
ATOM 5820 C C . LEU A 1 735 ? 2.624 -17.925 44.653 1.00 87.19 735 LEU A C 1
ATOM 5822 O O . LEU A 1 735 ? 1.405 -17.948 44.812 1.00 87.19 735 LEU A O 1
ATOM 5826 N N . VAL A 1 736 ? 3.281 -16.836 44.238 1.00 84.31 736 VAL A N 1
ATOM 5827 C CA . VAL A 1 736 ? 2.657 -15.527 43.959 1.00 84.31 736 VAL A CA 1
ATOM 5828 C C . VAL A 1 736 ? 2.418 -15.354 42.457 1.00 84.31 736 VAL A C 1
ATOM 5830 O O . VAL A 1 736 ? 3.366 -15.365 41.671 1.00 84.31 736 VAL A O 1
ATOM 5833 N N . VAL A 1 737 ? 1.166 -15.182 42.031 1.00 71.06 737 VAL A N 1
ATOM 5834 C CA . VAL A 1 737 ? 0.787 -15.303 40.608 1.00 71.06 737 VAL A CA 1
ATOM 5835 C C . VAL A 1 737 ? 0.875 -13.992 39.814 1.00 71.06 737 VAL A C 1
ATOM 5837 O O . VAL A 1 737 ? 1.175 -14.044 38.620 1.00 71.06 737 VAL A O 1
ATOM 5840 N N . SER A 1 738 ? 0.703 -12.825 40.443 1.00 60.94 738 SER A N 1
ATOM 5841 C CA . SER A 1 738 ? 0.582 -11.523 39.757 1.00 60.94 738 SER A CA 1
ATOM 5842 C C . SER A 1 738 ? 1.818 -11.091 38.959 1.00 60.94 738 SER A C 1
ATOM 5844 O O . SER A 1 738 ? 1.675 -10.361 37.985 1.00 60.94 738 SER A O 1
ATOM 5846 N N . LYS A 1 739 ? 3.021 -11.586 39.291 1.00 51.78 739 LYS A N 1
ATOM 5847 C CA . LYS A 1 739 ? 4.222 -11.435 38.437 1.00 51.78 739 LYS A CA 1
ATOM 5848 C C . LYS A 1 739 ? 4.562 -12.692 37.610 1.00 51.78 739 LYS A C 1
ATOM 5850 O O . LYS A 1 739 ? 5.307 -12.584 36.642 1.00 51.78 739 LYS A O 1
ATOM 5855 N N . CYS A 1 740 ? 3.962 -13.852 37.912 1.00 49.88 740 CYS A N 1
ATOM 5856 C CA . CYS A 1 740 ? 4.127 -15.093 37.135 1.00 49.88 740 CYS A CA 1
ATOM 5857 C C . CYS A 1 740 ? 3.306 -15.122 35.840 1.00 49.88 740 CYS A C 1
ATOM 5859 O O . CYS A 1 740 ? 3.757 -15.695 34.851 1.00 49.88 740 CYS A O 1
ATOM 5861 N N . MET A 1 741 ? 2.102 -14.539 35.842 1.00 50.62 741 MET A N 1
ATOM 5862 C CA . MET A 1 741 ? 1.187 -14.524 34.687 1.00 50.62 741 MET A CA 1
ATOM 5863 C C . MET A 1 741 ? 1.356 -13.294 33.782 1.00 50.62 741 MET A C 1
ATOM 5865 O O . MET A 1 741 ? 0.560 -13.103 32.864 1.00 50.62 741 MET A O 1
ATOM 5869 N N . TYR A 1 742 ? 2.388 -12.473 33.995 1.00 51.88 742 TYR A N 1
ATOM 5870 C CA . TYR A 1 742 ? 2.616 -11.233 33.251 1.00 51.88 742 TYR A CA 1
ATOM 5871 C C . TYR A 1 742 ? 4.051 -11.159 32.729 1.00 51.88 742 TYR A C 1
ATOM 5873 O O . TYR A 1 742 ? 5.014 -11.444 33.438 1.00 51.88 742 TYR A O 1
ATOM 5881 N N . SER A 1 743 ? 4.203 -10.790 31.457 1.00 47.44 743 SER A N 1
ATOM 5882 C CA . SER A 1 743 ? 5.516 -10.706 30.811 1.00 47.44 743 SER A CA 1
ATOM 5883 C C . SER A 1 743 ? 6.147 -9.325 31.001 1.00 47.44 743 SER A C 1
ATOM 5885 O O . SER A 1 743 ? 5.641 -8.336 30.471 1.00 47.44 743 SER A O 1
ATOM 5887 N N . SER A 1 744 ? 7.302 -9.287 31.668 1.00 44.03 744 SER A N 1
ATOM 5888 C CA . SER A 1 744 ? 8.182 -8.116 31.866 1.00 44.03 744 SER A CA 1
ATOM 5889 C C . SER A 1 744 ? 8.371 -7.236 30.621 1.00 44.03 744 SER A C 1
ATOM 5891 O O . SER A 1 744 ? 8.352 -6.016 30.711 1.00 44.03 744 SER A O 1
ATOM 5893 N N . VAL A 1 745 ? 8.507 -7.856 29.446 1.00 41.50 745 VAL A N 1
ATOM 5894 C CA . VAL A 1 745 ? 8.796 -7.191 28.160 1.00 41.50 745 VAL A CA 1
ATOM 5895 C C . VAL A 1 745 ? 7.556 -6.533 27.528 1.00 41.50 745 VAL A C 1
ATOM 5897 O O . VAL A 1 745 ? 7.677 -5.770 26.575 1.00 41.50 745 VAL A O 1
ATOM 5900 N N . SER A 1 746 ? 6.347 -6.832 28.014 1.00 41.84 746 SER A N 1
ATOM 5901 C CA . SER A 1 746 ? 5.092 -6.361 27.396 1.00 41.84 746 SER A CA 1
ATOM 5902 C C . SER A 1 746 ? 4.027 -5.867 28.375 1.00 41.84 746 SER A C 1
ATOM 5904 O O . SER A 1 746 ? 2.982 -5.395 27.933 1.00 41.84 746 SER A O 1
ATOM 5906 N N . ASN A 1 747 ? 4.264 -6.012 29.682 1.00 46.31 747 ASN A N 1
ATOM 5907 C CA . ASN A 1 747 ? 3.316 -5.756 30.768 1.00 46.31 747 ASN A CA 1
ATOM 5908 C C . ASN A 1 747 ? 1.925 -6.390 30.530 1.00 46.31 747 ASN A C 1
ATOM 5910 O O . ASN A 1 747 ? 0.892 -5.844 30.910 1.00 46.31 747 ASN A O 1
ATOM 5914 N N . SER A 1 748 ? 1.899 -7.533 29.832 1.00 48.78 748 SER A N 1
ATOM 5915 C CA . SER A 1 748 ? 0.684 -8.134 29.280 1.00 48.78 748 SER A CA 1
ATOM 5916 C C . SER A 1 748 ? 0.410 -9.522 29.857 1.00 48.78 748 SER A C 1
ATOM 5918 O O . SER A 1 748 ? 1.340 -10.286 30.140 1.00 48.78 748 SER A O 1
ATOM 5920 N N . ALA A 1 749 ? -0.878 -9.838 30.016 1.00 53.66 749 ALA A N 1
ATOM 5921 C CA . ALA A 1 749 ? -1.337 -11.119 30.534 1.00 53.66 749 ALA A CA 1
ATOM 5922 C C . ALA A 1 749 ? -0.942 -12.273 29.595 1.00 53.66 749 ALA A C 1
ATOM 5924 O O . ALA A 1 749 ? -1.303 -12.310 28.407 1.00 53.66 749 ALA A O 1
ATOM 5925 N N . ILE A 1 750 ? -0.221 -13.240 30.162 1.00 58.50 750 ILE A N 1
ATOM 5926 C CA . ILE A 1 750 ? 0.098 -14.526 29.545 1.00 58.50 750 ILE A CA 1
ATOM 5927 C C . ILE A 1 750 ? -1.213 -15.231 29.176 1.00 58.50 750 ILE A C 1
ATOM 5929 O O . ILE A 1 750 ? -2.269 -15.003 29.756 1.00 58.50 750 ILE A O 1
ATOM 5933 N N . SER A 1 751 ? -1.168 -16.087 28.158 1.00 57.50 751 SER A N 1
ATOM 5934 C CA . SER A 1 751 ? -2.345 -16.671 27.497 1.00 57.50 751 SER A CA 1
ATOM 5935 C C . SER A 1 751 ? -3.169 -17.648 28.340 1.00 57.50 751 SER A C 1
ATOM 5937 O O . SER A 1 751 ? -3.950 -18.405 27.770 1.00 57.50 751 SER A O 1
ATOM 5939 N N . ILE A 1 752 ? -2.960 -17.692 29.652 1.00 68.31 752 ILE A N 1
ATOM 5940 C CA . ILE A 1 752 ? -3.357 -18.766 30.557 1.00 68.31 752 ILE A CA 1
ATOM 5941 C C . ILE A 1 752 ? -4.429 -18.258 31.526 1.00 68.31 752 ILE A C 1
ATOM 5943 O O . ILE A 1 752 ? -4.321 -17.152 32.045 1.00 68.31 752 ILE A O 1
ATOM 5947 N N . GLY A 1 753 ? -5.465 -19.061 31.767 1.00 70.12 753 GLY A N 1
ATOM 5948 C CA . GLY A 1 753 ? -6.528 -18.725 32.715 1.00 70.12 753 GLY A CA 1
ATOM 5949 C C . GLY A 1 753 ? -6.034 -18.783 34.162 1.00 70.12 753 GLY A C 1
ATOM 5950 O O . GLY A 1 753 ? -5.913 -19.870 34.722 1.00 70.12 753 GLY A O 1
ATOM 5951 N N . GLU A 1 754 ? -5.775 -17.617 34.762 1.00 74.81 754 GLU A N 1
ATOM 5952 C CA . GLU A 1 754 ? -5.307 -17.467 36.150 1.00 74.81 754 GLU A CA 1
ATOM 5953 C C . GLU A 1 754 ? -6.219 -18.191 37.156 1.00 74.81 754 GLU A C 1
ATOM 5955 O O . GLU A 1 754 ? -5.745 -18.958 37.989 1.00 74.81 754 GLU A O 1
ATOM 5960 N N . GLU A 1 755 ? -7.531 -17.991 37.037 1.00 76.44 755 GLU A N 1
ATOM 5961 C CA . GLU A 1 755 ? -8.542 -18.547 37.939 1.00 76.44 755 GLU A CA 1
ATOM 5962 C C . GLU A 1 755 ? -8.576 -20.082 37.914 1.00 76.44 755 GLU A C 1
ATOM 5964 O O . GLU A 1 755 ? -8.489 -20.721 38.961 1.00 76.44 755 GLU A O 1
ATOM 5969 N N . HIS A 1 756 ? -8.613 -20.695 36.724 1.00 78.56 756 HIS A N 1
ATOM 5970 C CA . HIS A 1 756 ? -8.551 -22.157 36.588 1.00 78.56 756 HIS A CA 1
ATOM 5971 C C . HIS A 1 756 ? -7.214 -22.719 37.094 1.00 78.56 756 HIS A C 1
ATOM 5973 O O . HIS A 1 756 ? -7.196 -23.753 37.758 1.00 78.56 756 HIS A O 1
ATOM 5979 N N . PHE A 1 757 ? -6.098 -22.027 36.840 1.00 81.88 757 PHE A N 1
ATOM 5980 C CA . PHE A 1 757 ? -4.780 -22.421 37.348 1.00 81.88 757 PHE A CA 1
ATOM 5981 C C . PHE A 1 757 ? -4.721 -22.421 38.884 1.00 81.88 757 PHE A C 1
ATOM 5983 O O . PHE A 1 757 ? -4.240 -23.393 39.470 1.00 81.88 757 PHE A O 1
ATOM 5990 N N . ILE A 1 758 ? -5.250 -21.373 39.529 1.00 80.19 758 ILE A N 1
ATOM 5991 C CA . ILE A 1 758 ? -5.380 -21.291 40.990 1.00 80.19 758 ILE A CA 1
ATOM 5992 C C . ILE A 1 758 ? -6.291 -22.420 41.486 1.00 80.19 758 ILE A C 1
ATOM 5994 O O . ILE A 1 758 ? -5.855 -23.252 42.278 1.00 80.19 758 ILE A O 1
ATOM 5998 N N . ASN A 1 759 ? -7.523 -22.514 40.982 1.00 80.12 759 ASN A N 1
ATOM 5999 C CA . ASN A 1 759 ? -8.523 -23.469 41.468 1.00 80.12 759 ASN A CA 1
ATOM 6000 C C . ASN A 1 759 ? -8.074 -24.934 41.311 1.00 80.12 759 ASN A C 1
ATOM 6002 O O . ASN A 1 759 ? -8.314 -25.752 42.198 1.00 80.12 759 ASN A O 1
ATOM 6006 N N . TYR A 1 760 ? -7.364 -25.267 40.228 1.00 80.75 760 TYR A N 1
ATOM 6007 C CA . TYR A 1 760 ? -6.854 -26.618 39.986 1.00 80.75 760 TYR A CA 1
ATOM 6008 C C . TYR A 1 760 ? -5.659 -26.999 40.884 1.00 80.75 760 TYR A C 1
ATOM 6010 O O . TYR A 1 760 ? -5.474 -28.179 41.193 1.00 80.75 760 TYR A O 1
ATOM 6018 N N . LEU A 1 761 ? -4.824 -26.038 41.304 1.00 82.38 761 LEU A N 1
ATOM 6019 C CA . LEU A 1 761 ? -3.600 -26.314 42.074 1.00 82.38 761 LEU A CA 1
ATOM 6020 C C . LEU A 1 761 ? -3.702 -26.010 43.576 1.00 82.38 761 LEU A C 1
ATOM 6022 O O . LEU A 1 761 ? -2.967 -26.636 44.343 1.00 82.38 761 LEU A O 1
ATOM 6026 N N . THR A 1 762 ? -4.623 -25.146 44.012 1.00 79.44 762 THR A N 1
ATOM 6027 C CA . THR A 1 762 ? -4.871 -24.816 45.431 1.00 79.44 762 THR A CA 1
ATOM 6028 C C . THR A 1 762 ? -5.046 -26.039 46.349 1.00 79.44 762 THR A C 1
ATOM 6030 O O . THR A 1 762 ? -4.467 -26.031 47.436 1.00 79.44 762 THR A O 1
ATOM 6033 N N . PRO A 1 763 ? -5.729 -27.139 45.952 1.00 74.50 763 PRO A N 1
ATOM 6034 C CA . PRO A 1 763 ? -5.801 -28.352 46.779 1.00 74.50 763 PRO A CA 1
ATOM 6035 C C . PRO A 1 763 ? -4.435 -28.983 47.090 1.00 74.50 763 PRO A C 1
ATOM 6037 O O . PRO A 1 763 ? -4.305 -29.750 48.039 1.00 74.50 763 PRO A O 1
ATOM 6040 N N . ALA A 1 764 ? -3.414 -28.683 46.284 1.00 73.12 764 ALA A N 1
ATOM 6041 C CA . ALA A 1 764 ? -2.107 -29.316 46.343 1.00 73.12 764 ALA A CA 1
ATOM 6042 C C . ALA A 1 764 ? -0.988 -28.383 46.839 1.00 73.12 764 ALA A C 1
ATOM 6044 O O . ALA A 1 764 ? -0.025 -28.891 47.420 1.00 73.12 764 ALA A O 1
ATOM 6045 N N . ILE A 1 765 ? -1.065 -27.072 46.594 1.00 81.00 765 ILE A N 1
ATOM 6046 C CA . ILE A 1 765 ? -0.068 -26.060 46.984 1.00 81.00 765 ILE A CA 1
ATOM 6047 C C . ILE A 1 765 ? -0.765 -24.725 47.274 1.00 81.00 765 ILE A C 1
ATOM 6049 O O . ILE A 1 765 ? -1.704 -24.359 46.574 1.00 81.00 765 ILE A O 1
ATOM 6053 N N . ARG A 1 766 ? -0.293 -23.973 48.276 1.00 84.25 766 ARG A N 1
ATOM 6054 C CA . ARG A 1 766 ? -0.787 -22.619 48.547 1.00 84.25 766 ARG A CA 1
ATOM 6055 C C . ARG A 1 766 ? -0.375 -21.657 47.427 1.00 84.25 766 ARG A C 1
ATOM 6057 O O . ARG A 1 766 ? 0.813 -21.449 47.178 1.00 84.25 766 ARG A O 1
ATOM 6064 N N . ILE A 1 767 ? -1.366 -21.062 46.775 1.00 83.56 767 ILE A N 1
ATOM 6065 C CA . ILE A 1 767 ? -1.192 -20.052 45.730 1.00 83.56 767 ILE A CA 1
ATOM 6066 C C . ILE A 1 767 ? -1.879 -18.766 46.190 1.00 83.56 767 ILE A C 1
ATOM 6068 O O . ILE A 1 767 ? -2.985 -18.810 46.723 1.00 83.56 767 ILE A O 1
ATOM 6072 N N . VAL A 1 768 ? -1.217 -17.627 45.998 1.00 81.75 768 VAL A N 1
ATOM 6073 C CA . VAL A 1 768 ? -1.746 -16.290 46.292 1.00 81.75 768 VAL A CA 1
ATOM 6074 C C . VAL A 1 768 ? -1.649 -15.423 45.040 1.00 81.75 768 VAL A C 1
ATOM 6076 O O . VAL A 1 768 ? -0.743 -15.602 44.223 1.00 81.75 768 VAL A O 1
ATOM 6079 N N . LYS A 1 769 ? -2.579 -14.480 44.858 1.00 78.12 769 LYS A N 1
ATOM 6080 C CA . LYS A 1 769 ? -2.498 -13.553 43.721 1.00 78.12 769 LYS A CA 1
ATOM 6081 C C . LYS A 1 769 ? -1.307 -12.614 43.881 1.00 78.12 769 LYS A C 1
ATOM 6083 O O . LYS A 1 769 ? -0.461 -12.561 42.997 1.00 78.12 769 LYS A O 1
ATOM 6088 N N . GLU A 1 770 ? -1.199 -11.967 45.034 1.00 78.94 770 GLU A N 1
ATOM 6089 C CA . GLU A 1 770 ? -0.174 -10.969 45.348 1.00 78.94 770 GLU A CA 1
ATOM 6090 C C . GLU A 1 770 ? 0.578 -11.316 46.642 1.00 78.94 770 GLU A C 1
ATOM 6092 O O . GLU A 1 770 ? 0.208 -12.246 47.362 1.00 78.94 770 GLU A O 1
ATOM 6097 N N . LEU A 1 771 ? 1.653 -10.575 46.924 1.00 81.62 771 LEU A N 1
ATOM 6098 C CA . LEU A 1 771 ? 2.293 -10.585 48.240 1.00 81.62 771 LEU A CA 1
ATOM 6099 C C . LEU A 1 771 ? 1.389 -9.907 49.290 1.00 81.62 771 LEU A C 1
ATOM 6101 O O . LEU A 1 771 ? 0.638 -8.997 48.932 1.00 81.62 771 LEU A O 1
ATOM 6105 N N . PRO A 1 772 ? 1.508 -10.267 50.582 1.00 83.25 772 PRO A N 1
ATOM 6106 C CA . PRO A 1 772 ? 1.007 -9.444 51.685 1.00 83.25 772 PRO A CA 1
ATOM 6107 C C . PRO A 1 772 ? 1.552 -8.012 51.612 1.00 83.25 772 PRO A C 1
ATOM 6109 O O . PRO A 1 772 ? 2.707 -7.823 51.231 1.00 83.25 772 PRO A O 1
ATOM 6112 N N . ASN A 1 773 ? 0.752 -7.026 52.025 1.00 81.31 773 ASN A N 1
ATOM 6113 C CA . ASN A 1 773 ? 1.072 -5.593 51.928 1.00 81.31 773 ASN A CA 1
ATOM 6114 C C . ASN A 1 773 ? 2.453 -5.246 52.519 1.00 81.31 773 ASN A C 1
ATOM 6116 O O . ASN A 1 773 ? 3.225 -4.534 51.884 1.00 81.31 773 ASN A O 1
ATOM 6120 N N . GLU A 1 774 ? 2.790 -5.840 53.670 1.00 80.44 774 GLU A N 1
ATOM 6121 C CA . GLU A 1 774 ? 4.094 -5.778 54.365 1.00 80.44 774 GLU A CA 1
ATOM 6122 C C . GLU A 1 774 ? 5.311 -6.049 53.461 1.00 80.44 774 GLU A C 1
ATOM 6124 O O . GLU A 1 774 ? 6.408 -5.564 53.718 1.00 80.44 774 GLU A O 1
ATOM 6129 N N . LEU A 1 775 ? 5.124 -6.866 52.421 1.00 80.25 775 LEU A N 1
ATOM 6130 C CA . LEU A 1 775 ? 6.166 -7.328 51.507 1.00 80.25 775 LEU A CA 1
ATOM 6131 C C . LEU A 1 775 ? 6.044 -6.684 50.113 1.00 80.25 775 LEU A C 1
ATOM 6133 O O . LEU A 1 775 ? 6.935 -6.871 49.287 1.00 80.25 775 LEU A O 1
ATOM 6137 N N . GLN A 1 776 ? 4.971 -5.931 49.830 1.00 77.81 776 GLN A N 1
ATOM 6138 C CA . GLN A 1 776 ? 4.792 -5.233 48.547 1.00 77.81 776 GLN A CA 1
ATOM 6139 C C . GLN A 1 776 ? 5.668 -3.975 48.426 1.00 77.81 776 GLN A C 1
ATOM 6141 O O . GLN A 1 776 ? 6.070 -3.624 47.319 1.00 77.81 776 GLN A O 1
ATOM 6146 N N . SER A 1 777 ? 5.971 -3.314 49.547 1.00 75.38 777 SER A N 1
ATOM 6147 C CA . SER A 1 777 ? 6.765 -2.078 49.614 1.00 75.38 777 SER A CA 1
ATOM 6148 C C . SER A 1 777 ? 8.279 -2.296 49.730 1.00 75.38 777 SER A C 1
ATOM 6150 O O . SER A 1 777 ? 9.025 -1.322 49.798 1.00 75.38 777 SER A O 1
ATOM 6152 N N . LEU A 1 778 ? 8.745 -3.547 49.795 1.00 78.38 778 LEU A N 1
ATOM 6153 C CA . LEU A 1 778 ? 10.167 -3.864 49.931 1.00 78.38 778 LEU A CA 1
ATOM 6154 C C . LEU A 1 778 ? 10.895 -3.792 48.584 1.00 78.38 778 LEU A C 1
ATOM 6156 O O . LEU A 1 778 ? 10.473 -4.409 47.603 1.00 78.38 778 LEU A O 1
ATOM 6160 N N . ASP A 1 779 ? 12.050 -3.129 48.571 1.00 78.75 779 ASP A N 1
ATOM 6161 C CA . ASP A 1 779 ? 13.021 -3.264 47.489 1.00 78.75 779 ASP A CA 1
ATOM 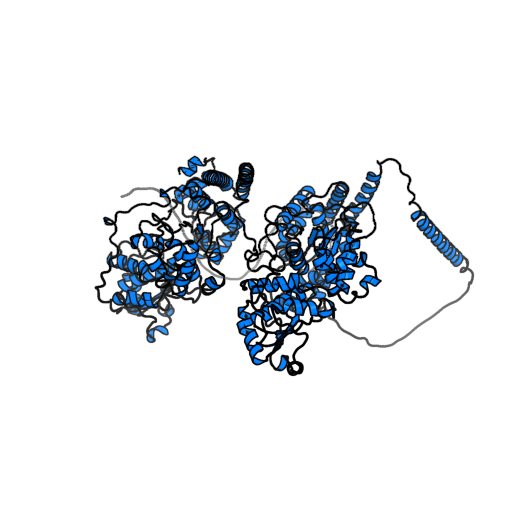6162 C C . ASP A 1 779 ? 13.657 -4.664 47.551 1.00 78.75 779 ASP A C 1
ATOM 6164 O O . ASP A 1 779 ? 14.506 -4.962 48.396 1.00 78.75 779 ASP A O 1
ATOM 6168 N N . LEU A 1 780 ? 13.197 -5.545 46.658 1.00 79.25 780 LEU A N 1
ATOM 6169 C CA . LEU A 1 780 ? 13.634 -6.938 46.581 1.00 79.25 780 LEU A CA 1
ATOM 6170 C C . LEU A 1 780 ? 15.073 -7.091 46.054 1.00 79.25 780 LEU A C 1
ATOM 6172 O O . LEU A 1 780 ? 15.675 -8.144 46.283 1.00 79.25 780 LEU A O 1
ATOM 6176 N N . GLU A 1 781 ? 15.624 -6.086 45.368 1.00 75.94 781 GLU A N 1
ATOM 6177 C CA . GLU A 1 781 ? 17.021 -6.083 44.920 1.00 75.94 781 GLU A CA 1
ATOM 6178 C C . GLU A 1 781 ? 17.933 -5.673 46.082 1.00 75.94 781 GLU A C 1
ATOM 6180 O O . GLU A 1 781 ? 18.846 -6.426 46.426 1.00 75.94 781 GLU A O 1
ATOM 6185 N N . ALA A 1 782 ? 17.617 -4.575 46.778 1.00 74.81 782 ALA A N 1
ATOM 6186 C CA . ALA A 1 782 ? 18.400 -4.076 47.913 1.00 74.81 782 ALA A CA 1
ATOM 6187 C C . ALA A 1 782 ? 18.533 -5.083 49.075 1.00 74.81 782 ALA A C 1
ATOM 6189 O O . ALA A 1 782 ? 19.586 -5.157 49.709 1.00 74.81 782 ALA A O 1
ATOM 6190 N N . ILE A 1 783 ? 17.503 -5.894 49.351 1.00 80.25 783 ILE A N 1
ATOM 6191 C CA . ILE A 1 783 ? 17.566 -6.935 50.400 1.00 80.25 783 ILE A CA 1
ATOM 6192 C C . ILE A 1 783 ? 18.193 -8.263 49.927 1.00 80.25 783 ILE A C 1
ATOM 6194 O O . ILE A 1 783 ? 18.370 -9.182 50.735 1.00 80.25 783 ILE A O 1
ATOM 6198 N N . GLY A 1 784 ? 18.527 -8.396 48.637 1.00 75.69 784 GLY A N 1
ATOM 6199 C CA . GLY A 1 784 ? 19.077 -9.625 48.054 1.00 75.69 784 GLY A CA 1
ATOM 6200 C C . GLY A 1 784 ? 18.057 -10.759 47.880 1.00 75.69 784 GLY A C 1
ATOM 6201 O O . GLY A 1 784 ? 18.417 -11.929 47.983 1.00 75.69 784 GLY A O 1
ATOM 6202 N N . SER A 1 785 ? 16.778 -10.434 47.652 1.00 82.50 785 SER A N 1
ATOM 6203 C CA . SER A 1 785 ? 15.718 -11.418 47.352 1.00 82.50 785 SER A CA 1
ATOM 6204 C C . SER A 1 785 ? 15.599 -11.760 45.865 1.00 82.50 785 SER A C 1
ATOM 6206 O O . SER A 1 785 ? 14.913 -12.726 45.515 1.00 82.50 785 SER A O 1
ATOM 6208 N N . VAL A 1 786 ? 16.216 -10.969 44.985 1.00 79.38 786 VAL A N 1
ATOM 6209 C CA . VAL A 1 786 ? 16.213 -11.189 43.535 1.00 79.38 786 VAL A CA 1
ATOM 6210 C C . VAL A 1 786 ? 17.285 -12.200 43.129 1.00 79.38 786 VAL A C 1
ATOM 6212 O O . VAL A 1 786 ? 18.451 -12.077 43.487 1.00 79.38 786 VAL A O 1
ATOM 6215 N N . VAL A 1 787 ? 16.876 -13.199 42.345 1.00 73.44 787 VAL A N 1
ATOM 6216 C CA . VAL A 1 787 ? 17.735 -14.262 41.803 1.00 73.44 787 VAL A CA 1
ATOM 6217 C C . VAL A 1 787 ? 17.746 -14.147 40.283 1.00 73.44 787 VAL A C 1
ATOM 6219 O O . VAL A 1 787 ? 16.680 -14.162 39.659 1.00 73.44 787 VAL A O 1
ATOM 6222 N N . THR A 1 788 ? 18.931 -14.030 39.680 1.00 65.19 788 THR A N 1
ATOM 6223 C CA . THR A 1 788 ? 19.079 -13.727 38.246 1.00 65.19 788 THR A CA 1
ATOM 6224 C C . THR A 1 788 ? 19.454 -14.959 37.417 1.00 65.19 788 THR A C 1
ATOM 6226 O O . THR A 1 788 ? 19.855 -15.995 37.946 1.00 65.19 788 THR A O 1
ATOM 6229 N N . ASP A 1 789 ? 19.332 -14.865 36.087 1.00 53.53 789 ASP A N 1
ATOM 6230 C CA . ASP A 1 789 ? 19.638 -15.971 35.163 1.00 53.53 789 ASP A CA 1
ATOM 6231 C C . ASP A 1 789 ? 21.091 -16.487 35.274 1.00 53.53 789 ASP A C 1
ATOM 6233 O O . ASP A 1 789 ? 21.341 -17.649 34.949 1.00 53.53 789 ASP A O 1
ATOM 6237 N N . VAL A 1 790 ? 22.044 -15.658 35.734 1.00 44.66 790 VAL A N 1
ATOM 6238 C CA . VAL A 1 790 ? 23.482 -15.997 35.817 1.00 44.66 790 VAL A CA 1
ATOM 6239 C C . VAL A 1 790 ? 23.752 -17.084 36.864 1.00 44.66 790 VAL A C 1
ATOM 6241 O O . VAL A 1 790 ? 24.533 -18.006 36.620 1.00 44.66 790 VAL A O 1
ATOM 6244 N N . ASP A 1 791 ? 23.040 -17.040 37.989 1.00 44.09 791 ASP A N 1
ATOM 6245 C CA . ASP A 1 791 ? 23.226 -17.952 39.125 1.00 44.09 791 ASP A CA 1
ATOM 6246 C C . ASP A 1 791 ? 22.676 -19.365 38.858 1.00 44.09 791 ASP A C 1
ATOM 6248 O O . ASP A 1 791 ? 22.966 -20.317 39.586 1.00 44.09 791 ASP A O 1
ATOM 6252 N N . VAL A 1 792 ? 21.876 -19.522 37.795 1.00 49.03 792 VAL A N 1
ATOM 6253 C CA . VAL A 1 792 ? 21.115 -20.743 37.480 1.00 49.03 792 VAL A CA 1
ATOM 6254 C C . VAL A 1 792 ? 21.451 -21.273 36.073 1.00 49.03 792 VAL A C 1
ATOM 6256 O O . VAL A 1 792 ? 20.657 -21.972 35.453 1.00 49.03 792 VAL A O 1
ATOM 6259 N N . LEU A 1 793 ? 22.637 -20.975 35.524 1.00 40.69 793 LEU A N 1
ATOM 6260 C CA . LEU A 1 793 ? 22.992 -21.289 34.125 1.00 40.69 793 LEU A CA 1
ATOM 6261 C C . LEU A 1 793 ? 23.164 -22.784 33.763 1.00 40.69 793 LEU A C 1
ATOM 6263 O O . LEU A 1 793 ? 23.388 -23.094 32.589 1.00 40.69 793 LEU A O 1
ATOM 6267 N N . LYS A 1 794 ? 23.017 -23.726 34.701 1.00 47.69 794 LYS A N 1
ATOM 6268 C CA . LYS A 1 794 ? 23.056 -25.188 34.458 1.00 47.69 794 LYS A CA 1
ATOM 6269 C C . LYS A 1 794 ? 21.743 -25.847 34.898 1.00 47.69 794 LYS A C 1
ATOM 6271 O O . LYS A 1 794 ? 20.946 -25.223 35.588 1.00 47.69 794 LYS A O 1
ATOM 6276 N N . GLU A 1 795 ? 21.490 -27.091 34.482 1.00 54.09 795 GLU A N 1
ATOM 6277 C CA . GLU A 1 795 ? 20.339 -27.847 34.999 1.00 54.09 795 GLU A CA 1
ATOM 6278 C C . GLU A 1 795 ? 20.517 -28.109 36.501 1.00 54.09 795 GLU A C 1
ATOM 6280 O O . GLU A 1 795 ? 21.404 -28.851 36.929 1.00 54.09 795 GLU A O 1
ATOM 6285 N N . SER A 1 796 ? 19.673 -27.472 37.307 1.00 62.06 796 SER A N 1
ATOM 6286 C CA . SER A 1 796 ? 19.756 -27.493 38.760 1.00 62.06 796 SER A CA 1
ATOM 6287 C C . SER A 1 796 ? 18.975 -28.674 39.326 1.00 62.06 796 SER A C 1
ATOM 6289 O O . SER A 1 796 ? 17.758 -28.792 39.157 1.00 62.06 796 SER A O 1
ATOM 6291 N N . LYS A 1 797 ? 19.688 -29.550 40.043 1.00 70.69 797 LYS A N 1
ATOM 6292 C CA . LYS A 1 797 ? 19.095 -30.621 40.858 1.00 70.69 797 LYS A CA 1
ATOM 6293 C C . LYS A 1 797 ? 18.259 -30.014 42.002 1.00 70.69 797 LYS A C 1
ATOM 6295 O O . LYS A 1 797 ? 18.589 -28.920 42.460 1.00 70.69 797 LYS A O 1
ATOM 6300 N N . PRO A 1 798 ? 17.239 -30.713 42.539 1.00 75.06 798 PRO A N 1
ATOM 6301 C CA . PRO A 1 798 ? 16.428 -30.214 43.660 1.00 75.06 798 PRO A CA 1
ATOM 6302 C C . PRO A 1 798 ? 17.238 -29.712 44.873 1.00 75.06 798 PRO A C 1
ATOM 6304 O O . PRO A 1 798 ? 16.853 -28.737 45.517 1.00 75.06 798 PRO A O 1
ATOM 6307 N N . SER A 1 799 ? 18.400 -30.315 45.141 1.00 72.69 799 SER A N 1
ATOM 6308 C CA . SER A 1 799 ? 19.328 -29.899 46.202 1.00 72.69 799 SER A CA 1
ATOM 6309 C C . SER A 1 799 ? 19.904 -28.486 46.031 1.00 72.69 799 SER A C 1
ATOM 6311 O O . SER A 1 799 ? 20.193 -27.843 47.035 1.00 72.69 799 SER A O 1
ATOM 6313 N N . PHE A 1 800 ? 20.026 -27.964 44.804 1.00 79.50 800 PHE A N 1
ATOM 6314 C CA . PHE A 1 800 ? 20.450 -26.577 44.557 1.00 79.50 800 PHE A CA 1
ATOM 6315 C C . PHE A 1 800 ? 19.450 -25.582 45.158 1.00 79.50 800 PHE A C 1
ATOM 6317 O O . PHE A 1 800 ? 19.837 -24.654 45.864 1.00 79.50 800 PHE A O 1
ATOM 6324 N N . TYR A 1 801 ? 18.154 -25.806 44.924 1.00 79.69 801 TYR A N 1
ATOM 6325 C CA . TYR A 1 801 ? 17.091 -24.939 45.431 1.00 79.69 801 TYR A CA 1
ATOM 6326 C C . TYR A 1 801 ? 17.014 -24.989 46.962 1.00 79.69 801 TYR A C 1
ATOM 6328 O O . TYR A 1 801 ? 16.915 -23.947 47.606 1.00 79.69 801 TYR A O 1
ATOM 6336 N N . LEU A 1 802 ? 17.140 -26.185 47.547 1.00 80.94 802 LEU A N 1
ATOM 6337 C CA . LEU A 1 802 ? 17.177 -26.364 49.002 1.00 80.94 802 LEU A CA 1
ATOM 6338 C C . LEU A 1 802 ? 18.409 -25.706 49.647 1.00 80.94 802 LEU A C 1
ATOM 6340 O O . LEU A 1 802 ? 18.276 -25.125 50.717 1.00 80.94 802 LEU A O 1
ATOM 6344 N N . LYS A 1 803 ? 19.588 -25.751 49.006 1.00 80.06 803 LYS A N 1
ATOM 6345 C CA . LYS A 1 803 ? 20.809 -25.131 49.546 1.00 80.06 803 LYS A CA 1
ATOM 6346 C C . LYS A 1 803 ? 20.819 -23.605 49.409 1.00 80.06 803 LYS A C 1
ATOM 6348 O O . LYS A 1 803 ? 21.232 -22.928 50.342 1.00 80.06 803 LYS A O 1
ATOM 6353 N N . ASN A 1 804 ? 20.391 -23.073 48.263 1.00 79.75 804 ASN A N 1
ATOM 6354 C CA . ASN A 1 804 ? 20.664 -21.678 47.895 1.00 79.75 804 ASN A CA 1
ATOM 6355 C C . ASN A 1 804 ? 19.441 -20.751 48.001 1.00 79.75 804 ASN A C 1
ATOM 6357 O O . ASN A 1 804 ? 19.610 -19.559 48.222 1.00 79.75 804 ASN A O 1
ATOM 6361 N N . ILE A 1 805 ? 18.215 -21.271 47.862 1.00 84.88 805 ILE A N 1
ATOM 6362 C CA . ILE A 1 805 ? 16.986 -20.451 47.858 1.00 84.88 805 ILE A CA 1
ATOM 6363 C C . ILE A 1 805 ? 16.266 -20.508 49.206 1.00 84.88 805 ILE A C 1
ATOM 6365 O O . ILE A 1 805 ? 15.701 -19.509 49.646 1.00 84.88 805 ILE A O 1
ATOM 6369 N N . LEU A 1 806 ? 16.309 -21.653 49.895 1.00 84.56 806 LEU A N 1
ATOM 6370 C CA . LEU A 1 806 ? 15.698 -21.783 51.219 1.00 84.56 806 LEU A CA 1
ATOM 6371 C C . LEU A 1 806 ? 16.273 -20.790 52.261 1.00 84.56 806 LEU A C 1
ATOM 6373 O O . LEU A 1 806 ? 15.474 -20.243 53.019 1.00 84.56 806 LEU A O 1
ATOM 6377 N N . PRO A 1 807 ? 17.584 -20.455 52.281 1.00 85.81 807 PRO A N 1
ATOM 6378 C CA . PRO A 1 807 ? 18.104 -19.405 53.163 1.00 85.81 807 PRO A CA 1
ATOM 6379 C C . PRO A 1 807 ? 17.572 -18.003 52.835 1.00 85.81 807 PRO A C 1
ATOM 6381 O O . PRO A 1 807 ? 17.272 -17.244 53.752 1.00 85.81 807 PRO A O 1
ATOM 6384 N N . ILE A 1 808 ? 17.397 -17.668 51.548 1.00 85.38 808 ILE A N 1
ATOM 6385 C CA . ILE A 1 808 ? 16.804 -16.387 51.112 1.00 85.38 808 ILE A CA 1
ATOM 6386 C C . ILE A 1 808 ? 15.356 -16.299 51.606 1.00 85.38 808 ILE A C 1
ATOM 6388 O O . ILE A 1 808 ? 14.952 -15.296 52.186 1.00 85.38 808 ILE A O 1
ATOM 6392 N N . LEU A 1 809 ? 14.594 -17.385 51.451 1.00 86.25 809 LEU A N 1
ATOM 6393 C CA . LEU A 1 809 ? 13.223 -17.493 51.944 1.00 86.25 809 LEU A CA 1
ATOM 6394 C C . LEU A 1 809 ? 13.124 -17.368 53.474 1.00 86.25 809 LEU A C 1
ATOM 6396 O O . LEU A 1 809 ? 12.245 -16.657 53.957 1.00 86.25 809 LEU A O 1
ATOM 6400 N N . PHE A 1 810 ? 14.033 -17.978 54.242 1.00 85.81 810 PHE A N 1
ATOM 6401 C CA . PHE A 1 810 ? 14.063 -17.803 55.699 1.00 85.81 810 PHE A CA 1
ATOM 6402 C C . PHE A 1 810 ? 14.455 -16.382 56.128 1.00 85.81 810 PHE A C 1
ATOM 6404 O O . PHE A 1 810 ? 13.832 -15.843 57.039 1.00 85.81 810 PHE A O 1
ATOM 6411 N N . LYS A 1 811 ? 15.452 -15.766 55.478 1.00 85.19 811 LYS A N 1
ATOM 6412 C CA . LYS A 1 811 ? 15.948 -14.425 55.833 1.00 85.19 811 LYS A CA 1
ATOM 6413 C C . LYS A 1 811 ? 14.972 -13.313 55.431 1.00 85.19 811 LYS A C 1
ATOM 6415 O O . LYS A 1 811 ? 14.681 -12.431 56.231 1.00 85.19 811 LYS A O 1
ATOM 6420 N N . ASN A 1 812 ? 14.470 -13.360 54.197 1.00 86.06 812 ASN A N 1
ATOM 6421 C CA . ASN A 1 812 ? 13.768 -12.247 53.555 1.00 86.06 812 ASN A CA 1
ATOM 6422 C C . ASN A 1 812 ? 12.269 -12.512 53.319 1.00 86.06 812 ASN A C 1
ATOM 6424 O O . ASN A 1 812 ? 11.578 -11.652 52.776 1.00 86.06 812 ASN A O 1
ATOM 6428 N N . ARG A 1 813 ? 11.757 -13.710 53.649 1.00 88.62 813 ARG A N 1
ATOM 6429 C CA . ARG A 1 813 ? 10.361 -14.172 53.434 1.00 88.62 813 ARG A CA 1
ATOM 6430 C C . ARG A 1 813 ? 9.881 -14.210 51.974 1.00 88.62 813 ARG A C 1
ATOM 6432 O O . ARG A 1 813 ? 8.801 -14.744 51.715 1.00 88.62 813 ARG A O 1
ATOM 6439 N N . VAL A 1 814 ? 10.669 -13.710 51.022 1.00 87.69 814 VAL A N 1
ATOM 6440 C CA . VAL A 1 814 ? 10.385 -13.658 49.582 1.00 87.69 814 VAL A CA 1
ATOM 6441 C C . VAL A 1 814 ? 11.629 -14.078 48.800 1.00 87.69 814 VAL A C 1
ATOM 6443 O O . VAL A 1 814 ? 12.732 -13.658 49.133 1.00 87.69 814 VAL A O 1
ATOM 6446 N N . ALA A 1 815 ? 11.451 -14.849 47.728 1.00 86.38 815 ALA A N 1
ATOM 6447 C CA . ALA A 1 815 ? 12.464 -15.051 46.692 1.00 86.38 815 ALA A CA 1
ATOM 6448 C C . ALA A 1 815 ? 11.855 -14.757 45.311 1.00 86.38 815 ALA A C 1
ATOM 6450 O O . ALA A 1 815 ? 10.828 -15.339 44.947 1.00 86.38 815 ALA A O 1
ATOM 6451 N N . HIS A 1 816 ? 12.472 -13.855 44.542 1.00 84.44 816 HIS A N 1
ATOM 6452 C CA . HIS A 1 816 ? 11.982 -13.417 43.232 1.00 84.44 816 HIS A CA 1
ATOM 6453 C C . HIS A 1 816 ? 12.963 -13.797 42.121 1.00 84.44 816 HIS A C 1
ATOM 6455 O O . HIS A 1 816 ? 14.011 -13.184 41.950 1.00 84.44 816 HIS A O 1
ATOM 6461 N N . PHE A 1 817 ? 12.608 -14.805 41.325 1.00 78.75 817 PHE A N 1
ATOM 6462 C CA . PHE A 1 817 ? 13.412 -15.215 40.175 1.00 78.75 817 PHE A CA 1
ATOM 6463 C C . PHE A 1 817 ? 13.115 -14.339 38.952 1.00 78.75 817 PHE A C 1
ATOM 6465 O O . PHE A 1 817 ? 12.004 -14.376 38.412 1.00 78.75 817 PHE A O 1
ATOM 6472 N N . LEU A 1 818 ? 14.118 -13.614 38.459 1.00 68.81 818 LEU A N 1
ATOM 6473 C CA . LEU A 1 818 ? 14.070 -12.908 37.180 1.00 68.81 818 LEU A CA 1
ATOM 6474 C C . LEU A 1 818 ? 14.629 -13.808 36.068 1.00 68.81 818 LEU A C 1
ATOM 6476 O O . LEU A 1 818 ? 15.770 -14.252 36.133 1.00 68.81 818 LEU A O 1
ATOM 6480 N N . GLY A 1 819 ? 13.821 -14.086 35.038 1.00 59.81 819 GLY A N 1
ATOM 6481 C CA . GLY A 1 819 ? 14.247 -14.830 33.840 1.00 59.81 819 GLY A CA 1
ATOM 6482 C C . GLY A 1 819 ? 14.001 -16.342 33.853 1.00 59.81 819 GLY A C 1
ATOM 6483 O O . GLY A 1 819 ? 13.947 -16.951 32.787 1.00 59.81 819 GLY A O 1
ATOM 6484 N N . PHE A 1 820 ? 13.759 -16.911 35.037 1.00 65.31 820 PHE A N 1
ATOM 6485 C CA . PHE A 1 820 ? 13.533 -18.330 35.356 1.00 65.31 820 PHE A CA 1
ATOM 6486 C C . PHE A 1 820 ? 13.216 -19.273 34.172 1.00 65.31 820 PHE A C 1
ATOM 6488 O O . PHE A 1 820 ? 12.067 -19.454 33.762 1.00 65.31 820 PHE A O 1
ATOM 6495 N N . ALA A 1 821 ? 14.261 -19.912 33.643 1.00 54.28 821 ALA A N 1
ATOM 6496 C CA . ALA A 1 821 ? 14.195 -20.742 32.442 1.00 54.28 821 ALA A CA 1
ATOM 6497 C C . ALA A 1 821 ? 13.941 -22.248 32.713 1.00 54.28 821 ALA A C 1
ATOM 6499 O O . ALA A 1 821 ? 13.848 -22.722 33.847 1.00 54.28 821 ALA A O 1
ATOM 6500 N N . ASN A 1 822 ? 13.861 -23.038 31.634 1.00 55.59 822 ASN A N 1
ATOM 6501 C CA . ASN A 1 822 ? 13.649 -24.494 31.645 1.00 55.59 822 ASN A CA 1
ATOM 6502 C C . ASN A 1 822 ? 14.864 -25.277 32.206 1.00 55.59 822 ASN A C 1
ATOM 6504 O O . ASN A 1 822 ? 15.544 -25.955 31.442 1.00 55.59 822 ASN A O 1
ATOM 6508 N N . ARG A 1 823 ? 15.169 -25.172 33.509 1.00 59.81 823 ARG A N 1
ATOM 6509 C CA . ARG A 1 823 ? 16.423 -25.702 34.095 1.00 59.81 823 ARG A CA 1
ATOM 6510 C C . ARG A 1 823 ? 16.268 -26.535 35.380 1.00 59.81 823 ARG A C 1
ATOM 6512 O O . ARG A 1 823 ? 17.247 -26.734 36.090 1.00 59.81 823 ARG A O 1
ATOM 6519 N N . LEU A 1 824 ? 15.074 -27.048 35.687 1.00 61.28 824 LEU A N 1
ATOM 6520 C CA . LEU A 1 824 ? 14.904 -28.059 36.742 1.00 61.28 824 LEU A CA 1
ATOM 6521 C C . LEU A 1 824 ? 15.299 -29.438 36.188 1.00 61.28 824 LEU A C 1
ATOM 6523 O O . LEU A 1 824 ? 14.640 -29.929 35.271 1.00 61.28 824 LEU A O 1
ATOM 6527 N N . ALA A 1 825 ? 16.347 -30.056 36.736 1.00 54.28 825 ALA A N 1
ATOM 6528 C CA . ALA A 1 825 ? 16.793 -31.379 36.297 1.00 54.28 825 ALA A CA 1
ATOM 6529 C C . ALA A 1 825 ? 15.718 -32.444 36.591 1.00 54.28 825 ALA A C 1
ATOM 6531 O O . ALA A 1 825 ? 15.227 -32.538 37.718 1.00 54.28 825 ALA A O 1
ATOM 6532 N N . PHE A 1 826 ? 15.366 -33.265 35.595 1.00 55.06 826 PHE A N 1
ATOM 6533 C CA . PHE A 1 826 ? 14.401 -34.364 35.768 1.00 55.06 826 PHE A CA 1
ATOM 6534 C C . PHE A 1 826 ? 14.938 -35.502 36.643 1.00 55.06 826 PHE A C 1
ATOM 6536 O O . PHE A 1 826 ? 14.148 -36.214 37.264 1.00 55.06 826 PHE A O 1
ATOM 6543 N N . ASP A 1 827 ? 16.260 -35.647 36.722 1.00 48.34 827 ASP A N 1
ATOM 6544 C CA . ASP A 1 827 ? 16.941 -36.700 37.467 1.00 48.34 827 ASP A CA 1
ATOM 6545 C C . ASP A 1 827 ? 18.024 -36.084 38.387 1.00 48.34 827 ASP A C 1
ATOM 6547 O O . ASP A 1 827 ? 18.877 -35.331 37.899 1.00 48.34 827 ASP A O 1
ATOM 6551 N N . PRO A 1 828 ? 18.012 -36.315 39.716 1.00 55.34 828 PRO A N 1
ATOM 6552 C CA . PRO A 1 828 ? 17.036 -37.077 40.495 1.00 55.34 828 PRO A CA 1
ATOM 6553 C C . PRO A 1 828 ? 15.894 -36.180 41.005 1.00 55.34 828 PRO A C 1
ATOM 6555 O O . PRO A 1 828 ? 15.951 -35.649 42.117 1.00 55.34 828 PRO A O 1
ATOM 6558 N N . MET A 1 829 ? 14.828 -36.002 40.215 1.00 67.56 829 MET A N 1
ATOM 6559 C CA . MET A 1 829 ? 13.584 -35.402 40.711 1.00 67.56 829 MET A CA 1
ATOM 6560 C C . MET A 1 829 ? 12.647 -36.504 41.235 1.00 67.56 829 MET A C 1
ATOM 6562 O O . MET A 1 829 ? 12.310 -37.414 40.478 1.00 67.56 829 MET A O 1
ATOM 6566 N N . PRO A 1 830 ? 12.147 -36.424 42.484 1.00 69.56 830 PRO A N 1
ATOM 6567 C CA . PRO A 1 830 ? 11.166 -37.375 43.000 1.00 69.56 830 PRO A CA 1
ATOM 6568 C C . PRO A 1 830 ? 9.951 -37.539 42.074 1.00 69.56 830 PRO A C 1
ATOM 6570 O O . PRO A 1 830 ? 9.332 -36.555 41.667 1.00 69.56 830 PRO A O 1
ATOM 6573 N N . PHE A 1 831 ? 9.548 -38.785 41.809 1.00 69.75 831 PHE A N 1
ATOM 6574 C CA . PHE A 1 831 ? 8.445 -39.137 40.896 1.00 69.75 831 PHE A CA 1
ATOM 6575 C C . PHE A 1 831 ? 7.116 -38.415 41.205 1.00 69.75 831 PHE A C 1
ATOM 6577 O O . PHE A 1 831 ? 6.337 -38.104 40.304 1.00 69.75 831 PHE A O 1
ATOM 6584 N N . GLN A 1 832 ? 6.864 -38.083 42.476 1.00 71.06 832 GLN A N 1
ATOM 6585 C CA . GLN A 1 832 ? 5.708 -37.276 42.890 1.00 71.06 832 GLN A CA 1
ATOM 6586 C C . GLN A 1 832 ? 5.779 -35.827 42.372 1.00 71.06 832 GLN A C 1
ATOM 6588 O O . GLN A 1 832 ? 4.760 -35.278 41.953 1.00 71.06 832 GLN A O 1
ATOM 6593 N N . LEU A 1 833 ? 6.969 -35.214 42.346 1.00 73.12 833 LEU A N 1
ATOM 6594 C CA . LEU A 1 833 ? 7.183 -33.879 41.778 1.00 73.12 833 LEU A CA 1
ATOM 6595 C C . LEU A 1 833 ? 7.119 -33.910 40.248 1.00 73.12 833 LEU A C 1
ATOM 6597 O O . LEU A 1 833 ? 6.438 -33.066 39.673 1.00 73.12 833 LEU A O 1
ATOM 6601 N N . GLN A 1 834 ? 7.699 -34.927 39.599 1.00 71.56 834 GLN A N 1
ATOM 6602 C CA . GLN A 1 834 ? 7.553 -35.140 38.150 1.00 71.56 834 GLN A CA 1
ATOM 6603 C C . GLN A 1 834 ? 6.066 -35.265 37.749 1.00 71.56 834 GLN A C 1
ATOM 6605 O O . GLN A 1 834 ? 5.597 -34.594 36.828 1.00 71.56 834 GLN A O 1
ATOM 6610 N N . ARG A 1 835 ? 5.274 -36.060 38.489 1.00 71.69 835 ARG A N 1
ATOM 6611 C CA . ARG A 1 835 ? 3.813 -36.167 38.298 1.00 71.69 835 ARG A CA 1
ATOM 6612 C C . ARG A 1 835 ? 3.079 -34.844 38.527 1.00 71.69 835 ARG A C 1
ATOM 6614 O O . ARG A 1 835 ? 2.116 -34.559 37.815 1.00 71.69 835 ARG A O 1
ATOM 6621 N N . PHE A 1 836 ? 3.513 -34.032 39.489 1.00 73.81 836 PHE A N 1
ATOM 6622 C CA . PHE A 1 836 ? 2.909 -32.727 39.770 1.00 73.81 836 PHE A CA 1
ATOM 6623 C C . PHE A 1 836 ? 3.221 -31.697 38.669 1.00 73.81 836 PHE A C 1
ATOM 6625 O O . PHE A 1 836 ? 2.308 -31.042 38.165 1.00 73.81 836 PHE A O 1
ATOM 6632 N N . GLN A 1 837 ? 4.472 -31.646 38.200 1.00 76.06 837 GLN A N 1
ATOM 6633 C CA . GLN A 1 837 ? 4.916 -30.880 37.028 1.00 76.06 837 GLN A CA 1
ATOM 6634 C C . GLN A 1 837 ? 4.121 -31.267 35.769 1.00 76.06 837 GLN A C 1
ATOM 6636 O O . GLN A 1 837 ? 3.700 -30.402 34.998 1.00 76.06 837 GLN A O 1
ATOM 6641 N N . CYS A 1 838 ? 3.876 -32.569 35.586 1.00 72.31 838 CYS A N 1
ATOM 6642 C CA . CYS A 1 838 ? 3.062 -33.131 34.512 1.00 72.31 838 CYS A CA 1
ATOM 6643 C C . CYS A 1 838 ? 1.602 -32.644 34.605 1.00 72.31 838 CYS A C 1
ATOM 6645 O O . CYS A 1 838 ? 1.105 -32.021 33.667 1.00 72.31 838 CYS A O 1
ATOM 6647 N N . ARG A 1 839 ? 0.933 -32.818 35.759 1.00 74.56 839 ARG A N 1
ATOM 6648 C CA . ARG A 1 839 ? -0.435 -32.303 35.984 1.00 74.56 839 ARG A CA 1
ATOM 6649 C C . ARG A 1 839 ? -0.538 -30.791 35.751 1.00 74.56 839 ARG A C 1
ATOM 6651 O O . ARG A 1 839 ? -1.495 -30.346 35.124 1.00 74.56 839 ARG A O 1
ATOM 6658 N N . CYS A 1 840 ? 0.442 -30.009 36.204 1.00 78.75 840 CYS A N 1
ATOM 6659 C CA . CYS A 1 840 ? 0.479 -28.568 35.961 1.00 78.75 840 CYS A CA 1
ATOM 6660 C C . CYS A 1 840 ? 0.503 -28.248 34.453 1.00 78.75 840 CYS A C 1
ATOM 6662 O O . CYS A 1 840 ? -0.364 -27.524 33.959 1.00 78.75 840 CYS A O 1
ATOM 6664 N N . ASN A 1 841 ? 1.437 -28.849 33.704 1.00 73.56 841 ASN A N 1
ATOM 6665 C CA . ASN A 1 841 ? 1.606 -28.577 32.274 1.00 73.56 841 ASN A CA 1
ATOM 6666 C C . ASN A 1 841 ? 0.392 -28.989 31.427 1.00 73.56 841 ASN A C 1
ATOM 6668 O O . ASN A 1 841 ? 0.115 -28.309 30.436 1.00 73.56 841 ASN A O 1
ATOM 6672 N N . PHE A 1 842 ? -0.293 -30.080 31.807 1.00 70.00 842 PHE A N 1
ATOM 6673 C CA . PHE A 1 842 ? -1.339 -30.728 31.003 1.00 70.00 842 PHE A CA 1
ATOM 6674 C C . PHE A 1 842 ? -2.787 -30.493 31.461 1.00 70.00 842 PHE A C 1
ATOM 6676 O O . PHE A 1 842 ? -3.691 -30.824 30.695 1.00 70.00 842 PHE A O 1
ATOM 6683 N N . HIS A 1 843 ? -3.021 -29.906 32.644 1.00 72.19 843 HIS A N 1
ATOM 6684 C CA . HIS A 1 843 ? -4.373 -29.618 33.168 1.00 72.19 843 HIS A CA 1
ATOM 6685 C C . HIS A 1 843 ? -4.542 -28.227 33.790 1.00 72.19 843 HIS A C 1
ATOM 6687 O O . HIS A 1 843 ? -5.571 -27.594 33.564 1.00 72.19 843 HIS A O 1
ATOM 6693 N N . ALA A 1 844 ? -3.560 -27.739 34.558 1.00 74.38 844 ALA A N 1
ATOM 6694 C CA . ALA A 1 844 ? -3.686 -26.460 35.271 1.00 74.38 844 ALA A CA 1
ATOM 6695 C C . ALA A 1 844 ? -3.581 -25.246 34.334 1.00 74.38 844 ALA A C 1
ATOM 6697 O O . ALA A 1 844 ? -4.266 -24.246 34.514 1.00 74.38 844 ALA A O 1
ATOM 6698 N N . LEU A 1 845 ? -2.724 -25.323 33.314 1.00 77.31 845 LEU A N 1
ATOM 6699 C CA . LEU A 1 845 ? -2.487 -24.224 32.377 1.00 77.31 845 LEU A CA 1
ATOM 6700 C C . LEU A 1 845 ? -3.460 -24.271 31.177 1.00 77.31 845 LEU A C 1
ATOM 6702 O O . LEU A 1 845 ? -3.039 -24.510 30.039 1.00 77.31 845 LEU A O 1
ATOM 6706 N N . GLN A 1 846 ? -4.759 -24.056 31.407 1.00 77.75 846 GLN A N 1
ATOM 6707 C CA . GLN A 1 846 ? -5.731 -23.814 30.322 1.00 77.75 846 GLN A CA 1
ATOM 6708 C C . GLN A 1 846 ? -5.529 -22.435 29.674 1.00 77.75 846 GLN A C 1
ATOM 6710 O O . GLN A 1 846 ? -4.957 -21.540 30.290 1.00 77.75 846 GLN A O 1
ATOM 6715 N N . PHE A 1 847 ? -5.990 -22.251 28.433 1.00 83.88 847 PHE A N 1
ATOM 6716 C CA . PHE A 1 847 ? -5.935 -20.954 27.747 1.00 83.88 847 PHE A CA 1
ATOM 6717 C C . PHE A 1 847 ? -7.065 -20.007 28.182 1.00 83.88 847 PHE A C 1
ATOM 6719 O O . PHE A 1 847 ? -8.141 -20.465 28.552 1.00 83.88 847 PHE A O 1
ATOM 6726 N N . VAL A 1 848 ? -6.845 -18.691 28.094 1.00 82.75 848 VAL A N 1
ATOM 6727 C CA . VAL A 1 848 ? -7.893 -17.679 28.347 1.00 82.75 848 VAL A CA 1
ATOM 6728 C C . VAL A 1 848 ? -9.063 -17.794 27.346 1.00 82.75 848 VAL A C 1
ATOM 6730 O O . VAL A 1 848 ? -8.818 -18.122 26.178 1.00 82.75 848 VAL A O 1
ATOM 6733 N N . PRO A 1 849 ? -10.314 -17.455 27.727 1.00 83.81 849 PRO A N 1
ATOM 6734 C CA . PRO A 1 849 ? -11.501 -17.713 26.900 1.00 83.81 849 PRO A CA 1
ATOM 6735 C C . PRO A 1 849 ? -11.428 -17.174 25.465 1.00 83.81 849 PRO A C 1
ATOM 6737 O O . PRO A 1 849 ? -11.756 -17.888 24.522 1.00 83.81 849 PRO A O 1
ATOM 6740 N N . LYS A 1 850 ? -10.898 -15.960 25.243 1.00 85.06 850 LYS A N 1
ATOM 6741 C CA . LYS A 1 850 ? -10.785 -15.397 23.881 1.00 85.06 850 LYS A CA 1
ATOM 6742 C C . LYS A 1 850 ? -9.858 -16.219 22.971 1.00 85.06 850 LYS A C 1
ATOM 6744 O O . LYS A 1 850 ? -10.116 -16.337 21.769 1.00 85.06 850 LYS A O 1
ATOM 6749 N N . VAL A 1 851 ? -8.799 -16.810 23.536 1.00 87.12 851 VAL A N 1
ATOM 6750 C CA . VAL A 1 851 ? -7.885 -17.727 22.831 1.00 87.12 851 VAL A CA 1
ATOM 6751 C C . VAL A 1 851 ? -8.571 -19.068 22.558 1.00 87.12 851 VAL A C 1
ATOM 6753 O O . VAL A 1 851 ? -8.401 -19.607 21.468 1.00 87.12 851 VAL A O 1
ATOM 6756 N N . GLN A 1 852 ? -9.382 -19.579 23.490 1.00 85.62 852 GLN A N 1
ATOM 6757 C CA . GLN A 1 852 ? -10.177 -20.799 23.295 1.00 85.62 852 GLN A CA 1
ATOM 6758 C C . GLN A 1 852 ? -11.235 -20.620 22.187 1.00 85.62 852 GLN A C 1
ATOM 6760 O O . GLN A 1 852 ? -11.257 -21.394 21.233 1.00 85.62 852 GLN A O 1
ATOM 6765 N N . GLU A 1 853 ? -12.045 -19.559 22.249 1.00 87.56 853 GLU A N 1
ATOM 6766 C CA . GLU A 1 853 ? -13.059 -19.185 21.249 1.00 87.56 853 GLU A CA 1
ATOM 6767 C C . GLU A 1 853 ? -12.450 -19.027 19.844 1.00 87.56 853 GLU A C 1
ATOM 6769 O O . GLU A 1 853 ? -12.890 -19.654 18.875 1.00 87.56 853 GLU A O 1
ATOM 6774 N N . THR A 1 854 ? -11.387 -18.224 19.723 1.00 89.56 854 THR A N 1
ATOM 6775 C CA . THR A 1 854 ? -10.727 -17.997 18.427 1.00 89.56 854 THR A CA 1
ATOM 6776 C C . THR A 1 854 ? -9.973 -19.246 17.957 1.00 89.56 854 THR A C 1
ATOM 6778 O O . THR A 1 854 ? -9.890 -19.513 16.756 1.00 89.56 854 THR A O 1
ATOM 6781 N N . GLY A 1 855 ? -9.477 -20.057 18.895 1.00 86.81 855 GLY A N 1
ATOM 6782 C CA . GLY A 1 855 ? -8.941 -21.389 18.645 1.00 86.81 855 GLY A CA 1
ATOM 6783 C C . GLY A 1 855 ? -9.982 -22.311 18.013 1.00 86.81 855 GLY A C 1
ATOM 6784 O O . GLY A 1 855 ? -9.709 -22.898 16.969 1.00 86.81 855 GLY A O 1
ATOM 6785 N N . ALA A 1 856 ? -11.199 -22.380 18.558 1.00 82.56 856 ALA A N 1
ATOM 6786 C CA . ALA A 1 856 ? -12.283 -23.185 17.995 1.00 82.56 856 ALA A CA 1
ATOM 6787 C C . ALA A 1 856 ? -12.615 -22.748 16.558 1.00 82.56 856 ALA A C 1
ATOM 6789 O O . ALA A 1 856 ? -12.708 -23.574 15.647 1.00 82.56 856 ALA A O 1
ATOM 6790 N N . LEU A 1 857 ? -12.680 -21.436 16.316 1.00 85.31 857 LEU A N 1
ATOM 6791 C CA . LEU A 1 857 ? -12.906 -20.880 14.982 1.00 85.31 857 LEU A CA 1
ATOM 6792 C C . LEU A 1 857 ? -11.765 -21.206 13.996 1.00 85.31 857 LEU A C 1
ATOM 6794 O O . LEU A 1 857 ? -12.025 -21.526 12.830 1.00 85.31 857 LEU A O 1
ATOM 6798 N N . LEU A 1 858 ? -10.510 -21.191 14.459 1.00 87.56 858 LEU A N 1
ATOM 6799 C CA . LEU A 1 858 ? -9.344 -21.634 13.689 1.00 87.56 858 LEU A CA 1
ATOM 6800 C C . LEU A 1 858 ? -9.449 -23.126 13.336 1.00 87.56 858 LEU A C 1
ATOM 6802 O O . LEU A 1 858 ? -9.283 -23.481 12.168 1.00 87.56 858 LEU A O 1
ATOM 6806 N N . LEU A 1 859 ? -9.787 -23.990 14.300 1.00 81.81 859 LEU A N 1
ATOM 6807 C CA . LEU A 1 859 ? -9.947 -25.435 14.088 1.00 81.81 859 LEU A CA 1
ATOM 6808 C C . LEU A 1 859 ? -11.092 -25.758 13.116 1.00 81.81 859 LEU A C 1
ATOM 6810 O O . LEU A 1 859 ? -10.898 -26.543 12.182 1.00 81.81 859 LEU A O 1
ATOM 6814 N N . ARG A 1 860 ? -12.252 -25.100 13.248 1.00 79.69 860 ARG A N 1
ATOM 6815 C CA . ARG A 1 860 ? -13.384 -25.238 12.314 1.00 79.69 860 ARG A CA 1
ATOM 6816 C C . ARG A 1 860 ? -12.981 -24.894 10.877 1.00 79.69 860 ARG A C 1
ATOM 6818 O O . ARG A 1 860 ? -13.313 -25.622 9.937 1.00 79.69 860 ARG A O 1
ATOM 6825 N N . ARG A 1 861 ? -12.205 -23.821 10.685 1.00 83.62 861 ARG A N 1
ATOM 6826 C CA . ARG A 1 861 ? -11.718 -23.406 9.356 1.00 83.62 861 ARG A CA 1
ATOM 6827 C C . ARG A 1 861 ? -10.596 -24.315 8.833 1.00 83.62 861 ARG A C 1
ATOM 6829 O O . ARG A 1 861 ? -10.580 -24.618 7.634 1.00 83.62 861 ARG A O 1
ATOM 6836 N N . LEU A 1 862 ? -9.728 -24.832 9.709 1.00 80.50 862 LEU A N 1
ATOM 6837 C CA . LEU A 1 862 ? -8.714 -25.846 9.386 1.00 80.50 862 LEU A CA 1
ATOM 6838 C C . LEU A 1 862 ? -9.323 -27.173 8.920 1.00 80.50 862 LEU A C 1
ATOM 6840 O O . LEU A 1 862 ? -8.808 -27.741 7.958 1.00 80.50 862 LEU A O 1
ATOM 6844 N N . ARG A 1 863 ? -10.422 -27.629 9.532 1.00 75.19 863 ARG A N 1
ATOM 6845 C CA . ARG A 1 863 ? -10.984 -28.978 9.332 1.00 75.19 863 ARG A CA 1
ATOM 6846 C C . ARG A 1 863 ? -12.248 -29.078 8.466 1.00 75.19 863 ARG A C 1
ATOM 6848 O O . ARG A 1 863 ? -12.784 -30.179 8.386 1.00 75.19 863 ARG A O 1
ATOM 6855 N N . LYS A 1 864 ? -12.710 -27.985 7.828 1.00 60.38 864 LYS A N 1
ATOM 6856 C CA . LYS A 1 864 ? -13.825 -27.897 6.837 1.00 60.38 864 LYS A CA 1
ATOM 6857 C C . LYS A 1 864 ? -14.735 -29.142 6.751 1.00 60.38 864 LYS A C 1
ATOM 6859 O O . LYS A 1 864 ? -14.356 -30.127 6.120 1.00 60.38 864 LYS A O 1
ATOM 6864 N N . HIS A 1 865 ? -15.964 -29.024 7.259 1.00 49.53 865 HIS A N 1
ATOM 6865 C CA . HIS A 1 865 ? -16.953 -30.112 7.360 1.00 49.53 865 HIS A CA 1
ATOM 6866 C C . HIS A 1 865 ? -16.586 -31.199 8.392 1.00 49.53 865 HIS A C 1
ATOM 6868 O O . HIS A 1 865 ? -16.851 -32.381 8.183 1.00 49.53 865 HIS A O 1
ATOM 6874 N N . ALA A 1 866 ? -15.991 -30.801 9.522 1.00 46.44 866 ALA A N 1
ATOM 6875 C CA . ALA A 1 866 ? -15.966 -31.649 10.710 1.00 46.44 866 ALA A CA 1
ATOM 6876 C C . ALA A 1 866 ? -17.382 -31.727 11.309 1.00 46.44 866 ALA A C 1
ATOM 6878 O O . ALA A 1 866 ? -18.027 -30.702 11.508 1.00 46.44 866 ALA A O 1
ATOM 6879 N N . THR A 1 867 ? -17.859 -32.942 11.566 1.00 46.88 867 THR A N 1
ATOM 6880 C CA . THR A 1 867 ? -19.181 -33.239 12.149 1.00 46.88 867 THR A CA 1
ATOM 6881 C C . THR A 1 867 ? -19.166 -33.318 13.675 1.00 46.88 867 THR A C 1
ATOM 6883 O O . THR A 1 867 ? -20.215 -33.183 14.292 1.00 46.88 867 THR A O 1
ATOM 6886 N N . TYR A 1 868 ? -17.991 -33.534 14.276 1.00 53.44 868 TYR A N 1
ATOM 6887 C CA . TYR A 1 868 ? -17.785 -33.684 15.718 1.00 53.44 868 TYR A CA 1
ATOM 6888 C C . TYR A 1 868 ? -16.407 -33.139 16.136 1.00 53.44 868 TYR A C 1
ATOM 6890 O O . TYR A 1 868 ? -15.479 -33.162 15.314 1.00 53.44 868 TYR A O 1
ATOM 6898 N N . PRO A 1 869 ? -16.237 -32.702 17.400 1.00 56.03 869 PRO A N 1
ATOM 6899 C CA . PRO A 1 869 ? -14.925 -32.451 17.992 1.00 56.03 869 PRO A CA 1
ATOM 6900 C C . PRO A 1 869 ? -14.068 -33.728 18.057 1.00 56.03 869 PRO A C 1
ATOM 6902 O O . PRO A 1 869 ? -14.577 -34.835 18.231 1.00 56.03 869 PRO A O 1
ATOM 6905 N N . GLY A 1 870 ? -12.751 -33.573 17.938 1.00 57.81 870 GLY A N 1
ATOM 6906 C CA . GLY A 1 870 ? -11.767 -34.610 18.256 1.00 57.81 870 GLY A CA 1
ATOM 6907 C C . GLY A 1 870 ? -11.395 -34.608 19.750 1.00 57.81 870 GLY A C 1
ATOM 6908 O O . GLY A 1 870 ? -11.584 -33.592 20.416 1.00 57.81 870 GLY A O 1
ATOM 6909 N N . PRO A 1 871 ? -10.803 -35.691 20.296 1.00 55.88 871 PRO A N 1
ATOM 6910 C CA . PRO A 1 871 ? -10.602 -35.842 21.747 1.00 55.88 871 PRO A CA 1
ATOM 6911 C C . PRO A 1 871 ? -9.773 -34.743 22.435 1.00 55.88 871 PRO A C 1
ATOM 6913 O O . PRO A 1 871 ? -9.979 -34.471 23.613 1.00 55.88 871 PRO A O 1
ATOM 6916 N N . LEU A 1 872 ? -8.845 -34.100 21.715 1.00 64.50 872 LEU A N 1
ATOM 6917 C CA . LEU A 1 872 ? -8.038 -32.990 22.245 1.00 64.50 872 LEU A CA 1
ATOM 6918 C C . LEU A 1 872 ? -8.746 -31.628 22.168 1.00 64.50 872 LEU A C 1
ATOM 6920 O O . LEU A 1 872 ? -8.313 -30.689 22.831 1.00 64.50 872 LEU A O 1
ATOM 6924 N N . ASP A 1 873 ? -9.823 -31.492 21.393 1.00 67.69 873 ASP A N 1
ATOM 6925 C CA . ASP A 1 873 ? -10.498 -30.205 21.206 1.00 67.69 873 ASP A CA 1
ATOM 6926 C C . ASP A 1 873 ? -11.170 -29.747 22.503 1.00 67.69 873 ASP A C 1
ATOM 6928 O O . ASP A 1 873 ? -11.006 -28.598 22.905 1.00 67.69 873 ASP A O 1
ATOM 6932 N N . CYS A 1 874 ? -11.848 -30.666 23.200 1.00 66.31 874 CYS A N 1
ATOM 6933 C CA . CYS A 1 874 ? -12.481 -30.417 24.498 1.00 66.31 874 CYS A CA 1
ATOM 6934 C C . CYS A 1 874 ? -11.489 -29.884 25.539 1.00 66.31 874 CYS A C 1
ATOM 6936 O O . CYS A 1 874 ? -11.872 -29.100 26.401 1.00 66.31 874 CYS A O 1
ATOM 6938 N N . PHE A 1 875 ? -10.208 -30.252 25.434 1.00 67.38 875 PHE A N 1
ATOM 6939 C CA . PHE A 1 875 ? -9.160 -29.667 26.264 1.00 67.38 875 PHE A CA 1
ATOM 6940 C C . PHE A 1 875 ? -8.668 -28.309 25.728 1.00 67.38 875 PHE A C 1
ATOM 6942 O O . PHE A 1 875 ? -8.510 -27.355 26.486 1.00 67.38 875 PHE A O 1
ATOM 6949 N N . LEU A 1 876 ? -8.397 -28.209 24.422 1.00 72.31 876 LEU A N 1
ATOM 6950 C CA . LEU A 1 876 ? -7.768 -27.028 23.816 1.00 72.31 876 LEU A CA 1
ATOM 6951 C C . LEU A 1 876 ? -8.686 -25.799 23.754 1.00 72.31 876 LEU A C 1
ATOM 6953 O O . LEU A 1 876 ? -8.184 -24.677 23.835 1.00 72.31 876 LEU A O 1
ATOM 6957 N N . VAL A 1 877 ? -10.000 -25.996 23.592 1.00 75.75 877 VAL A N 1
ATOM 6958 C CA . VAL A 1 877 ? -10.992 -24.912 23.447 1.00 75.75 877 VAL A CA 1
ATOM 6959 C C . VAL A 1 877 ? -12.124 -24.960 24.483 1.00 75.75 877 VAL A C 1
ATOM 6961 O O . VAL A 1 877 ? -12.988 -24.085 24.478 1.00 75.75 877 VAL A O 1
ATOM 6964 N N . GLY A 1 878 ? -12.110 -25.939 25.395 1.00 74.88 878 GLY A N 1
ATOM 6965 C CA . GLY A 1 878 ? -13.008 -25.993 26.553 1.00 74.88 878 GLY A CA 1
ATOM 6966 C C . GLY A 1 878 ? -14.497 -25.892 26.177 1.00 74.88 878 GLY A C 1
ATOM 6967 O O . GLY A 1 878 ? -14.950 -26.643 25.303 1.00 74.88 878 GLY A O 1
ATOM 6968 N N . PRO A 1 879 ? -15.263 -24.962 26.786 1.00 71.94 879 PRO A N 1
ATOM 6969 C CA . PRO A 1 879 ? -16.698 -24.805 26.526 1.00 71.94 879 PRO A CA 1
ATOM 6970 C C . PRO A 1 879 ? -17.006 -24.307 25.105 1.00 71.94 879 PRO A C 1
ATOM 6972 O O . PRO A 1 879 ? -18.135 -24.415 24.644 1.00 71.94 879 PRO A O 1
ATOM 6975 N N . HIS A 1 880 ? -16.016 -23.803 24.362 1.00 76.56 880 HIS A N 1
ATOM 6976 C CA . HIS A 1 880 ? -16.198 -23.343 22.983 1.00 76.56 880 HIS A CA 1
ATOM 6977 C C . HIS A 1 880 ? -16.144 -24.483 21.947 1.00 76.56 880 HIS A C 1
ATOM 6979 O O . HIS A 1 880 ? -16.031 -24.227 20.747 1.00 76.56 880 HIS A O 1
ATOM 6985 N N . THR A 1 881 ? -16.232 -25.746 22.379 1.00 67.25 881 THR A N 1
ATOM 6986 C CA . THR A 1 881 ? -16.249 -26.916 21.487 1.00 67.25 881 THR A CA 1
ATOM 6987 C C . THR A 1 881 ? -17.475 -26.965 20.577 1.00 67.25 881 THR A C 1
ATOM 6989 O O . THR A 1 881 ? -17.345 -27.402 19.434 1.00 67.25 881 THR A O 1
ATOM 6992 N N . ASP A 1 882 ? -18.623 -26.434 21.000 1.00 63.59 882 ASP A N 1
ATOM 6993 C CA . ASP A 1 882 ? -19.822 -26.351 20.152 1.00 63.59 882 ASP A CA 1
ATOM 6994 C C . ASP A 1 882 ? -19.609 -25.476 18.904 1.00 63.59 882 ASP A C 1
ATOM 6996 O O . ASP A 1 882 ? -20.187 -25.738 17.848 1.00 63.59 882 ASP A O 1
ATOM 7000 N N . LEU A 1 883 ? -18.689 -24.499 18.957 1.00 65.94 883 LEU A N 1
ATOM 7001 C CA . LEU A 1 883 ? -18.341 -23.649 17.807 1.00 65.94 883 LEU A CA 1
ATOM 7002 C C . LEU A 1 883 ? -17.670 -24.421 16.653 1.00 65.94 883 LEU A C 1
ATOM 7004 O O . LEU A 1 883 ? -17.477 -23.852 15.573 1.00 65.94 883 LEU A O 1
ATOM 7008 N N . LEU A 1 884 ? -17.302 -25.691 16.865 1.00 63.88 884 LEU A N 1
ATOM 7009 C CA . LEU A 1 884 ? -16.688 -26.576 15.871 1.00 63.88 884 LEU A CA 1
ATOM 7010 C C . LEU A 1 884 ? -17.703 -27.225 14.919 1.00 63.88 884 LEU A C 1
ATOM 7012 O O . LEU A 1 884 ? -17.305 -27.642 13.828 1.00 63.88 884 LEU A O 1
ATOM 7016 N N . VAL A 1 885 ? -18.976 -27.313 15.316 1.00 60.50 885 VAL A N 1
ATOM 7017 C CA . VAL A 1 885 ? -20.028 -28.081 14.628 1.00 60.50 885 VAL A CA 1
ATOM 7018 C C . VAL A 1 885 ? -21.104 -27.141 14.065 1.00 60.50 885 VAL A C 1
ATOM 7020 O O . VAL A 1 885 ? -21.247 -25.994 14.479 1.00 60.50 885 VAL A O 1
ATOM 7023 N N . GLU A 1 886 ? -21.844 -27.613 13.065 1.00 47.47 886 GLU A N 1
ATOM 7024 C CA . GLU A 1 886 ? -22.968 -26.906 12.443 1.00 47.47 886 GLU A CA 1
ATOM 7025 C C . GLU A 1 886 ? -24.178 -27.864 12.385 1.00 47.47 886 GLU A C 1
ATOM 7027 O O . GLU A 1 886 ? -24.004 -29.081 12.428 1.00 47.47 886 GLU A O 1
ATOM 7032 N N . GLY A 1 887 ? -25.402 -27.329 12.413 1.00 45.44 887 GLY A N 1
ATOM 7033 C CA . GLY A 1 887 ? -26.573 -28.029 12.969 1.00 45.44 887 GLY A CA 1
ATOM 7034 C C . GLY A 1 887 ? -27.022 -29.360 12.326 1.00 45.44 887 GLY A C 1
ATOM 7035 O O . GLY A 1 887 ? -26.931 -29.564 11.120 1.00 45.44 887 GLY A O 1
ATOM 7036 N N . LYS A 1 888 ? -27.653 -30.190 13.177 1.00 35.28 888 LYS A N 1
ATOM 7037 C CA . LYS A 1 888 ? -28.243 -31.533 12.957 1.00 35.28 888 LYS A CA 1
ATOM 7038 C C . LYS A 1 888 ? -27.262 -32.688 12.673 1.00 35.28 888 LYS A C 1
ATOM 7040 O O . LYS A 1 888 ? -26.381 -32.640 11.824 1.00 35.28 888 LYS A O 1
ATOM 7045 N N . ARG A 1 889 ? -27.485 -33.785 13.412 1.00 39.25 889 ARG A N 1
ATOM 7046 C CA . ARG A 1 889 ? -26.695 -35.026 13.406 1.00 39.25 889 ARG A CA 1
ATOM 7047 C C . ARG A 1 889 ? -26.774 -35.737 12.048 1.00 39.25 889 ARG A C 1
ATOM 7049 O O . ARG A 1 889 ? -27.818 -36.281 11.707 1.00 39.25 889 ARG A O 1
ATOM 7056 N N . VAL A 1 890 ? -25.648 -35.817 11.337 1.00 36.19 890 VAL A N 1
ATOM 7057 C CA . VAL A 1 890 ? -25.419 -36.788 10.253 1.00 36.19 890 VAL A CA 1
ATOM 7058 C C . VAL A 1 890 ? -24.077 -37.473 10.508 1.00 36.19 890 VAL A C 1
ATOM 7060 O O . VAL A 1 890 ? -23.026 -36.830 10.503 1.00 36.19 890 VAL A O 1
ATOM 7063 N N . CYS A 1 891 ? -24.106 -38.783 10.752 1.00 30.33 891 CYS A N 1
ATOM 7064 C CA . CYS A 1 891 ? -22.944 -39.563 11.179 1.00 30.33 891 CYS A CA 1
ATOM 7065 C C . CYS A 1 891 ? -21.930 -39.793 10.041 1.00 30.33 891 CYS A C 1
ATOM 7067 O O . CYS A 1 891 ? -21.869 -40.867 9.447 1.00 30.33 891 CYS A O 1
ATOM 7069 N N . SER A 1 892 ? -21.094 -38.792 9.753 1.00 39.47 892 SER A N 1
ATOM 7070 C CA . SER A 1 892 ? -19.902 -38.946 8.910 1.00 39.47 892 SER A CA 1
ATOM 7071 C C . SER A 1 892 ? -18.655 -39.143 9.771 1.00 39.47 892 SER A C 1
ATOM 7073 O O . SER A 1 892 ? -18.307 -38.283 10.577 1.00 39.47 892 SER A O 1
ATOM 7075 N N . THR A 1 893 ? -17.940 -40.248 9.555 1.00 38.16 893 THR A N 1
ATOM 7076 C CA . THR A 1 893 ? -16.709 -40.631 10.277 1.00 38.16 893 THR A CA 1
ATOM 7077 C C . THR A 1 893 ? -15.428 -40.004 9.702 1.00 38.16 893 THR A C 1
ATOM 7079 O O . THR A 1 893 ? -14.319 -40.436 10.017 1.00 38.16 893 THR A O 1
ATOM 7082 N N . LYS A 1 894 ? -15.546 -38.999 8.821 1.00 46.81 894 LYS A N 1
ATOM 7083 C CA . LYS A 1 894 ? -14.434 -38.452 8.020 1.00 46.81 894 LYS A CA 1
ATOM 7084 C C . LYS A 1 894 ? -14.153 -36.977 8.322 1.00 46.81 894 LYS A C 1
ATOM 7086 O O . LYS A 1 894 ? -14.441 -36.104 7.509 1.00 46.81 894 LYS A O 1
ATOM 7091 N N . VAL A 1 895 ? -13.514 -36.716 9.463 1.00 53.31 895 VAL A N 1
ATOM 7092 C CA . VAL A 1 895 ? -12.858 -35.423 9.743 1.00 53.31 895 VAL A CA 1
ATOM 7093 C C . VAL A 1 895 ? -11.777 -35.161 8.684 1.00 53.31 895 VAL A C 1
ATOM 7095 O O . VAL A 1 895 ? -10.969 -36.049 8.397 1.00 53.31 895 VAL A O 1
ATOM 7098 N N . SER A 1 896 ? -11.736 -33.959 8.094 1.00 60.44 896 SER A N 1
ATOM 7099 C CA . SER A 1 896 ? -10.694 -33.636 7.110 1.00 60.44 896 SER A CA 1
ATOM 7100 C C . SER A 1 896 ? -9.349 -33.351 7.793 1.00 60.44 896 SER A C 1
ATOM 7102 O O . SER A 1 896 ? -9.253 -32.534 8.712 1.00 60.44 896 SER A O 1
ATOM 7104 N N . LYS A 1 897 ? -8.308 -34.076 7.365 1.00 73.06 897 LYS A N 1
ATOM 7105 C CA . LYS A 1 897 ? -6.956 -34.003 7.936 1.00 73.06 897 LYS A CA 1
ATOM 7106 C C . LYS A 1 897 ? -6.169 -32.813 7.384 1.00 73.06 897 LYS A C 1
ATOM 7108 O O . LYS A 1 897 ? -6.384 -32.379 6.250 1.00 73.06 897 LYS A O 1
ATOM 7113 N N . TYR A 1 898 ? -5.221 -32.324 8.174 1.00 81.69 898 TYR A N 1
ATOM 7114 C CA . TYR A 1 898 ? -4.234 -31.329 7.765 1.00 81.69 898 TYR A CA 1
ATOM 7115 C C . TYR A 1 898 ? -2.904 -31.603 8.472 1.00 81.69 898 TYR A C 1
ATOM 7117 O O . TYR A 1 898 ? -2.876 -32.158 9.569 1.00 81.69 898 TYR A O 1
ATOM 7125 N N . LEU A 1 899 ? -1.806 -31.207 7.836 1.00 83.12 899 LEU A N 1
ATOM 7126 C CA . LEU A 1 899 ? -0.470 -31.231 8.417 1.00 83.12 899 LEU A CA 1
ATOM 7127 C C . LEU A 1 899 ? -0.219 -29.901 9.136 1.00 83.12 899 LEU A C 1
ATOM 7129 O O . LEU A 1 899 ? -0.413 -28.842 8.539 1.00 83.12 899 LEU A O 1
ATOM 7133 N N . ALA A 1 900 ? 0.253 -29.936 10.379 1.00 84.44 900 ALA A N 1
ATOM 7134 C CA . ALA A 1 900 ? 0.825 -28.763 11.033 1.00 84.44 900 ALA A CA 1
ATOM 7135 C C . ALA A 1 900 ? 2.349 -28.746 10.826 1.00 84.44 900 ALA A C 1
ATOM 7137 O O . ALA A 1 900 ? 3.025 -29.740 11.084 1.00 84.44 900 ALA A O 1
ATOM 7138 N N . LEU A 1 901 ? 2.887 -27.619 10.363 1.00 85.62 901 LEU A N 1
ATOM 7139 C CA . LEU A 1 901 ? 4.308 -27.409 10.100 1.00 85.62 901 LEU A CA 1
ATOM 7140 C C . LEU A 1 901 ? 4.787 -26.163 10.848 1.00 85.62 901 LEU A C 1
ATOM 7142 O O . LEU A 1 901 ? 4.215 -25.087 10.712 1.00 85.62 901 LEU A O 1
ATOM 7146 N N . HIS A 1 902 ? 5.866 -26.300 11.610 1.00 83.38 902 HIS A N 1
ATOM 7147 C CA . HIS A 1 902 ? 6.427 -25.227 12.425 1.00 83.38 902 HIS A CA 1
ATOM 7148 C C . HIS A 1 902 ? 7.951 -25.261 12.304 1.00 83.38 902 HIS A C 1
ATOM 7150 O O . HIS A 1 902 ? 8.592 -26.242 12.681 1.00 83.38 902 HIS A O 1
ATOM 7156 N N . LEU A 1 903 ? 8.519 -24.209 11.717 1.00 77.81 903 LEU A N 1
ATOM 7157 C CA . LEU A 1 903 ? 9.854 -24.259 11.107 1.00 77.81 903 LEU A CA 1
ATOM 7158 C C . LEU A 1 903 ? 10.996 -23.854 12.058 1.00 77.81 903 LEU A C 1
ATOM 7160 O O . LEU A 1 903 ? 12.141 -24.216 11.805 1.00 77.81 903 LEU A O 1
ATOM 7164 N N . ARG A 1 904 ? 10.695 -23.103 13.132 1.00 79.31 904 ARG A N 1
ATOM 7165 C CA . ARG A 1 904 ? 11.678 -22.332 13.929 1.00 79.31 904 ARG A CA 1
ATOM 7166 C C . ARG A 1 904 ? 12.670 -21.559 13.054 1.00 79.31 904 ARG A C 1
ATOM 7168 O O . ARG A 1 904 ? 13.881 -21.627 13.245 1.00 79.31 904 ARG A O 1
ATOM 7175 N N . PHE A 1 905 ? 12.118 -20.856 12.069 1.00 82.25 905 PHE A N 1
ATOM 7176 C CA . PHE A 1 905 ? 12.850 -20.079 11.069 1.00 82.25 905 PHE A CA 1
ATOM 7177 C C . PHE A 1 905 ? 12.493 -18.586 11.146 1.00 82.25 905 PHE A C 1
ATOM 7179 O O . PHE A 1 905 ? 12.469 -17.878 10.145 1.00 82.25 905 PHE A O 1
ATOM 7186 N N . GLU A 1 906 ? 12.142 -18.116 12.336 1.00 84.25 906 GLU A N 1
ATOM 7187 C CA . GLU A 1 906 ? 12.066 -16.713 12.724 1.00 84.25 906 GLU A CA 1
ATOM 7188 C C . GLU A 1 906 ? 13.478 -16.100 12.865 1.00 84.25 906 GLU A C 1
ATOM 7190 O O . GLU A 1 906 ? 14.464 -16.819 13.048 1.00 84.25 906 GLU A O 1
ATOM 7195 N N . ILE A 1 907 ? 13.597 -14.771 12.755 1.00 82.38 907 ILE A N 1
ATOM 7196 C CA . ILE A 1 907 ? 14.904 -14.082 12.741 1.00 82.38 907 ILE A CA 1
ATOM 7197 C C . ILE A 1 907 ? 15.671 -14.223 14.066 1.00 82.38 907 ILE A C 1
ATOM 7199 O O . ILE A 1 907 ? 16.879 -14.442 14.046 1.00 82.38 907 ILE A O 1
ATOM 7203 N N . ASP A 1 908 ? 14.971 -14.204 15.202 1.00 76.50 908 ASP A N 1
ATOM 7204 C CA . ASP A 1 908 ? 15.530 -14.455 16.533 1.00 76.50 908 ASP A CA 1
ATOM 7205 C C . ASP A 1 908 ? 16.128 -15.864 16.640 1.00 76.50 908 ASP A C 1
ATOM 7207 O O . ASP A 1 908 ? 17.238 -16.029 17.139 1.00 76.50 908 ASP A O 1
ATOM 7211 N N . MET A 1 909 ? 15.442 -16.875 16.102 1.00 81.69 909 MET A N 1
ATOM 7212 C CA . MET A 1 909 ? 15.905 -18.263 16.107 1.00 81.69 909 MET A CA 1
ATOM 7213 C C . MET A 1 909 ? 17.094 -18.508 15.176 1.00 81.69 909 MET A C 1
ATOM 7215 O O . MET A 1 909 ? 18.007 -19.256 15.536 1.00 81.69 909 MET A O 1
ATOM 7219 N N . VAL A 1 910 ? 17.116 -17.887 13.994 1.00 83.94 910 VAL A N 1
ATOM 7220 C CA . VAL A 1 910 ? 18.251 -17.987 13.059 1.00 83.94 910 VAL A CA 1
ATOM 7221 C C . VAL A 1 910 ? 19.471 -17.222 13.602 1.00 83.94 910 VAL A C 1
ATOM 7223 O O . VAL A 1 910 ? 20.595 -17.720 13.530 1.00 83.94 910 VAL A O 1
ATOM 7226 N N . ALA A 1 911 ? 19.262 -16.069 14.245 1.00 83.31 911 ALA A N 1
ATOM 7227 C CA . ALA A 1 911 ? 20.317 -15.328 14.930 1.00 83.31 911 ALA A CA 1
ATOM 7228 C C . ALA A 1 911 ? 20.885 -16.115 16.128 1.00 83.31 911 ALA A C 1
ATOM 7230 O O . ALA A 1 911 ? 22.089 -16.381 16.159 1.00 83.31 911 ALA A O 1
ATOM 7231 N N . HIS A 1 912 ? 20.031 -16.550 17.062 1.00 82.00 912 HIS A N 1
ATOM 7232 C CA . HIS A 1 912 ? 20.415 -17.270 18.284 1.00 82.00 912 HIS A CA 1
ATOM 7233 C C . HIS A 1 912 ? 21.128 -18.602 18.010 1.00 82.00 912 HIS A C 1
ATOM 7235 O O . HIS A 1 912 ? 22.070 -18.951 18.714 1.00 82.00 912 HIS A O 1
ATOM 7241 N N . SER A 1 913 ? 20.718 -19.339 16.972 1.00 80.94 913 SER A N 1
ATOM 7242 C CA . SER A 1 913 ? 21.339 -20.627 16.622 1.00 80.94 913 SER A CA 1
ATOM 7243 C C . SER A 1 913 ? 22.715 -20.515 15.952 1.00 80.94 913 SER A C 1
ATOM 7245 O O . SER A 1 913 ? 23.298 -21.548 15.643 1.00 80.94 913 SER A O 1
ATOM 7247 N N . LEU A 1 914 ? 23.236 -19.299 15.718 1.00 84.06 914 LEU A N 1
ATOM 7248 C CA . LEU A 1 914 ? 24.513 -19.030 15.026 1.00 84.06 914 LEU A CA 1
ATOM 7249 C C . LEU A 1 914 ? 24.605 -19.620 13.598 1.00 84.06 914 LEU A C 1
ATOM 7251 O O . LEU A 1 914 ? 25.682 -19.706 13.014 1.00 84.06 914 LEU A O 1
ATOM 7255 N N . CYS A 1 915 ? 23.472 -19.997 13.004 1.00 83.00 915 CYS A N 1
ATOM 7256 C CA . CYS A 1 915 ? 23.420 -20.716 11.735 1.00 83.00 915 CYS A CA 1
ATOM 7257 C C . CYS A 1 915 ? 23.308 -19.794 10.513 1.00 83.00 915 CYS A C 1
ATOM 7259 O O . CYS A 1 915 ? 22.660 -18.749 10.554 1.00 83.00 915 CYS A O 1
ATOM 7261 N N . GLU A 1 916 ? 23.868 -20.243 9.388 1.00 80.75 916 GLU A N 1
ATOM 7262 C CA . GLU A 1 916 ? 23.778 -19.584 8.078 1.00 80.75 916 GLU A CA 1
ATOM 7263 C C . GLU A 1 916 ? 23.043 -20.481 7.065 1.00 80.75 916 GLU A C 1
ATOM 7265 O O . GLU A 1 916 ? 23.105 -21.715 7.143 1.00 80.75 916 GLU A O 1
ATOM 7270 N N . PHE A 1 917 ? 22.332 -19.872 6.107 1.00 78.56 917 PHE A N 1
ATOM 7271 C CA . PHE A 1 917 ? 21.428 -20.558 5.169 1.00 78.56 917 PHE A CA 1
ATOM 7272 C C . PHE A 1 917 ? 21.666 -20.158 3.701 1.00 78.56 917 PHE A C 1
ATOM 7274 O O . PHE A 1 917 ? 20.751 -20.210 2.866 1.00 78.56 917 PHE A O 1
ATOM 7281 N N . GLY A 1 918 ? 22.919 -19.829 3.375 1.00 64.12 918 GLY A N 1
ATOM 7282 C CA . GLY A 1 918 ? 23.448 -19.798 2.013 1.00 64.12 918 GLY A CA 1
ATOM 7283 C C . GLY A 1 918 ? 23.139 -18.552 1.181 1.00 64.12 918 GLY A C 1
ATOM 7284 O O . GLY A 1 918 ? 23.213 -18.643 -0.044 1.00 64.12 918 GLY A O 1
ATOM 7285 N N . ARG A 1 919 ? 22.798 -17.406 1.789 1.00 60.62 919 ARG A N 1
ATOM 7286 C CA . ARG A 1 919 ? 22.685 -16.126 1.050 1.00 60.62 919 ARG A CA 1
ATOM 7287 C C . ARG A 1 919 ? 23.994 -15.341 0.908 1.00 60.62 919 ARG A C 1
ATOM 7289 O O . ARG A 1 919 ? 24.045 -14.434 0.083 1.00 60.62 919 ARG A O 1
ATOM 7296 N N . GLY A 1 920 ? 25.047 -15.717 1.634 1.00 65.62 920 GLY A N 1
ATOM 7297 C CA . GLY A 1 920 ? 26.319 -14.987 1.656 1.00 65.62 920 GLY A CA 1
ATOM 7298 C C . GLY A 1 920 ? 26.283 -13.793 2.613 1.00 65.62 920 GLY A C 1
ATOM 7299 O O . GLY A 1 920 ? 25.438 -13.740 3.504 1.00 65.62 920 GLY A O 1
ATOM 7300 N N . GLU A 1 921 ? 27.200 -12.845 2.423 1.00 69.81 921 GLU A N 1
ATOM 7301 C CA . GLU A 1 921 ? 27.526 -11.811 3.418 1.00 69.81 921 GLU A CA 1
ATOM 7302 C C . GLU A 1 921 ? 26.341 -10.944 3.875 1.00 69.81 921 GLU A C 1
ATOM 7304 O O . GLU A 1 921 ? 26.296 -10.546 5.031 1.00 69.81 921 GLU A O 1
ATOM 7309 N N . GLU A 1 922 ? 25.340 -10.713 3.018 1.00 73.69 922 GLU A N 1
ATOM 7310 C CA . GLU A 1 922 ? 24.106 -9.985 3.368 1.00 73.69 922 GLU A CA 1
ATOM 7311 C C . GLU A 1 922 ? 23.345 -10.658 4.532 1.00 73.69 922 GLU A C 1
ATOM 7313 O O . GLU A 1 922 ? 22.895 -9.981 5.451 1.00 73.69 922 GLU A O 1
ATOM 7318 N N . GLU A 1 923 ? 23.262 -11.994 4.536 1.00 79.12 923 GLU A N 1
ATOM 7319 C CA . GLU A 1 923 ? 22.621 -12.778 5.606 1.00 79.12 923 GLU A CA 1
ATOM 7320 C C . GLU A 1 923 ? 23.519 -12.898 6.843 1.00 79.12 923 GLU A C 1
ATOM 7322 O O . GLU A 1 923 ? 23.002 -12.937 7.956 1.00 79.12 923 GLU A O 1
ATOM 7327 N N . ARG A 1 924 ? 24.853 -12.886 6.687 1.00 78.38 924 ARG A N 1
ATOM 7328 C CA . ARG A 1 924 ? 25.761 -12.810 7.842 1.00 78.38 924 ARG A CA 1
ATOM 7329 C C . ARG A 1 924 ? 25.601 -11.476 8.566 1.00 78.38 924 ARG A C 1
ATOM 7331 O O . ARG A 1 924 ? 25.298 -11.481 9.753 1.00 78.38 924 ARG A O 1
ATOM 7338 N N . LEU A 1 925 ? 25.734 -10.360 7.850 1.00 81.50 925 LEU A N 1
ATOM 7339 C CA . LEU A 1 925 ? 25.681 -9.011 8.417 1.00 81.50 925 LEU A CA 1
ATOM 7340 C C . LEU A 1 925 ? 24.313 -8.691 9.044 1.00 81.50 925 LEU A C 1
ATOM 7342 O O . LEU A 1 925 ? 24.269 -8.128 10.135 1.00 81.50 925 LEU A O 1
ATOM 7346 N N . GLU A 1 926 ? 23.201 -9.099 8.417 1.00 84.38 926 GLU A N 1
ATOM 7347 C CA . GLU A 1 926 ? 21.855 -8.942 8.998 1.00 84.38 926 GLU A CA 1
ATOM 7348 C C . GLU A 1 926 ? 21.717 -9.713 10.324 1.00 84.38 926 GLU A C 1
ATOM 7350 O O . GLU A 1 926 ? 21.222 -9.174 11.315 1.00 84.38 926 GLU A O 1
ATOM 7355 N N . LEU A 1 927 ? 22.193 -10.963 10.371 1.00 84.00 927 LEU A N 1
ATOM 7356 C CA . LEU A 1 927 ? 22.124 -11.793 11.574 1.00 84.00 927 LEU A CA 1
ATOM 7357 C C . LEU A 1 927 ? 23.141 -11.379 12.647 1.00 84.00 927 LEU A C 1
ATOM 7359 O O . LEU A 1 927 ? 22.879 -11.587 13.828 1.00 84.00 927 LEU A O 1
ATOM 7363 N N . GLU A 1 928 ? 24.286 -10.804 12.280 1.00 81.50 928 GLU A N 1
ATOM 7364 C CA . GLU A 1 928 ? 25.268 -10.279 13.234 1.00 81.50 928 GLU A CA 1
ATOM 7365 C C . GLU A 1 928 ? 24.798 -8.974 13.874 1.00 81.50 928 GLU A C 1
ATOM 7367 O O . GLU A 1 928 ? 24.764 -8.916 15.101 1.00 81.50 928 GLU A O 1
ATOM 7372 N N . ALA A 1 929 ? 24.279 -8.014 13.103 1.00 80.62 929 ALA A N 1
ATOM 7373 C CA . ALA A 1 929 ? 23.630 -6.826 13.666 1.00 80.62 929 ALA A CA 1
ATOM 7374 C C . ALA A 1 929 ? 22.463 -7.201 14.606 1.00 80.62 929 ALA A C 1
ATOM 7376 O O . ALA A 1 929 ? 22.316 -6.632 15.688 1.00 80.62 929 ALA A O 1
ATOM 7377 N N . TYR A 1 930 ? 21.670 -8.223 14.252 1.00 82.25 930 TYR A N 1
ATOM 7378 C CA . TYR A 1 930 ? 20.616 -8.735 15.134 1.00 82.25 930 TYR A CA 1
ATOM 7379 C C . TYR A 1 930 ? 21.175 -9.363 16.428 1.00 82.25 930 TYR A C 1
ATOM 7381 O O . TYR A 1 930 ? 20.584 -9.198 17.496 1.00 82.25 930 TYR A O 1
ATOM 7389 N N . ARG A 1 931 ? 22.315 -10.070 16.369 1.00 82.06 931 ARG A N 1
ATOM 7390 C CA . ARG A 1 931 ? 22.986 -10.645 17.555 1.00 82.06 931 ARG A CA 1
ATOM 7391 C C . ARG A 1 931 ? 23.562 -9.570 18.470 1.00 82.06 931 ARG A C 1
ATOM 7393 O O . ARG A 1 931 ? 23.427 -9.702 19.681 1.00 82.06 931 ARG A O 1
ATOM 7400 N N . GLU A 1 932 ? 24.153 -8.511 17.926 1.00 75.94 932 GLU A N 1
ATOM 7401 C CA . GLU A 1 932 ? 24.684 -7.402 18.729 1.00 75.94 932 GLU A CA 1
ATOM 7402 C C . GLU A 1 932 ? 23.582 -6.665 19.499 1.00 75.94 932 GLU A C 1
ATOM 7404 O O . GLU A 1 932 ? 23.755 -6.391 20.684 1.00 75.94 932 GLU A O 1
ATOM 7409 N N . ILE A 1 933 ? 22.424 -6.433 18.870 1.00 71.25 933 ILE A N 1
ATOM 7410 C CA . ILE A 1 933 ? 21.288 -5.743 19.502 1.00 71.25 933 ILE A CA 1
ATOM 7411 C C . ILE A 1 933 ? 20.531 -6.652 20.490 1.00 71.25 933 ILE A C 1
ATOM 7413 O O . ILE A 1 933 ? 20.142 -6.199 21.565 1.00 71.25 933 ILE A O 1
ATOM 7417 N N . HIS A 1 934 ? 20.289 -7.923 20.144 1.00 67.75 934 HIS A N 1
ATOM 7418 C CA . HIS A 1 934 ? 19.350 -8.784 20.885 1.00 67.75 934 HIS A CA 1
ATOM 7419 C C . HIS A 1 934 ? 19.990 -9.939 21.669 1.00 67.75 934 HIS A C 1
ATOM 7421 O O . HIS A 1 934 ? 19.320 -10.544 22.506 1.00 67.75 934 HIS A O 1
ATOM 7427 N N . PHE A 1 935 ? 21.264 -10.261 21.433 1.00 72.44 935 PHE A N 1
ATOM 7428 C CA . PHE A 1 935 ? 21.974 -11.365 22.090 1.00 72.44 935 PHE A CA 1
ATOM 7429 C C . PHE A 1 935 ? 23.404 -10.972 22.535 1.00 72.44 935 PHE A C 1
ATOM 7431 O O . PHE A 1 935 ? 24.355 -11.694 22.226 1.00 72.44 935 PHE A O 1
ATOM 7438 N N . PRO A 1 936 ? 23.599 -9.874 23.298 1.00 66.38 936 PRO A N 1
ATOM 7439 C CA . PRO A 1 936 ? 24.930 -9.341 23.617 1.00 66.38 936 PRO A CA 1
ATOM 7440 C C . PRO A 1 936 ? 25.849 -10.342 24.338 1.00 66.38 936 PRO A C 1
ATOM 7442 O O . PRO A 1 936 ? 27.042 -10.389 24.050 1.00 66.38 936 PRO A O 1
ATOM 7445 N N . ALA A 1 937 ? 25.311 -11.214 25.200 1.00 64.62 937 ALA A N 1
ATOM 7446 C CA . ALA A 1 937 ? 26.085 -12.287 25.837 1.00 64.62 937 ALA A CA 1
ATOM 7447 C C . ALA A 1 937 ? 26.623 -13.328 24.829 1.00 64.62 937 ALA A C 1
ATOM 7449 O O . ALA A 1 937 ? 27.705 -13.876 25.020 1.00 64.62 937 ALA A O 1
ATOM 7450 N N . LEU A 1 938 ? 25.904 -13.570 23.727 1.00 66.81 938 LEU A N 1
ATOM 7451 C CA . LEU A 1 938 ? 26.331 -14.454 22.637 1.00 66.81 938 LEU A CA 1
ATOM 7452 C C . LEU A 1 938 ? 27.474 -13.808 21.833 1.00 66.81 938 LEU A C 1
ATOM 7454 O O . LEU A 1 938 ? 28.446 -14.474 21.478 1.00 66.81 938 LEU A O 1
ATOM 7458 N N . THR A 1 939 ? 27.394 -12.492 21.616 1.00 66.56 939 THR A N 1
ATOM 7459 C CA . THR A 1 939 ? 28.468 -11.676 21.027 1.00 66.56 939 THR A CA 1
ATOM 7460 C C . THR A 1 939 ? 29.702 -11.614 21.933 1.00 66.56 939 THR A C 1
ATOM 7462 O O . THR A 1 939 ? 30.825 -11.657 21.432 1.00 66.56 939 THR A O 1
ATOM 7465 N N . LEU A 1 940 ? 29.522 -11.573 23.259 1.00 67.06 940 LEU A N 1
ATOM 7466 C CA . LEU A 1 940 ? 30.617 -11.650 24.230 1.00 67.06 940 LEU A CA 1
ATOM 7467 C C . LEU A 1 940 ? 31.304 -13.026 24.182 1.00 67.06 940 LEU A C 1
ATOM 7469 O O . LEU A 1 940 ? 32.522 -13.098 24.044 1.00 67.06 940 LEU A O 1
ATOM 7473 N N . LEU A 1 941 ? 30.525 -14.115 24.191 1.00 65.06 941 LEU A N 1
ATOM 7474 C CA . LEU A 1 941 ? 31.032 -15.488 24.060 1.00 65.06 941 LEU A CA 1
ATOM 7475 C C . LEU A 1 941 ? 31.790 -15.718 22.744 1.00 65.06 941 LEU A C 1
ATOM 7477 O O . LEU A 1 941 ? 32.793 -16.427 22.747 1.00 65.06 941 LEU A O 1
ATOM 7481 N N . LYS A 1 942 ? 31.377 -15.080 21.638 1.00 66.12 942 LYS A N 1
ATOM 7482 C CA . LYS A 1 942 ? 32.104 -15.105 20.352 1.00 66.12 942 LYS A CA 1
ATOM 7483 C C . LYS A 1 942 ? 33.490 -14.437 20.432 1.00 66.12 942 LYS A C 1
ATOM 7485 O O . LYS A 1 942 ? 34.343 -14.728 19.600 1.00 66.12 942 LYS A O 1
ATOM 7490 N N . LYS A 1 943 ? 33.721 -13.550 21.410 1.00 66.50 943 LYS A N 1
ATOM 7491 C CA . LYS A 1 943 ? 35.019 -12.895 21.659 1.00 66.50 943 LYS A CA 1
ATOM 7492 C C . LYS A 1 943 ? 35.887 -13.656 22.668 1.00 66.50 943 LYS A C 1
ATOM 7494 O O . LYS A 1 943 ? 37.104 -13.608 22.550 1.00 66.50 943 LYS A O 1
ATOM 7499 N N . THR A 1 944 ? 35.286 -14.352 23.637 1.00 56.31 944 THR A N 1
ATOM 7500 C CA . THR A 1 944 ? 36.014 -15.053 24.715 1.00 56.31 944 THR A CA 1
ATOM 7501 C C . THR A 1 944 ? 36.179 -16.560 24.502 1.00 56.31 944 THR A C 1
ATOM 7503 O O . THR A 1 944 ? 36.989 -17.180 25.186 1.00 56.31 944 THR A O 1
ATOM 7506 N N . THR A 1 945 ? 35.439 -17.174 23.572 1.00 61.16 945 THR A N 1
ATOM 7507 C CA . THR A 1 945 ? 35.484 -18.623 23.315 1.00 61.16 945 THR A CA 1
ATOM 7508 C C . THR A 1 945 ? 35.469 -18.948 21.822 1.00 61.16 945 THR A C 1
ATOM 7510 O O . THR A 1 945 ? 34.844 -18.258 21.015 1.00 61.16 945 THR A O 1
ATOM 7513 N N . LYS A 1 946 ? 36.137 -20.044 21.441 1.00 70.56 946 LYS A N 1
ATOM 7514 C CA . LYS A 1 946 ? 36.153 -20.554 20.063 1.00 70.56 946 LYS A CA 1
ATOM 7515 C C . LYS A 1 946 ? 34.851 -21.308 19.764 1.00 70.56 946 LYS A C 1
ATOM 7517 O O . LYS A 1 946 ? 34.801 -22.532 19.850 1.00 70.56 946 LYS A O 1
ATOM 7522 N N . LEU A 1 947 ? 33.788 -20.560 19.463 1.00 73.06 947 LEU A N 1
ATOM 7523 C CA . LEU A 1 947 ? 32.478 -21.117 19.106 1.00 73.06 947 LEU A CA 1
ATOM 7524 C C . LEU A 1 947 ? 32.553 -21.980 17.824 1.00 73.06 947 LEU A C 1
ATOM 7526 O O . LEU A 1 947 ? 33.318 -21.631 16.919 1.00 73.06 947 LEU A O 1
ATOM 7530 N N . PRO A 1 948 ? 31.748 -23.058 17.705 1.00 78.31 948 PRO A N 1
ATOM 7531 C CA . PRO A 1 948 ? 31.708 -23.886 16.498 1.00 78.31 948 PRO A CA 1
ATOM 7532 C C . PRO A 1 948 ? 31.260 -23.099 15.263 1.00 78.31 948 PRO A C 1
ATOM 7534 O O . PRO A 1 948 ? 30.427 -22.191 15.351 1.00 78.31 948 PRO A O 1
ATOM 7537 N N . SER A 1 949 ? 31.774 -23.468 14.091 1.00 81.94 949 SER A N 1
ATOM 7538 C CA . SER A 1 949 ? 31.409 -22.804 12.839 1.00 81.94 949 SER A CA 1
ATOM 7539 C C . SER A 1 949 ? 29.950 -23.086 12.444 1.00 81.94 949 SER A C 1
ATOM 7541 O O . SER A 1 949 ? 29.406 -24.151 12.763 1.00 81.94 949 SER A O 1
ATOM 7543 N N . PRO A 1 950 ? 29.304 -22.212 11.646 1.00 81.75 950 PRO A N 1
ATOM 7544 C CA . PRO A 1 950 ? 27.970 -22.486 11.111 1.00 81.75 950 PRO A CA 1
ATOM 7545 C C . PRO A 1 950 ? 27.880 -23.811 10.332 1.00 81.75 950 PRO A C 1
ATOM 7547 O O . PRO A 1 950 ? 26.800 -24.391 10.236 1.00 81.75 950 PRO A O 1
ATOM 7550 N N . ALA A 1 951 ? 28.993 -24.323 9.789 1.00 80.31 951 ALA A N 1
ATOM 7551 C CA . ALA A 1 951 ? 29.042 -25.617 9.109 1.00 80.31 951 ALA A CA 1
ATOM 7552 C C . ALA A 1 951 ? 29.063 -26.806 10.090 1.00 80.31 951 ALA A C 1
ATOM 7554 O O . ALA A 1 951 ? 28.379 -27.802 9.834 1.00 80.31 951 ALA A O 1
ATOM 7555 N N . GLU A 1 952 ? 29.772 -26.701 11.219 1.00 81.75 952 GLU A N 1
ATOM 7556 C CA . GLU A 1 952 ? 29.711 -27.683 12.315 1.00 81.75 952 GLU A CA 1
ATOM 7557 C C . GLU A 1 952 ? 28.302 -27.731 12.917 1.00 81.75 952 GLU A C 1
ATOM 7559 O O . GLU A 1 952 ? 27.680 -28.793 12.934 1.00 81.75 952 GLU A O 1
ATOM 7564 N N . LEU A 1 953 ? 27.731 -26.574 13.273 1.00 84.00 953 LEU A N 1
ATOM 7565 C CA . LEU A 1 953 ? 26.379 -26.462 13.844 1.00 84.00 953 LEU A CA 1
ATOM 7566 C C . LEU A 1 953 ? 25.292 -27.047 12.922 1.00 84.00 953 LEU A C 1
ATOM 7568 O O . LEU A 1 953 ? 24.314 -27.640 13.393 1.00 84.00 953 LEU A O 1
ATOM 7572 N N . ARG A 1 954 ? 25.461 -26.934 11.594 1.00 81.19 954 ARG A N 1
ATOM 7573 C CA . ARG A 1 954 ? 24.626 -27.670 10.630 1.00 81.19 954 ARG A CA 1
ATOM 7574 C C . ARG A 1 954 ? 24.875 -29.169 10.714 1.00 81.19 954 ARG A C 1
ATOM 7576 O O . ARG A 1 954 ? 23.909 -29.917 10.844 1.00 81.19 954 ARG A O 1
ATOM 7583 N N . THR A 1 955 ? 26.129 -29.603 10.634 1.00 78.44 955 THR A N 1
ATOM 7584 C CA . THR A 1 955 ? 26.539 -31.019 10.558 1.00 78.44 955 THR A CA 1
ATOM 7585 C C . THR A 1 955 ? 26.157 -31.822 11.804 1.00 78.44 955 THR A C 1
ATOM 7587 O O . THR A 1 955 ? 25.785 -32.987 11.687 1.00 78.44 955 THR A O 1
ATOM 7590 N N . GLU A 1 956 ? 26.157 -31.201 12.983 1.00 79.81 956 GLU A N 1
ATOM 7591 C CA . GLU A 1 956 ? 25.653 -31.784 14.235 1.00 79.81 956 GLU A CA 1
ATOM 7592 C C . GLU A 1 956 ? 24.118 -31.802 14.319 1.00 79.81 956 GLU A C 1
ATOM 7594 O O . GLU A 1 956 ? 23.534 -32.531 15.120 1.00 79.81 956 GLU A O 1
ATOM 7599 N N . GLY A 1 957 ? 23.443 -31.052 13.445 1.00 78.44 957 GLY A N 1
ATOM 7600 C CA . GLY A 1 957 ? 21.991 -30.937 13.407 1.00 78.44 957 GLY A CA 1
ATOM 7601 C C . GLY A 1 957 ? 21.427 -29.930 14.406 1.00 78.44 957 GLY A C 1
ATOM 7602 O O . GLY A 1 957 ? 20.242 -30.013 14.725 1.00 78.44 957 GLY A O 1
ATOM 7603 N N . LEU A 1 958 ? 22.225 -28.982 14.907 1.00 80.75 958 LEU A N 1
ATOM 7604 C CA . LEU A 1 958 ? 21.789 -27.970 15.876 1.00 80.75 958 LEU A CA 1
ATOM 7605 C C . LEU A 1 958 ? 20.907 -26.893 15.220 1.00 80.75 958 LEU A C 1
ATOM 7607 O O . LEU A 1 958 ? 19.870 -26.531 15.782 1.00 80.75 958 LEU A O 1
ATOM 7611 N N . CYS A 1 959 ? 21.213 -26.498 13.981 1.00 82.38 959 CYS A N 1
ATOM 7612 C CA . CYS A 1 959 ? 20.425 -25.534 13.199 1.00 82.38 959 CYS A CA 1
ATOM 7613 C C . CYS A 1 959 ? 18.940 -25.920 12.998 1.00 82.38 959 CYS A C 1
ATOM 7615 O O . CYS A 1 959 ? 18.599 -27.108 13.006 1.00 82.38 959 CYS A O 1
ATOM 7617 N N . PRO A 1 960 ? 18.025 -24.951 12.785 1.00 84.12 960 PRO A N 1
ATOM 7618 C CA . PRO A 1 960 ? 16.690 -25.228 12.247 1.00 84.12 960 PRO A CA 1
ATOM 7619 C C . PRO A 1 960 ? 16.758 -25.660 10.769 1.00 84.12 960 PRO A C 1
ATOM 7621 O O . PRO A 1 960 ? 17.779 -25.476 10.107 1.00 84.12 960 PRO A O 1
ATOM 7624 N N . LEU A 1 961 ? 15.669 -26.223 10.235 1.00 84.06 961 LEU A N 1
ATOM 7625 C CA . LEU A 1 961 ? 15.542 -26.487 8.795 1.00 84.06 961 LEU A CA 1
ATOM 7626 C C . LEU A 1 961 ? 14.978 -25.247 8.092 1.00 84.06 961 LEU A C 1
ATOM 7628 O O . LEU A 1 961 ? 13.991 -24.668 8.546 1.00 84.06 961 LEU A O 1
ATOM 7632 N N . SER A 1 962 ? 15.564 -24.862 6.959 1.00 85.06 962 SER A N 1
ATOM 7633 C CA . SER A 1 962 ? 14.993 -23.806 6.116 1.00 85.06 962 SER A CA 1
ATOM 7634 C C . SER A 1 962 ? 13.663 -24.234 5.477 1.00 85.06 962 SER A C 1
ATOM 7636 O O . SER A 1 962 ? 13.403 -25.431 5.322 1.00 85.06 962 SER A O 1
ATOM 7638 N N . PRO A 1 963 ? 12.817 -23.287 5.027 1.00 86.00 963 PRO A N 1
ATOM 7639 C CA . PRO A 1 963 ? 11.607 -23.618 4.272 1.00 86.00 963 PRO A CA 1
ATOM 7640 C C . PRO A 1 963 ? 11.905 -24.368 2.963 1.00 86.00 963 PRO A C 1
ATOM 7642 O O . PRO A 1 963 ? 11.065 -25.137 2.493 1.00 86.00 963 PRO A O 1
ATOM 7645 N N . GLU A 1 964 ? 13.099 -24.171 2.390 1.00 84.81 964 GLU A N 1
ATOM 7646 C CA . GLU A 1 964 ? 13.619 -24.942 1.260 1.00 84.81 964 GLU A CA 1
ATOM 7647 C C . GLU A 1 964 ? 13.954 -26.405 1.620 1.00 84.81 964 GLU A C 1
ATOM 7649 O O . GLU A 1 964 ? 13.644 -27.301 0.840 1.00 84.81 964 GLU A O 1
ATOM 7654 N N . GLU A 1 965 ? 14.526 -26.676 2.796 1.00 84.56 965 GLU A N 1
ATOM 7655 C CA . GLU A 1 965 ? 14.800 -28.042 3.284 1.00 84.56 965 GLU A CA 1
ATOM 7656 C C . GLU A 1 965 ? 13.512 -28.758 3.730 1.00 84.56 965 GLU A C 1
ATOM 7658 O O . GLU A 1 965 ? 13.283 -29.924 3.401 1.00 84.56 965 GLU A O 1
ATOM 7663 N N . ALA A 1 966 ? 12.619 -28.046 4.423 1.00 86.12 966 ALA A N 1
ATOM 7664 C CA . ALA A 1 966 ? 11.362 -28.593 4.925 1.00 86.12 966 ALA A CA 1
ATOM 7665 C C . ALA A 1 966 ? 10.415 -29.040 3.797 1.00 86.12 966 ALA A C 1
ATOM 7667 O O . ALA A 1 966 ? 9.785 -30.092 3.902 1.00 86.12 966 ALA A O 1
ATOM 7668 N N . VAL A 1 967 ? 10.328 -28.292 2.688 1.00 85.12 967 VAL A N 1
ATOM 7669 C CA . VAL A 1 967 ? 9.490 -28.701 1.545 1.00 85.12 967 VAL A CA 1
ATOM 7670 C C . VAL A 1 967 ? 10.039 -29.947 0.832 1.00 85.12 967 VAL A C 1
ATOM 7672 O O . VAL A 1 967 ? 9.250 -30.738 0.316 1.00 85.12 967 VAL A O 1
ATOM 7675 N N . LEU A 1 968 ? 11.363 -30.156 0.836 1.00 83.31 968 LEU A N 1
ATOM 7676 C CA . LEU A 1 968 ? 11.989 -31.372 0.304 1.00 83.31 968 LEU A CA 1
ATOM 7677 C C . LEU A 1 968 ? 11.644 -32.587 1.164 1.00 83.31 968 LEU A C 1
ATOM 7679 O O . LEU A 1 968 ? 11.168 -33.583 0.626 1.00 83.31 968 LEU A O 1
ATOM 7683 N N . MET A 1 969 ? 11.801 -32.465 2.485 1.00 85.75 969 MET A N 1
ATOM 7684 C CA . MET A 1 969 ? 11.425 -33.501 3.451 1.00 85.75 969 MET A CA 1
ATOM 7685 C C . MET A 1 969 ? 9.958 -33.927 3.276 1.00 85.75 969 MET A C 1
ATOM 7687 O O . MET A 1 969 ? 9.674 -35.110 3.128 1.00 85.75 969 MET A O 1
ATOM 7691 N N . LEU A 1 970 ? 9.019 -32.975 3.212 1.00 86.44 970 LEU A N 1
ATOM 7692 C CA . LEU A 1 970 ? 7.596 -33.296 3.031 1.00 86.44 970 LEU A CA 1
ATOM 7693 C C . LEU A 1 970 ? 7.291 -33.961 1.680 1.00 86.44 970 LEU A C 1
ATOM 7695 O O . LEU A 1 970 ? 6.403 -34.807 1.604 1.00 86.44 970 LEU A O 1
ATOM 7699 N N . ALA A 1 971 ? 8.012 -33.587 0.618 1.00 83.88 971 ALA A N 1
ATOM 7700 C CA . ALA A 1 971 ? 7.847 -34.190 -0.703 1.00 83.88 971 ALA A CA 1
ATOM 7701 C C . ALA A 1 971 ? 8.398 -35.624 -0.777 1.00 83.88 971 ALA A C 1
ATOM 7703 O O . ALA A 1 971 ? 7.772 -36.460 -1.421 1.00 83.88 971 ALA A O 1
ATOM 7704 N N . ALA A 1 972 ? 9.522 -35.913 -0.110 1.00 81.19 972 ALA A N 1
ATOM 7705 C CA . ALA A 1 972 ? 10.086 -37.262 -0.009 1.00 81.19 972 ALA A CA 1
ATOM 7706 C C . ALA A 1 972 ? 9.225 -38.189 0.862 1.00 81.19 972 ALA A C 1
ATOM 7708 O O . ALA A 1 972 ? 9.005 -39.336 0.500 1.00 81.19 972 ALA A O 1
ATOM 7709 N N . LEU A 1 973 ? 8.643 -37.666 1.947 1.00 80.44 973 LEU A N 1
ATOM 7710 C CA . LEU A 1 973 ? 7.690 -38.408 2.781 1.00 80.44 973 LEU A CA 1
ATOM 7711 C C . LEU A 1 973 ? 6.399 -38.797 2.034 1.00 80.44 973 LEU A C 1
ATOM 7713 O O . LEU A 1 973 ? 5.697 -39.700 2.470 1.00 80.44 973 LEU A O 1
ATOM 7717 N N . GLY A 1 974 ? 6.069 -38.147 0.911 1.00 78.00 974 GLY A N 1
ATOM 7718 C CA . GLY A 1 974 ? 4.917 -38.510 0.077 1.00 78.00 974 GLY A CA 1
ATOM 7719 C C . GLY A 1 974 ? 3.625 -37.727 0.349 1.00 78.00 974 GLY A C 1
ATOM 7720 O O . GLY A 1 974 ? 2.563 -38.116 -0.148 1.00 78.00 974 GLY A O 1
ATOM 7721 N N . PHE A 1 975 ? 3.685 -36.605 1.077 1.00 84.50 975 PHE A N 1
ATOM 7722 C CA . PHE A 1 975 ? 2.557 -35.669 1.161 1.00 84.50 975 PHE A CA 1
ATOM 7723 C C . PHE A 1 975 ? 2.245 -35.102 -0.231 1.00 84.50 975 PHE A C 1
ATOM 7725 O O . PHE A 1 975 ? 3.126 -34.592 -0.918 1.00 84.50 975 PHE A O 1
ATOM 7732 N N . ASN A 1 976 ? 0.989 -35.165 -0.685 1.00 83.12 976 ASN A N 1
ATOM 7733 C CA . ASN A 1 976 ? 0.649 -34.732 -2.045 1.00 83.12 976 ASN A CA 1
ATOM 7734 C C . ASN A 1 976 ? 0.282 -33.232 -2.107 1.00 83.12 976 ASN A C 1
ATOM 7736 O O . ASN A 1 976 ? 0.025 -32.583 -1.093 1.00 83.12 976 ASN A O 1
ATOM 7740 N N . ARG A 1 977 ? 0.184 -32.660 -3.315 1.00 82.31 977 ARG A N 1
ATOM 7741 C CA . ARG A 1 977 ? -0.088 -31.216 -3.523 1.00 82.31 977 ARG A CA 1
ATOM 7742 C C . ARG A 1 977 ? -1.490 -30.737 -3.098 1.00 82.31 977 ARG A C 1
ATOM 7744 O O . ARG A 1 977 ? -1.781 -29.552 -3.232 1.00 82.31 977 ARG A O 1
ATOM 7751 N N . LYS A 1 978 ? -2.366 -31.633 -2.630 1.00 81.44 978 LYS A N 1
ATOM 7752 C CA . LYS A 1 978 ? -3.682 -31.348 -2.029 1.00 81.44 978 LYS A CA 1
ATOM 7753 C C . LYS A 1 978 ? -3.642 -31.386 -0.492 1.00 81.44 978 LYS A C 1
ATOM 7755 O O . LYS A 1 978 ? -4.616 -30.956 0.123 1.00 81.44 978 LYS A O 1
ATOM 7760 N N . THR A 1 979 ? -2.540 -31.840 0.120 1.00 81.19 979 THR A N 1
ATOM 7761 C CA . THR A 1 979 ? -2.315 -31.757 1.574 1.00 81.19 979 THR A CA 1
ATOM 7762 C C . THR A 1 979 ? -2.493 -30.310 2.024 1.00 81.19 979 THR A C 1
ATOM 7764 O O . THR A 1 979 ? -1.819 -29.408 1.518 1.00 81.19 979 THR A O 1
ATOM 7767 N N . ARG A 1 980 ? -3.392 -30.075 2.983 1.00 84.94 980 ARG A N 1
ATOM 7768 C CA . ARG A 1 980 ? -3.500 -28.778 3.656 1.00 84.94 980 ARG A CA 1
ATOM 7769 C C . ARG A 1 980 ? -2.377 -28.668 4.676 1.00 84.94 980 ARG A C 1
ATOM 7771 O O . ARG A 1 980 ? -2.268 -29.538 5.536 1.00 84.94 980 ARG A O 1
ATOM 7778 N N . ILE A 1 981 ? -1.582 -27.604 4.594 1.00 86.12 981 ILE A N 1
ATOM 7779 C CA . ILE A 1 981 ? -0.479 -27.355 5.527 1.00 86.12 981 ILE A CA 1
ATOM 7780 C C . ILE A 1 981 ? -0.793 -26.097 6.328 1.00 86.12 981 ILE A C 1
ATOM 7782 O O . ILE A 1 981 ? -0.826 -25.003 5.770 1.00 86.12 981 ILE A O 1
ATOM 7786 N N . PHE A 1 982 ? -1.008 -26.249 7.631 1.00 88.12 982 PHE A N 1
ATOM 7787 C CA . PHE A 1 982 ? -1.027 -25.134 8.568 1.00 88.12 982 PHE A CA 1
ATOM 7788 C C . PHE A 1 982 ? 0.413 -24.772 8.933 1.00 88.12 982 PHE A C 1
ATOM 7790 O O . PHE A 1 982 ? 1.113 -25.600 9.514 1.00 88.12 982 PHE A O 1
ATOM 7797 N N . VAL A 1 983 ? 0.866 -23.569 8.576 1.00 84.88 983 VAL A N 1
ATOM 7798 C CA . VAL A 1 983 ? 2.179 -23.063 8.999 1.00 84.88 983 VAL A CA 1
ATOM 7799 C C . VAL A 1 983 ? 2.012 -22.214 10.253 1.00 84.88 983 VAL A C 1
ATOM 7801 O O . VAL A 1 983 ? 1.340 -21.183 10.220 1.00 84.88 983 VAL A O 1
ATOM 7804 N N . ALA A 1 984 ? 2.646 -22.676 11.326 1.00 82.62 984 ALA A N 1
ATOM 7805 C CA . ALA A 1 984 ? 2.675 -22.068 12.648 1.00 82.62 984 ALA A CA 1
ATOM 7806 C C . ALA A 1 984 ? 4.040 -21.421 12.929 1.00 82.62 984 ALA A C 1
ATOM 7808 O O . ALA A 1 984 ? 5.076 -21.933 12.489 1.00 82.62 984 ALA A O 1
ATOM 7809 N N . GLY A 1 985 ? 4.034 -20.328 13.692 1.00 71.25 985 GLY A N 1
ATOM 7810 C CA . GLY A 1 985 ? 5.205 -19.506 13.989 1.00 71.25 985 GLY A CA 1
ATOM 7811 C C . GLY A 1 985 ? 4.913 -18.008 13.862 1.00 71.25 985 GLY A C 1
ATOM 7812 O O . GLY A 1 985 ? 3.779 -17.578 13.620 1.00 71.25 985 GLY A O 1
ATOM 7813 N N . ALA A 1 986 ? 5.956 -17.196 14.016 1.00 63.53 986 ALA A N 1
ATOM 7814 C CA . ALA A 1 986 ? 5.886 -15.768 13.708 1.00 63.53 986 ALA A CA 1
ATOM 7815 C C . ALA A 1 986 ? 6.225 -15.506 12.225 1.00 63.53 986 ALA A C 1
ATOM 7817 O O . ALA A 1 986 ? 6.163 -16.399 11.374 1.00 63.53 986 ALA A O 1
ATOM 7818 N N . GLN A 1 987 ? 6.578 -14.264 11.880 1.00 73.75 987 GLN A N 1
ATOM 7819 C CA . GLN A 1 987 ? 7.020 -13.940 10.527 1.00 73.75 987 GLN A CA 1
ATOM 7820 C C . GLN A 1 987 ? 8.349 -14.648 10.212 1.00 73.75 987 GLN A C 1
ATOM 7822 O O . GLN A 1 987 ? 9.414 -14.225 10.655 1.00 73.75 987 GLN A O 1
ATOM 7827 N N . ILE A 1 988 ? 8.269 -15.705 9.400 1.00 80.94 988 ILE A N 1
ATOM 7828 C CA . ILE A 1 988 ? 9.420 -16.452 8.877 1.00 80.94 988 ILE A CA 1
ATOM 7829 C C . ILE A 1 988 ? 10.455 -15.488 8.274 1.00 80.94 988 ILE A C 1
ATOM 7831 O O . ILE A 1 988 ? 10.110 -14.613 7.474 1.00 80.94 988 ILE A O 1
ATOM 7835 N N . TYR A 1 989 ? 11.724 -15.670 8.635 1.00 80.25 989 TYR A N 1
ATOM 7836 C CA . TYR A 1 989 ? 12.870 -14.903 8.152 1.00 80.25 989 TYR A CA 1
ATOM 7837 C C . TYR A 1 989 ? 12.950 -14.936 6.614 1.00 80.25 989 TYR A C 1
ATOM 7839 O O . TYR A 1 989 ? 12.662 -15.947 5.971 1.00 80.25 989 TYR A O 1
ATOM 7847 N N . GLY A 1 990 ? 13.237 -13.791 5.985 1.00 70.25 990 GLY A N 1
ATOM 7848 C CA . GLY A 1 990 ? 13.101 -13.600 4.531 1.00 70.25 990 GLY A CA 1
ATOM 7849 C C . GLY A 1 990 ? 11.656 -13.634 3.983 1.00 70.25 990 GLY A C 1
ATOM 7850 O O . GLY A 1 990 ? 11.449 -13.453 2.775 1.00 70.25 990 GLY A O 1
ATOM 7851 N N . GLY A 1 991 ? 10.645 -13.854 4.828 1.00 75.38 991 GLY A N 1
ATOM 7852 C CA . GLY A 1 991 ? 9.216 -13.767 4.520 1.00 75.38 991 GLY A CA 1
ATOM 7853 C C . GLY A 1 991 ? 8.768 -14.625 3.335 1.00 75.38 991 GLY A C 1
ATOM 7854 O O . GLY A 1 991 ? 9.175 -15.776 3.156 1.00 75.38 991 GLY A O 1
ATOM 7855 N N . LEU A 1 992 ? 7.943 -14.029 2.465 1.00 64.31 992 LEU A N 1
ATOM 7856 C CA . LEU A 1 992 ? 7.440 -14.672 1.244 1.00 64.31 992 LEU A CA 1
ATOM 7857 C C . LEU A 1 992 ? 8.548 -15.140 0.283 1.00 64.31 992 LEU A C 1
ATOM 7859 O O . LEU A 1 992 ? 8.255 -15.934 -0.608 1.00 64.31 992 LEU A O 1
ATOM 7863 N N . THR A 1 993 ? 9.801 -14.685 0.429 1.00 70.12 993 THR A N 1
ATOM 7864 C CA . THR A 1 993 ? 10.900 -15.155 -0.432 1.00 70.12 993 THR A CA 1
ATOM 7865 C C . THR A 1 993 ? 11.360 -16.563 -0.050 1.00 70.12 993 THR A C 1
ATOM 7867 O O . THR A 1 993 ? 11.423 -17.413 -0.937 1.00 70.12 993 THR A O 1
ATOM 7870 N N . ARG A 1 994 ? 11.566 -16.853 1.243 1.00 75.50 994 ARG A N 1
ATOM 7871 C CA . ARG A 1 994 ? 11.899 -18.200 1.749 1.00 75.50 994 ARG A CA 1
ATOM 7872 C C . ARG A 1 994 ? 10.685 -19.141 1.667 1.00 75.50 994 ARG A C 1
ATOM 7874 O O . ARG A 1 994 ? 10.769 -20.223 1.094 1.00 75.50 994 ARG A O 1
ATOM 7881 N N . LEU A 1 995 ? 9.495 -18.685 2.082 1.00 78.00 995 LEU A N 1
ATOM 7882 C CA . LEU A 1 995 ? 8.244 -19.464 1.965 1.00 78.00 995 LEU A CA 1
ATOM 7883 C C . LEU A 1 995 ? 7.809 -19.774 0.515 1.00 78.00 995 LEU A C 1
ATOM 7885 O O . LEU A 1 995 ? 6.898 -20.578 0.303 1.00 78.00 995 LEU A O 1
ATOM 7889 N N . SER A 1 996 ? 8.437 -19.165 -0.499 1.00 74.25 996 SER A N 1
ATOM 7890 C CA . SER A 1 996 ? 8.038 -19.332 -1.902 1.00 74.25 996 SER A CA 1
ATOM 7891 C C . SER A 1 996 ? 8.165 -20.768 -2.421 1.00 74.25 996 SER A C 1
ATOM 7893 O O . SER A 1 996 ? 7.341 -21.170 -3.244 1.00 74.25 996 SER A O 1
ATOM 7895 N N . ALA A 1 997 ? 9.144 -21.551 -1.951 1.00 74.56 997 ALA A N 1
ATOM 7896 C CA . ALA A 1 997 ? 9.313 -22.945 -2.371 1.00 74.56 997 ALA A CA 1
ATOM 7897 C C . ALA A 1 997 ? 8.165 -23.820 -1.840 1.00 74.56 997 ALA A C 1
ATOM 7899 O O . ALA A 1 997 ? 7.467 -24.480 -2.613 1.00 74.56 997 ALA A O 1
ATOM 7900 N N . LEU A 1 998 ? 7.922 -23.728 -0.530 1.00 81.00 998 LEU A N 1
ATOM 7901 C CA . LEU A 1 998 ? 6.875 -24.434 0.205 1.00 81.00 998 LEU A CA 1
ATOM 7902 C C . LEU A 1 998 ? 5.476 -24.157 -0.377 1.00 81.00 998 LEU A C 1
ATOM 7904 O O . LEU A 1 998 ? 4.776 -25.090 -0.767 1.00 81.00 998 LEU A O 1
ATOM 7908 N N . ASN A 1 999 ? 5.119 -22.879 -0.550 1.00 78.62 999 ASN A N 1
ATOM 7909 C CA . ASN A 1 999 ? 3.836 -22.454 -1.125 1.00 78.62 999 ASN A CA 1
ATOM 7910 C C . ASN A 1 999 ? 3.685 -22.821 -2.620 1.00 78.62 999 ASN A C 1
ATOM 7912 O O . ASN A 1 999 ? 2.575 -23.007 -3.113 1.00 78.62 999 ASN A O 1
ATOM 7916 N N . SER A 1 1000 ? 4.790 -22.955 -3.365 1.00 75.94 1000 SER A N 1
ATOM 7917 C CA . SER A 1 1000 ? 4.722 -23.380 -4.772 1.00 75.94 1000 SER A CA 1
ATOM 7918 C C . SER A 1 1000 ? 4.442 -24.877 -4.917 1.00 75.94 1000 SER A C 1
ATOM 7920 O O . SER A 1 1000 ? 3.746 -25.276 -5.852 1.00 75.94 1000 SER A O 1
ATOM 7922 N N . LEU A 1 1001 ? 4.973 -25.721 -4.026 1.00 77.12 1001 LEU A N 1
ATOM 7923 C CA . LEU A 1 1001 ? 4.717 -27.166 -4.051 1.00 77.12 1001 LEU A CA 1
ATOM 7924 C C . LEU A 1 1001 ? 3.349 -27.494 -3.428 1.00 77.12 1001 LEU A C 1
ATOM 7926 O O . LEU A 1 1001 ? 2.584 -28.239 -4.047 1.00 77.12 1001 LEU A O 1
ATOM 7930 N N . TYR A 1 1002 ? 3.005 -26.863 -2.300 1.00 83.69 1002 TYR A N 1
ATOM 7931 C CA . TYR A 1 1002 ? 1.767 -27.080 -1.540 1.00 83.69 1002 TYR A CA 1
ATOM 7932 C C . TYR A 1 1002 ? 0.844 -25.841 -1.571 1.00 83.69 1002 TYR A C 1
ATOM 7934 O O . TYR A 1 1002 ? 0.873 -25.025 -0.651 1.00 83.69 1002 TYR A O 1
ATOM 7942 N N . PRO A 1 1003 ? -0.018 -25.688 -2.598 1.00 77.75 1003 PRO A N 1
ATOM 7943 C CA . PRO A 1 1003 ? -0.890 -24.516 -2.767 1.00 77.75 1003 PRO A CA 1
ATOM 7944 C C . PRO A 1 1003 ? -2.048 -24.407 -1.753 1.00 77.75 1003 PRO A C 1
ATOM 7946 O O . PRO A 1 1003 ? -2.779 -23.421 -1.777 1.00 77.75 1003 PRO A O 1
ATOM 7949 N N . TYR A 1 1004 ? -2.229 -25.400 -0.875 1.00 81.25 1004 TYR A N 1
ATOM 7950 C CA . TYR A 1 1004 ? -3.164 -25.357 0.263 1.00 81.25 1004 TYR A CA 1
ATOM 7951 C C . TYR A 1 1004 ? -2.448 -25.058 1.591 1.00 81.25 1004 TYR A C 1
ATOM 7953 O O . TYR A 1 1004 ? -2.940 -25.411 2.666 1.00 81.25 1004 TYR A O 1
ATOM 7961 N N . LEU A 1 1005 ? -1.275 -24.424 1.513 1.00 84.12 1005 LEU A N 1
ATOM 7962 C CA . LEU A 1 1005 ? -0.606 -23.806 2.648 1.00 84.12 1005 LEU A CA 1
ATOM 7963 C C . LEU A 1 1005 ? -1.441 -22.637 3.182 1.00 84.12 1005 LEU A C 1
ATOM 7965 O O . LEU A 1 1005 ? -1.921 -21.799 2.418 1.00 84.12 1005 LEU A O 1
ATOM 7969 N N . VAL A 1 1006 ? -1.596 -22.583 4.502 1.00 86.19 1006 VAL A N 1
ATOM 7970 C CA . VAL A 1 1006 ? -2.366 -21.568 5.221 1.00 86.19 1006 VAL A CA 1
ATOM 7971 C C . VAL A 1 1006 ? -1.678 -21.200 6.535 1.00 86.19 1006 VAL A C 1
ATOM 7973 O O . VAL A 1 1006 ? -1.248 -22.073 7.281 1.00 86.19 1006 VAL A O 1
ATOM 7976 N N . THR A 1 1007 ? -1.601 -19.908 6.844 1.00 84.44 1007 THR A N 1
ATOM 7977 C CA . THR A 1 1007 ? -1.241 -19.398 8.180 1.00 84.44 1007 THR A CA 1
ATOM 7978 C C . THR A 1 1007 ? -2.496 -18.974 8.949 1.00 84.44 1007 THR A C 1
ATOM 7980 O O . THR A 1 1007 ? -3.586 -18.870 8.369 1.00 84.44 1007 THR A O 1
ATOM 7983 N N . LYS A 1 1008 ? -2.373 -18.659 10.245 1.00 83.62 1008 LYS A N 1
ATOM 7984 C CA . LYS A 1 1008 ? -3.484 -18.087 11.031 1.00 83.62 1008 LYS A CA 1
ATOM 7985 C C . LYS A 1 1008 ? -4.037 -16.797 10.405 1.00 83.62 1008 LYS A C 1
ATOM 7987 O O . LYS A 1 1008 ? -5.247 -16.645 10.332 1.00 83.62 1008 LYS A O 1
ATOM 7992 N N . GLU A 1 1009 ? -3.206 -15.943 9.801 1.00 82.44 1009 GLU A N 1
ATOM 7993 C CA . GLU A 1 1009 ? -3.620 -14.713 9.092 1.00 82.44 1009 GLU A CA 1
ATOM 7994 C C . GLU A 1 1009 ? -4.240 -14.963 7.701 1.00 82.44 1009 GLU A C 1
ATOM 7996 O O . GLU A 1 1009 ? -4.552 -14.009 6.973 1.00 82.44 1009 GLU A O 1
ATOM 8001 N N . ASN A 1 1010 ? -4.357 -16.231 7.287 1.00 83.12 1010 ASN A N 1
ATOM 8002 C CA . ASN A 1 1010 ? -5.114 -16.672 6.110 1.00 83.12 1010 ASN A CA 1
ATOM 8003 C C . ASN A 1 1010 ? -6.457 -17.312 6.494 1.00 83.12 1010 ASN A C 1
ATOM 8005 O O . ASN A 1 1010 ? -7.361 -17.353 5.661 1.00 83.12 1010 ASN A O 1
ATOM 8009 N N . LEU A 1 1011 ? -6.561 -17.838 7.718 1.00 81.75 1011 LEU A N 1
ATOM 8010 C CA . LEU A 1 1011 ? -7.720 -18.574 8.225 1.00 81.75 1011 LEU A CA 1
ATOM 8011 C C . LEU A 1 1011 ? -8.605 -17.716 9.126 1.00 81.75 1011 LEU A C 1
ATOM 8013 O O . LEU A 1 1011 ? -9.821 -17.870 9.089 1.00 81.75 1011 LEU A O 1
ATOM 8017 N N . LEU A 1 1012 ? -8.009 -16.816 9.904 1.00 83.50 1012 LEU A N 1
ATOM 8018 C CA . LEU A 1 1012 ? -8.688 -15.881 10.790 1.00 83.50 1012 LEU A CA 1
ATOM 8019 C C . LEU A 1 1012 ? -8.738 -14.482 10.166 1.00 83.50 1012 LEU A C 1
ATOM 8021 O O . LEU A 1 1012 ? -7.837 -14.059 9.433 1.00 83.50 1012 LEU A O 1
ATOM 8025 N N . SER A 1 1013 ? -9.828 -13.771 10.434 1.00 78.12 1013 SER A N 1
ATOM 8026 C CA . SER A 1 1013 ? -10.057 -12.416 9.940 1.00 78.12 1013 SER A CA 1
ATOM 8027 C C . SER A 1 1013 ? -9.265 -11.379 10.745 1.00 78.12 1013 SER A C 1
ATOM 8029 O O . SER A 1 1013 ? -8.749 -11.646 11.830 1.00 78.12 1013 SER A O 1
ATOM 8031 N N . ALA A 1 1014 ? -9.168 -10.155 10.219 1.00 76.62 1014 ALA A N 1
ATOM 8032 C CA . ALA A 1 1014 ? -8.476 -9.068 10.913 1.00 76.62 1014 ALA A CA 1
ATOM 8033 C C . ALA A 1 1014 ? -9.174 -8.627 12.216 1.00 76.62 1014 ALA A C 1
ATOM 8035 O O . ALA A 1 1014 ? -8.532 -7.987 13.041 1.00 76.62 1014 ALA A O 1
ATOM 8036 N N . THR A 1 1015 ? -10.458 -8.960 12.398 1.00 75.56 1015 THR A N 1
ATOM 8037 C CA . THR A 1 1015 ? -11.225 -8.717 13.632 1.00 75.56 1015 THR A CA 1
ATOM 8038 C C . THR A 1 1015 ? -11.089 -9.862 14.635 1.00 75.56 1015 THR A C 1
ATOM 8040 O O . THR A 1 1015 ? -11.038 -9.612 15.830 1.00 75.56 1015 THR A O 1
ATOM 8043 N N . GLU A 1 1016 ? -10.956 -11.107 14.174 1.00 79.62 1016 GLU A N 1
ATOM 8044 C CA . GLU A 1 1016 ? -10.680 -12.267 15.043 1.00 79.62 1016 GLU A CA 1
ATOM 8045 C C . GLU A 1 1016 ? -9.244 -12.255 15.592 1.00 79.62 1016 GLU A C 1
ATOM 8047 O O . GLU A 1 1016 ? -8.998 -12.732 16.693 1.00 79.62 1016 GLU A O 1
ATOM 8052 N N . LEU A 1 1017 ? -8.293 -11.684 14.844 1.00 81.00 1017 LEU A N 1
ATOM 8053 C CA . LEU A 1 1017 ? -6.903 -11.500 15.283 1.00 81.00 1017 LEU A CA 1
ATOM 8054 C C . LEU A 1 1017 ? -6.647 -10.167 16.010 1.00 81.00 1017 LEU A C 1
ATOM 8056 O O . LEU A 1 1017 ? -5.557 -9.974 16.546 1.00 81.00 1017 LEU A O 1
ATOM 8060 N N . GLU A 1 1018 ? -7.620 -9.250 16.034 1.00 80.06 1018 GLU A N 1
ATOM 8061 C CA . GLU A 1 1018 ? -7.497 -7.931 16.681 1.00 80.06 1018 GLU A CA 1
ATOM 8062 C C . GLU A 1 1018 ? -7.166 -8.033 18.183 1.00 80.06 1018 GLU A C 1
ATOM 8064 O O . GLU A 1 1018 ? -6.160 -7.437 18.580 1.00 80.06 1018 GLU A O 1
ATOM 8069 N N . PRO A 1 1019 ? -7.869 -8.867 18.989 1.00 80.88 1019 PRO A N 1
ATOM 8070 C CA . PRO A 1 1019 ? -7.614 -8.997 20.427 1.00 80.88 1019 PRO A CA 1
ATOM 8071 C C . PRO A 1 1019 ? -6.185 -9.421 20.773 1.00 80.88 1019 PRO A C 1
ATOM 8073 O O . PRO A 1 1019 ? -5.715 -9.154 21.870 1.00 80.88 1019 PRO A O 1
ATOM 8076 N N . PHE A 1 1020 ? -5.474 -10.057 19.837 1.00 80.62 1020 PHE A N 1
ATOM 8077 C CA . PHE A 1 1020 ? -4.120 -10.574 20.042 1.00 80.62 1020 PHE A CA 1
ATOM 8078 C C . PHE A 1 1020 ? -3.032 -9.677 19.448 1.00 80.62 1020 PHE A C 1
ATOM 8080 O O . PHE A 1 1020 ? -1.849 -9.991 19.576 1.00 80.62 1020 PHE A O 1
ATOM 8087 N N . LYS A 1 1021 ? -3.394 -8.551 18.815 1.00 68.88 1021 LYS A N 1
ATOM 8088 C CA . LYS A 1 1021 ? -2.451 -7.680 18.095 1.00 68.88 1021 LYS A CA 1
ATOM 8089 C C . LYS A 1 1021 ? -1.294 -7.179 18.974 1.00 68.88 1021 LYS A C 1
ATOM 8091 O O . LYS A 1 1021 ? -0.196 -6.976 18.462 1.00 68.88 1021 LYS A O 1
ATOM 8096 N N . ASN A 1 1022 ? -1.541 -6.983 20.268 1.00 64.38 1022 ASN A N 1
ATOM 8097 C CA . ASN A 1 1022 ? -0.538 -6.537 21.237 1.00 64.38 1022 ASN A CA 1
ATOM 8098 C C . ASN A 1 1022 ? -0.063 -7.673 22.178 1.00 64.38 1022 ASN A C 1
ATOM 8100 O O . ASN A 1 1022 ? 0.800 -7.441 23.016 1.00 64.38 1022 ASN A O 1
ATOM 8104 N N . PHE A 1 1023 ? -0.592 -8.896 22.039 1.00 71.62 1023 PHE A N 1
ATOM 8105 C CA . PHE A 1 1023 ? -0.362 -10.022 22.954 1.00 71.62 1023 PHE A CA 1
ATOM 8106 C C . PHE A 1 1023 ? 0.339 -11.178 22.224 1.00 71.62 1023 PHE A C 1
ATOM 8108 O O . PHE A 1 1023 ? -0.289 -12.154 21.804 1.00 71.62 1023 PHE A O 1
ATOM 8115 N N . SER A 1 1024 ? 1.661 -11.079 22.065 1.00 70.00 1024 SER A N 1
ATOM 8116 C CA . SER A 1 1024 ? 2.469 -12.028 21.280 1.00 70.00 1024 SER A CA 1
ATOM 8117 C C . SER A 1 1024 ? 2.328 -13.486 21.744 1.00 70.00 1024 SER A C 1
ATOM 8119 O O . SER A 1 1024 ? 2.143 -14.369 20.904 1.00 70.00 1024 SER A O 1
ATOM 8121 N N . SER A 1 1025 ? 2.313 -13.752 23.057 1.00 72.06 1025 SER A N 1
ATOM 8122 C CA . SER A 1 1025 ? 2.052 -15.100 23.590 1.00 72.06 1025 SER A CA 1
ATOM 8123 C C . SER A 1 1025 ? 0.664 -15.623 23.203 1.00 72.06 1025 SER A C 1
ATOM 8125 O O . SER A 1 1025 ? 0.538 -16.793 22.853 1.00 72.06 1025 SER A O 1
ATOM 8127 N N . GLN A 1 1026 ? -0.375 -14.777 23.193 1.00 79.12 1026 GLN A N 1
ATOM 8128 C CA . GLN A 1 1026 ? -1.737 -15.193 22.823 1.00 79.12 1026 GLN A CA 1
ATOM 8129 C C . GLN A 1 1026 ? -1.854 -15.460 21.313 1.00 79.12 1026 GLN A C 1
ATOM 8131 O O . GLN A 1 1026 ? -2.464 -16.446 20.899 1.00 79.12 1026 GLN A O 1
ATOM 8136 N N . LEU A 1 1027 ? -1.163 -14.671 20.485 1.00 77.81 1027 LEU A N 1
ATOM 8137 C CA . LEU A 1 1027 ? -1.032 -14.926 19.047 1.00 77.81 1027 LEU A CA 1
ATOM 8138 C C . LEU A 1 1027 ? -0.223 -16.208 18.735 1.00 77.81 1027 LEU A C 1
ATOM 8140 O O . LEU A 1 1027 ? -0.420 -16.818 17.680 1.00 77.81 1027 LEU A O 1
ATOM 8144 N N . ALA A 1 1028 ? 0.658 -16.639 19.644 1.00 77.94 1028 ALA A N 1
ATOM 8145 C CA . ALA A 1 1028 ? 1.341 -17.936 19.601 1.00 77.94 1028 ALA A CA 1
ATOM 8146 C C . ALA A 1 1028 ? 0.498 -19.087 20.197 1.00 77.94 1028 ALA A C 1
ATOM 8148 O O . ALA A 1 1028 ? 0.691 -20.246 19.833 1.00 77.94 1028 ALA A O 1
ATOM 8149 N N . ALA A 1 1029 ? -0.477 -18.799 21.063 1.00 81.56 1029 ALA A N 1
ATOM 8150 C CA . ALA A 1 1029 ? -1.399 -19.806 21.591 1.00 81.56 1029 ALA A CA 1
ATOM 8151 C C . ALA A 1 1029 ? -2.368 -20.319 20.512 1.00 81.56 1029 ALA A C 1
ATOM 8153 O O . ALA A 1 1029 ? -2.677 -21.508 20.478 1.00 81.56 1029 ALA A O 1
ATOM 8154 N N . LEU A 1 1030 ? -2.763 -19.466 19.561 1.00 86.50 1030 LEU A N 1
ATOM 8155 C CA . LEU A 1 1030 ? -3.516 -19.896 18.376 1.00 86.50 1030 LEU A CA 1
ATOM 8156 C C . LEU A 1 1030 ? -2.717 -20.880 17.501 1.00 86.50 1030 LEU A C 1
ATOM 8158 O O . LEU A 1 1030 ? -3.277 -21.861 17.014 1.00 86.50 1030 LEU A O 1
ATOM 8162 N N . ASP A 1 1031 ? -1.403 -20.674 17.360 1.00 83.88 1031 ASP A N 1
ATOM 8163 C CA . ASP A 1 1031 ? -0.518 -21.641 16.697 1.00 83.88 1031 ASP A CA 1
ATOM 8164 C C . ASP A 1 1031 ? -0.409 -22.945 17.492 1.00 83.88 1031 ASP A C 1
ATOM 8166 O O . ASP A 1 1031 ? -0.486 -24.023 16.909 1.00 83.88 1031 ASP A O 1
ATOM 8170 N N . PHE A 1 1032 ? -0.282 -22.865 18.821 1.00 81.38 1032 PHE A N 1
ATOM 8171 C CA . PHE A 1 1032 ? -0.263 -24.041 19.692 1.00 81.38 1032 PHE A CA 1
ATOM 8172 C C . PHE A 1 1032 ? -1.538 -24.881 19.533 1.00 81.38 1032 PHE A C 1
ATOM 8174 O O . PHE A 1 1032 ? -1.446 -26.100 19.385 1.00 81.38 1032 PHE A O 1
ATOM 8181 N N . ILE A 1 1033 ? -2.716 -24.247 19.514 1.00 81.12 1033 ILE A N 1
ATOM 8182 C CA . ILE A 1 1033 ? -4.003 -24.921 19.287 1.00 81.12 1033 ILE A CA 1
ATOM 8183 C C . ILE A 1 1033 ? -4.031 -25.541 17.882 1.00 81.12 1033 ILE A C 1
ATOM 8185 O O . ILE A 1 1033 ? -4.288 -26.738 17.748 1.00 81.12 1033 ILE A O 1
ATOM 8189 N N . GLY A 1 1034 ? -3.686 -24.771 16.844 1.00 80.50 1034 GLY A N 1
ATOM 8190 C CA . GLY A 1 1034 ? -3.643 -25.250 15.459 1.00 80.50 1034 GLY A CA 1
ATOM 8191 C C . GLY A 1 1034 ? -2.656 -26.403 15.221 1.00 80.50 1034 GLY A C 1
ATOM 8192 O O . GLY A 1 1034 ? -2.932 -27.275 14.397 1.00 80.50 1034 GLY A O 1
ATOM 8193 N N . CYS A 1 1035 ? -1.546 -26.463 15.961 1.00 77.75 1035 CYS A N 1
ATOM 8194 C CA . CYS A 1 1035 ? -0.601 -27.581 15.934 1.00 77.75 1035 CYS A CA 1
ATOM 8195 C C . CYS A 1 1035 ? -1.088 -28.800 16.729 1.00 77.75 1035 CYS A C 1
ATOM 8197 O O . CYS A 1 1035 ? -1.064 -29.913 16.210 1.00 77.75 1035 CYS A O 1
ATOM 8199 N N . THR A 1 1036 ? -1.527 -28.607 17.975 1.00 74.94 1036 THR A N 1
ATOM 8200 C CA . THR A 1 1036 ? -1.866 -29.716 18.890 1.00 74.94 1036 THR A CA 1
ATOM 8201 C C . THR A 1 1036 ? -3.118 -30.471 18.432 1.00 74.94 1036 THR A C 1
ATOM 8203 O O . THR A 1 1036 ? -3.218 -31.680 18.622 1.00 74.94 1036 THR A O 1
ATOM 8206 N N . ALA A 1 1037 ? -4.036 -29.779 17.755 1.00 71.88 1037 ALA A N 1
ATOM 8207 C CA . ALA A 1 1037 ? -5.268 -30.329 17.197 1.00 71.88 1037 ALA A CA 1
ATOM 8208 C C . ALA A 1 1037 ? -5.106 -31.056 15.836 1.00 71.88 1037 ALA A C 1
ATOM 8210 O O . ALA A 1 1037 ? -6.114 -31.435 15.224 1.00 71.88 1037 ALA A O 1
ATOM 8211 N N . ALA A 1 1038 ? -3.881 -31.240 15.329 1.00 69.56 1038 ALA A N 1
ATOM 8212 C CA . ALA A 1 1038 ? -3.630 -31.947 14.072 1.00 69.56 1038 ALA A CA 1
ATOM 8213 C C . ALA A 1 1038 ? -3.728 -33.481 14.242 1.00 69.56 1038 ALA A C 1
ATOM 8215 O O . ALA A 1 1038 ? -3.055 -34.076 15.078 1.00 69.56 1038 ALA A O 1
ATOM 8216 N N . MET A 1 1039 ? -4.551 -34.128 13.410 1.00 52.81 1039 MET A N 1
ATOM 8217 C CA . MET A 1 1039 ? -4.881 -35.568 13.429 1.00 52.81 1039 MET A CA 1
ATOM 8218 C C . MET A 1 1039 ? -4.427 -36.242 12.112 1.00 52.81 1039 MET A C 1
ATOM 8220 O O . MET A 1 1039 ? -4.602 -35.637 11.056 1.00 52.81 1039 MET A O 1
ATOM 8224 N N . THR A 1 1040 ? -3.905 -37.480 12.039 1.00 41.62 1040 THR A N 1
ATOM 8225 C CA . THR A 1 1040 ? -3.738 -38.581 13.025 1.00 41.62 1040 THR A CA 1
ATOM 8226 C C . THR A 1 1040 ? -2.385 -39.310 12.878 1.00 41.62 1040 THR A C 1
ATOM 8228 O O . THR A 1 1040 ? -1.938 -39.494 11.754 1.00 41.62 1040 THR A O 1
ATOM 8231 N N . ASP A 1 1041 ? -1.885 -39.849 13.996 1.00 31.69 1041 ASP A N 1
ATOM 8232 C CA . ASP A 1 1041 ? -0.974 -41.003 14.187 1.00 31.69 1041 ASP A CA 1
ATOM 8233 C C . ASP A 1 1041 ? 0.591 -40.891 14.204 1.00 31.69 1041 ASP A C 1
ATOM 8235 O O . ASP A 1 1041 ? 1.240 -40.764 13.175 1.00 31.69 1041 ASP A O 1
ATOM 8239 N N . SER A 1 1042 ? 1.156 -40.984 15.431 1.00 31.75 1042 SER A N 1
ATOM 8240 C CA . SER A 1 1042 ? 2.537 -40.794 15.985 1.00 31.75 1042 SER A CA 1
ATOM 8241 C C . SER A 1 1042 ? 3.501 -39.717 15.419 1.00 31.75 1042 SER A C 1
ATOM 8243 O O . SER A 1 1042 ? 3.717 -39.633 14.218 1.00 31.75 1042 SER A O 1
ATOM 8245 N N . GLY A 1 1043 ? 4.227 -38.906 16.209 1.00 27.06 1043 GLY A N 1
ATOM 8246 C CA . GLY A 1 1043 ? 4.115 -38.665 17.663 1.00 27.06 1043 GLY A CA 1
ATOM 8247 C C . GLY A 1 1043 ? 5.068 -37.603 18.269 1.00 27.06 1043 GLY A C 1
ATOM 8248 O O . GLY A 1 1043 ? 4.882 -37.193 19.415 1.00 27.06 1043 GLY A O 1
ATOM 8249 N N . SER A 1 1044 ? 6.100 -37.136 17.549 1.00 30.91 1044 SER A N 1
ATOM 8250 C CA . SER A 1 1044 ? 6.926 -35.958 17.926 1.00 30.91 1044 SER A CA 1
ATOM 8251 C C . SER A 1 1044 ? 7.625 -35.367 16.679 1.00 30.91 1044 SER A C 1
ATOM 8253 O O . SER A 1 1044 ? 7.817 -36.104 15.731 1.00 30.91 1044 SER A O 1
ATOM 8255 N N . GLN A 1 1045 ? 7.995 -34.088 16.535 1.00 32.38 1045 GLN A N 1
ATOM 8256 C CA . GLN A 1 1045 ? 8.193 -33.044 17.540 1.00 32.38 1045 GLN A CA 1
ATOM 8257 C C . GLN A 1 1045 ? 7.900 -31.618 17.029 1.00 32.38 1045 GLN A C 1
ATOM 8259 O O . GLN A 1 1045 ? 8.594 -31.098 16.161 1.00 32.38 1045 GLN A O 1
ATOM 8264 N N . LEU A 1 1046 ? 7.000 -30.929 17.728 1.00 32.41 1046 LEU A N 1
ATOM 8265 C CA . LEU A 1 1046 ? 7.177 -29.525 18.131 1.00 32.41 1046 LEU A CA 1
ATOM 8266 C C . LEU A 1 1046 ? 7.655 -29.549 19.610 1.00 32.41 1046 LEU A C 1
ATOM 8268 O O . LEU A 1 1046 ? 7.795 -30.639 20.168 1.00 32.41 1046 LEU A O 1
ATOM 8272 N N . SER A 1 1047 ? 7.960 -28.420 20.262 1.00 44.84 1047 SER A N 1
ATOM 8273 C CA . SER A 1 1047 ? 8.528 -28.398 21.632 1.00 44.84 1047 SER A CA 1
ATOM 8274 C C . SER A 1 1047 ? 7.788 -29.327 22.608 1.00 44.84 1047 SER A C 1
ATOM 8276 O O . SER A 1 1047 ? 6.558 -29.360 22.583 1.00 44.84 1047 SER A O 1
ATOM 8278 N N . SER A 1 1048 ? 8.550 -30.031 23.457 1.00 46.38 1048 SER A N 1
ATOM 8279 C CA . SER A 1 1048 ? 8.171 -31.186 24.302 1.00 46.38 1048 SER A CA 1
ATOM 8280 C C . SER A 1 1048 ? 6.714 -31.256 24.773 1.00 46.38 1048 SER A C 1
ATOM 8282 O O . SER A 1 1048 ? 6.107 -32.318 24.647 1.00 46.38 1048 SER A O 1
ATOM 8284 N N . LEU A 1 1049 ? 6.135 -30.148 25.248 1.00 47.34 1049 LEU A N 1
ATOM 8285 C CA . LEU A 1 1049 ? 4.738 -30.064 25.683 1.00 47.34 1049 LEU A CA 1
ATOM 8286 C C . LEU A 1 1049 ? 3.738 -30.600 24.645 1.00 47.34 1049 LEU A C 1
ATOM 8288 O O . LEU A 1 1049 ? 2.853 -31.351 25.022 1.00 47.34 1049 LEU A O 1
ATOM 8292 N N . VAL A 1 1050 ? 3.857 -30.254 23.356 1.00 49.56 1050 VAL A N 1
ATOM 8293 C CA . VAL A 1 1050 ? 2.858 -30.646 22.331 1.00 49.56 1050 VAL A CA 1
ATOM 8294 C C . VAL A 1 1050 ? 2.839 -32.167 22.134 1.00 49.56 1050 VAL A C 1
ATOM 8296 O O . VAL A 1 1050 ? 1.777 -32.783 22.106 1.00 49.56 1050 VAL A O 1
ATOM 8299 N N . SER A 1 1051 ? 4.026 -32.776 22.083 1.00 49.06 1051 SER A N 1
ATOM 8300 C CA . SER A 1 1051 ? 4.195 -34.234 22.015 1.00 49.06 1051 SER A CA 1
ATOM 8301 C C . SER A 1 1051 ? 3.700 -34.909 23.303 1.00 49.06 1051 SER A C 1
ATOM 8303 O O . SER A 1 1051 ? 2.967 -35.893 23.244 1.00 49.06 1051 SER A O 1
ATOM 8305 N N . GLY A 1 1052 ? 4.005 -34.327 24.469 1.00 51.09 1052 GLY A N 1
ATOM 8306 C CA . GLY A 1 1052 ? 3.497 -34.794 25.760 1.00 51.09 1052 GLY A CA 1
ATOM 8307 C C . GLY A 1 1052 ? 1.971 -34.728 25.875 1.00 51.09 1052 GLY A C 1
ATOM 8308 O O . GLY A 1 1052 ? 1.372 -35.672 26.373 1.00 51.09 1052 GLY A O 1
ATOM 8309 N N . TYR A 1 1053 ? 1.331 -33.679 25.349 1.00 55.34 1053 TYR A N 1
ATOM 8310 C CA . TYR A 1 1053 ? -0.128 -33.528 25.320 1.00 55.34 1053 TYR A CA 1
ATOM 8311 C C . TYR A 1 1053 ? -0.798 -34.662 24.540 1.00 55.34 1053 TYR A C 1
ATOM 8313 O O . TYR A 1 1053 ? -1.759 -35.266 25.014 1.00 55.34 1053 TYR A O 1
ATOM 8321 N N . GLN A 1 1054 ? -0.266 -34.979 23.358 1.00 51.44 1054 GLN A N 1
ATOM 8322 C CA . GLN A 1 1054 ? -0.774 -36.062 22.518 1.00 51.44 1054 GLN A CA 1
ATOM 8323 C C . GLN A 1 1054 ? -0.578 -37.437 23.180 1.00 51.44 1054 GLN A C 1
ATOM 8325 O O . GLN A 1 1054 ? -1.502 -38.246 23.185 1.00 51.44 1054 GLN A O 1
ATOM 8330 N N . ILE A 1 1055 ? 0.573 -37.681 23.816 1.00 52.47 1055 ILE A N 1
ATOM 8331 C CA . ILE A 1 1055 ? 0.840 -38.924 24.562 1.00 52.47 1055 ILE A CA 1
ATOM 8332 C C . ILE A 1 1055 ? -0.077 -39.050 25.794 1.00 52.47 1055 ILE A C 1
ATOM 8334 O O . ILE A 1 1055 ? -0.639 -40.117 26.034 1.00 52.47 1055 ILE A O 1
ATOM 8338 N N . TYR A 1 1056 ? -0.259 -37.971 26.562 1.00 52.78 1056 TYR A N 1
ATOM 8339 C CA . TYR A 1 1056 ? -0.947 -37.989 27.858 1.00 52.78 1056 TYR A CA 1
ATOM 8340 C C . TYR A 1 1056 ? -2.435 -38.354 27.750 1.00 52.78 1056 TYR A C 1
ATOM 8342 O O . TYR A 1 1056 ? -2.927 -39.178 28.520 1.00 52.78 1056 TYR A O 1
ATOM 8350 N N . TYR A 1 1057 ? -3.162 -37.772 26.791 1.00 52.25 1057 TYR A N 1
ATOM 8351 C CA . TYR A 1 1057 ? -4.619 -37.936 26.654 1.00 52.25 1057 TYR A CA 1
ATOM 8352 C C . TYR A 1 1057 ? -5.040 -39.247 25.957 1.00 52.25 1057 TYR A C 1
ATOM 8354 O O . TYR A 1 1057 ? -6.066 -39.302 25.283 1.00 52.25 1057 TYR A O 1
ATOM 8362 N N . GLY A 1 1058 ? -4.217 -40.301 26.038 1.00 47.03 1058 GLY A N 1
ATOM 8363 C CA . GLY A 1 1058 ? -4.422 -41.565 25.314 1.00 47.03 1058 GLY A CA 1
ATOM 8364 C C . GLY A 1 1058 ? -4.331 -41.433 23.786 1.00 47.03 1058 GLY A C 1
ATOM 8365 O O . GLY A 1 1058 ? -4.455 -42.419 23.058 1.00 47.03 1058 GLY A O 1
ATOM 8366 N N . ALA A 1 1059 ? -4.065 -40.228 23.279 1.00 47.00 1059 ALA A N 1
ATOM 8367 C CA . ALA A 1 1059 ? -4.002 -39.894 21.866 1.00 47.00 1059 ALA A CA 1
ATOM 8368 C C . ALA A 1 1059 ? -2.616 -40.187 21.260 1.00 47.00 1059 ALA A C 1
ATOM 8370 O O . ALA A 1 1059 ? -2.179 -39.504 20.334 1.00 47.00 1059 ALA A O 1
ATOM 8371 N N . GLY A 1 1060 ? -1.974 -41.282 21.697 1.00 43.25 1060 GLY A N 1
ATOM 8372 C CA . GLY A 1 1060 ? -0.760 -41.853 21.087 1.00 43.25 1060 GLY A CA 1
ATOM 8373 C C . GLY A 1 1060 ? -0.913 -42.196 19.595 1.00 43.25 1060 GLY A C 1
ATOM 8374 O O . GLY A 1 1060 ? 0.060 -42.524 18.928 1.00 43.25 1060 GLY A O 1
ATOM 8375 N N . LYS A 1 1061 ? -2.130 -42.034 19.059 1.00 48.41 1061 LYS A N 1
ATOM 8376 C CA . LYS A 1 1061 ? -2.490 -42.027 17.642 1.00 48.41 1061 LYS A CA 1
ATOM 8377 C C . LYS A 1 1061 ? -2.555 -40.602 17.037 1.00 48.41 1061 LYS A C 1
ATOM 8379 O O . LYS A 1 1061 ? -3.487 -40.293 16.290 1.00 48.41 1061 LYS A O 1
ATOM 8384 N N . MET A 1 1062 ? -1.569 -39.721 17.280 1.00 56.12 1062 MET A N 1
ATOM 8385 C CA . MET A 1 1062 ? -1.468 -38.353 16.690 1.00 56.12 1062 MET A CA 1
ATOM 8386 C C . MET A 1 1062 ? -0.102 -38.076 16.023 1.00 56.12 1062 MET A C 1
ATOM 8388 O O . MET A 1 1062 ? 0.914 -38.398 16.635 1.00 56.12 1062 MET A O 1
ATOM 8392 N N . PRO A 1 1063 ? -0.036 -37.502 14.799 1.00 58.28 1063 PRO A N 1
ATOM 8393 C CA . PRO A 1 1063 ? 1.140 -37.574 13.956 1.00 58.28 1063 PRO A CA 1
ATOM 8394 C C . PRO A 1 1063 ? 2.064 -36.407 14.230 1.00 58.28 1063 PRO A C 1
ATOM 8396 O O . PRO A 1 1063 ? 1.651 -35.251 14.337 1.00 58.28 1063 PRO A O 1
ATOM 8399 N N . THR A 1 1064 ? 3.351 -36.680 14.278 1.00 63.12 1064 THR A N 1
ATOM 8400 C CA . THR A 1 1064 ? 4.355 -35.634 14.177 1.00 63.12 1064 THR A CA 1
ATOM 8401 C C . THR A 1 1064 ? 5.646 -36.296 13.737 1.00 63.12 1064 THR A C 1
ATOM 8403 O O . THR A 1 1064 ? 5.961 -37.405 14.171 1.00 63.12 1064 THR A O 1
ATOM 8406 N N . ILE A 1 1065 ? 6.371 -35.607 12.866 1.00 66.44 1065 ILE A N 1
ATOM 8407 C CA . ILE A 1 1065 ? 7.581 -36.102 12.219 1.00 66.44 1065 ILE A CA 1
ATOM 8408 C C . ILE A 1 1065 ? 8.770 -35.397 12.879 1.00 66.44 1065 ILE A C 1
ATOM 8410 O O . ILE A 1 1065 ? 8.849 -34.168 12.846 1.00 66.44 1065 ILE A O 1
ATOM 8414 N N . ARG A 1 1066 ? 9.670 -36.158 13.517 1.00 67.25 1066 ARG A N 1
ATOM 8415 C CA . ARG A 1 1066 ? 10.868 -35.648 14.212 1.00 67.25 1066 ARG A CA 1
ATOM 8416 C C . ARG A 1 1066 ? 12.058 -35.784 13.256 1.00 67.25 1066 ARG A C 1
ATOM 8418 O O . ARG A 1 1066 ? 12.690 -36.839 13.258 1.00 67.25 1066 ARG A O 1
ATOM 8425 N N . PRO A 1 1067 ? 12.368 -34.771 12.419 1.00 67.81 1067 PRO A N 1
ATOM 8426 C CA . PRO A 1 1067 ? 13.516 -34.838 11.522 1.00 67.81 1067 PRO A CA 1
ATOM 8427 C C . PRO A 1 1067 ? 14.789 -35.135 12.314 1.00 67.81 1067 PRO A C 1
ATOM 8429 O O . PRO A 1 1067 ? 15.141 -34.391 13.232 1.00 67.81 1067 PRO A O 1
ATOM 8432 N N . ASN A 1 1068 ? 15.517 -36.188 11.933 1.00 76.94 1068 ASN A N 1
ATOM 8433 C CA . ASN A 1 1068 ? 16.880 -36.381 12.409 1.00 76.94 1068 ASN A CA 1
ATOM 8434 C C . ASN A 1 1068 ? 17.757 -35.319 11.733 1.00 76.94 1068 ASN A C 1
ATOM 8436 O O . ASN A 1 1068 ? 18.319 -35.544 10.662 1.00 76.94 1068 ASN A O 1
ATOM 8440 N N . LYS A 1 1069 ? 17.818 -34.131 12.346 1.00 77.62 1069 LYS A N 1
ATOM 8441 C CA . LYS A 1 1069 ? 18.490 -32.954 11.783 1.00 77.62 1069 LYS A CA 1
ATOM 8442 C C . LYS A 1 1069 ? 19.960 -33.229 11.462 1.00 77.62 1069 LYS A C 1
ATOM 8444 O O . LYS A 1 1069 ? 20.442 -32.729 10.458 1.00 77.62 1069 LYS A O 1
ATOM 8449 N N . ARG A 1 1070 ? 20.641 -34.083 12.237 1.00 79.00 1070 ARG A N 1
ATOM 8450 C CA . ARG A 1 1070 ? 22.028 -34.504 11.977 1.00 79.00 1070 ARG A CA 1
ATOM 8451 C C . ARG A 1 1070 ? 22.146 -35.289 10.663 1.00 79.00 1070 ARG A C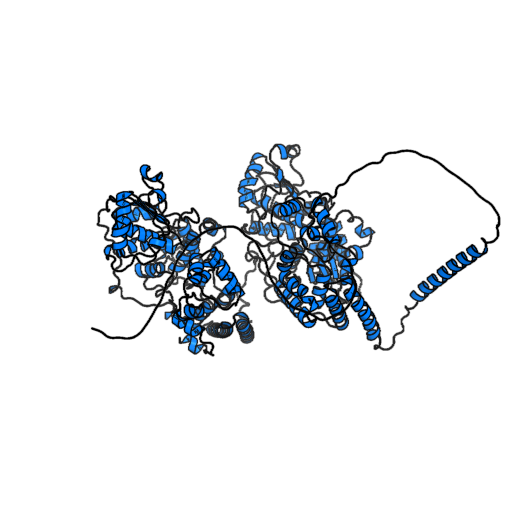 1
ATOM 8453 O O . ARG A 1 1070 ? 22.966 -34.945 9.816 1.00 79.00 1070 ARG A O 1
ATOM 8460 N N . ARG A 1 1071 ? 21.282 -36.293 10.445 1.00 77.75 1071 ARG A N 1
ATOM 8461 C CA . ARG A 1 1071 ? 21.226 -37.052 9.176 1.00 77.75 1071 ARG A CA 1
ATOM 8462 C C . ARG A 1 1071 ? 20.798 -36.172 7.999 1.00 77.75 1071 ARG A C 1
ATOM 8464 O O . ARG A 1 1071 ? 21.479 -36.169 6.981 1.00 77.75 1071 ARG A O 1
ATOM 8471 N N . LEU A 1 1072 ? 19.730 -35.388 8.148 1.00 77.12 1072 LEU A N 1
ATOM 8472 C CA . LEU A 1 1072 ? 19.227 -34.513 7.082 1.00 77.12 1072 LEU A CA 1
ATOM 8473 C C . LEU A 1 1072 ? 20.244 -33.436 6.688 1.00 77.12 1072 LEU A C 1
ATOM 8475 O O . LEU A 1 1072 ? 20.484 -33.250 5.500 1.00 77.12 1072 LEU A O 1
ATOM 8479 N N . SER A 1 1073 ? 20.924 -32.799 7.645 1.00 74.75 1073 SER A N 1
ATOM 8480 C CA . SER A 1 1073 ? 22.047 -31.906 7.342 1.00 74.75 1073 SER A CA 1
ATOM 8481 C C . SER A 1 1073 ? 23.170 -32.628 6.602 1.00 74.75 1073 SER A C 1
ATOM 8483 O O . SER A 1 1073 ? 23.669 -32.095 5.618 1.00 74.75 1073 SER A O 1
ATOM 8485 N N . ALA A 1 1074 ? 23.556 -33.842 7.009 1.00 73.50 1074 ALA A N 1
ATOM 8486 C CA . ALA A 1 1074 ? 24.579 -34.612 6.295 1.00 73.50 1074 ALA A CA 1
ATOM 8487 C C . ALA A 1 1074 ? 24.160 -34.966 4.850 1.00 73.50 1074 ALA A C 1
ATOM 8489 O O . ALA A 1 1074 ? 25.007 -35.000 3.958 1.00 73.50 1074 ALA A O 1
ATOM 8490 N N . ILE A 1 1075 ? 22.863 -35.174 4.600 1.00 74.19 1075 ILE A N 1
ATOM 8491 C CA . ILE A 1 1075 ? 22.288 -35.376 3.261 1.00 74.19 1075 ILE A CA 1
ATOM 8492 C C . ILE A 1 1075 ? 22.316 -34.064 2.454 1.00 74.19 1075 ILE A C 1
ATOM 8494 O O . ILE A 1 1075 ? 22.790 -34.054 1.321 1.00 74.19 1075 ILE A O 1
ATOM 8498 N N . PHE A 1 1076 ? 21.879 -32.940 3.031 1.00 75.06 1076 PHE A N 1
ATOM 8499 C CA . PHE A 1 1076 ? 21.851 -31.633 2.357 1.00 75.06 1076 PHE A CA 1
ATOM 8500 C C . PHE A 1 1076 ? 23.244 -31.011 2.130 1.00 75.06 1076 PHE A C 1
ATOM 8502 O O . PHE A 1 1076 ? 23.431 -30.261 1.172 1.00 75.06 1076 PHE A O 1
ATOM 8509 N N . MET A 1 1077 ? 24.227 -31.318 2.983 1.00 70.75 1077 MET A N 1
ATOM 8510 C CA . MET A 1 1077 ? 25.596 -30.783 2.911 1.00 70.75 1077 MET A CA 1
ATOM 8511 C C . MET A 1 1077 ? 26.523 -31.595 1.989 1.00 70.75 1077 MET A C 1
ATOM 8513 O O . MET A 1 1077 ? 27.543 -31.067 1.539 1.00 70.75 1077 MET A O 1
ATOM 8517 N N . LYS A 1 1078 ? 26.185 -32.850 1.651 1.00 64.31 1078 LYS A N 1
ATOM 8518 C CA . LYS A 1 1078 ? 26.918 -33.645 0.649 1.00 64.31 1078 LYS A CA 1
ATOM 8519 C C . LYS A 1 1078 ? 26.703 -33.055 -0.752 1.00 64.31 1078 LYS A C 1
ATOM 8521 O O . LYS A 1 1078 ? 25.708 -33.321 -1.415 1.00 64.31 1078 LYS A O 1
ATOM 8526 N N . LYS A 1 1079 ? 27.670 -32.254 -1.223 1.00 51.84 1079 LYS A N 1
ATOM 8527 C CA . LYS A 1 1079 ? 27.624 -31.464 -2.478 1.00 51.84 1079 LYS A CA 1
ATOM 8528 C C . LYS A 1 1079 ? 27.608 -32.275 -3.798 1.00 51.84 1079 LYS A C 1
ATOM 8530 O O . LYS A 1 1079 ? 27.789 -31.688 -4.866 1.00 51.84 1079 LYS A O 1
ATOM 8535 N N . THR A 1 1080 ? 27.391 -33.587 -3.763 1.00 47.75 1080 THR A N 1
ATOM 8536 C CA . THR A 1 1080 ? 27.386 -34.484 -4.934 1.00 47.75 1080 THR A CA 1
ATOM 8537 C C . THR A 1 1080 ? 25.967 -34.818 -5.419 1.00 47.75 1080 THR A C 1
ATOM 8539 O O . THR A 1 1080 ? 24.962 -34.379 -4.858 1.00 47.75 1080 THR A O 1
ATOM 8542 N N . THR A 1 1081 ? 25.862 -35.522 -6.548 1.00 51.06 1081 THR A N 1
ATOM 8543 C CA . THR A 1 1081 ? 24.600 -35.853 -7.230 1.00 51.06 1081 THR A CA 1
ATOM 8544 C C . THR A 1 1081 ? 23.811 -36.953 -6.518 1.00 51.06 1081 THR A C 1
ATOM 8546 O O . THR A 1 1081 ? 23.773 -38.095 -6.962 1.00 51.06 1081 THR A O 1
ATOM 8549 N N . ILE A 1 1082 ? 23.134 -36.586 -5.430 1.00 53.66 1082 ILE A N 1
ATOM 8550 C CA . ILE A 1 1082 ? 22.098 -37.417 -4.808 1.00 53.66 1082 ILE A CA 1
ATOM 8551 C C . ILE A 1 1082 ? 20.898 -37.493 -5.764 1.00 53.66 1082 ILE A C 1
ATOM 8553 O O . ILE A 1 1082 ? 20.261 -36.476 -6.061 1.00 53.66 1082 ILE A O 1
ATOM 8557 N N . GLU A 1 1083 ? 20.594 -38.692 -6.263 1.00 59.62 1083 GLU A N 1
ATOM 8558 C CA . GLU A 1 1083 ? 19.366 -38.939 -7.020 1.00 59.62 1083 GLU A CA 1
ATOM 8559 C C . GLU A 1 1083 ? 18.130 -38.836 -6.123 1.00 59.62 1083 GLU A C 1
ATOM 8561 O O . GLU A 1 1083 ? 18.189 -39.124 -4.927 1.00 59.62 1083 GLU A O 1
ATOM 8566 N N . TRP A 1 1084 ? 16.974 -38.496 -6.705 1.00 65.56 1084 TRP A N 1
ATOM 8567 C CA . TRP A 1 1084 ? 15.730 -38.376 -5.936 1.00 65.56 1084 TRP A CA 1
ATOM 8568 C C . TRP A 1 1084 ? 15.380 -39.661 -5.173 1.00 65.56 1084 TRP A C 1
ATOM 8570 O O . TRP A 1 1084 ? 15.011 -39.574 -4.011 1.00 65.56 1084 TRP A O 1
ATOM 8580 N N . LYS A 1 1085 ? 15.589 -40.842 -5.774 1.00 60.44 1085 LYS A N 1
ATOM 8581 C CA . LYS A 1 1085 ? 15.373 -42.137 -5.106 1.00 60.44 1085 LYS A CA 1
ATOM 8582 C C . LYS A 1 1085 ? 16.253 -42.328 -3.869 1.00 60.44 1085 LYS A C 1
ATOM 8584 O O . LYS A 1 1085 ? 15.773 -42.837 -2.868 1.00 60.44 1085 LYS A O 1
ATOM 8589 N N . ILE A 1 1086 ? 17.515 -41.898 -3.927 1.00 59.88 1086 ILE A N 1
ATOM 8590 C CA . ILE A 1 1086 ? 18.454 -42.007 -2.802 1.00 59.88 1086 ILE A CA 1
ATOM 8591 C C . ILE A 1 1086 ? 18.014 -41.059 -1.676 1.00 59.88 1086 ILE A C 1
ATOM 8593 O O . ILE A 1 1086 ? 18.032 -41.439 -0.511 1.00 59.88 1086 ILE A O 1
ATOM 8597 N N . PHE A 1 1087 ? 17.545 -39.854 -2.020 1.00 66.19 1087 PHE A N 1
ATOM 8598 C CA . PHE A 1 1087 ? 16.955 -38.911 -1.061 1.00 66.19 1087 PHE A CA 1
ATOM 8599 C C . PHE A 1 1087 ? 15.628 -39.413 -0.457 1.00 66.19 1087 PHE A C 1
ATOM 8601 O O . PHE A 1 1087 ? 15.368 -39.181 0.714 1.00 66.19 1087 PHE A O 1
ATOM 8608 N N . GLU A 1 1088 ? 14.806 -40.117 -1.237 1.00 63.38 1088 GLU A N 1
ATOM 8609 C CA . GLU A 1 1088 ? 13.534 -40.733 -0.817 1.00 63.38 1088 GLU A CA 1
ATOM 8610 C C . GLU A 1 1088 ? 13.743 -41.981 0.073 1.00 63.38 1088 GLU A C 1
ATOM 8612 O O . GLU A 1 1088 ? 12.831 -42.387 0.786 1.00 63.38 1088 GLU A O 1
ATOM 8617 N N . GLN A 1 1089 ? 14.951 -42.559 0.073 1.00 62.75 1089 GLN A N 1
ATOM 8618 C CA . GLN A 1 1089 ? 15.360 -43.714 0.887 1.00 62.75 1089 GLN A CA 1
ATOM 8619 C C . GLN A 1 1089 ? 16.135 -43.359 2.180 1.00 62.75 1089 GLN A C 1
ATOM 8621 O O . GLN A 1 1089 ? 16.456 -44.279 2.933 1.00 62.75 1089 GLN A O 1
ATOM 8626 N N . SER A 1 1090 ? 16.478 -42.082 2.430 1.00 53.91 1090 SER A N 1
ATOM 8627 C CA . SER A 1 1090 ? 17.461 -41.657 3.461 1.00 53.91 1090 SER A CA 1
ATOM 8628 C C . SER A 1 1090 ? 16.884 -40.883 4.654 1.00 53.91 1090 SER A C 1
ATOM 8630 O O . SER A 1 1090 ? 17.355 -41.147 5.788 1.00 53.91 1090 SER A O 1
#

Radius of gyration: 39.8 Å; chains: 1; bounding box: 110×126×113 Å

Organism: NCBI:txid43782

Secondary structure (DSSP, 8-state):
--------------------------------------------------------------------------------TTSHHHHHHHHHHHHHHHHHHHHHHHTTT--------SSTHHHHHHHHHHHHHHHHHHHSGGGHHHHHHHHHHHHTTTTSPPPTTTSS---SSTTS----SS---S-----BT-EEEEEE-SSHHHHHHHHHHHHHHHHHTTBEEEPPEE---TTT-----HHHHB-HHHHHHHHTTTS-EESS--HHHHTS-TTTTT-EEETTTS-TTB-HHHIIIIIHHHHHHHSEEEEEEE-S-B-SSS--HHHHHHHHHIIIII-PBPHHHHHHHHHHHHHHTTSBSS--TTTHHHHGGGGGGGB--S---------EEEEE---BHHHHHHTT---S-HHHHHHHHHHHHHHH-HHHHHHHHHS-PPPHHHHHHTT-SPPPHHHHHHHHHHHT--TT-EEEEESSSBTTHHHHHHHHHHH-TTEE-HHHHS-TTTSGGGTT-HHHHHHHHHHHHHTSSEEEES-SSSHHHHHHHHHHHHTTTT-S-EE---HHHHHHHHTTTTT--HHHHHHHHHHHHHHHHS--PPPTT--TTT----STT------TTSSSTT-SSSHHHHHHHHHHHHHHHSGGGHHHHHHHHHHHHHTTTSPPPGGGS------TTT----------PPB--BT-EEEEE--SSHHHHHHHHHHHHHHHHHTTBEEE-TTTSEETTTTEE-SB-HHHHHHHHTTTB-EESS--HHHHSS-TTTTT-EE-GGGG-S-B-HHHHHHHTHHHHHHHSEEEEES--S-B-STT--HHHHHHHHHIIIII-PBPHHHHHHHHHHHHHHHSS--S--TTHHHHTGGGGGGG--SS------PPP-EEEE---BHHHHHHTT---S--HHHHHHHHHHHHHH-HHHHHHHHHS-PPPHHHHHHTT-SPPPHHHHHHHHHHTT--TT--EEEESSSBTTGGGTTHHHHHH-TTEE-HHHHS-TTTSGGGTT-HHHHHHHHHHHHHT--SS-B--SSTHHHHHHHHTT--S--B----HHHHHHHHH--S---HHHHHT-

Sequence (1090 aa):
MSSNHLPLESSPDQSHEKQTLDRCSSDNFSSGSLTTAGSRQGSPGRLLNINVEKLMGFFWETKRESKSLKRKGGGKVWYQKKKTKRVVFVVGLIGFFFLFNWFMIVSLQDGGEKIESFANSSKIAVQEFKKLSKRMRSQYGVYGRMLALAAHALAEGQNKREPKDLWKEPVIPASVWRPCADQRNWNPSGGNNGYIMVTANGGMNQQRVAICNAVVVARLLNASLVVPKFMYSSVWRDVSQFSDIYQEEYFIDHLAPDIRVVKELPNELQSLDLEAIGSVVTDVDVPKESKPSFYLKNILPILFKNRVVHFLGFANRLAFDPIPFQLQRLRCRCNFHALQFVPKIQETGALLLRRLRKHAAYPGLLDHYLVGPHTDLIVERKKVRSTKASKYLALHLRFEIDMVAHSLCEFGGGEEERLELEAYREIHFPALTLLKKTTKLPSPAELRTEGLCPLAPEEAVLMLAALGFNRKTRIFVAGAQIYGGSTRLSALNSLYPYLVTKENMLSAAELEPFKNFSSQLAALDFIGCTAADAFAMTDSGSQLSSLVSGYRIYHGAGKMPTIRPNKRRLSAIFMKNSTIEWKIFEQRVRKAVRQTKHVQTRPKARSVYRYPRCKELNQGGYTKKESESVKRKGGKKESKKFSKRMRSQYGVYGRMLALASHALAEGQNKREPKDLWKGAVIPASVWRPCADQRNRKPSGGNNGYIMVTANGGLNQQRVAICNAVVVARLLNASLVVSKCMYSSVSNSAISIGEEHFINYLTPAIRIVKELPNELQSLDLEAIGSVVTDVDVLKESKPSFYLKNILPILFKNRVAHFLGFANRLAFDPMPFQLQRFQCRCNFHALQFVPKVQETGALLLRRLRKHATYPGPLDCFLVGPHTDLLVEGKRVCSTKVSKYLALHLRFEIDMVAHSLCEFGRGEEERLELEAYREIHFPALTLLKKTTKLPSPAELRTEGLCPLSPEEAVLMLAALGFNRKTRIFVAGAQIYGGLTRLSALNSLYPYLVTKENLLSATELEPFKNFSSQLAALDFIGCTAAMTDSGSQLSSLVSGYQIYYGAGKMPTIRPNKRRLSAIFMKKTTIEWKIFEQS

Foldseek 3Di:
DDDDDDDDDDDDDDDDDDDDDDDDDDDDDDDDDDDDDDDDDDDDDDDDDDDDDDPDDDDDDDDDDDDDDDDDYDDDDDDDPPPVVVVVVVVVVVVVVVVVVVVVVVVPPPPDDDDDDPPDPLPVVVVVLVVVLVVLLPQQPLLSLLLNQLSVLQSVQQPPDAPPCQLWPDDDPLQQFAFDLLDDDDFEQAAPLFEEEEAAEDFQLFSLLLVLVQLLLSLLLSHEYAQYFYDQAPVLLARDTLVQWFPPVLLQVLCRRHYHYDPDDDPVLPPDPCVVLVQEDEPVNQAAQDESVCCVPPVSVSCNVNSYHYYYHRGNRHFPPDDDPNSVSSSVCSQQPNGATDQLLLLLLLLLLLQLQVAAQAFFLCSCSQNPPNSCVSHDPDPDDHDHTHAAEEEEEPADLVQLLVLLADDPPPPVSVVVSVVVCVVRPVVVVVCVVPDDDDHNVVSQLQLSHFQFLSLVSSLCSLSSDHLAHQYEYADDQHVVHCSSCVSVCVGRVNYDYSPRSDDPVSCVVCPSHSNSSNSSSLSVQLRHSEYEYRDPVDSSLLQSLLNCVHSVSLGRWYFYAPSNQSSVLSSCSVPDDSVRSSVSSNVRRVVVGDQDADDPRDDCSNRVHHPVSNDDDDDDPPPPPVPPDPDVVVLVVVLVVLLVAQPLLSNLLSVLLVLLVVCQPPDADVDLFAADPDDVVVDDFLDDPLDDAALQQVLFEEAEQQDDFQVFLLLLLLVSVLLSLLLSHEYACQNSQAHPVQRDGFQFDPVLLCVVCVRYYHYDPHDDPVLPPDPCVVLVQEDECVVQVAQDESVVSVVPVSVSSNPRSYHYYYHRGNRHDVPPDPPVSVSSSLCSLQGSGAGDQLLLLLLLLLVLLLFPPDAAADLCNCRNNPPNRVSNHDDDDDDDPDGHFAAEDEFLQDLCSCLVLQADSPPPPVRVVSSVVVCVVPPVVVVVCVVVDDDDHNLVSQLQLVHTDFLSLVQSVCSLSRDHLAHAYEYADDQGPVHCSRCVSVCVRHVNYDYSPRSDDPVSCVVCPSPRNSSNSSSLSVNLSGHFADADDDPPSSRSNCVNSVNNGGHDDDDPSNVSSVVSVPSDDDDSVNSSVD

pLDDT: mean 72.74, std 21.09, range [20.33, 98.31]